Protein AF-0000000066717059 (afdb_homodimer)

pLDDT: mean 90.96, std 8.7, range [52.22, 98.81]

Sequence (1054 aa):
MPPVKAEDLVVHAVKEQFAGLDYCITSPPPWITTVLVGFQHYLVMLGTTVLIATIIVPLMGGGHAEKAIVIQTILFLSGINTLLQVHFGTRLPAVMSGSYTYIYPAVAIILSPRYALLIDPLERFVFTMRSLQGALIIAGVFQAVVGFFGIWRVFIRFLSPLAAVPFVTLTGLGLFFFAFPGVTKCIEVGLPALVLLVIFAEYASHVFAKGSFVFSRCAVLVTVVIIWIYAEILTAAGAYNERGPVTQFSCRADRSGIIQGSPWVRFPYPFQWGYPIFCFQDCFAMLAASFASLIESTGTLIAVSRYSGATFCPPSVFSRGIGWEGISIILDGMCGTLTGTAASVENAGLLAVTRVGSRRVIKISALFMIFFSLFAKFGAVLASIPLPIFAALYCVLFAYSAGAGFSLLQYCNLNSLRTKFILSISLFLGLSIPQYFRVYEMFFGFGPVHTHSVAFNVMVNVIFSSPATVAAILAYLLDCTHLYWEASVKKDRGWFWWEKFKSYKYDGRSEEFYRLPYGLSRYFPSLMPPVKAEDLVVHAVKEQFAGLDYCITSPPPWITTVLVGFQHYLVMLGTTVLIATIIVPLMGGGHAEKAIVIQTILFLSGINTLLQVHFGTRLPAVMSGSYTYIYPAVAIILSPRYALLIDPLERFVFTMRSLQGALIIAGVFQAVVGFFGIWRVFIRFLSPLAAVPFVTLTGLGLFFFAFPGVTKCIEVGLPALVLLVIFAEYASHVFAKGSFVFSRCAVLVTVVIIWIYAEILTAAGAYNERGPVTQFSCRADRSGIIQGSPWVRFPYPFQWGYPIFCFQDCFAMLAASFASLIESTGTLIAVSRYSGATFCPPSVFSRGIGWEGISIILDGMCGTLTGTAASVENAGLLAVTRVGSRRVIKISALFMIFFSLFAKFGAVLASIPLPIFAALYCVLFAYSAGAGFSLLQYCNLNSLRTKFILSISLFLGLSIPQYFRVYEMFFGFGPVHTHSVAFNVMVNVIFSSPATVAAILAYLLDCTHLYWEASVKKDRGWFWWEKFKSYKYDGRSEEFYRLPYGLSRYFPSL

Foldseek 3Di:
DPDDDPVNPDDDDDDQFADLFPAFAARDDPPVLLQQLLQLLLLLLLLVLLVLLVLQQVLQLHDLLVSLLLSLLQLQLQLVLQCCCCFFALVFLFGKGFDPLLSVLLSLQSCDPVLVVDDHSVVSNLQSLLQLLQLLLLLLVVLLCCQVVCVQLVVVLLDFLLLLLQLLLCLLVVCLVLFVVLLVLAVVLLVQLLVQLCCLLPVCCPPVPPPDLCSQAPSLVVSLVVSLVVLAVCLVVCVPVPPDPSSCQQRHLPPVSNLVSWDQFDDQDFQPSHHHDHDPLSNLLVNLSSVLQLLSQLSLSLLSCRLSRHGDAASSSSSRSSSSQSVSSSRCSRRRSSGGMGGDQLSSLSSNSNSHRYNSSSSSSSVVSNVCSGGSNNSSSSSSRRSSSSSSSSVRSSNSSSVSSVSSCSQAAPPDPLSVCLNPVLNPQLNVQLVQQVVVCVVPVAGPDDDPDSSVRSSVSSQSNHSSNSSSVSSSVSLCPPCNVDPCSCRRSNVVVCNQNNQCPSDPVSCVSRPRPPPCCVVVPRD/DPDDDPVNPDDDDDDQFADLFPAFAARDDPPVLLQQLLQLLLLLLLLVLLVLLVLQQVLQLHDLLVSLLLSLLQLQLQLVLQCCCCFFALVFLFGKGFDPLLSVLLSLQSCDPVLVVDDHSLVSNLQSLQQLLQLLLLLLVVLLCCQVVCVQLVVVLLDFLLLLLQLLLCLLVVCLVLFVVLLVLAVVLLVQLLVQLCCLLPVCCPPVPPPDLCSQAPSLVVSLVVSLVVLAVCLVVCVPVPPDPSSCQQRHLPPVSNLVSWDQFDDQDFQPSHHHDHDPLSNLLVNLSSVLQLLSQLSLVLLSCRLSRHGDAASSSSSRSSSSQSVSSSVCSRRRSSGGMGGDQLSSLSSNSNSHRYNSSSSSSSVVSNVCSGRSNSSSSSSSRRSSSSSSSSVRSSNSSSVSSVSSCSQAAPPDPLSVCLNPVLNVQLNVQLVQQVVVCVVPVAGPDDDPDSSVRSSVSSQSNHSSNSSSVSSSVSLCPPVNVDPCSCRRSNVVSCNQNNQCPSDPVSCVSRPRPPPCCVVVPRD

Secondary structure (DSSP, 8-state):
-PPPPGGGSPPPPP-SS----SB-TT-PPPHHHHHHHHHHHHHHHHHHHHHHHHHHHHHTT--HHHHHHHHHHHHHHHHHHHHHHHHTSS-SS--EEE-GGGHHHHHHHHTSHHHHT--SHHHHHHHHHHHHHHHHHHHHHHHHHHHHTTHHHHHHHT--HHHHHHHHHHHHHTTGGGTHHHHGGGHHHHHHHHHHHHIIIIIIIIIITTT-HHHHH-HHHHHHHHHHHHHHHHHHTTTTTTS-HHHHHHH-S--HHHHHHS-SB----TTTT-S----HHHHHHHHHHHHHHHHHHHHHHHHHHHHTTPPPPPHHHHHHHHHHHHHHHHHHHHHT-SS-EEE-HHHHHHHHHHTB--HHHHHHHHHHHHHHHHBHHHHHHHHTS-HHHHHHHHHHHHHHHHHHHHHGGGGS-TT-HHHHHHHHHHHHHHHHHHHHHHHHHHHHSS-S---S-HHHHHHHHHHTT-HHHHHHHHHHHHHHHTTTT-HHHHHHTTHHHHHTTSSTTTSTHHHHHHPPTTTGGGTS---/-PPPPGGGSPPPPP-SS----SB-TT-PPPHHHHHHHHHHHHHHHHHHHHHHHHHHHHHTT--HHHHHHHHHHHHHHHHHHHHHHHHTSS-SS--EEE-GGGHHHHHHHHTSHHHHT--SHHHHHHHHHHHHHHHHHHHHHHHHHHHHTTHHHHHHHT--HHHHHHHHHHHHHTTGGGTHHHHGGGHHHHHHHHHHHHIIIIIIIIIITTT-HHHHH-HHHHHHHHHHHHHHHHHHTTTTTTS-HHHHHHH-S--HHHHHHS-SB----TTTT-S----HHHHHHHHHHHHHHHHHHHHHHHHHHHHTTPPPPPHHHHHHHHHHHHHHHHHHHHHT-SS-EEE-HHHHHHHHHHTB--HHHHHHHHHHHHHHHHBHHHHHHHHTS-HHHHHHHHHHHHHHHHHHHHGGGGGS-TT-HHHHHHHHHHHHHHHHHHHHHHHHHHHHSS-S---S-HHHHHHHHHHTT-HHHHHHHHHHHHHHHTTTT-HHHHHHTTHHHHHTTSSTTT-HHHHHHHPPTTTGGGTS---

InterPro domains:
  IPR006043 Nucleobase cation symporter 2 family [PF00860] (34-438)

Organism: Zea mays (NCBI:txid4577)

Solvent-accessible surface area (backbone atoms only — not comparable to full-atom values): 48637 Å² total; per-residue (Å²): 127,82,78,83,52,76,82,56,64,65,78,68,80,75,66,74,44,46,75,76,48,82,23,34,46,87,38,74,65,59,65,71,56,27,52,54,46,9,47,44,49,36,53,56,52,46,43,55,43,48,49,52,39,65,60,49,33,51,70,35,38,33,54,57,49,55,36,46,50,35,41,28,36,40,33,31,48,21,13,51,37,16,45,47,31,34,57,68,21,43,36,49,60,52,53,30,24,72,38,75,63,34,46,62,47,45,51,56,53,43,66,29,69,88,43,57,68,46,79,53,36,63,58,25,23,40,54,50,44,15,34,44,12,25,9,30,30,53,19,8,49,51,35,22,48,36,10,68,69,42,56,45,20,58,58,47,65,72,57,31,40,50,29,42,24,34,15,19,19,23,43,17,47,55,47,29,76,59,10,47,48,34,12,57,51,23,45,87,53,4,48,55,31,34,55,47,32,49,41,27,48,57,39,29,19,65,62,80,36,56,78,34,61,59,29,35,47,34,22,65,53,52,35,50,53,54,46,48,52,51,33,41,51,41,44,72,70,45,73,47,75,85,50,56,71,67,46,34,67,33,43,37,37,71,51,55,63,45,38,70,52,36,54,64,68,49,79,80,47,71,36,70,71,40,72,59,33,82,46,70,61,50,28,38,26,32,36,26,26,41,53,39,35,53,48,34,23,50,22,31,50,53,26,29,30,41,41,13,43,34,57,73,74,23,22,40,40,52,10,36,26,41,14,44,38,9,52,37,12,28,53,26,15,40,41,44,39,78,38,42,52,27,48,35,41,48,52,34,10,45,18,56,63,39,22,47,15,22,34,61,26,46,50,49,14,20,50,49,26,36,54,38,23,31,31,26,46,62,40,26,56,61,62,23,52,38,60,14,45,44,14,21,51,37,44,52,17,18,12,40,21,15,22,45,14,59,35,39,51,67,49,31,33,62,79,34,68,67,50,29,44,47,45,19,39,15,44,31,49,13,47,13,45,13,49,40,38,49,53,41,23,73,75,68,72,47,53,80,54,77,63,93,47,63,50,57,21,42,25,51,42,44,37,43,42,32,24,20,37,40,5,34,52,45,15,44,52,44,59,67,58,57,64,54,83,44,78,62,42,48,52,36,30,17,34,55,77,49,53,54,32,51,36,42,80,69,34,76,61,46,50,72,60,48,56,46,63,94,64,42,36,78,79,55,64,67,86,127,82,77,83,53,74,83,57,65,66,79,69,80,73,68,74,44,48,76,75,50,81,23,34,46,86,38,73,65,60,66,70,56,29,52,54,43,9,47,42,50,36,52,58,53,46,42,56,43,49,50,52,39,65,61,48,33,53,70,35,38,33,55,56,50,54,35,45,52,34,40,26,34,38,32,31,48,23,12,52,38,15,44,47,32,35,56,66,20,42,35,49,59,52,50,30,26,72,37,75,63,34,48,61,47,44,50,57,53,43,65,29,69,87,42,56,69,46,79,53,36,62,59,24,24,39,54,51,43,16,34,43,11,26,10,30,30,54,18,8,51,53,35,23,48,36,9,66,69,43,55,46,20,57,58,46,65,72,57,30,42,50,29,42,25,33,15,19,19,23,43,17,46,56,46,28,76,58,11,46,48,35,13,58,52,24,45,87,53,4,49,55,31,33,54,47,32,49,41,28,49,56,39,30,19,64,61,80,34,57,78,34,61,58,28,34,47,34,20,65,54,53,35,51,53,55,44,49,52,50,32,43,51,40,45,72,71,46,73,45,72,86,48,57,70,66,45,34,67,32,44,37,37,70,52,56,61,43,37,70,50,34,55,65,66,50,79,80,45,74,38,71,69,42,73,60,33,84,46,70,61,51,27,37,28,32,36,27,26,41,53,39,35,52,48,36,22,50,22,30,49,52,25,29,29,41,40,12,41,32,56,73,76,24,21,40,41,53,9,36,24,41,13,45,40,8,50,36,12,28,52,25,15,41,40,44,38,78,38,42,51,26,48,34,41,47,51,34,9,43,17,55,64,40,24,47,14,23,35,63,26,46,50,49,14,20,50,50,27,37,54,39,24,32,30,26,45,61,40,26,56,62,62,23,51,38,59,12,46,45,15,21,49,38,44,53,18,18,12,39,23,17,20,46,13,58,36,39,53,66,48,31,32,63,76,36,66,66,50,30,44,46,45,19,38,15,43,31,49,12,48,13,43,14,49,38,40,48,53,43,22,73,75,70,73,45,52,81,56,77,65,94,46,62,50,57,24,42,26,52,42,44,35,44,43,33,24,21,39,41,5,33,53,45,14,45,51,46,58,67,58,59,66,55,82,43,77,63,42,48,53,36,30,17,36,56,75,50,53,54,30,52,35,41,78,69,35,74,60,46,51,73,60,50,57,44,61,92,64,44,38,78,80,53,65,67,86

Structure (mmCIF, N/CA/C/O backbone):
data_AF-0000000066717059-model_v1
#
loop_
_entity.id
_entity.type
_entity.pdbx_description
1 polymer 'Leaf permease1'
#
loop_
_atom_site.group_PDB
_atom_site.id
_atom_site.type_symbol
_atom_site.label_atom_id
_atom_site.label_alt_id
_atom_site.label_comp_id
_atom_site.label_asym_id
_atom_site.label_entity_id
_atom_site.label_seq_id
_atom_site.pdbx_PDB_ins_code
_atom_site.Cartn_x
_atom_site.Cartn_y
_atom_site.Cartn_z
_atom_site.occupancy
_atom_site.B_iso_or_equiv
_atom_site.auth_seq_id
_atom_site.auth_comp_id
_atom_site.auth_asym_id
_atom_site.auth_atom_id
_atom_site.pdbx_PDB_model_num
ATOM 1 N N . MET A 1 1 ? -20.969 -24.297 18.281 1 52.22 1 MET A N 1
ATOM 2 C CA . MET A 1 1 ? -21.391 -22.891 18.25 1 52.22 1 MET A CA 1
ATOM 3 C C . MET A 1 1 ? -22.812 -22.781 17.688 1 52.22 1 MET A C 1
ATOM 5 O O . MET A 1 1 ? -23.219 -23.562 16.844 1 52.22 1 MET A O 1
ATOM 9 N N . PRO A 1 2 ? -23.609 -22.141 18.406 1 60.22 2 PRO A N 1
ATOM 10 C CA . PRO A 1 2 ? -24.969 -21.969 17.891 1 60.22 2 PRO A CA 1
ATOM 11 C C . PRO A 1 2 ? -25.016 -21.5 16.453 1 60.22 2 PRO A C 1
ATOM 13 O O . PRO A 1 2 ? -24.078 -20.844 15.992 1 60.22 2 PRO A O 1
ATOM 16 N N . PRO A 1 3 ? -25.891 -22.016 15.656 1 69.75 3 PRO A N 1
ATOM 17 C CA . PRO A 1 3 ? -26.016 -21.578 14.258 1 69.75 3 PRO A CA 1
ATOM 18 C C . PRO A 1 3 ? -26.156 -20.062 14.117 1 69.75 3 PRO A C 1
ATOM 20 O O . PRO A 1 3 ? -26.703 -19.406 15.008 1 69.75 3 PRO A O 1
ATOM 23 N N . VAL A 1 4 ? -25.594 -19.516 13.141 1 77.94 4 VAL A N 1
ATOM 24 C CA . VAL A 1 4 ? -25.641 -18.094 12.852 1 77.94 4 VAL A CA 1
ATOM 25 C C . VAL A 1 4 ? -27.078 -17.672 12.586 1 77.94 4 VAL A C 1
ATOM 27 O O . VAL A 1 4 ? -27.781 -18.297 11.805 1 77.94 4 VAL A O 1
ATOM 30 N N . LYS A 1 5 ? -27.672 -16.734 13.383 1 75.88 5 LYS A N 1
ATOM 31 C CA . LYS A 1 5 ? -29.016 -16.203 13.211 1 75.88 5 LYS A CA 1
ATOM 32 C C . LYS A 1 5 ? -29.062 -15.141 12.109 1 75.88 5 LYS A C 1
ATOM 34 O O . LYS A 1 5 ? -28.078 -14.43 11.898 1 75.88 5 LYS A O 1
ATOM 39 N N . ALA A 1 6 ? -30.109 -15.039 11.305 1 77.31 6 ALA A N 1
ATOM 40 C CA . ALA A 1 6 ? -30.297 -14.062 10.234 1 77.31 6 ALA A CA 1
ATOM 41 C C . ALA A 1 6 ? -30.047 -12.641 10.742 1 77.31 6 ALA A C 1
ATOM 43 O O . ALA A 1 6 ? -29.516 -11.805 10.016 1 77.31 6 ALA A O 1
ATOM 44 N N . GLU A 1 7 ? -30.266 -12.438 11.961 1 77.19 7 GLU A N 1
ATOM 45 C CA . GLU A 1 7 ? -30.125 -11.109 12.555 1 77.19 7 GLU A CA 1
ATOM 46 C C . GLU A 1 7 ? -28.656 -10.75 12.734 1 77.19 7 GLU A C 1
ATOM 48 O O . GLU A 1 7 ? -28.312 -9.57 12.859 1 77.19 7 GLU A O 1
ATOM 53 N N . ASP A 1 8 ? -27.859 -11.797 12.711 1 80.94 8 ASP A N 1
ATOM 54 C CA . ASP A 1 8 ? -26.438 -11.57 12.906 1 80.94 8 ASP A CA 1
ATOM 55 C C . ASP A 1 8 ? -25.766 -11.164 11.594 1 80.94 8 ASP A C 1
ATOM 57 O O . ASP A 1 8 ? -24.656 -10.609 11.602 1 80.94 8 ASP A O 1
ATOM 61 N N . LEU A 1 9 ? -26.422 -11.477 10.5 1 84.38 9 LEU A N 1
ATOM 62 C CA . LEU A 1 9 ? -25.906 -11.125 9.188 1 84.38 9 LEU A CA 1
ATOM 63 C C . LEU A 1 9 ? -26.391 -9.75 8.758 1 84.38 9 LEU A C 1
ATOM 65 O O . LEU A 1 9 ? -27.312 -9.633 7.938 1 84.38 9 LEU A O 1
ATOM 69 N N . VAL A 1 10 ? -25.75 -8.727 9.359 1 78.94 10 VAL A N 1
ATOM 70 C CA . VAL A 1 10 ? -26.234 -7.363 9.156 1 78.94 10 VAL A CA 1
ATOM 71 C C . VAL A 1 10 ? -25.359 -6.656 8.125 1 78.94 10 VAL A C 1
ATOM 73 O O . VAL A 1 10 ? -24.125 -6.793 8.148 1 78.94 10 VAL A O 1
ATOM 76 N N . VAL A 1 11 ? -26.031 -6.043 7.23 1 86.69 11 VAL A N 1
ATOM 77 C CA . VAL A 1 11 ? -25.375 -5.094 6.344 1 86.69 11 VAL A CA 1
ATOM 78 C C . VAL A 1 11 ? -25.203 -3.754 7.059 1 86.69 11 VAL A C 1
ATOM 80 O O . VAL A 1 11 ? -26.188 -3.15 7.492 1 86.69 11 VAL A O 1
ATOM 83 N N . HIS A 1 12 ? -24.016 -3.35 7.211 1 91 12 HIS A N 1
ATOM 84 C CA . HIS A 1 12 ? -23.734 -2.133 7.969 1 91 12 HIS A CA 1
ATOM 85 C C . HIS A 1 12 ? -24.234 -0.897 7.219 1 91 12 HIS A C 1
ATOM 87 O O . HIS A 1 12 ? -24.078 -0.807 6 1 91 12 HIS A O 1
ATOM 93 N N . ALA A 1 13 ? -24.766 0.007 7.961 1 89.12 13 ALA A N 1
ATOM 94 C CA . ALA A 1 13 ? -25.312 1.223 7.379 1 89.12 13 ALA A CA 1
ATOM 95 C C . ALA A 1 13 ? -24.219 2.164 6.906 1 89.12 13 ALA A C 1
ATOM 97 O O . ALA A 1 13 ? -23.141 2.223 7.508 1 89.12 13 ALA A O 1
ATOM 98 N N . VAL A 1 14 ? -24.531 2.842 5.875 1 92.69 14 VAL A N 1
ATOM 99 C CA . VAL A 1 14 ? -23.672 3.9 5.371 1 92.69 14 VAL A CA 1
ATOM 100 C C . VAL A 1 14 ? -23.891 5.176 6.184 1 92.69 14 VAL A C 1
ATOM 102 O O . VAL A 1 14 ? -25.031 5.527 6.504 1 92.69 14 VAL A O 1
ATOM 105 N N . LYS A 1 15 ? -22.844 5.816 6.535 1 92.56 15 LYS A N 1
ATOM 106 C CA . LYS A 1 15 ? -22.938 7.062 7.293 1 92.56 15 LYS A CA 1
ATOM 107 C C . LYS A 1 15 ? -22.25 8.211 6.566 1 92.56 15 LYS A C 1
ATOM 109 O O . LYS A 1 15 ? -21.062 8.109 6.234 1 92.56 15 LYS A O 1
ATOM 114 N N . GLU A 1 16 ? -22.906 9.273 6.457 1 91 16 GLU A N 1
ATOM 115 C CA . GLU A 1 16 ? -22.344 10.461 5.824 1 91 16 GLU A CA 1
ATOM 116 C C . GLU A 1 16 ? -21.359 11.164 6.75 1 91 16 GLU A C 1
ATOM 118 O O . GLU A 1 16 ? -20.328 11.688 6.297 1 91 16 GLU A O 1
ATOM 123 N N . GLN A 1 17 ? -21.734 11.164 8 1 92.44 17 GLN A N 1
ATOM 124 C CA . GLN A 1 17 ? -20.875 11.719 9.039 1 92.44 17 GLN A CA 1
ATOM 125 C C . GLN A 1 17 ? -20.328 10.617 9.953 1 92.44 17 GLN A C 1
ATOM 127 O O . GLN A 1 17 ? -21.047 9.688 10.312 1 92.44 17 GLN A O 1
ATOM 132 N N . PHE A 1 18 ? -19.109 10.773 10.203 1 90.81 18 PHE A N 1
ATOM 133 C CA . PHE A 1 18 ? -18.5 9.812 11.117 1 90.81 18 PHE A CA 1
ATOM 134 C C . PHE A 1 18 ? -18.969 10.055 12.555 1 90.81 18 PHE A C 1
ATOM 136 O O . PHE A 1 18 ? -18.797 11.156 13.078 1 90.81 18 PHE A O 1
ATOM 143 N N . ALA A 1 19 ? -19.453 9.055 13.242 1 84.62 19 ALA A N 1
ATOM 144 C CA . ALA A 1 19 ? -20.078 9.211 14.555 1 84.62 19 ALA A CA 1
ATOM 145 C C . ALA A 1 19 ? -19.141 8.75 15.672 1 84.62 19 ALA A C 1
ATOM 147 O O . ALA A 1 19 ? -19.5 8.781 16.844 1 84.62 19 ALA A O 1
ATOM 148 N N . GLY A 1 20 ? -17.969 8.414 15.445 1 84.81 20 GLY A N 1
ATOM 149 C CA . GLY A 1 20 ? -17.094 7.84 16.453 1 84.81 20 GLY A CA 1
ATOM 150 C C . GLY A 1 20 ? -16.266 8.875 17.188 1 84.81 20 GLY A C 1
ATOM 151 O O . GLY A 1 20 ? -15.289 8.539 17.859 1 84.81 20 GLY A O 1
ATOM 152 N N . LEU A 1 21 ? -16.719 10.195 17.125 1 90.12 21 LEU A N 1
ATOM 153 C CA . LEU A 1 21 ? -15.969 11.281 17.766 1 90.12 21 LEU A CA 1
ATOM 154 C C . LEU A 1 21 ? -16.688 11.773 19.016 1 90.12 21 LEU A C 1
ATOM 156 O O . LEU A 1 21 ? -17.906 11.672 19.125 1 90.12 21 LEU A O 1
ATOM 160 N N . ASP A 1 22 ? -15.914 12.281 19.859 1 90.44 22 ASP A N 1
ATOM 161 C CA . ASP A 1 22 ? -16.469 12.883 21.062 1 90.44 22 ASP A CA 1
ATOM 162 C C . ASP A 1 22 ? -16.828 14.352 20.828 1 90.44 22 ASP A C 1
ATOM 164 O O . ASP A 1 22 ? -17.812 14.852 21.391 1 90.44 22 ASP A O 1
ATOM 168 N N . TYR A 1 23 ? -16.016 15.031 20.016 1 94.12 23 TYR A N 1
ATOM 169 C CA . TYR A 1 23 ? -16.234 16.422 19.641 1 94.12 23 TYR A CA 1
ATOM 170 C C . TYR A 1 23 ? -16.125 16.625 18.141 1 94.12 23 TYR A C 1
ATOM 172 O O . TYR A 1 23 ? -15.07 16.344 17.562 1 94.12 23 TYR A O 1
ATOM 180 N N . CYS A 1 24 ? -17.172 17.156 17.594 1 94.06 24 CYS A N 1
ATOM 181 C CA . CYS A 1 24 ? -17.203 17.375 16.156 1 94.06 24 CYS A CA 1
ATOM 182 C C . CYS A 1 24 ? -16.734 18.781 15.797 1 94.06 24 CYS A C 1
ATOM 184 O O . CYS A 1 24 ? -16.312 19.547 16.672 1 94.06 24 CYS A O 1
ATOM 186 N N . ILE A 1 25 ? -16.797 19.156 14.617 1 94.69 25 ILE A N 1
ATOM 187 C CA . ILE A 1 25 ? -16.172 20.328 14.023 1 94.69 25 ILE A CA 1
ATOM 188 C C . ILE A 1 25 ? -16.641 21.594 14.75 1 94.69 25 ILE A C 1
ATOM 190 O O . ILE A 1 25 ? -15.836 22.5 15.023 1 94.69 25 ILE A O 1
ATOM 194 N N . THR A 1 26 ? -17.859 21.688 15.18 1 92.38 26 THR A N 1
ATOM 195 C CA . THR A 1 26 ? -18.391 22.906 15.789 1 92.38 26 THR A CA 1
ATOM 196 C C . THR A 1 26 ? -18.562 22.734 17.297 1 92.38 26 THR A C 1
ATOM 198 O O . THR A 1 26 ? -19.062 23.625 17.969 1 92.38 26 THR A O 1
ATOM 201 N N . SER A 1 27 ? -18.156 21.609 17.844 1 91.81 27 SER A N 1
ATOM 202 C CA . SER A 1 27 ? -18.297 21.344 19.266 1 91.81 27 SER A CA 1
ATOM 203 C C . SER A 1 27 ? -16.984 21.609 20.016 1 91.81 27 SER A C 1
ATOM 205 O O . SER A 1 27 ? -16.062 20.797 19.969 1 91.81 27 SER A O 1
ATOM 207 N N . PRO A 1 28 ? -16.969 22.672 20.734 1 91.94 28 PRO A N 1
ATOM 208 C CA . PRO A 1 28 ? -15.734 22.969 21.469 1 91.94 28 PRO A CA 1
ATOM 209 C C . PRO A 1 28 ? -15.57 22.125 22.734 1 91.94 28 PRO A C 1
ATOM 211 O O . PRO A 1 28 ? -16.453 22.109 23.578 1 91.94 28 PRO A O 1
ATOM 214 N N . PRO A 1 29 ? -14.469 21.516 22.906 1 95 29 PRO A N 1
ATOM 215 C CA . PRO A 1 29 ? -14.195 20.781 24.156 1 95 29 PRO A CA 1
ATOM 216 C C . PRO A 1 29 ? -13.859 21.719 25.312 1 95 29 PRO A C 1
ATOM 218 O O . PRO A 1 29 ? -13.641 22.922 25.109 1 95 29 PRO A O 1
ATOM 221 N N . PRO A 1 30 ? -13.891 21.109 26.547 1 95.19 30 PRO A N 1
ATOM 222 C CA . PRO A 1 30 ? -13.406 21.922 27.672 1 95.19 30 PRO A CA 1
ATOM 223 C C . PRO A 1 30 ? -11.984 22.438 27.453 1 95.19 30 PRO A C 1
ATOM 225 O O . PRO A 1 30 ? -11.211 21.828 26.703 1 95.19 30 PRO A O 1
ATOM 228 N N . TRP A 1 31 ? -11.695 23.469 28.125 1 96 31 TRP A N 1
ATOM 229 C CA . TRP A 1 31 ? -10.453 24.188 27.875 1 96 31 TRP A CA 1
ATOM 230 C C . TRP A 1 31 ? -9.242 23.312 28.141 1 96 31 TRP A C 1
ATOM 232 O O . TRP A 1 31 ? -8.242 23.359 27.422 1 96 31 TRP A O 1
ATOM 242 N N . ILE A 1 32 ? -9.234 22.516 29.156 1 94.88 32 ILE A N 1
ATOM 243 C CA . ILE A 1 32 ? -8.109 21.656 29.469 1 94.88 32 ILE A CA 1
ATOM 244 C C . ILE A 1 32 ? -7.855 20.703 28.312 1 94.88 32 ILE A C 1
ATOM 246 O O . ILE A 1 32 ? -6.707 20.484 27.906 1 94.88 32 ILE A O 1
ATOM 250 N N . THR A 1 33 ? -8.961 20.141 27.828 1 94.94 33 THR A N 1
ATOM 251 C CA . THR A 1 33 ? -8.859 19.25 26.672 1 94.94 33 THR A CA 1
ATOM 252 C C . THR A 1 33 ? -8.367 20.016 25.438 1 94.94 33 THR A C 1
ATOM 254 O O . THR A 1 33 ? -7.52 19.531 24.703 1 94.94 33 THR A O 1
ATOM 257 N N . THR A 1 34 ? -8.883 21.219 25.25 1 97.12 34 THR A N 1
ATOM 258 C CA . THR A 1 34 ? -8.508 22.047 24.125 1 97.12 34 THR A CA 1
ATOM 259 C C . THR A 1 34 ? -7.012 22.344 24.125 1 97.12 34 THR A C 1
ATOM 261 O O . THR A 1 34 ? -6.344 22.219 23.109 1 97.12 34 THR A O 1
ATOM 264 N N . VAL A 1 35 ? -6.504 22.625 25.25 1 97.19 35 VAL A N 1
ATOM 265 C CA . VAL A 1 35 ? -5.105 23.031 25.375 1 97.19 35 VAL A CA 1
ATOM 266 C C . VAL A 1 35 ? -4.199 21.812 25.203 1 97.19 35 VAL A C 1
ATOM 268 O O . VAL A 1 35 ? -3.213 21.859 24.469 1 97.19 35 VAL A O 1
ATOM 271 N N . LEU A 1 36 ? -4.52 20.719 25.812 1 96.88 36 LEU A N 1
ATOM 272 C CA . LEU A 1 36 ? -3.668 19.547 25.766 1 96.88 36 LEU A CA 1
ATOM 273 C C . LEU A 1 36 ? -3.684 18.906 24.375 1 96.88 36 LEU A C 1
ATOM 275 O O . LEU A 1 36 ? -2.639 18.5 23.859 1 96.88 36 LEU A O 1
ATOM 279 N N . VAL A 1 37 ? -4.863 18.812 23.859 1 97.5 37 VAL A N 1
ATOM 280 C CA . VAL A 1 37 ? -4.969 18.234 22.531 1 97.5 37 VAL A CA 1
ATOM 281 C C . VAL A 1 37 ? -4.352 19.172 21.5 1 97.5 37 VAL A C 1
ATOM 283 O O . VAL A 1 37 ? -3.688 18.734 20.562 1 97.5 37 VAL A O 1
ATOM 286 N N . GLY A 1 38 ? -4.605 20.484 21.672 1 98.12 38 GLY A N 1
ATOM 287 C CA . GLY A 1 38 ? -3.955 21.469 20.812 1 98.12 38 GLY A CA 1
ATOM 288 C C . GLY A 1 38 ? -2.441 21.391 20.844 1 98.12 38 GLY A C 1
ATOM 289 O O . GLY A 1 38 ? -1.78 21.5 19.812 1 98.12 38 GLY A O 1
ATOM 290 N N . PHE A 1 39 ? -1.905 21.156 22.016 1 97.25 39 PHE A N 1
ATOM 291 C CA . PHE A 1 39 ? -0.46 21.031 22.156 1 97.25 39 PHE A CA 1
ATOM 292 C C . PHE A 1 39 ? 0.046 19.781 21.438 1 97.25 39 PHE A C 1
ATOM 294 O O . PHE A 1 39 ? 1.14 19.797 20.875 1 97.25 39 PHE A O 1
ATOM 301 N N . GLN A 1 40 ? -0.682 18.75 21.469 1 97.62 40 GLN A N 1
ATOM 302 C CA . GLN A 1 40 ? -0.3 17.531 20.781 1 97.62 40 GLN A CA 1
ATOM 303 C C . GLN A 1 40 ? -0.224 17.75 19.266 1 97.62 40 GLN A C 1
ATOM 305 O O . GLN A 1 40 ? 0.676 17.234 18.594 1 97.62 40 GLN A O 1
ATOM 310 N N . HIS A 1 41 ? -1.212 18.469 18.75 1 98.44 41 HIS A N 1
ATOM 311 C CA . HIS A 1 41 ? -1.165 18.797 17.328 1 98.44 41 HIS A CA 1
ATOM 312 C C . HIS A 1 41 ? 0.104 19.562 16.984 1 98.44 41 HIS A C 1
ATOM 314 O O . HIS A 1 41 ? 0.732 19.312 15.961 1 98.44 41 HIS A O 1
ATOM 320 N N . TYR A 1 42 ? 0.461 20.484 17.906 1 96.69 42 TYR A N 1
ATOM 321 C CA . TYR A 1 42 ? 1.702 21.219 17.719 1 96.69 42 TYR A CA 1
ATOM 322 C C . TYR A 1 42 ? 2.908 20.297 17.766 1 96.69 42 TYR A C 1
ATOM 324 O O . TYR A 1 42 ? 3.797 20.375 16.922 1 96.69 42 TYR A O 1
ATOM 332 N N . LEU A 1 43 ? 2.938 19.406 18.641 1 95.06 43 LEU A N 1
ATOM 333 C CA . LEU A 1 43 ? 4.062 18.484 18.828 1 95.06 43 LEU A CA 1
ATOM 334 C C . LEU A 1 43 ? 4.254 17.609 17.594 1 95.06 43 LEU A C 1
ATOM 336 O O . LEU A 1 43 ? 5.383 17.391 17.141 1 95.06 43 LEU A O 1
ATOM 340 N N . VAL A 1 44 ? 3.189 17.094 17.109 1 95.31 44 VAL A N 1
ATOM 341 C CA . VAL A 1 44 ? 3.244 16.172 15.992 1 95.31 44 VAL A CA 1
ATOM 342 C C . VAL A 1 44 ? 3.744 16.891 14.742 1 95.31 44 VAL A C 1
ATOM 344 O O . VAL A 1 44 ? 4.59 16.375 14.008 1 95.31 44 VAL A O 1
ATOM 347 N N . MET A 1 45 ? 3.26 18.078 14.523 1 95.25 45 MET A N 1
ATOM 348 C CA . MET A 1 45 ? 3.697 18.844 13.352 1 95.25 45 MET A CA 1
ATOM 349 C C . MET A 1 45 ? 5.141 19.312 13.516 1 95.25 45 MET A C 1
ATOM 351 O O . MET A 1 45 ? 5.859 19.469 12.531 1 95.25 45 MET A O 1
ATOM 355 N N . LEU A 1 46 ? 5.594 19.531 14.734 1 93.19 46 LEU A N 1
ATOM 356 C CA . LEU A 1 46 ? 6.98 19.906 15.008 1 93.19 46 LEU A CA 1
ATOM 357 C C . LEU A 1 46 ? 7.941 18.828 14.508 1 93.19 46 LEU A C 1
ATOM 359 O O . LEU A 1 46 ? 8.992 19.141 13.945 1 93.19 46 LEU A O 1
ATOM 363 N N . GLY A 1 47 ? 7.566 17.594 14.719 1 92.25 47 GLY A N 1
ATOM 364 C CA . GLY A 1 47 ? 8.398 16.5 14.242 1 92.25 47 GLY A CA 1
ATOM 365 C C . GLY A 1 47 ? 8.664 16.578 12.75 1 92.25 47 GLY A C 1
ATOM 366 O O . GLY A 1 47 ? 9.805 16.406 12.312 1 92.25 47 GLY A O 1
ATOM 367 N N . THR A 1 48 ? 7.637 16.766 11.977 1 93.56 48 THR A N 1
ATOM 368 C CA . THR A 1 48 ? 7.777 16.859 10.523 1 93.56 48 THR A CA 1
ATOM 369 C C . THR A 1 48 ? 8.641 18.062 10.141 1 93.56 48 THR A C 1
ATOM 371 O O . THR A 1 48 ? 9.477 17.969 9.242 1 93.56 48 THR A O 1
ATOM 374 N N . THR A 1 49 ? 8.453 19.141 10.812 1 93.69 49 THR A N 1
ATOM 375 C CA . THR A 1 49 ? 9.219 20.359 10.562 1 93.69 49 THR A CA 1
ATOM 376 C C . THR A 1 49 ? 10.711 20.109 10.805 1 93.69 49 THR A C 1
ATOM 378 O O . THR A 1 49 ? 11.547 20.469 9.969 1 93.69 49 THR A O 1
ATOM 381 N N . VAL A 1 50 ? 11.016 19.516 11.883 1 91.12 50 VAL A N 1
ATOM 382 C CA . VAL A 1 50 ? 12.406 19.25 12.234 1 91.12 50 VAL A CA 1
ATOM 383 C C . VAL A 1 50 ? 13.008 18.25 11.258 1 91.12 50 VAL A C 1
ATOM 385 O O . VAL A 1 50 ? 14.156 18.391 10.836 1 91.12 50 VAL A O 1
ATOM 388 N N . LEU A 1 51 ? 12.234 17.281 10.914 1 90.88 51 LEU A N 1
ATOM 389 C CA . LEU A 1 51 ? 12.711 16.266 9.992 1 90.88 51 LEU A CA 1
ATOM 390 C C . LEU A 1 51 ? 13.055 16.859 8.633 1 90.88 51 LEU A C 1
ATOM 392 O O . LEU A 1 51 ? 14.117 16.578 8.07 1 90.88 51 LEU A O 1
ATOM 396 N N . ILE A 1 52 ? 12.227 17.672 8.117 1 93.31 52 ILE A N 1
ATOM 397 C CA . ILE A 1 52 ? 12.438 18.281 6.812 1 93.31 52 ILE A CA 1
ATOM 398 C C . ILE A 1 52 ? 13.68 19.172 6.855 1 93.31 52 ILE A C 1
ATOM 400 O O . ILE A 1 52 ? 14.531 19.094 5.969 1 93.31 52 ILE A O 1
ATOM 404 N N . ALA A 1 53 ? 13.812 19.953 7.891 1 92.31 53 ALA A N 1
ATOM 405 C CA . ALA A 1 53 ? 14.969 20.844 8.023 1 92.31 53 ALA A CA 1
ATOM 406 C C . ALA A 1 53 ? 16.266 20.031 8.164 1 92.31 53 ALA A C 1
ATOM 408 O O . ALA A 1 53 ? 17.297 20.406 7.602 1 92.31 53 ALA A O 1
ATOM 409 N N . THR A 1 54 ? 16.156 18.969 8.859 1 89.44 54 THR A N 1
ATOM 410 C CA . THR A 1 54 ? 17.328 18.141 9.109 1 89.44 54 THR A CA 1
ATOM 411 C C . THR A 1 54 ? 17.781 17.453 7.824 1 89.44 54 THR A C 1
ATOM 413 O O . THR A 1 54 ? 18.984 17.188 7.645 1 89.44 54 THR A O 1
ATOM 416 N N . ILE A 1 55 ? 16.859 17.234 6.957 1 89.62 55 ILE A N 1
ATOM 417 C CA . ILE A 1 55 ? 17.203 16.578 5.699 1 89.62 55 ILE A CA 1
ATOM 418 C C . ILE A 1 55 ? 17.766 17.594 4.711 1 89.62 55 ILE A C 1
ATOM 420 O O . ILE A 1 55 ? 18.797 17.344 4.074 1 89.62 55 ILE A O 1
ATOM 424 N N . ILE A 1 56 ? 17.234 18.766 4.648 1 94.19 56 ILE A N 1
ATOM 425 C CA . ILE A 1 56 ? 17.453 19.656 3.51 1 94.19 56 ILE A CA 1
ATOM 426 C C . ILE A 1 56 ? 18.547 20.656 3.85 1 94.19 56 ILE A C 1
ATOM 428 O O . ILE A 1 56 ? 19.422 20.953 3.021 1 94.19 56 ILE A O 1
ATOM 432 N N . VAL A 1 57 ? 18.594 21.188 5.047 1 94.75 57 VAL A N 1
ATOM 433 C CA . VAL A 1 57 ? 19.453 22.328 5.395 1 94.75 57 VAL A CA 1
ATOM 434 C C . VAL A 1 57 ? 20.922 21.922 5.238 1 94.75 57 VAL A C 1
ATOM 436 O O . VAL A 1 57 ? 21.703 22.656 4.621 1 94.75 57 VAL A O 1
ATOM 439 N N . PRO A 1 58 ? 21.297 20.734 5.746 1 93.25 58 PRO A N 1
ATOM 440 C CA . PRO A 1 58 ? 22.703 20.359 5.555 1 93.25 58 PRO A CA 1
ATOM 441 C C . PRO A 1 58 ? 23.062 20.156 4.086 1 93.25 58 PRO A C 1
ATOM 443 O O . PRO A 1 58 ? 24.203 20.422 3.676 1 93.25 58 PRO A O 1
ATOM 446 N N . LEU A 1 59 ? 22.156 19.688 3.342 1 92.25 59 LEU A N 1
ATOM 447 C CA . LEU A 1 59 ? 22.391 19.484 1.92 1 92.25 59 LEU A CA 1
ATOM 448 C C . LEU A 1 59 ? 22.641 20.797 1.204 1 92.25 59 LEU A C 1
ATOM 450 O O . LEU A 1 59 ? 23.297 20.828 0.16 1 92.25 59 LEU A O 1
ATOM 454 N N . MET A 1 60 ? 22.156 21.875 1.795 1 95.19 60 MET A N 1
ATOM 455 C CA . MET A 1 60 ? 22.328 23.203 1.22 1 95.19 60 MET A CA 1
ATOM 456 C C . MET A 1 60 ? 23.594 23.875 1.76 1 95.19 60 MET A C 1
ATOM 458 O O . MET A 1 60 ? 23.938 24.984 1.327 1 95.19 60 MET A O 1
ATOM 462 N N . GLY A 1 61 ? 24.219 23.234 2.703 1 93.94 61 GLY A N 1
ATOM 463 C CA . GLY A 1 61 ? 25.422 23.797 3.285 1 93.94 61 GLY A CA 1
ATOM 464 C C . GLY A 1 61 ? 25.172 24.484 4.613 1 93.94 61 GLY A C 1
ATOM 465 O O . GLY A 1 61 ? 26.094 25.047 5.211 1 93.94 61 GLY A O 1
ATOM 466 N N . GLY A 1 62 ? 24 24.438 5.062 1 93.75 62 GLY A N 1
ATOM 467 C CA . GLY A 1 62 ? 23.672 25.094 6.312 1 93.75 62 GLY A CA 1
ATOM 468 C C . GLY A 1 62 ? 24.094 24.312 7.539 1 93.75 62 GLY A C 1
ATOM 469 O O . GLY A 1 62 ? 24.062 23.078 7.535 1 93.75 62 GLY A O 1
ATOM 470 N N . GLY A 1 63 ? 24.422 25.047 8.602 1 88.75 63 GLY A N 1
ATOM 471 C CA . GLY A 1 63 ? 24.781 24.453 9.875 1 88.75 63 GLY A CA 1
ATOM 472 C C . GLY A 1 63 ? 23.641 24.438 10.875 1 88.75 63 GLY A C 1
ATOM 473 O O . GLY A 1 63 ? 22.484 24.516 10.5 1 88.75 63 GLY A O 1
ATOM 474 N N . HIS A 1 64 ? 23.984 24.406 12.172 1 84.94 64 HIS A N 1
ATOM 475 C CA . HIS A 1 64 ? 23 24.297 13.25 1 84.94 64 HIS A CA 1
ATOM 476 C C . HIS A 1 64 ? 22.234 25.609 13.422 1 84.94 64 HIS A C 1
ATOM 478 O O . HIS A 1 64 ? 21.047 25.594 13.727 1 84.94 64 HIS A O 1
ATOM 484 N N . ALA A 1 65 ? 22.922 26.609 13.242 1 85.5 65 ALA A N 1
ATOM 485 C CA . ALA A 1 65 ? 22.281 27.922 13.406 1 85.5 65 ALA A CA 1
ATOM 486 C C . ALA A 1 65 ? 21.234 28.156 12.328 1 85.5 65 ALA A C 1
ATOM 488 O O . ALA A 1 65 ? 20.109 28.594 12.625 1 85.5 65 ALA A O 1
ATOM 489 N N . GLU A 1 66 ? 21.609 27.922 11.078 1 89.88 66 GLU A N 1
ATOM 490 C CA . GLU A 1 66 ? 20.672 28.078 9.969 1 89.88 66 GLU A CA 1
ATOM 491 C C . GLU A 1 66 ? 19.484 27.141 10.117 1 89.88 66 GLU A C 1
ATOM 493 O O . GLU A 1 66 ? 18.344 27.516 9.82 1 89.88 66 GLU A O 1
ATOM 498 N N . LYS A 1 67 ? 19.781 25.953 10.547 1 90.38 67 LYS A N 1
ATOM 499 C CA . LYS A 1 67 ? 18.719 24.969 10.75 1 90.38 67 LYS A CA 1
ATOM 500 C C . LYS A 1 67 ? 17.703 25.453 11.781 1 90.38 67 LYS A C 1
ATOM 502 O O . LYS A 1 67 ? 16.5 25.312 11.586 1 90.38 67 LYS A O 1
ATOM 507 N N . ALA A 1 68 ? 18.219 25.953 12.844 1 87.31 68 ALA A N 1
ATOM 508 C CA . ALA A 1 68 ? 17.344 26.469 13.898 1 87.31 68 ALA A CA 1
ATOM 509 C C . ALA A 1 68 ? 16.453 27.594 13.375 1 87.31 68 ALA A C 1
ATOM 511 O O . ALA A 1 68 ? 15.266 27.641 13.688 1 87.31 68 ALA A O 1
ATOM 512 N N . ILE A 1 69 ? 17.016 28.453 12.586 1 90 69 ILE A N 1
ATOM 513 C CA . ILE A 1 69 ? 16.281 29.578 12.047 1 90 69 ILE A CA 1
ATOM 514 C C . ILE A 1 69 ? 15.203 29.078 11.086 1 90 69 ILE A C 1
ATOM 516 O O . ILE A 1 69 ? 14.078 29.594 11.078 1 90 69 ILE A O 1
ATOM 520 N N . VAL A 1 70 ? 15.57 28.141 10.32 1 92.31 70 VAL A N 1
ATOM 521 C CA . VAL A 1 70 ? 14.633 27.594 9.344 1 92.31 70 VAL A CA 1
ATOM 522 C C . VAL A 1 70 ? 13.469 26.922 10.07 1 92.31 70 VAL A C 1
ATOM 524 O O . VAL A 1 70 ? 12.312 27.094 9.688 1 92.31 70 VAL A O 1
ATOM 527 N N . ILE A 1 71 ? 13.742 26.156 11.078 1 91.69 71 ILE A N 1
ATOM 528 C CA . ILE A 1 71 ? 12.711 25.484 11.859 1 91.69 71 ILE A CA 1
ATOM 529 C C . ILE A 1 71 ? 11.758 26.516 12.453 1 91.69 71 ILE A C 1
ATOM 531 O O . ILE A 1 71 ? 10.539 26.359 12.383 1 91.69 71 ILE A O 1
ATOM 535 N N . GLN A 1 72 ? 12.367 27.562 12.969 1 91.75 72 GLN A N 1
ATOM 536 C CA . GLN A 1 72 ? 11.562 28.625 13.547 1 91.75 72 GLN A CA 1
ATOM 537 C C . GLN A 1 72 ? 10.68 29.281 12.484 1 91.75 72 GLN A C 1
ATOM 539 O O . GLN A 1 72 ? 9.516 29.594 12.758 1 91.75 72 GLN A O 1
ATOM 544 N N . THR A 1 73 ? 11.211 29.484 11.375 1 94.62 73 THR A N 1
ATOM 545 C CA . THR A 1 73 ? 10.477 30.125 10.289 1 94.62 73 THR A CA 1
ATOM 546 C C . THR A 1 73 ? 9.32 29.25 9.828 1 94.62 73 THR A C 1
ATOM 548 O O . THR A 1 73 ? 8.211 29.734 9.609 1 94.62 73 THR A O 1
ATOM 551 N N . ILE A 1 74 ? 9.57 27.922 9.672 1 95.62 74 ILE A N 1
ATOM 552 C CA . ILE A 1 74 ? 8.523 27 9.258 1 95.62 74 ILE A CA 1
ATOM 553 C C . ILE A 1 74 ? 7.414 26.969 10.305 1 95.62 74 ILE A C 1
ATOM 555 O O . ILE A 1 74 ? 6.23 27 9.961 1 95.62 74 ILE A O 1
ATOM 559 N N . LEU A 1 75 ? 7.824 26.922 11.547 1 94.5 75 LEU A N 1
ATOM 560 C CA . LEU A 1 75 ? 6.848 26.859 12.633 1 94.5 75 LEU A CA 1
ATOM 561 C C . LEU A 1 75 ? 5.977 28.109 12.641 1 94.5 75 LEU A C 1
ATOM 563 O O . LEU A 1 75 ? 4.754 28.031 12.773 1 94.5 75 LEU A O 1
ATOM 567 N N . PHE A 1 76 ? 6.586 29.219 12.523 1 95.81 76 PHE A N 1
ATOM 568 C CA . PHE A 1 76 ? 5.879 30.5 12.539 1 95.81 76 PHE A CA 1
ATOM 569 C C . PHE A 1 76 ? 4.848 30.562 11.414 1 95.81 76 PHE A C 1
ATOM 571 O O . PHE A 1 76 ? 3.682 30.875 11.656 1 95.81 76 PHE A O 1
ATOM 578 N N . LEU A 1 77 ? 5.273 30.297 10.289 1 98 77 LEU A N 1
ATOM 579 C CA . LEU A 1 77 ? 4.375 30.375 9.141 1 98 77 LEU A CA 1
ATOM 580 C C . LEU A 1 77 ? 3.332 29.266 9.188 1 98 77 LEU A C 1
ATOM 582 O O . LEU A 1 77 ? 2.205 29.438 8.727 1 98 77 LEU A O 1
ATOM 586 N N . SER A 1 78 ? 3.684 28.047 9.68 1 98 78 SER A N 1
ATOM 587 C CA . SER A 1 78 ? 2.68 27 9.852 1 98 78 SER A CA 1
ATOM 588 C C . SER A 1 78 ? 1.529 27.484 10.727 1 98 78 SER A C 1
ATOM 590 O O . SER A 1 78 ? 0.367 27.156 10.469 1 98 78 SER A O 1
ATOM 592 N N . GLY A 1 79 ? 1.885 28.172 11.805 1 98.25 79 GLY A N 1
ATOM 593 C CA . GLY A 1 79 ? 0.849 28.75 12.656 1 98.25 79 GLY A CA 1
ATOM 594 C C . GLY A 1 79 ? -0.051 29.719 11.922 1 98.25 79 GLY A C 1
ATOM 595 O O . GLY A 1 79 ? -1.277 29.609 11.984 1 98.25 79 GLY A O 1
ATOM 596 N N . ILE A 1 80 ? 0.527 30.609 11.203 1 98.44 80 ILE A N 1
ATOM 597 C CA . ILE A 1 80 ? -0.219 31.625 10.461 1 98.44 80 ILE A CA 1
ATOM 598 C C . ILE A 1 80 ? -1.073 30.953 9.391 1 98.44 80 ILE A C 1
ATOM 600 O O . ILE A 1 80 ? -2.262 31.25 9.258 1 98.44 80 ILE A O 1
ATOM 604 N N . ASN A 1 81 ? -0.449 30.125 8.672 1 98.69 81 ASN A N 1
ATOM 605 C CA . ASN A 1 81 ? -1.131 29.453 7.574 1 98.69 81 ASN A CA 1
ATOM 606 C C . ASN A 1 81 ? -2.281 28.594 8.07 1 98.69 81 ASN A C 1
ATOM 608 O O . ASN A 1 81 ? -3.303 28.453 7.395 1 98.69 81 ASN A O 1
ATOM 612 N N . THR A 1 82 ? -2.074 27.891 9.203 1 98.81 82 THR A N 1
ATOM 613 C CA . THR A 1 82 ? -3.15 27.109 9.797 1 98.81 82 THR A CA 1
ATOM 614 C C . THR A 1 82 ? -4.332 28 10.164 1 98.81 82 THR A C 1
ATOM 616 O O . THR A 1 82 ? -5.484 27.656 9.883 1 98.81 82 THR A O 1
ATOM 619 N N . LEU A 1 83 ? -4.055 29.156 10.734 1 98.56 83 LEU A N 1
ATOM 620 C CA . LEU A 1 83 ? -5.117 30.094 11.094 1 98.56 83 LEU A CA 1
ATOM 621 C C . LEU A 1 83 ? -5.852 30.578 9.844 1 98.56 83 LEU A C 1
ATOM 623 O O . LEU A 1 83 ? -7.082 30.672 9.844 1 98.56 83 LEU A O 1
ATOM 627 N N . LEU A 1 84 ? -5.121 30.891 8.82 1 98.06 84 LEU A N 1
ATOM 628 C CA . LEU A 1 84 ? -5.734 31.359 7.578 1 98.06 84 LEU A CA 1
ATOM 629 C C . LEU A 1 84 ? -6.629 30.266 6.98 1 98.06 84 LEU A C 1
ATOM 631 O O . LEU A 1 84 ? -7.738 30.562 6.527 1 98.06 84 LEU A O 1
ATOM 635 N N . GLN A 1 85 ? -6.172 29.047 7.004 1 98.06 85 GLN A N 1
ATOM 636 C CA . GLN A 1 85 ? -6.93 27.938 6.43 1 98.06 85 GLN A CA 1
ATOM 637 C C . GLN A 1 85 ? -8.195 27.656 7.234 1 98.06 85 GLN A C 1
ATOM 639 O O . GLN A 1 85 ? -9.266 27.438 6.66 1 98.06 85 GLN A O 1
ATOM 644 N N . VAL A 1 86 ? -8.086 27.656 8.562 1 97.38 86 VAL A N 1
ATOM 645 C CA . VAL A 1 86 ? -9.203 27.312 9.438 1 97.38 86 VAL A CA 1
ATOM 646 C C . VAL A 1 86 ? -10.211 28.453 9.445 1 97.38 86 VAL A C 1
ATOM 648 O O . VAL A 1 86 ? -11.422 28.219 9.555 1 97.38 86 VAL A O 1
ATOM 651 N N . HIS A 1 87 ? -9.734 29.656 9.258 1 95.31 87 HIS A N 1
ATOM 652 C CA . HIS A 1 87 ? -10.625 30.812 9.359 1 95.31 87 HIS A CA 1
ATOM 653 C C . HIS A 1 87 ? -11.219 31.172 8 1 95.31 87 HIS A C 1
ATOM 655 O O . HIS A 1 87 ? -12.398 31.516 7.906 1 95.31 87 HIS A O 1
ATOM 661 N N . PHE A 1 88 ? -10.414 31.078 6.926 1 95.31 88 PHE A N 1
ATOM 662 C CA . PHE A 1 88 ? -10.867 31.625 5.648 1 95.31 88 PHE A CA 1
ATOM 663 C C . PHE A 1 88 ? -10.875 30.531 4.582 1 95.31 88 PHE A C 1
ATOM 665 O O . PHE A 1 88 ? -11.523 30.672 3.545 1 95.31 88 PHE A O 1
ATOM 672 N N . GLY A 1 89 ? -10.109 29.562 4.77 1 96.31 89 GLY A N 1
ATOM 673 C CA . GLY A 1 89 ? -9.992 28.516 3.758 1 96.31 89 GLY A CA 1
ATOM 674 C C . GLY A 1 89 ? -11.164 27.547 3.75 1 96.31 89 GLY A C 1
ATOM 675 O O . GLY A 1 89 ? -12.305 27.953 3.508 1 96.31 89 GLY A O 1
ATOM 676 N N . THR A 1 90 ? -10.883 26.312 4.129 1 96 90 THR A N 1
ATOM 677 C CA . THR A 1 90 ? -11.938 25.312 4.125 1 96 90 THR A CA 1
ATOM 678 C C . THR A 1 90 ? -12.758 25.391 5.41 1 96 90 THR A C 1
ATOM 680 O O . THR A 1 90 ? -13.859 24.828 5.484 1 96 90 THR A O 1
ATOM 683 N N . ARG A 1 91 ? -12.227 25.969 6.488 1 96.5 91 ARG A N 1
ATOM 684 C CA . ARG A 1 91 ? -12.844 26.047 7.809 1 96.5 91 ARG A CA 1
ATOM 685 C C . ARG A 1 91 ? -12.828 24.703 8.5 1 96.5 91 ARG A C 1
ATOM 687 O O . ARG A 1 91 ? -13.484 24.516 9.523 1 96.5 91 ARG A O 1
ATOM 694 N N . LEU A 1 92 ? -12.156 23.719 7.898 1 97.81 92 LEU A N 1
ATOM 695 C CA . LEU A 1 92 ? -11.938 22.422 8.531 1 97.81 92 LEU A CA 1
ATOM 696 C C . LEU A 1 92 ? -10.828 22.5 9.578 1 97.81 92 LEU A C 1
ATOM 698 O O . LEU A 1 92 ? -9.969 23.391 9.5 1 97.81 92 LEU A O 1
ATOM 702 N N . PRO A 1 93 ? -10.891 21.688 10.586 1 98.12 93 PRO A N 1
ATOM 703 C CA . PRO A 1 93 ? -9.805 21.672 11.57 1 98.12 93 PRO A CA 1
ATOM 704 C C . PRO A 1 93 ? -8.547 20.984 11.039 1 98.12 93 PRO A C 1
ATOM 706 O O . PRO A 1 93 ? -8.156 19.922 11.539 1 98.12 93 PRO A O 1
ATOM 709 N N . ALA A 1 94 ? -7.922 21.594 10.102 1 98.44 94 ALA A N 1
ATOM 710 C CA . ALA A 1 94 ? -6.719 21.078 9.461 1 98.44 94 ALA A CA 1
ATOM 711 C C . ALA A 1 94 ? -5.496 21.906 9.812 1 98.44 94 ALA A C 1
ATOM 713 O O . ALA A 1 94 ? -5.555 23.141 9.797 1 98.44 94 ALA A O 1
ATOM 714 N N . VAL A 1 95 ? -4.469 21.25 10.211 1 98.75 95 VAL A N 1
ATOM 715 C CA . VAL A 1 95 ? -3.18 21.906 10.43 1 98.75 95 VAL A CA 1
ATOM 716 C C . VAL A 1 95 ? -2.43 22.016 9.102 1 98.75 95 VAL A C 1
ATOM 718 O O . VAL A 1 95 ? -2.414 21.078 8.305 1 98.75 95 VAL A O 1
ATOM 721 N N . MET A 1 96 ? -1.917 23.172 8.82 1 98.5 96 MET A N 1
ATOM 722 C CA . MET A 1 96 ? -1.103 23.422 7.633 1 98.5 96 MET A CA 1
ATOM 723 C C . MET A 1 96 ? 0.377 23.5 7.992 1 98.5 96 MET A C 1
ATOM 725 O O . MET A 1 96 ? 0.767 24.266 8.875 1 98.5 96 MET A O 1
ATOM 729 N N . SER A 1 97 ? 1.164 22.703 7.391 1 96.44 97 SER A N 1
ATOM 730 C CA . SER A 1 97 ? 2.584 22.672 7.73 1 96.44 97 SER A CA 1
ATOM 731 C C . SER A 1 97 ? 3.428 22.266 6.527 1 96.44 97 SER A C 1
ATOM 733 O O . SER A 1 97 ? 2.9 22.062 5.43 1 96.44 97 SER A O 1
ATOM 735 N N . GLY A 1 98 ? 4.727 22.312 6.734 1 95.56 98 GLY A N 1
ATOM 736 C CA . GLY A 1 98 ? 5.609 21.844 5.676 1 95.56 98 GLY A CA 1
ATOM 737 C C . GLY A 1 98 ? 5.289 20.438 5.203 1 95.56 98 GLY A C 1
ATOM 738 O O . GLY A 1 98 ? 4.82 19.609 5.98 1 95.56 98 GLY A O 1
ATOM 739 N N . SER A 1 99 ? 5.559 20.219 3.887 1 93.75 99 SER A N 1
ATOM 740 C CA . SER A 1 99 ? 5.145 18.953 3.277 1 93.75 99 SER A CA 1
ATOM 741 C C . SER A 1 99 ? 6.344 18.172 2.756 1 93.75 99 SER A C 1
ATOM 743 O O . SER A 1 99 ? 7.289 18.766 2.219 1 93.75 99 SER A O 1
ATOM 745 N N . TYR A 1 100 ? 6.238 16.875 2.855 1 88.88 100 TYR A N 1
ATOM 746 C CA . TYR A 1 100 ? 7.254 15.977 2.326 1 88.88 100 TYR A CA 1
ATOM 747 C C . TYR A 1 100 ? 7.293 16.031 0.804 1 88.88 100 TYR A C 1
ATOM 749 O O . TYR A 1 100 ? 8.305 15.688 0.19 1 88.88 100 TYR A O 1
ATOM 757 N N . THR A 1 101 ? 6.262 16.438 0.242 1 89.94 101 THR A N 1
ATOM 758 C CA . THR A 1 101 ? 6.137 16.469 -1.211 1 89.94 101 THR A CA 1
ATOM 759 C C . THR A 1 101 ? 7.18 17.406 -1.824 1 89.94 101 THR A C 1
ATOM 761 O O . THR A 1 101 ? 7.551 17.25 -2.99 1 89.94 101 THR A O 1
ATOM 764 N N . TYR A 1 102 ? 7.711 18.297 -1.077 1 94.19 102 TYR A N 1
ATOM 765 C CA . TYR A 1 102 ? 8.641 19.297 -1.603 1 94.19 102 TYR A CA 1
ATOM 766 C C . TYR A 1 102 ? 10.086 18.859 -1.396 1 94.19 102 TYR A C 1
ATOM 768 O O . TYR A 1 102 ? 11.016 19.516 -1.859 1 94.19 102 TYR A O 1
ATOM 776 N N . ILE A 1 103 ? 10.273 17.75 -0.737 1 89.38 103 ILE A N 1
ATOM 777 C CA . ILE A 1 103 ? 11.625 17.328 -0.407 1 89.38 103 ILE A CA 1
ATOM 778 C C . ILE A 1 103 ? 12.367 16.922 -1.681 1 89.38 103 ILE A C 1
ATOM 780 O O . ILE A 1 103 ? 13.469 17.406 -1.952 1 89.38 103 ILE A O 1
ATOM 784 N N . TYR A 1 104 ? 11.703 16.109 -2.453 1 83.56 104 TYR A N 1
ATOM 785 C CA . TYR A 1 104 ? 12.375 15.562 -3.625 1 83.56 104 TYR A CA 1
ATOM 786 C C . TYR A 1 104 ? 12.727 16.656 -4.617 1 83.56 104 TYR A C 1
ATOM 788 O O . TYR A 1 104 ? 13.875 16.766 -5.062 1 83.56 104 TYR A O 1
ATOM 796 N N . PRO A 1 105 ? 11.828 17.5 -4.965 1 87.75 105 PRO A N 1
ATOM 797 C CA . PRO A 1 105 ? 12.195 18.594 -5.871 1 87.75 105 PRO A CA 1
ATOM 798 C C . PRO A 1 105 ? 13.234 19.531 -5.277 1 87.75 105 PRO A C 1
ATOM 800 O O . PRO A 1 105 ? 14.094 20.062 -6 1 87.75 105 PRO A O 1
ATOM 803 N N . ALA A 1 106 ? 13.203 19.781 -4 1 91.19 106 ALA A N 1
ATOM 804 C CA . ALA A 1 106 ? 14.195 20.625 -3.348 1 91.19 106 ALA A CA 1
ATOM 805 C C . ALA A 1 106 ? 15.586 20 -3.441 1 91.19 106 ALA A C 1
ATOM 807 O O . ALA A 1 106 ? 16.562 20.688 -3.748 1 91.19 106 ALA A O 1
ATOM 808 N N . VAL A 1 107 ? 15.648 18.766 -3.191 1 87.31 107 VAL A N 1
ATOM 809 C CA . VAL A 1 107 ? 16.922 18.062 -3.252 1 87.31 107 VAL A CA 1
ATOM 810 C C . VAL A 1 107 ? 17.469 18.094 -4.68 1 87.31 107 VAL A C 1
ATOM 812 O O . VAL A 1 107 ? 18.672 18.281 -4.887 1 87.31 107 VAL A O 1
ATOM 815 N N . ALA A 1 108 ? 16.578 17.891 -5.609 1 81.88 108 ALA A N 1
ATOM 816 C CA . ALA A 1 108 ? 17 17.953 -7.012 1 81.88 108 ALA A CA 1
ATOM 817 C C . ALA A 1 108 ? 17.594 19.312 -7.355 1 81.88 108 ALA A C 1
ATOM 819 O O . ALA A 1 108 ? 18.562 19.391 -8.109 1 81.88 108 ALA A O 1
ATOM 820 N N . ILE A 1 109 ? 17.062 20.375 -6.824 1 87.5 109 ILE A N 1
ATOM 821 C CA . ILE A 1 109 ? 17.562 21.719 -7.062 1 87.5 109 ILE A CA 1
ATOM 822 C C . ILE A 1 109 ? 18.906 21.922 -6.359 1 87.5 109 ILE A C 1
ATOM 824 O O . ILE A 1 109 ? 19.859 22.422 -6.957 1 87.5 109 ILE A O 1
ATOM 828 N N . ILE A 1 110 ? 18.969 21.5 -5.152 1 90.25 110 ILE A N 1
ATOM 829 C CA . ILE A 1 110 ? 20.141 21.672 -4.312 1 90.25 110 ILE A CA 1
ATOM 830 C C . ILE A 1 110 ? 21.344 20.984 -4.949 1 90.25 110 ILE A C 1
ATOM 832 O O . ILE A 1 110 ? 22.453 21.516 -4.938 1 90.25 110 ILE A O 1
ATOM 836 N N . LEU A 1 111 ? 21.109 19.844 -5.543 1 84.5 111 LEU A N 1
ATOM 837 C CA . LEU A 1 111 ? 22.203 19.031 -6.066 1 84.5 111 LEU A CA 1
ATOM 838 C C . LEU A 1 111 ? 22.531 19.422 -7.504 1 84.5 111 LEU A C 1
ATOM 840 O O . LEU A 1 111 ? 23.469 18.891 -8.102 1 84.5 111 LEU A O 1
ATOM 844 N N . SER A 1 112 ? 21.844 20.359 -8.008 1 83.44 112 SER A N 1
ATOM 845 C CA . SER A 1 112 ? 22.172 20.828 -9.344 1 83.44 112 SER A CA 1
ATOM 846 C C . SER A 1 112 ? 23.531 21.516 -9.375 1 83.44 112 SER A C 1
ATOM 848 O O . SER A 1 112 ? 23.953 22.125 -8.383 1 83.44 112 SER A O 1
ATOM 850 N N . PRO A 1 113 ? 24.25 21.406 -10.508 1 82.62 113 PRO A N 1
ATOM 851 C CA . PRO A 1 113 ? 25.609 21.984 -10.609 1 82.62 113 PRO A CA 1
ATOM 852 C C . PRO A 1 113 ? 25.641 23.469 -10.281 1 82.62 113 PRO A C 1
ATOM 854 O O . PRO A 1 113 ? 26.656 23.969 -9.789 1 82.62 113 PRO A O 1
ATOM 857 N N . ARG A 1 114 ? 24.641 24.188 -10.523 1 85.31 114 ARG A N 1
ATOM 858 C CA . ARG A 1 114 ? 24.562 25.625 -10.273 1 85.31 114 ARG A CA 1
ATOM 859 C C . ARG A 1 114 ? 24.812 25.938 -8.797 1 85.31 114 ARG A C 1
ATOM 861 O O . ARG A 1 114 ? 25.422 26.953 -8.477 1 85.31 114 ARG A O 1
ATOM 868 N N . TYR A 1 115 ? 24.422 25.062 -7.965 1 87.56 115 TYR A N 1
ATOM 869 C CA . TYR A 1 115 ? 24.5 25.328 -6.535 1 87.56 115 TYR A CA 1
ATOM 870 C C . TYR A 1 115 ? 25.547 24.438 -5.875 1 87.56 115 TYR A C 1
ATOM 872 O O . TYR A 1 115 ? 26.266 24.875 -4.973 1 87.56 115 TYR A O 1
ATOM 880 N N . ALA A 1 116 ? 25.688 23.281 -6.395 1 81.06 116 ALA A N 1
ATOM 881 C CA . ALA A 1 116 ? 26.578 22.297 -5.789 1 81.06 116 ALA A CA 1
ATOM 882 C C . ALA A 1 116 ? 28.047 22.703 -5.934 1 81.06 116 ALA A C 1
ATOM 884 O O . ALA A 1 116 ? 28.891 22.312 -5.129 1 81.06 116 ALA A O 1
ATOM 885 N N . LEU A 1 117 ? 28.328 23.625 -6.844 1 83.06 117 LEU A N 1
ATOM 886 C CA . LEU A 1 117 ? 29.719 23.969 -7.141 1 83.06 117 LEU A CA 1
ATOM 887 C C . LEU A 1 117 ? 30.188 25.156 -6.297 1 83.06 117 LEU A C 1
ATOM 889 O O . LEU A 1 117 ? 31.375 25.469 -6.27 1 83.06 117 LEU A O 1
ATOM 893 N N . LEU A 1 118 ? 29.266 25.703 -5.562 1 87.06 118 LEU A N 1
ATOM 894 C CA . LEU A 1 118 ? 29.688 26.781 -4.668 1 87.06 118 LEU A CA 1
ATOM 895 C C . LEU A 1 118 ? 30.453 26.234 -3.477 1 87.06 118 LEU A C 1
ATOM 897 O O . LEU A 1 118 ? 29.984 25.344 -2.777 1 87.06 118 LEU A O 1
ATOM 901 N N . ILE A 1 119 ? 31.562 26.766 -3.172 1 87.19 119 ILE A N 1
ATOM 902 C CA . ILE A 1 119 ? 32.531 26.203 -2.25 1 87.19 119 ILE A CA 1
ATOM 903 C C . ILE A 1 119 ? 32.219 26.609 -0.82 1 87.19 119 ILE A C 1
ATOM 905 O O . ILE A 1 119 ? 32.219 25.797 0.097 1 87.19 119 ILE A O 1
ATOM 909 N N . ASP A 1 120 ? 31.859 27.875 -0.654 1 93.38 120 ASP A N 1
ATOM 910 C CA . ASP A 1 120 ? 31.547 28.359 0.687 1 93.38 120 ASP A CA 1
ATOM 911 C C . ASP A 1 120 ? 30.172 27.859 1.14 1 93.38 120 ASP A C 1
ATOM 913 O O . ASP A 1 120 ? 29.156 28.188 0.523 1 93.38 120 ASP A O 1
ATOM 917 N N . PRO A 1 121 ? 30.109 27.188 2.221 1 93.62 121 PRO A N 1
ATOM 918 C CA . PRO A 1 121 ? 28.859 26.562 2.65 1 93.62 121 PRO A CA 1
ATOM 919 C C . PRO A 1 121 ? 27.766 27.594 2.969 1 93.62 121 PRO A C 1
ATOM 921 O O . PRO A 1 121 ? 26.594 27.375 2.623 1 93.62 121 PRO A O 1
ATOM 924 N N . LEU A 1 122 ? 28.125 28.625 3.598 1 93.75 122 LEU A N 1
ATOM 925 C CA . LEU A 1 122 ? 27.125 29.625 3.959 1 93.75 122 LEU A CA 1
ATOM 926 C C . LEU A 1 122 ? 26.594 30.328 2.715 1 93.75 122 LEU A C 1
ATOM 928 O O . LEU A 1 122 ? 25.391 30.609 2.625 1 93.75 122 LEU A O 1
ATOM 932 N N . GLU A 1 123 ? 27.484 30.625 1.835 1 94.5 123 GLU A N 1
ATOM 933 C CA . GLU A 1 123 ? 27.047 31.234 0.58 1 94.5 123 GLU A CA 1
ATOM 934 C C . GLU A 1 123 ? 26.156 30.281 -0.213 1 94.5 123 GLU A C 1
ATOM 936 O O . GLU A 1 123 ? 25.172 30.719 -0.827 1 94.5 123 GLU A O 1
ATOM 941 N N . ARG A 1 124 ? 26.547 29.094 -0.209 1 95.81 124 ARG A N 1
ATOM 942 C CA . ARG A 1 124 ? 25.734 28.078 -0.883 1 95.81 124 ARG A CA 1
ATOM 943 C C . ARG A 1 124 ? 24.344 28 -0.275 1 95.81 124 ARG A C 1
ATOM 945 O O . ARG A 1 124 ? 23.344 27.922 -0.999 1 95.81 124 ARG A O 1
ATOM 952 N N . PHE A 1 125 ? 24.297 28.047 1.005 1 96.75 125 PHE A N 1
ATOM 953 C CA . PHE A 1 125 ? 23.031 27.969 1.713 1 96.75 125 PHE A CA 1
ATOM 954 C C . PHE A 1 125 ? 22.141 29.141 1.338 1 96.75 125 PHE A C 1
ATOM 956 O O . PHE A 1 125 ? 20.984 28.953 0.951 1 96.75 125 PHE A O 1
ATOM 963 N N . VAL A 1 126 ? 22.688 30.281 1.392 1 96.69 126 VAL A N 1
ATOM 964 C CA . VAL A 1 126 ? 21.906 31.484 1.178 1 96.69 126 VAL A CA 1
ATOM 965 C C . VAL A 1 126 ? 21.453 31.562 -0.28 1 96.69 126 VAL A C 1
ATOM 967 O O . VAL A 1 126 ? 20.297 31.875 -0.563 1 96.69 126 VAL A O 1
ATOM 970 N N . PHE A 1 127 ? 22.344 31.266 -1.13 1 96.25 127 PHE A N 1
ATOM 971 C CA . PHE A 1 127 ? 22.031 31.328 -2.555 1 96.25 127 PHE A CA 1
ATOM 972 C C . PHE A 1 127 ? 20.969 30.312 -2.922 1 96.25 127 PHE A C 1
ATOM 974 O O . PHE A 1 127 ? 20.031 30.625 -3.664 1 96.25 127 PHE A O 1
ATOM 981 N N . THR A 1 128 ? 21.094 29.156 -2.426 1 96.31 128 THR A N 1
ATOM 982 C CA . THR A 1 128 ? 20.109 28.109 -2.68 1 96.31 128 THR A CA 1
ATOM 983 C C . THR A 1 128 ? 18.766 28.469 -2.068 1 96.31 128 THR A C 1
ATOM 985 O O . THR A 1 128 ? 17.719 28.25 -2.678 1 96.31 128 THR A O 1
ATOM 988 N N . MET A 1 129 ? 18.797 29.016 -0.879 1 97.25 129 MET A N 1
ATOM 989 C CA . MET A 1 129 ? 17.562 29.422 -0.205 1 97.25 129 MET A CA 1
ATOM 990 C C . MET A 1 129 ? 16.828 30.484 -1.017 1 97.25 129 MET A C 1
ATOM 992 O O . MET A 1 129 ? 15.602 30.438 -1.143 1 97.25 129 MET A O 1
ATOM 996 N N . ARG A 1 130 ? 17.578 31.359 -1.562 1 97.25 130 ARG A N 1
ATOM 997 C CA . ARG A 1 130 ? 16.984 32.438 -2.357 1 97.25 130 ARG A CA 1
ATOM 998 C C . ARG A 1 130 ? 16.328 31.875 -3.619 1 97.25 130 ARG A C 1
ATOM 1000 O O . ARG A 1 130 ? 15.297 32.375 -4.062 1 97.25 130 ARG A O 1
ATOM 1007 N N . SER A 1 131 ? 16.953 30.922 -4.172 1 96.69 131 SER A N 1
ATOM 1008 C CA . SER A 1 131 ? 16.359 30.266 -5.34 1 96.69 131 SER A CA 1
ATOM 1009 C C . SER A 1 131 ? 15.086 29.516 -4.977 1 96.69 131 SER A C 1
ATOM 1011 O O . SER A 1 131 ? 14.102 29.578 -5.715 1 96.69 131 SER A O 1
ATOM 1013 N N . LEU A 1 132 ? 15.125 28.797 -3.85 1 97 132 LEU A N 1
ATOM 1014 C CA . LEU A 1 132 ? 13.938 28.094 -3.379 1 97 132 LEU A CA 1
ATOM 1015 C C . LEU A 1 132 ? 12.805 29.062 -3.072 1 97 132 LEU A C 1
ATOM 1017 O O . LEU A 1 132 ? 11.641 28.766 -3.332 1 97 132 LEU A O 1
ATOM 1021 N N . GLN A 1 133 ? 13.18 30.188 -2.549 1 97.69 133 GLN A N 1
ATOM 1022 C CA . GLN A 1 133 ? 12.203 31.234 -2.268 1 97.69 133 GLN A CA 1
ATOM 1023 C C . GLN A 1 133 ? 11.469 31.641 -3.535 1 97.69 133 GLN A C 1
ATOM 1025 O O . GLN A 1 133 ? 10.234 31.703 -3.553 1 97.69 133 GLN A O 1
ATOM 1030 N N . GLY A 1 134 ? 12.219 31.953 -4.535 1 97.75 134 GLY A N 1
ATOM 1031 C CA . GLY A 1 134 ? 11.609 32.344 -5.797 1 97.75 134 GLY A CA 1
ATOM 1032 C C . GLY A 1 134 ? 10.734 31.266 -6.402 1 97.75 134 GLY A C 1
ATOM 1033 O O . GLY A 1 134 ? 9.641 31.547 -6.891 1 97.75 134 GLY A O 1
ATOM 1034 N N . ALA A 1 135 ? 11.219 30.062 -6.359 1 97.31 135 ALA A N 1
ATOM 1035 C CA . ALA A 1 135 ? 10.484 28.938 -6.922 1 97.31 135 ALA A CA 1
ATOM 1036 C C . ALA A 1 135 ? 9.188 28.703 -6.168 1 97.31 135 ALA A C 1
ATOM 1038 O O . ALA A 1 135 ? 8.156 28.391 -6.773 1 97.31 135 ALA A O 1
ATOM 1039 N N . LEU A 1 136 ? 9.195 28.844 -4.871 1 98 136 LEU A N 1
ATOM 1040 C CA . LEU A 1 136 ? 8.008 28.625 -4.055 1 98 136 LEU A CA 1
ATOM 1041 C C . LEU A 1 136 ? 6.973 29.719 -4.309 1 98 136 LEU A C 1
ATOM 1043 O O . LEU A 1 136 ? 5.77 29.453 -4.312 1 98 136 LEU A O 1
ATOM 1047 N N . ILE A 1 137 ? 7.422 30.922 -4.496 1 98.5 137 ILE A N 1
ATOM 1048 C CA . ILE A 1 137 ? 6.504 32.031 -4.762 1 98.5 137 ILE A CA 1
ATOM 1049 C C . ILE A 1 137 ? 5.73 31.75 -6.051 1 98.5 137 ILE A C 1
ATOM 1051 O O . ILE A 1 137 ? 4.504 31.891 -6.082 1 98.5 137 ILE A O 1
ATOM 1055 N N . ILE A 1 138 ? 6.434 31.344 -7.043 1 98 138 ILE A N 1
ATOM 1056 C CA . ILE A 1 138 ? 5.789 31.047 -8.32 1 98 138 ILE A CA 1
ATOM 1057 C C . ILE A 1 138 ? 4.832 29.859 -8.148 1 98 138 ILE A C 1
ATOM 1059 O O . ILE A 1 138 ? 3.719 29.875 -8.688 1 98 138 ILE A O 1
ATOM 1063 N N . ALA A 1 139 ? 5.273 28.859 -7.461 1 97.81 139 ALA A N 1
ATOM 1064 C CA . ALA A 1 139 ? 4.426 27.703 -7.195 1 97.81 139 ALA A CA 1
ATOM 1065 C C . ALA A 1 139 ? 3.164 28.109 -6.438 1 97.81 139 ALA A C 1
ATOM 1067 O O . ALA A 1 139 ? 2.074 27.609 -6.715 1 97.81 139 ALA A O 1
ATOM 1068 N N . GLY A 1 140 ? 3.328 28.984 -5.453 1 98.5 140 GLY A N 1
ATOM 1069 C CA . GLY A 1 140 ? 2.193 29.484 -4.691 1 98.5 140 GLY A CA 1
ATOM 1070 C C . GLY A 1 140 ? 1.203 30.266 -5.531 1 98.5 140 GLY A C 1
ATOM 1071 O O . GLY A 1 140 ? -0.01 30.141 -5.352 1 98.5 140 GLY A O 1
ATOM 1072 N N . VAL A 1 141 ? 1.693 31.047 -6.41 1 98.5 141 VAL A N 1
ATOM 1073 C CA . VAL A 1 141 ? 0.832 31.812 -7.305 1 98.5 141 VAL A CA 1
ATOM 1074 C C . VAL A 1 141 ? 0.013 30.859 -8.172 1 98.5 141 VAL A C 1
ATOM 1076 O O . VAL A 1 141 ? -1.19 31.062 -8.359 1 98.5 141 VAL A O 1
ATOM 1079 N N . PHE A 1 142 ? 0.676 29.906 -8.648 1 97.56 142 PHE A N 1
ATOM 1080 C CA . PHE A 1 142 ? -0.011 28.891 -9.445 1 97.56 142 PHE A CA 1
ATOM 1081 C C . PHE A 1 142 ? -1.164 28.281 -8.664 1 97.56 142 PHE A C 1
ATOM 1083 O O . PHE A 1 142 ? -2.289 28.203 -9.164 1 97.56 142 PHE A O 1
ATOM 1090 N N . GLN A 1 143 ? -0.916 27.875 -7.496 1 97.75 143 GLN A N 1
ATOM 1091 C CA . GLN A 1 143 ? -1.935 27.219 -6.688 1 97.75 143 GLN A CA 1
ATOM 1092 C C . GLN A 1 143 ? -3.049 28.188 -6.309 1 97.75 143 GLN A C 1
ATOM 1094 O O . GLN A 1 143 ? -4.219 27.797 -6.242 1 97.75 143 GLN A O 1
ATOM 1099 N N . ALA A 1 144 ? -2.666 29.406 -6 1 98.25 144 ALA A N 1
ATOM 1100 C CA . ALA A 1 144 ? -3.668 30.422 -5.688 1 98.25 144 ALA A CA 1
ATOM 1101 C C . ALA A 1 144 ? -4.617 30.641 -6.863 1 98.25 144 ALA A C 1
ATOM 1103 O O . ALA A 1 144 ? -5.828 30.75 -6.68 1 98.25 144 ALA A O 1
ATOM 1104 N N . VAL A 1 145 ? -4.078 30.641 -8 1 97.94 145 VAL A N 1
ATOM 1105 C CA . VAL A 1 145 ? -4.875 30.844 -9.211 1 97.94 145 VAL A CA 1
ATOM 1106 C C . VAL A 1 145 ? -5.797 29.641 -9.43 1 97.94 145 VAL A C 1
ATOM 1108 O O . VAL A 1 145 ? -6.992 29.812 -9.68 1 97.94 145 VAL A O 1
ATOM 1111 N N . VAL A 1 146 ? -5.27 28.484 -9.273 1 97.31 146 VAL A N 1
ATOM 1112 C CA . VAL A 1 146 ? -6.047 27.266 -9.461 1 97.31 146 VAL A CA 1
ATOM 1113 C C . VAL A 1 146 ? -7.195 27.219 -8.461 1 97.31 146 VAL A C 1
ATOM 1115 O O . VAL A 1 146 ? -8.312 26.812 -8.797 1 97.31 146 VAL A O 1
ATOM 1118 N N . GLY A 1 147 ? -6.926 27.641 -7.262 1 96.75 147 GLY A N 1
ATOM 1119 C CA . GLY A 1 147 ? -7.926 27.609 -6.207 1 96.75 147 GLY A CA 1
ATOM 1120 C C . GLY A 1 147 ? -8.961 28.719 -6.332 1 96.75 147 GLY A C 1
ATOM 1121 O O . GLY A 1 147 ? -10.156 28.453 -6.434 1 96.75 147 GLY A O 1
ATOM 1122 N N . PHE A 1 148 ? -8.539 29.969 -6.434 1 95.94 148 PHE A N 1
ATOM 1123 C CA . PHE A 1 148 ? -9.438 31.125 -6.336 1 95.94 148 PHE A CA 1
ATOM 1124 C C . PHE A 1 148 ? -10.195 31.328 -7.641 1 95.94 148 PHE A C 1
ATOM 1126 O O . PHE A 1 148 ? -11.297 31.891 -7.641 1 95.94 148 PHE A O 1
ATOM 1133 N N . PHE A 1 149 ? -9.68 30.797 -8.734 1 95.56 149 PHE A N 1
ATOM 1134 C CA . PHE A 1 149 ? -10.398 30.938 -10 1 95.56 149 PHE A CA 1
ATOM 1135 C C . PHE A 1 149 ? -11.344 29.766 -10.219 1 95.56 149 PHE A C 1
ATOM 1137 O O . PHE A 1 149 ? -12 29.672 -11.258 1 95.56 149 PHE A O 1
ATOM 1144 N N . GLY A 1 150 ? -11.391 28.859 -9.398 1 93.75 150 GLY A N 1
ATOM 1145 C CA . GLY A 1 150 ? -12.375 27.781 -9.422 1 93.75 150 GLY A CA 1
ATOM 1146 C C . GLY A 1 150 ? -11.992 26.641 -10.344 1 93.75 150 GLY A C 1
ATOM 1147 O O . GLY A 1 150 ? -12.828 25.797 -10.68 1 93.75 150 GLY A O 1
ATOM 1148 N N . ILE A 1 151 ? -10.797 26.562 -10.727 1 95.25 151 ILE A N 1
ATOM 1149 C CA . ILE A 1 151 ? -10.359 25.484 -11.609 1 95.25 151 ILE A CA 1
ATOM 1150 C C . ILE A 1 151 ? -10.414 24.156 -10.852 1 95.25 151 ILE A C 1
ATOM 1152 O O . ILE A 1 151 ? -10.836 23.141 -11.398 1 95.25 151 ILE A O 1
ATOM 1156 N N . TRP A 1 152 ? -9.969 24.188 -9.602 1 95.94 152 TRP A N 1
ATOM 1157 C CA . TRP A 1 152 ? -9.953 22.969 -8.805 1 95.94 152 TRP A CA 1
ATOM 1158 C C . TRP A 1 152 ? -11.375 22.531 -8.453 1 95.94 152 TRP A C 1
ATOM 1160 O O . TRP A 1 152 ? -11.617 21.359 -8.18 1 95.94 152 TRP A O 1
ATOM 1170 N N . ARG A 1 153 ? -12.297 23.469 -8.484 1 94.69 153 ARG A N 1
ATOM 1171 C CA . ARG A 1 153 ? -13.703 23.172 -8.273 1 94.69 153 ARG A CA 1
ATOM 1172 C C . ARG A 1 153 ? -14.211 22.172 -9.312 1 94.69 153 ARG A C 1
ATOM 1174 O O . ARG A 1 153 ? -14.992 21.266 -8.992 1 94.69 153 ARG A O 1
ATOM 1181 N N . VAL A 1 154 ? -13.773 22.328 -10.484 1 93.06 154 VAL A N 1
ATOM 1182 C CA . VAL A 1 154 ? -14.203 21.484 -11.586 1 93.06 154 VAL A CA 1
ATOM 1183 C C . VAL A 1 154 ? -13.719 20.047 -11.352 1 93.06 154 VAL A C 1
ATOM 1185 O O . VAL A 1 154 ? -14.469 19.094 -11.562 1 93.06 154 VAL A O 1
ATOM 1188 N N . PHE A 1 155 ? -12.523 19.922 -10.891 1 91.81 155 PHE A N 1
ATOM 1189 C CA . PHE A 1 155 ? -11.969 18.609 -10.594 1 91.81 155 PHE A CA 1
ATOM 1190 C C . PHE A 1 155 ? -12.773 17.922 -9.5 1 91.81 155 PHE A C 1
ATOM 1192 O O . PHE A 1 155 ? -13.125 16.734 -9.641 1 91.81 155 PHE A O 1
ATOM 1199 N N . ILE A 1 156 ? -13.055 18.609 -8.469 1 93.75 156 ILE A N 1
ATOM 1200 C CA . ILE A 1 156 ? -13.734 18.031 -7.32 1 93.75 156 ILE A CA 1
ATOM 1201 C C . ILE A 1 156 ? -15.188 17.703 -7.688 1 93.75 156 ILE A C 1
ATOM 1203 O O . ILE A 1 156 ? -15.773 16.766 -7.164 1 93.75 156 ILE A O 1
ATOM 1207 N N . ARG A 1 157 ? -15.758 18.453 -8.578 1 91.69 157 ARG A N 1
ATOM 1208 C CA . ARG A 1 157 ? -17.156 18.266 -8.961 1 91.69 157 ARG A CA 1
ATOM 1209 C C . ARG A 1 157 ? -17.375 16.875 -9.555 1 91.69 157 ARG A C 1
ATOM 1211 O O . ARG A 1 157 ? -18.438 16.281 -9.344 1 91.69 157 ARG A O 1
ATOM 1218 N N . PHE A 1 158 ? -16.359 16.328 -10.18 1 91.88 158 PHE A N 1
ATOM 1219 C CA . PHE A 1 158 ? -16.547 15.039 -10.852 1 91.88 158 PHE A CA 1
ATOM 1220 C C . PHE A 1 158 ? -15.891 13.922 -10.047 1 91.88 158 PHE A C 1
ATOM 1222 O O . PHE A 1 158 ? -15.859 12.773 -10.484 1 91.88 158 PHE A O 1
ATOM 1229 N N . LEU A 1 159 ? -15.453 14.281 -8.945 1 94.5 159 LEU A N 1
ATOM 1230 C CA . LEU A 1 159 ? -14.828 13.281 -8.078 1 94.5 159 LEU A CA 1
ATOM 1231 C C . LEU A 1 159 ? -15.883 12.414 -7.406 1 94.5 159 LEU A C 1
ATOM 1233 O O . LEU A 1 159 ? -16.812 12.93 -6.785 1 94.5 159 LEU A O 1
ATOM 1237 N N . SER A 1 160 ? -15.82 11.102 -7.543 1 95.75 160 SER A N 1
ATOM 1238 C CA . SER A 1 160 ? -16.703 10.148 -6.871 1 95.75 160 SER A CA 1
ATOM 1239 C C . SER A 1 160 ? -16 9.508 -5.672 1 95.75 160 SER A C 1
ATOM 1241 O O . SER A 1 160 ? -14.781 9.586 -5.547 1 95.75 160 SER A O 1
ATOM 1243 N N . PRO A 1 161 ? -16.781 8.969 -4.789 1 96.38 161 PRO A N 1
ATOM 1244 C CA . PRO A 1 161 ? -16.141 8.242 -3.684 1 96.38 161 PRO A CA 1
ATOM 1245 C C . PRO A 1 161 ? -15.18 7.164 -4.16 1 96.38 161 PRO A C 1
ATOM 1247 O O . PRO A 1 161 ? -14.094 7.004 -3.586 1 96.38 161 PRO A O 1
ATOM 1250 N N . LEU A 1 162 ? -15.5 6.457 -5.223 1 97.62 162 LEU A N 1
ATOM 1251 C CA . LEU A 1 162 ? -14.641 5.398 -5.738 1 97.62 162 LEU A CA 1
ATOM 1252 C C . LEU A 1 162 ? -13.289 5.965 -6.172 1 97.62 162 LEU A C 1
ATOM 1254 O O . LEU A 1 162 ? -12.242 5.406 -5.844 1 97.62 162 LEU A O 1
ATOM 1258 N N . ALA A 1 163 ? -13.32 7.047 -6.887 1 97.44 163 ALA A N 1
ATOM 1259 C CA . ALA A 1 163 ? -12.086 7.664 -7.371 1 97.44 163 ALA A CA 1
ATOM 1260 C C . ALA A 1 163 ? -11.297 8.281 -6.219 1 97.44 163 ALA A C 1
ATOM 1262 O O . ALA A 1 163 ? -10.07 8.414 -6.301 1 97.44 163 ALA A O 1
ATOM 1263 N N . ALA A 1 164 ? -11.945 8.672 -5.137 1 97.88 164 ALA A N 1
ATOM 1264 C CA . ALA A 1 164 ? -11.305 9.336 -4.008 1 97.88 164 ALA A CA 1
ATOM 1265 C C . ALA A 1 164 ? -10.547 8.336 -3.139 1 97.88 164 ALA A C 1
ATOM 1267 O O . ALA A 1 164 ? -9.531 8.68 -2.535 1 97.88 164 ALA A O 1
ATOM 1268 N N . VAL A 1 165 ? -10.992 7.125 -3.1 1 98.38 165 VAL A N 1
ATOM 1269 C CA . VAL A 1 165 ? -10.453 6.141 -2.166 1 98.38 165 VAL A CA 1
ATOM 1270 C C . VAL A 1 165 ? -8.945 5.984 -2.391 1 98.38 165 VAL A C 1
ATOM 1272 O O . VAL A 1 165 ? -8.156 6.145 -1.46 1 98.38 165 VAL A O 1
ATOM 1275 N N . PRO A 1 166 ? -8.484 5.758 -3.643 1 97.81 166 PRO A N 1
ATOM 1276 C CA . PRO A 1 166 ? -7.059 5.484 -3.816 1 97.81 166 PRO A CA 1
ATOM 1277 C C . PRO A 1 166 ? -6.18 6.676 -3.441 1 97.81 166 PRO A C 1
ATOM 1279 O O . PRO A 1 166 ? -5.16 6.504 -2.768 1 97.81 166 PRO A O 1
ATOM 1282 N N . PHE A 1 167 ? -6.438 7.848 -3.842 1 94.19 167 PHE A N 1
ATOM 1283 C CA . PHE A 1 167 ? -5.492 8.922 -3.578 1 94.19 167 PHE A CA 1
ATOM 1284 C C . PHE A 1 167 ? -5.605 9.406 -2.135 1 94.19 167 PHE A C 1
ATOM 1286 O O . PHE A 1 167 ? -4.609 9.781 -1.52 1 94.19 167 PHE A O 1
ATOM 1293 N N . VAL A 1 168 ? -6.895 9.398 -1.496 1 97.69 168 VAL A N 1
ATOM 1294 C CA . VAL A 1 168 ? -6.992 9.742 -0.083 1 97.69 168 VAL A CA 1
ATOM 1295 C C . VAL A 1 168 ? -6.203 8.742 0.754 1 97.69 168 VAL A C 1
ATOM 1297 O O . VAL A 1 168 ? -5.469 9.133 1.667 1 97.69 168 VAL A O 1
ATOM 1300 N N . THR A 1 169 ? -6.328 7.512 0.418 1 98.44 169 THR A N 1
ATOM 1301 C CA . THR A 1 169 ? -5.629 6.449 1.132 1 98.44 169 THR A CA 1
ATOM 1302 C C . THR A 1 169 ? -4.117 6.594 0.97 1 98.44 169 THR A C 1
ATOM 1304 O O . THR A 1 169 ? -3.371 6.48 1.944 1 98.44 169 THR A O 1
ATOM 1307 N N . LEU A 1 170 ? -3.67 6.914 -0.203 1 98.12 170 LEU A N 1
ATOM 1308 C CA . LEU A 1 170 ? -2.236 6.953 -0.477 1 98.12 170 LEU A CA 1
ATOM 1309 C C . LEU A 1 170 ? -1.623 8.258 0.023 1 98.12 170 LEU A C 1
ATOM 1311 O O . LEU A 1 170 ? -0.399 8.391 0.082 1 98.12 170 LEU A O 1
ATOM 1315 N N . THR A 1 171 ? -2.424 9.219 0.413 1 96.88 171 THR A N 1
ATOM 1316 C CA . THR A 1 171 ? -1.872 10.383 1.096 1 96.88 171 THR A CA 1
ATOM 1317 C C . THR A 1 171 ? -1.229 9.977 2.42 1 96.88 171 THR A C 1
ATOM 1319 O O . THR A 1 171 ? -0.22 10.555 2.826 1 96.88 171 THR A O 1
ATOM 1322 N N . GLY A 1 172 ? -1.845 9.031 3.074 1 96.75 172 GLY A N 1
ATOM 1323 C CA . GLY A 1 172 ? -1.274 8.5 4.301 1 96.75 172 GLY A CA 1
ATOM 1324 C C . GLY A 1 172 ? -0.387 7.289 4.07 1 96.75 172 GLY A C 1
ATOM 1325 O O . GLY A 1 172 ? 0.8 7.312 4.398 1 96.75 172 GLY A O 1
ATOM 1326 N N . LEU A 1 173 ? -0.91 6.34 3.322 1 97.06 173 LEU A N 1
ATOM 1327 C CA . LEU A 1 173 ? -0.229 5.074 3.082 1 97.06 173 LEU A CA 1
ATOM 1328 C C . LEU A 1 173 ? 1.047 5.285 2.273 1 97.06 173 LEU A C 1
ATOM 1330 O O . LEU A 1 173 ? 2.031 4.566 2.457 1 97.06 173 LEU A O 1
ATOM 1334 N N . GLY A 1 174 ? 1.055 6.234 1.445 1 95.44 174 GLY A N 1
ATOM 1335 C CA . GLY A 1 174 ? 2.195 6.5 0.581 1 95.44 174 GLY A CA 1
ATOM 1336 C C . GLY A 1 174 ? 3.391 7.059 1.325 1 95.44 174 GLY A C 1
ATOM 1337 O O . GLY A 1 174 ? 4.5 7.109 0.785 1 95.44 174 GLY A O 1
ATOM 1338 N N . LEU A 1 175 ? 3.225 7.418 2.576 1 94.06 175 LEU A N 1
ATOM 1339 C CA . LEU A 1 175 ? 4.301 7.992 3.375 1 94.06 175 LEU A CA 1
ATOM 1340 C C . LEU A 1 175 ? 5.004 6.918 4.195 1 94.06 175 LEU A C 1
ATOM 1342 O O . LEU A 1 175 ? 5.785 7.23 5.098 1 94.06 175 LEU A O 1
ATOM 1346 N N . PHE A 1 176 ? 4.723 5.633 3.84 1 94.62 176 PHE A N 1
ATOM 1347 C CA . PHE A 1 176 ? 5.246 4.52 4.625 1 94.62 176 PHE A CA 1
ATOM 1348 C C . PHE A 1 176 ? 6.77 4.504 4.59 1 94.62 176 PHE A C 1
ATOM 1350 O O . PHE A 1 176 ? 7.41 3.934 5.477 1 94.62 176 PHE A O 1
ATOM 1357 N N . PHE A 1 177 ? 7.438 5.281 3.719 1 88.88 177 PHE A N 1
ATOM 1358 C CA . PHE A 1 177 ? 8.891 5.332 3.602 1 88.88 177 PHE A CA 1
ATOM 1359 C C . PHE A 1 177 ? 9.5 6.145 4.738 1 88.88 177 PHE A C 1
ATOM 1361 O O . PHE A 1 177 ? 10.688 6 5.047 1 88.88 177 PHE A O 1
ATOM 1368 N N . PHE A 1 178 ? 8.688 6.973 5.344 1 87.88 178 PHE A N 1
ATOM 1369 C CA . PHE A 1 178 ? 9.195 7.879 6.367 1 87.88 178 PHE A CA 1
ATOM 1370 C C . PHE A 1 178 ? 8.859 7.363 7.762 1 87.88 178 PHE A C 1
ATOM 1372 O O . PHE A 1 178 ? 9.305 7.934 8.758 1 87.88 178 PHE A O 1
ATOM 1379 N N . ALA A 1 179 ? 8.195 6.262 7.82 1 95.06 179 ALA A N 1
ATOM 1380 C CA . ALA A 1 179 ? 7.652 5.867 9.117 1 95.06 179 ALA A CA 1
ATOM 1381 C C . ALA A 1 179 ? 8.57 4.859 9.812 1 95.06 179 ALA A C 1
ATOM 1383 O O . ALA A 1 179 ? 9.445 5.238 10.586 1 95.06 179 ALA A O 1
ATOM 1384 N N . PHE A 1 180 ? 8.516 3.613 9.406 1 97.19 180 PHE A N 1
ATOM 1385 C CA . PHE A 1 180 ? 9.25 2.59 10.133 1 97.19 180 PHE A CA 1
ATOM 1386 C C . PHE A 1 180 ? 10.75 2.736 9.898 1 97.19 180 PHE A C 1
ATOM 1388 O O . PHE A 1 180 ? 11.555 2.514 10.805 1 97.19 180 PHE A O 1
ATOM 1395 N N . PRO A 1 181 ? 11.195 3.043 8.688 1 94.31 181 PRO A N 1
ATOM 1396 C CA . PRO A 1 181 ? 12.633 3.285 8.516 1 94.31 181 PRO A CA 1
ATOM 1397 C C . PRO A 1 181 ? 13.164 4.355 9.469 1 94.31 181 PRO A C 1
ATOM 1399 O O . PRO A 1 181 ? 14.305 4.262 9.93 1 94.31 181 PRO A O 1
ATOM 1402 N N . GLY A 1 182 ? 12.383 5.363 9.797 1 94 182 GLY A N 1
ATOM 1403 C CA . GLY A 1 182 ? 12.766 6.355 10.789 1 94 182 GLY A CA 1
ATOM 1404 C C . GLY A 1 182 ? 12.867 5.789 12.195 1 94 182 GLY A C 1
ATOM 1405 O O . GLY A 1 182 ? 13.734 6.188 12.969 1 94 182 GLY A O 1
ATOM 1406 N N . VAL A 1 183 ? 11.977 4.867 12.508 1 96.38 183 VAL A N 1
ATOM 1407 C CA . VAL A 1 183 ? 11.969 4.191 13.805 1 96.38 183 VAL A CA 1
ATOM 1408 C C . VAL A 1 183 ? 13.289 3.445 14 1 96.38 183 VAL A C 1
ATOM 1410 O O . VAL A 1 183 ? 13.828 3.418 15.109 1 96.38 183 VAL A O 1
ATOM 1413 N N . THR A 1 184 ? 13.812 2.914 12.945 1 94.69 184 THR A N 1
ATOM 1414 C CA . THR A 1 184 ? 14.953 2.008 13.031 1 94.69 184 THR A CA 1
ATOM 1415 C C . THR A 1 184 ? 16.266 2.791 13.117 1 94.69 184 THR A C 1
ATOM 1417 O O . THR A 1 184 ? 17.312 2.213 13.367 1 94.69 184 THR A O 1
ATOM 1420 N N . LYS A 1 185 ? 16.234 4.133 12.859 1 91.94 185 LYS A N 1
ATOM 1421 C CA . LYS A 1 185 ? 17.438 4.93 13.023 1 91.94 185 LYS A CA 1
ATOM 1422 C C . LYS A 1 185 ? 17.969 4.844 14.453 1 91.94 185 LYS A C 1
ATOM 1424 O O . LYS A 1 185 ? 19.172 4.984 14.688 1 91.94 185 LYS A O 1
ATOM 1429 N N . CYS A 1 186 ? 17.125 4.652 15.383 1 93.81 186 CYS A N 1
ATOM 1430 C CA . CYS A 1 186 ? 17.406 4.285 16.766 1 93.81 186 CYS A CA 1
ATOM 1431 C C . CYS A 1 186 ? 16.344 3.324 17.297 1 93.81 186 CYS A C 1
ATOM 1433 O O . CYS A 1 186 ? 15.414 3.738 17.984 1 93.81 186 CYS A O 1
ATOM 1435 N N . ILE A 1 187 ? 16.531 2.105 17.078 1 92.44 187 ILE A N 1
ATOM 1436 C CA . ILE A 1 187 ? 15.516 1.078 17.297 1 92.44 187 ILE A CA 1
ATOM 1437 C C . ILE A 1 187 ? 15.211 0.976 18.797 1 92.44 187 ILE A C 1
ATOM 1439 O O . ILE A 1 187 ? 14.078 0.686 19.172 1 92.44 187 ILE A O 1
ATOM 1443 N N . GLU A 1 188 ? 16.172 1.207 19.672 1 92.56 188 GLU A N 1
ATOM 1444 C CA . GLU A 1 188 ? 16 1.087 21.109 1 92.56 188 GLU A CA 1
ATOM 1445 C C . GLU A 1 188 ? 15.039 2.141 21.641 1 92.56 188 GLU A C 1
ATOM 1447 O O . GLU A 1 188 ? 14.438 1.96 22.703 1 92.56 188 GLU A O 1
ATOM 1452 N N . VAL A 1 189 ? 14.914 3.209 20.922 1 95.06 189 VAL A N 1
ATOM 1453 C CA . VAL A 1 189 ? 14.016 4.281 21.344 1 95.06 189 VAL A CA 1
ATOM 1454 C C . VAL A 1 189 ? 12.742 4.246 20.5 1 95.06 189 VAL A C 1
ATOM 1456 O O . VAL A 1 189 ? 11.633 4.363 21.031 1 95.06 189 VAL A O 1
ATOM 1459 N N . GLY A 1 190 ? 12.922 4.066 19.219 1 96.69 190 GLY A N 1
ATOM 1460 C CA . GLY A 1 190 ? 11.805 4.113 18.281 1 96.69 190 GLY A CA 1
ATOM 1461 C C . GLY A 1 190 ? 10.805 2.994 18.5 1 96.69 190 GLY A C 1
ATOM 1462 O O . GLY A 1 190 ? 9.594 3.225 18.469 1 96.69 190 GLY A O 1
ATOM 1463 N N . LEU A 1 191 ? 11.266 1.79 18.672 1 97.06 191 LEU A N 1
ATOM 1464 C CA . LEU A 1 191 ? 10.367 0.644 18.781 1 97.06 191 LEU A CA 1
ATOM 1465 C C . LEU A 1 191 ? 9.547 0.718 20.062 1 97.06 191 LEU A C 1
ATOM 1467 O O . LEU A 1 191 ? 8.336 0.505 20.047 1 97.06 191 LEU A O 1
ATOM 1471 N N . PRO A 1 192 ? 10.195 0.987 21.172 1 97.44 192 PRO A N 1
ATOM 1472 C CA . PRO A 1 192 ? 9.391 1.174 22.391 1 97.44 192 PRO A CA 1
ATOM 1473 C C . PRO A 1 192 ? 8.359 2.291 22.234 1 97.44 192 PRO A C 1
ATOM 1475 O O . PRO A 1 192 ? 7.254 2.193 22.781 1 97.44 192 PRO A O 1
ATOM 1478 N N . ALA A 1 193 ? 8.758 3.361 21.562 1 98 193 ALA A N 1
ATOM 1479 C CA . ALA A 1 193 ? 7.809 4.449 21.328 1 98 193 ALA A CA 1
ATOM 1480 C C . ALA A 1 193 ? 6.59 3.961 20.562 1 98 193 ALA A C 1
ATOM 1482 O O . ALA A 1 193 ? 5.453 4.289 20.906 1 98 193 ALA A O 1
ATOM 1483 N N . LEU A 1 194 ? 6.77 3.199 19.547 1 98.19 194 LEU A N 1
ATOM 1484 C CA . LEU A 1 194 ? 5.691 2.666 18.719 1 98.19 194 LEU A CA 1
ATOM 1485 C C . LEU A 1 194 ? 4.797 1.733 19.531 1 98.19 194 LEU A C 1
ATOM 1487 O O . LEU A 1 194 ? 3.57 1.855 19.484 1 98.19 194 LEU A O 1
ATOM 1491 N N . VAL A 1 195 ? 5.375 0.813 20.266 1 97.5 195 VAL A N 1
ATOM 1492 C CA . VAL A 1 195 ? 4.637 -0.168 21.047 1 97.5 195 VAL A CA 1
ATOM 1493 C C . VAL A 1 195 ? 3.832 0.541 22.141 1 97.5 195 VAL A C 1
ATOM 1495 O O . VAL A 1 195 ? 2.652 0.245 22.344 1 97.5 195 VAL A O 1
ATOM 1498 N N . LEU A 1 196 ? 4.434 1.49 22.797 1 96.88 196 LEU A N 1
ATOM 1499 C CA . LEU A 1 196 ? 3.768 2.209 23.875 1 96.88 196 LEU A CA 1
ATOM 1500 C C . LEU A 1 196 ? 2.607 3.041 23.328 1 96.88 196 LEU A C 1
ATOM 1502 O O . LEU A 1 196 ? 1.563 3.148 23.984 1 96.88 196 LEU A O 1
ATOM 1506 N N . LEU A 1 197 ? 2.828 3.67 22.219 1 96.94 197 LEU A N 1
ATOM 1507 C CA . LEU A 1 197 ? 1.747 4.457 21.641 1 96.94 197 LEU A CA 1
ATOM 1508 C C . LEU A 1 197 ? 0.541 3.578 21.328 1 96.94 197 LEU A C 1
ATOM 1510 O O . LEU A 1 197 ? -0.599 3.959 21.609 1 96.94 197 LEU A O 1
ATOM 1514 N N . VAL A 1 198 ? 0.796 2.438 20.734 1 95.56 198 VAL A N 1
ATOM 1515 C CA . VAL A 1 198 ? -0.289 1.522 20.391 1 95.56 198 VAL A CA 1
ATOM 1516 C C . VAL A 1 198 ? -0.986 1.058 21.672 1 95.56 198 VAL A C 1
ATOM 1518 O O . VAL A 1 198 ? -2.217 1.013 21.734 1 95.56 198 VAL A O 1
ATOM 1521 N N . ILE A 1 199 ? -0.243 0.76 22.672 1 94.31 199 ILE A N 1
ATOM 1522 C CA . ILE A 1 199 ? -0.81 0.299 23.938 1 94.31 199 ILE A CA 1
ATOM 1523 C C . ILE A 1 199 ? -1.644 1.413 24.562 1 94.31 199 ILE A C 1
ATOM 1525 O O . ILE A 1 199 ? -2.785 1.187 24.969 1 94.31 199 ILE A O 1
ATOM 1529 N N . PHE A 1 200 ? -1.132 2.619 24.578 1 93.06 200 PHE A N 1
ATOM 1530 C CA . PHE A 1 200 ? -1.812 3.727 25.234 1 93.06 200 PHE A CA 1
ATOM 1531 C C . PHE A 1 200 ? -3.02 4.184 24.422 1 93.06 200 PHE A C 1
ATOM 1533 O O . PHE A 1 200 ? -4.094 4.414 24.984 1 93.06 200 PHE A O 1
ATOM 1540 N N . ALA A 1 201 ? -2.848 4.27 23.156 1 90.69 201 ALA A N 1
ATOM 1541 C CA . ALA A 1 201 ? -3.891 4.84 22.312 1 90.69 201 ALA A CA 1
ATOM 1542 C C . ALA A 1 201 ? -5.004 3.826 22.062 1 90.69 201 ALA A C 1
ATOM 1544 O O . ALA A 1 201 ? -6.168 4.199 21.906 1 90.69 201 ALA A O 1
ATOM 1545 N N . GLU A 1 202 ? -4.656 2.518 22.062 1 89.88 202 GLU A N 1
ATOM 1546 C CA . GLU A 1 202 ? -5.66 1.562 21.594 1 89.88 202 GLU A CA 1
ATOM 1547 C C . GLU A 1 202 ? -6.059 0.601 22.719 1 89.88 202 GLU A C 1
ATOM 1549 O O . GLU A 1 202 ? -7.211 0.162 22.781 1 89.88 202 GLU A O 1
ATOM 1554 N N . TYR A 1 203 ? -5.207 0.253 23.547 1 89.06 203 TYR A N 1
ATOM 1555 C CA . TYR A 1 203 ? -5.531 -0.714 24.594 1 89.06 203 TYR A CA 1
ATOM 1556 C C . TYR A 1 203 ? -5.91 -0.011 25.891 1 89.06 203 TYR A C 1
ATOM 1558 O O . TYR A 1 203 ? -6.969 -0.277 26.469 1 89.06 203 TYR A O 1
ATOM 1566 N N . ALA A 1 204 ? -5.129 0.886 26.281 1 85.5 204 ALA A N 1
ATOM 1567 C CA . ALA A 1 204 ? -5.414 1.579 27.547 1 85.5 204 ALA A CA 1
ATOM 1568 C C . ALA A 1 204 ? -6.664 2.441 27.422 1 85.5 204 ALA A C 1
ATOM 1570 O O . ALA A 1 204 ? -7.516 2.441 28.312 1 85.5 204 ALA A O 1
ATOM 1571 N N . SER A 1 205 ? -6.793 3.061 26.344 1 76.62 205 SER A N 1
ATOM 1572 C CA . SER A 1 205 ? -7.902 3.984 26.141 1 76.62 205 SER A CA 1
ATOM 1573 C C . SER A 1 205 ? -9.227 3.24 26.031 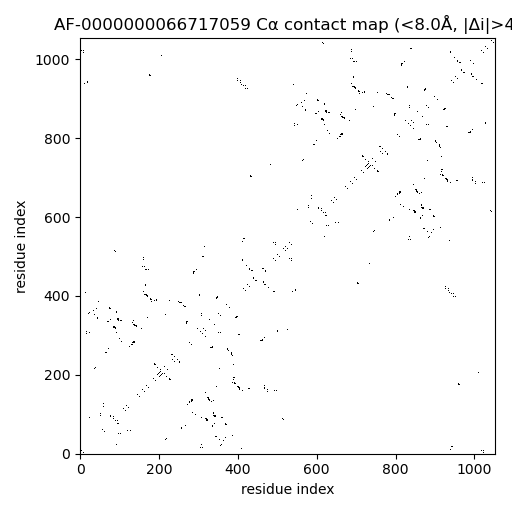1 76.62 205 SER A C 1
ATOM 1575 O O . SER A 1 205 ? -10.281 3.783 26.375 1 76.62 205 SER A O 1
ATOM 1577 N N . HIS A 1 206 ? -9.125 1.949 25.625 1 76.12 206 HIS A N 1
ATOM 1578 C CA . HIS A 1 206 ? -10.383 1.282 25.312 1 76.12 206 HIS A CA 1
ATOM 1579 C C . HIS A 1 206 ? -10.609 0.075 26.219 1 76.12 206 HIS A C 1
ATOM 1581 O O . HIS A 1 206 ? -11.734 -0.424 26.328 1 76.12 206 HIS A O 1
ATOM 1587 N N . VAL A 1 207 ? -9.469 -0.343 26.844 1 73.38 207 VAL A N 1
ATOM 1588 C CA . VAL A 1 207 ? -9.609 -1.592 27.578 1 73.38 207 VAL A CA 1
ATOM 1589 C C . VAL A 1 207 ? -9.32 -1.351 29.062 1 73.38 207 VAL A C 1
ATOM 1591 O O . VAL A 1 207 ? -10.227 -1.37 29.891 1 73.38 207 VAL A O 1
ATOM 1594 N N . PHE A 1 208 ? -8.078 -0.902 29.391 1 70.62 208 PHE A N 1
ATOM 1595 C CA . PHE A 1 208 ? -7.582 -0.914 30.766 1 70.62 208 PHE A CA 1
ATOM 1596 C C . PHE A 1 208 ? -8.055 0.321 31.531 1 70.62 208 PHE A C 1
ATOM 1598 O O . PHE A 1 208 ? -8.281 0.265 32.75 1 70.62 208 PHE A O 1
ATOM 1605 N N . ALA A 1 209 ? -8.172 1.401 30.828 1 68.81 209 ALA A N 1
ATOM 1606 C CA . ALA A 1 209 ? -8.555 2.666 31.453 1 68.81 209 ALA A CA 1
ATOM 1607 C C . ALA A 1 209 ? -9.594 3.398 30.609 1 68.81 209 ALA A C 1
ATOM 1609 O O . ALA A 1 209 ? -9.453 4.594 30.328 1 68.81 209 ALA A O 1
ATOM 1610 N N . LYS A 1 210 ? -10.602 2.572 30.406 1 70.31 210 LYS A N 1
ATOM 1611 C CA . LYS A 1 210 ? -11.664 3.133 29.578 1 70.31 210 LYS A CA 1
ATOM 1612 C C . LYS A 1 210 ? -12.258 4.387 30.203 1 70.31 210 LYS A C 1
ATOM 1614 O O . LYS A 1 210 ? -12.562 4.398 31.406 1 70.31 210 LYS A O 1
ATOM 1619 N N . GLY A 1 211 ? -12.18 5.379 29.391 1 71.31 211 GLY A N 1
ATOM 1620 C CA . GLY A 1 211 ? -12.742 6.617 29.891 1 71.31 211 GLY A CA 1
ATOM 1621 C C . GLY A 1 211 ? -11.703 7.547 30.484 1 71.31 211 GLY A C 1
ATOM 1622 O O . GLY A 1 211 ? -12.016 8.695 30.828 1 71.31 211 GLY A O 1
ATOM 1623 N N . SER A 1 212 ? -10.586 6.973 30.625 1 81.44 212 SER A N 1
ATOM 1624 C CA . SER A 1 212 ? -9.523 7.832 31.141 1 81.44 212 SER A CA 1
ATOM 1625 C C . SER A 1 212 ? -9.211 8.961 30.172 1 81.44 212 SER A C 1
ATOM 1627 O O . SER A 1 212 ? -9.062 8.734 28.969 1 81.44 212 SER A O 1
ATOM 1629 N N . PHE A 1 213 ? -9.164 10.086 30.734 1 81.56 213 PHE A N 1
ATOM 1630 C CA . PHE A 1 213 ? -8.859 11.281 29.953 1 81.56 213 PHE A CA 1
ATOM 1631 C C . PHE A 1 213 ? -7.453 11.203 29.375 1 81.56 213 PHE A C 1
ATOM 1633 O O . PHE A 1 213 ? -7.234 11.539 28.203 1 81.56 213 PHE A O 1
ATOM 1640 N N . VAL A 1 214 ? -6.555 10.719 30.156 1 80.56 214 VAL A N 1
ATOM 1641 C CA . VAL A 1 214 ? -5.141 10.719 29.797 1 80.56 214 VAL A CA 1
ATOM 1642 C C . VAL A 1 214 ? -4.906 9.805 28.594 1 80.56 214 VAL A C 1
ATOM 1644 O O . VAL A 1 214 ? -4.254 10.203 27.625 1 80.56 214 VAL A O 1
ATOM 1647 N N . PHE A 1 215 ? -5.461 8.68 28.594 1 83.12 215 PHE A N 1
ATOM 1648 C CA . PHE A 1 215 ? -5.148 7.707 27.547 1 83.12 215 PHE A CA 1
ATOM 1649 C C . PHE A 1 215 ? -6.094 7.863 26.359 1 83.12 215 PHE A C 1
ATOM 1651 O O . PHE A 1 215 ? -5.746 7.512 25.234 1 83.12 215 PHE A O 1
ATOM 1658 N N . SER A 1 216 ? -7.152 8.469 26.625 1 81.75 216 SER A N 1
ATOM 1659 C CA . SER A 1 216 ? -8.117 8.633 25.531 1 81.75 216 SER A CA 1
ATOM 1660 C C . SER A 1 216 ? -7.809 9.875 24.703 1 81.75 216 SER A C 1
ATOM 1662 O O . SER A 1 216 ? -8.094 9.922 23.516 1 81.75 216 SER A O 1
ATOM 1664 N N . ARG A 1 217 ? -7.191 10.852 25.422 1 90.06 217 ARG A N 1
ATOM 1665 C CA . ARG A 1 217 ? -7.035 12.133 24.734 1 90.06 217 ARG A CA 1
ATOM 1666 C C . ARG A 1 217 ? -5.566 12.523 24.641 1 90.06 217 ARG A C 1
ATOM 1668 O O . ARG A 1 217 ? -5.188 13.32 23.781 1 90.06 217 ARG A O 1
ATOM 1675 N N . CYS A 1 218 ? -4.754 11.898 25.406 1 94 218 CYS A N 1
ATOM 1676 C CA . CYS A 1 218 ? -3.381 12.383 25.484 1 94 218 CYS A CA 1
ATOM 1677 C C . CYS A 1 218 ? -2.385 11.25 25.297 1 94 218 CYS A C 1
ATOM 1679 O O . CYS A 1 218 ? -1.284 11.281 25.859 1 94 218 CYS A O 1
ATOM 1681 N N . ALA A 1 219 ? -2.754 10.258 24.609 1 94.19 219 ALA A N 1
ATOM 1682 C CA . ALA A 1 219 ? -1.889 9.102 24.406 1 94.19 219 ALA A CA 1
ATOM 1683 C C . ALA A 1 219 ? -0.573 9.5 23.75 1 94.19 219 ALA A C 1
ATOM 1685 O O . ALA A 1 219 ? 0.493 9.008 24.125 1 94.19 219 ALA A O 1
ATOM 1686 N N . VAL A 1 220 ? -0.63 10.352 22.797 1 96.06 220 VAL A N 1
ATOM 1687 C CA . VAL A 1 220 ? 0.555 10.789 22.062 1 96.06 220 VAL A CA 1
ATOM 1688 C C . VAL A 1 220 ? 1.483 11.562 23 1 96.06 220 VAL A C 1
ATOM 1690 O O . VAL A 1 220 ? 2.688 11.297 23.047 1 96.06 220 VAL A O 1
ATOM 1693 N N . LEU A 1 221 ? 0.918 12.43 23.734 1 95.75 221 LEU A N 1
ATOM 1694 C CA . LEU A 1 221 ? 1.698 13.258 24.641 1 95.75 221 LEU A CA 1
ATOM 1695 C C . LEU A 1 221 ? 2.387 12.406 25.703 1 95.75 221 LEU A C 1
ATOM 1697 O O . LEU A 1 221 ? 3.58 12.57 25.969 1 95.75 221 LEU A O 1
ATOM 1701 N N . VAL A 1 222 ? 1.681 11.5 26.281 1 95.19 222 VAL A N 1
ATOM 1702 C CA . VAL A 1 222 ? 2.213 10.641 27.344 1 95.19 222 VAL A CA 1
ATOM 1703 C C . VAL A 1 222 ? 3.32 9.758 26.781 1 95.19 222 VAL A C 1
ATOM 1705 O O . VAL A 1 222 ? 4.355 9.562 27.422 1 95.19 222 VAL A O 1
ATOM 1708 N N . THR A 1 223 ? 3.09 9.25 25.594 1 96.69 223 THR A N 1
ATOM 1709 C CA . THR A 1 223 ? 4.102 8.414 24.953 1 96.69 223 THR A CA 1
ATOM 1710 C C . THR A 1 223 ? 5.391 9.195 24.734 1 96.69 223 THR A C 1
ATOM 1712 O O . THR A 1 223 ? 6.48 8.711 25.047 1 96.69 223 THR A O 1
ATOM 1715 N N . VAL A 1 224 ? 5.277 10.391 24.219 1 96.5 224 VAL A N 1
ATOM 1716 C CA . VAL A 1 224 ? 6.445 11.211 23.906 1 96.5 224 VAL A CA 1
ATOM 1717 C C . VAL A 1 224 ? 7.207 11.531 25.188 1 96.5 224 VAL A C 1
ATOM 1719 O O . VAL A 1 224 ? 8.43 11.391 25.25 1 96.5 224 VAL A O 1
ATOM 1722 N N . VAL A 1 225 ? 6.5 11.891 26.203 1 95.38 225 VAL A N 1
ATOM 1723 C CA . VAL A 1 225 ? 7.129 12.281 27.469 1 95.38 225 VAL A CA 1
ATOM 1724 C C . VAL A 1 225 ? 7.863 11.086 28.078 1 95.38 225 VAL A C 1
ATOM 1726 O O . VAL A 1 225 ? 9.031 11.195 28.453 1 95.38 225 VAL A O 1
ATOM 1729 N N . ILE A 1 226 ? 7.227 9.953 28.156 1 96.56 226 ILE A N 1
ATOM 1730 C CA . ILE A 1 226 ? 7.801 8.758 28.766 1 96.56 226 ILE A CA 1
ATOM 1731 C C . ILE A 1 226 ? 9.031 8.312 27.984 1 96.56 226 ILE A C 1
ATOM 1733 O O . ILE A 1 226 ? 10.078 8.023 28.578 1 96.56 226 ILE A O 1
ATOM 1737 N N . ILE A 1 227 ? 8.945 8.289 26.719 1 96.81 227 ILE A N 1
ATOM 1738 C CA . ILE A 1 227 ? 10.047 7.773 25.906 1 96.81 227 ILE A CA 1
ATOM 1739 C C . ILE A 1 227 ? 11.172 8.805 25.844 1 96.81 227 ILE A C 1
ATOM 1741 O O . ILE A 1 227 ? 12.344 8.445 25.781 1 96.81 227 ILE A O 1
ATOM 1745 N N . TRP A 1 228 ? 10.789 10.086 25.844 1 94.06 228 TRP A N 1
ATOM 1746 C CA . TRP A 1 228 ? 11.812 11.117 25.891 1 94.06 228 TRP A CA 1
ATOM 1747 C C . TRP A 1 228 ? 12.648 11.016 27.156 1 94.06 228 TRP A C 1
ATOM 1749 O O . TRP A 1 228 ? 13.875 11.117 27.125 1 94.06 228 TRP A O 1
ATOM 1759 N N . ILE A 1 229 ? 11.984 10.797 28.25 1 94.56 229 ILE A N 1
ATOM 1760 C CA . ILE A 1 229 ? 12.672 10.594 29.516 1 94.56 229 ILE A CA 1
ATOM 1761 C C . ILE A 1 229 ? 13.547 9.344 29.438 1 94.56 229 ILE A C 1
ATOM 1763 O O . ILE A 1 229 ? 14.703 9.359 29.859 1 94.56 229 ILE A O 1
ATOM 1767 N N . TYR A 1 230 ? 12.984 8.336 28.922 1 95.31 230 TYR A N 1
ATOM 1768 C CA . TYR A 1 230 ? 13.719 7.09 28.719 1 95.31 230 TYR A CA 1
ATOM 1769 C C . TYR A 1 230 ? 14.969 7.324 27.875 1 95.31 230 TYR A C 1
ATOM 1771 O O . TYR A 1 230 ? 16.047 6.844 28.203 1 95.31 230 TYR A O 1
ATOM 1779 N N . ALA A 1 231 ? 14.859 8.062 26.781 1 93.19 231 ALA A N 1
ATOM 1780 C CA . ALA A 1 231 ? 15.977 8.367 25.891 1 93.19 231 ALA A CA 1
ATOM 1781 C C . ALA A 1 231 ? 17.031 9.195 26.609 1 93.19 231 ALA A C 1
ATOM 1783 O O . ALA A 1 231 ? 18.234 9.008 26.391 1 93.19 231 ALA A O 1
ATOM 1784 N N . GLU A 1 232 ? 16.625 10.102 27.469 1 90.56 232 GLU A N 1
ATOM 1785 C CA . GLU A 1 232 ? 17.547 10.922 28.234 1 90.56 232 GLU A CA 1
ATOM 1786 C C . GLU A 1 232 ? 18.344 10.07 29.234 1 90.56 232 GLU A C 1
ATOM 1788 O O . GLU A 1 232 ? 19.531 10.297 29.453 1 90.56 232 GLU A O 1
ATOM 1793 N N . ILE A 1 233 ? 17.672 9.133 29.828 1 92.69 233 ILE A N 1
ATOM 1794 C CA . ILE A 1 233 ? 18.312 8.242 30.781 1 92.69 233 ILE A CA 1
ATOM 1795 C C . ILE A 1 233 ? 19.344 7.379 30.062 1 92.69 233 ILE A C 1
ATOM 1797 O O . ILE A 1 233 ? 20.469 7.188 30.547 1 92.69 233 ILE A O 1
ATOM 1801 N N . LEU A 1 234 ? 18.984 6.914 28.891 1 90.88 234 LEU A N 1
ATOM 1802 C CA . LEU A 1 234 ? 19.922 6.117 28.109 1 90.88 234 LEU A CA 1
ATOM 1803 C C . LEU A 1 234 ? 21.141 6.945 27.688 1 90.88 234 LEU A C 1
ATOM 1805 O O . LEU A 1 234 ? 22.266 6.449 27.703 1 90.88 234 LEU A O 1
ATOM 1809 N N . THR A 1 235 ? 20.891 8.133 27.266 1 86.94 235 THR A N 1
ATOM 1810 C CA . THR A 1 235 ? 21.969 9.031 26.859 1 86.94 235 THR A CA 1
ATOM 1811 C C . THR A 1 235 ? 22.891 9.344 28.031 1 86.94 235 THR A C 1
ATOM 1813 O O . THR A 1 235 ? 24.109 9.312 27.891 1 86.94 235 THR A O 1
ATOM 1816 N N . ALA A 1 236 ? 22.344 9.562 29.172 1 87 236 ALA A N 1
ATOM 1817 C CA . ALA A 1 236 ? 23.109 9.891 30.375 1 87 236 ALA A CA 1
ATOM 1818 C C . ALA A 1 236 ? 23.906 8.68 30.859 1 87 236 ALA A C 1
ATOM 1820 O O . ALA A 1 236 ? 25 8.828 31.406 1 87 236 ALA A O 1
ATOM 1821 N N . ALA A 1 237 ? 23.344 7.547 30.641 1 90.06 237 ALA A N 1
ATOM 1822 C CA . ALA A 1 237 ? 24 6.312 31.078 1 90.06 237 ALA A CA 1
ATOM 1823 C C . ALA A 1 237 ? 25.125 5.918 30.125 1 90.06 237 ALA A C 1
ATOM 1825 O O . ALA A 1 237 ? 25.859 4.973 30.391 1 90.06 237 ALA A O 1
ATOM 1826 N N . GLY A 1 238 ? 25.266 6.582 29.031 1 81.88 238 GLY A N 1
ATOM 1827 C CA . GLY A 1 238 ? 26.359 6.352 28.109 1 81.88 238 GLY A CA 1
ATOM 1828 C C . GLY A 1 238 ? 26.062 5.254 27.109 1 81.88 238 GLY A C 1
ATOM 1829 O O . GLY A 1 238 ? 26.984 4.652 26.547 1 81.88 238 GLY A O 1
ATOM 1830 N N . ALA A 1 239 ? 24.906 5.035 26.938 1 81.69 239 ALA A N 1
ATOM 1831 C CA . ALA A 1 239 ? 24.516 3.932 26.062 1 81.69 239 ALA A CA 1
ATOM 1832 C C . ALA A 1 239 ? 25.031 4.145 24.656 1 81.69 239 ALA A C 1
ATOM 1834 O O . ALA A 1 239 ? 25.281 3.18 23.922 1 81.69 239 ALA A O 1
ATOM 1835 N N . TYR A 1 240 ? 25.328 5.43 24.281 1 80.81 240 TYR A N 1
ATOM 1836 C CA . TYR A 1 240 ? 25.641 5.711 22.875 1 80.81 240 TYR A CA 1
ATOM 1837 C C . TYR A 1 240 ? 27.062 6.273 22.75 1 80.81 240 TYR A C 1
ATOM 1839 O O . TYR A 1 240 ? 27.484 6.656 21.656 1 80.81 240 TYR A O 1
ATOM 1847 N N . ASN A 1 241 ? 27.781 6.293 23.766 1 75.81 241 ASN A N 1
ATOM 1848 C CA . ASN A 1 241 ? 29.125 6.871 23.766 1 75.81 241 ASN A CA 1
ATOM 1849 C C . ASN A 1 241 ? 30.062 6.102 22.844 1 75.81 241 ASN A C 1
ATOM 1851 O O . ASN A 1 241 ? 30.906 6.699 22.156 1 75.81 241 ASN A O 1
ATOM 1855 N N . GLU A 1 242 ? 29.812 4.805 22.719 1 75.25 242 GLU A N 1
ATOM 1856 C CA . GLU A 1 242 ? 30.734 3.996 21.922 1 75.25 242 GLU A CA 1
ATOM 1857 C C . GLU A 1 242 ? 30.094 3.58 20.609 1 75.25 242 GLU A C 1
ATOM 1859 O O . GLU A 1 242 ? 30.625 2.717 19.906 1 75.25 242 GLU A O 1
ATOM 1864 N N . ARG A 1 243 ? 29.094 4.258 20.312 1 78.31 243 ARG A N 1
ATOM 1865 C CA . ARG A 1 243 ? 28.453 3.871 19.062 1 78.31 243 ARG A CA 1
ATOM 1866 C C . ARG A 1 243 ? 28.844 4.812 17.922 1 78.31 243 ARG A C 1
ATOM 1868 O O . ARG A 1 243 ? 29.484 5.84 18.156 1 78.31 243 ARG A O 1
ATOM 1875 N N . GLY A 1 244 ? 28.531 4.449 16.656 1 73.31 244 GLY A N 1
ATOM 1876 C CA . GLY A 1 244 ? 28.875 5.242 15.484 1 73.31 244 GLY A CA 1
ATOM 1877 C C . GLY A 1 244 ? 28.172 6.59 15.453 1 73.31 244 GLY A C 1
ATOM 1878 O O . GLY A 1 244 ? 27.188 6.805 16.156 1 73.31 244 GLY A O 1
ATOM 1879 N N . PRO A 1 245 ? 28.734 7.516 14.758 1 70 245 PRO A N 1
ATOM 1880 C CA . PRO A 1 245 ? 28.219 8.883 14.711 1 70 245 PRO A CA 1
ATOM 1881 C C . PRO A 1 245 ? 26.766 8.953 14.258 1 70 245 PRO A C 1
ATOM 1883 O O . PRO A 1 245 ? 26 9.766 14.773 1 70 245 PRO A O 1
ATOM 1886 N N . VAL A 1 246 ? 26.344 8.102 13.453 1 70.56 246 VAL A N 1
ATOM 1887 C CA . VAL A 1 246 ? 24.984 8.102 12.93 1 70.56 246 VAL A CA 1
ATOM 1888 C C . VAL A 1 246 ? 24 7.699 14.031 1 70.56 246 VAL A C 1
ATOM 1890 O O . VAL A 1 246 ? 22.938 8.305 14.18 1 70.56 246 VAL A O 1
ATOM 1893 N N . THR A 1 247 ? 24.438 6.754 14.758 1 75.5 247 THR A N 1
ATOM 1894 C CA . THR A 1 247 ? 23.609 6.293 15.859 1 75.5 247 THR A CA 1
ATOM 1895 C C . THR A 1 247 ? 23.516 7.359 16.953 1 75.5 247 THR A C 1
ATOM 1897 O O . THR A 1 247 ? 22.469 7.555 17.562 1 75.5 247 THR A O 1
ATOM 1900 N N . GLN A 1 248 ? 24.641 8.016 17.141 1 73.62 248 GLN A N 1
ATOM 1901 C CA . GLN A 1 248 ? 24.641 9.07 18.141 1 73.62 248 GLN A CA 1
ATOM 1902 C C . GLN A 1 248 ? 23.719 10.211 17.75 1 73.62 248 GLN A C 1
ATOM 1904 O O . GLN A 1 248 ? 22.969 10.719 18.594 1 73.62 248 GLN A O 1
ATOM 1909 N N . PHE A 1 249 ? 23.703 10.477 16.547 1 71 249 PHE A N 1
ATOM 1910 C CA . PHE A 1 249 ? 22.859 11.562 16.047 1 71 249 PHE A CA 1
ATOM 1911 C C . PHE A 1 249 ? 21.391 11.188 16.141 1 71 249 PHE A C 1
ATOM 1913 O O . PHE A 1 249 ? 20.547 12.031 16.484 1 71 249 PHE A O 1
ATOM 1920 N N . SER A 1 250 ? 21.156 9.992 15.984 1 75.5 250 SER A N 1
ATOM 1921 C CA . SER A 1 250 ? 19.766 9.555 15.891 1 75.5 250 SER A CA 1
ATOM 1922 C C . SER A 1 250 ? 19.188 9.219 17.266 1 75.5 250 SER A C 1
ATOM 1924 O O . SER A 1 250 ? 17.984 9.289 17.469 1 75.5 250 SER A O 1
ATOM 1926 N N . CYS A 1 251 ? 20.062 9 18.203 1 80.06 251 CYS A N 1
ATOM 1927 C CA . CYS A 1 251 ? 19.547 8.406 19.438 1 80.06 251 CYS A CA 1
ATOM 1928 C C . CYS A 1 251 ? 19.781 9.336 20.625 1 80.06 251 CYS A C 1
ATOM 1930 O O . CYS A 1 251 ? 19.078 9.242 21.641 1 80.06 251 CYS A O 1
ATOM 1932 N N . ARG A 1 252 ? 20.766 10.156 20.469 1 76.19 252 ARG A N 1
ATOM 1933 C CA . ARG A 1 252 ? 21.094 11 21.609 1 76.19 252 ARG A CA 1
ATOM 1934 C C . ARG A 1 252 ? 20.047 12.094 21.812 1 76.19 252 ARG A C 1
ATOM 1936 O O . ARG A 1 252 ? 19.547 12.672 20.828 1 76.19 252 ARG A O 1
ATOM 1943 N N . ALA A 1 253 ? 19.719 12.312 23.016 1 75.62 253 ALA A N 1
ATOM 1944 C CA . ALA A 1 253 ? 18.688 13.289 23.344 1 75.62 253 ALA A CA 1
ATOM 1945 C C . ALA A 1 253 ? 19.312 14.602 23.828 1 75.62 253 ALA A C 1
ATOM 1947 O O . ALA A 1 253 ? 18.594 15.578 24.062 1 75.62 253 ALA A O 1
ATOM 1948 N N . ASP A 1 254 ? 20.562 14.617 23.906 1 65.12 254 ASP A N 1
ATOM 1949 C CA . ASP A 1 254 ? 21.219 15.836 24.391 1 65.12 254 ASP A CA 1
ATOM 1950 C C . ASP A 1 254 ? 21.609 16.734 23.219 1 65.12 254 ASP A C 1
ATOM 1952 O O . ASP A 1 254 ? 22.484 17.594 23.375 1 65.12 254 ASP A O 1
ATOM 1956 N N . ARG A 1 255 ? 20.75 17 22.281 1 62.03 255 ARG A N 1
ATOM 1957 C CA . ARG A 1 255 ? 21.094 17.781 21.109 1 62.03 255 ARG A CA 1
ATOM 1958 C C . ARG A 1 255 ? 21.406 19.219 21.469 1 62.03 255 ARG A C 1
ATOM 1960 O O . ARG A 1 255 ? 20.734 20.141 21.016 1 62.03 255 ARG A O 1
ATOM 1967 N N . SER A 1 256 ? 22.312 19.469 22.359 1 56.94 256 SER A N 1
ATOM 1968 C CA . SER A 1 256 ? 22.797 20.719 22.938 1 56.94 256 SER A CA 1
ATOM 1969 C C . SER A 1 256 ? 23.203 21.719 21.859 1 56.94 256 SER A C 1
ATOM 1971 O O . SER A 1 256 ? 23.031 22.922 22.031 1 56.94 256 SER A O 1
ATOM 1973 N N . GLY A 1 257 ? 23.453 21.25 20.703 1 59.81 257 GLY A N 1
ATOM 1974 C CA . GLY A 1 257 ? 23.922 22.188 19.703 1 59.81 257 GLY A CA 1
ATOM 1975 C C . GLY A 1 257 ? 22.812 23.062 19.156 1 59.81 257 GLY A C 1
ATOM 1976 O O . GLY A 1 257 ? 23.016 24.266 18.953 1 59.81 257 GLY A O 1
ATOM 1977 N N . ILE A 1 258 ? 21.688 22.578 19.047 1 60.47 258 ILE A N 1
ATOM 1978 C CA . ILE A 1 258 ? 20.578 23.359 18.516 1 60.47 258 ILE A CA 1
ATOM 1979 C C . ILE A 1 258 ? 20.109 24.375 19.562 1 60.47 258 ILE A C 1
ATOM 1981 O O . ILE A 1 258 ? 19.781 25.516 19.234 1 60.47 258 ILE A O 1
ATOM 1985 N N . ILE A 1 259 ? 20.203 24 20.781 1 66.12 259 ILE A N 1
ATOM 1986 C CA . ILE A 1 259 ? 19.719 24.859 21.859 1 66.12 259 ILE A CA 1
ATOM 1987 C C . ILE A 1 259 ? 20.688 26.031 22.047 1 66.12 259 ILE A C 1
ATOM 1989 O O . ILE A 1 259 ? 20.25 27.172 22.203 1 66.12 259 ILE A O 1
ATOM 1993 N N . GLN A 1 260 ? 21.906 25.688 21.984 1 62.94 260 GLN A N 1
ATOM 1994 C CA . GLN A 1 260 ? 22.891 26.734 22.203 1 62.94 260 GLN A CA 1
ATOM 1995 C C . GLN A 1 260 ? 22.938 27.719 21.047 1 62.94 260 GLN A C 1
ATOM 1997 O O . GLN A 1 260 ? 23.156 28.906 21.234 1 62.94 260 GLN A O 1
ATOM 2002 N N . GLY A 1 261 ? 22.625 27.297 19.969 1 61.28 261 GLY A N 1
ATOM 2003 C CA . GLY A 1 261 ? 22.703 28.141 18.797 1 61.28 261 GLY A CA 1
ATOM 2004 C C . GLY A 1 261 ? 21.469 28.984 18.578 1 61.28 261 GLY A C 1
ATOM 2005 O O . GLY A 1 261 ? 21.469 29.922 17.781 1 61.28 261 GLY A O 1
ATOM 2006 N N . SER A 1 262 ? 20.547 28.781 19.375 1 64.38 262 SER A N 1
ATOM 2007 C CA . SER A 1 262 ? 19.266 29.438 19.109 1 64.38 262 SER A CA 1
ATOM 2008 C C . SER A 1 262 ? 19.141 30.734 19.891 1 64.38 262 SER A C 1
ATOM 2010 O O . SER A 1 262 ? 19.453 30.781 21.078 1 64.38 262 SER A O 1
ATOM 2012 N N . PRO A 1 263 ? 18.844 31.844 19.156 1 70.06 263 PRO A N 1
ATOM 2013 C CA . PRO A 1 263 ? 18.562 33.062 19.891 1 70.06 263 PRO A CA 1
ATOM 2014 C C . PRO A 1 263 ? 17.344 32.938 20.797 1 70.06 263 PRO A C 1
ATOM 2016 O O . PRO A 1 263 ? 16.516 32.062 20.609 1 70.06 263 PRO A O 1
ATOM 2019 N N . TRP A 1 264 ? 17.266 33.844 21.812 1 76.69 264 TRP A N 1
ATOM 2020 C CA . TRP A 1 264 ? 16.141 33.812 22.734 1 76.69 264 TRP A CA 1
ATOM 2021 C C . TRP A 1 264 ? 14.844 34.219 22.031 1 76.69 264 TRP A C 1
ATOM 2023 O O . TRP A 1 264 ? 13.82 33.531 22.188 1 76.69 264 TRP A O 1
ATOM 2033 N N . VAL A 1 265 ? 14.812 35.25 21.25 1 83.88 265 VAL A N 1
ATOM 2034 C CA . VAL A 1 265 ? 13.625 35.719 20.531 1 83.88 265 VAL A CA 1
ATOM 2035 C C . VAL A 1 265 ? 13.992 36.094 19.094 1 83.88 265 VAL A C 1
ATOM 2037 O O . VAL A 1 265 ? 15 36.781 18.875 1 83.88 265 VAL A O 1
ATOM 2040 N N . ARG A 1 266 ? 13.352 35.531 18.234 1 84.62 266 ARG A N 1
ATOM 2041 C CA . ARG A 1 266 ? 13.531 35.875 16.828 1 84.62 266 ARG A CA 1
ATOM 2042 C C . ARG A 1 266 ? 12.203 35.906 16.094 1 84.62 266 ARG A C 1
ATOM 2044 O O . ARG A 1 266 ? 11.344 35.062 16.312 1 84.62 266 ARG A O 1
ATOM 2051 N N . PHE A 1 267 ? 12.07 36.938 15.297 1 90.56 267 PHE A N 1
ATOM 2052 C CA . PHE A 1 267 ? 10.859 37.062 14.492 1 90.56 267 PHE A CA 1
ATOM 2053 C C . PHE A 1 267 ? 11.164 36.844 13.016 1 90.56 267 PHE A C 1
ATOM 2055 O O . PHE A 1 267 ? 11.898 37.625 12.406 1 90.56 267 PHE A O 1
ATOM 2062 N N . PRO A 1 268 ? 10.609 35.75 12.516 1 93.19 268 PRO A N 1
ATOM 2063 C CA . PRO A 1 268 ? 10.797 35.594 11.078 1 93.19 268 PRO A CA 1
ATOM 2064 C C . PRO A 1 268 ? 10.148 36.688 10.25 1 93.19 268 PRO A C 1
ATOM 2066 O O . PRO A 1 268 ? 9.047 37.156 10.578 1 93.19 268 PRO A O 1
ATOM 2069 N N . TYR A 1 269 ? 10.836 37.156 9.219 1 94.44 269 TYR A N 1
ATOM 2070 C CA . TYR A 1 269 ? 10.32 38.25 8.391 1 94.44 269 TYR A CA 1
ATOM 2071 C C . TYR A 1 269 ? 10.562 37.969 6.914 1 94.44 269 TYR A C 1
ATOM 2073 O O . TYR A 1 269 ? 11.414 37.156 6.562 1 94.44 269 TYR A O 1
ATOM 2081 N N . PRO A 1 270 ? 9.812 38.594 6.066 1 96.88 270 PRO A N 1
ATOM 2082 C CA . PRO A 1 270 ? 9.938 38.344 4.629 1 96.88 270 PRO A CA 1
ATOM 2083 C C . PRO A 1 270 ? 11.32 38.688 4.09 1 96.88 270 PRO A C 1
ATOM 2085 O O . PRO A 1 270 ? 11.898 39.719 4.453 1 96.88 270 PRO A O 1
ATOM 2088 N N . PHE A 1 271 ? 11.891 37.844 3.344 1 97.19 271 PHE A N 1
ATOM 2089 C CA . PHE A 1 271 ? 13.141 38 2.615 1 97.19 271 PHE A CA 1
ATOM 2090 C C . PHE A 1 271 ? 14.32 38.094 3.576 1 97.19 271 PHE A C 1
ATOM 2092 O O . PHE A 1 271 ? 15.297 38.781 3.312 1 97.19 271 PHE A O 1
ATOM 2099 N N . GLN A 1 272 ? 14.188 37.406 4.633 1 95.56 272 GLN A N 1
ATOM 2100 C CA . GLN A 1 272 ? 15.234 37.406 5.648 1 95.56 272 GLN A CA 1
ATOM 2101 C C . GLN A 1 272 ? 16.531 36.781 5.102 1 95.56 272 GLN A C 1
ATOM 2103 O O . GLN A 1 272 ? 17.609 37.094 5.605 1 95.56 272 GLN A O 1
ATOM 2108 N N . TRP A 1 273 ? 16.469 36.031 4.043 1 96.62 273 TRP A N 1
ATOM 2109 C CA . TRP A 1 273 ? 17.656 35.406 3.459 1 96.62 273 TRP A CA 1
ATOM 2110 C C . TRP A 1 273 ? 18.125 36.188 2.238 1 96.62 273 TRP A C 1
ATOM 2112 O O . TRP A 1 273 ? 19.125 35.844 1.618 1 96.62 273 TRP A O 1
ATOM 2122 N N . GLY A 1 274 ? 17.391 37.25 1.9 1 96.31 274 GLY A N 1
ATOM 2123 C CA . GLY A 1 274 ? 17.641 38 0.686 1 96.31 274 GLY A CA 1
ATOM 2124 C C . GLY A 1 274 ? 16.484 37.938 -0.296 1 96.31 274 GLY A C 1
ATOM 2125 O O . GLY A 1 274 ? 15.547 37.156 -0.118 1 96.31 274 GLY A O 1
ATOM 2126 N N . TYR A 1 275 ? 16.625 38.656 -1.325 1 96.94 275 TYR A N 1
ATOM 2127 C CA . TYR A 1 275 ? 15.578 38.688 -2.34 1 96.94 275 TYR A CA 1
ATOM 2128 C C . TYR A 1 275 ? 15.539 37.406 -3.131 1 96.94 275 TYR A C 1
ATOM 2130 O O . TYR A 1 275 ? 16.594 36.812 -3.426 1 96.94 275 TYR A O 1
ATOM 2138 N N . PRO A 1 276 ? 14.383 36.969 -3.426 1 97.44 276 PRO A N 1
ATOM 2139 C CA . PRO A 1 276 ? 14.234 35.688 -4.152 1 97.44 276 PRO A CA 1
ATOM 2140 C C . PRO A 1 276 ? 14.906 35.719 -5.523 1 97.44 276 PRO A C 1
ATOM 2142 O O . PRO A 1 276 ? 14.938 36.781 -6.18 1 97.44 276 PRO A O 1
ATOM 2145 N N . ILE A 1 277 ? 15.422 34.625 -5.91 1 96.62 277 ILE A N 1
ATOM 2146 C CA . ILE A 1 277 ? 15.961 34.406 -7.25 1 96.62 277 ILE A CA 1
ATOM 2147 C C . ILE A 1 277 ? 15.008 33.531 -8.062 1 96.62 277 ILE A C 1
ATOM 2149 O O . ILE A 1 277 ? 14.578 32.469 -7.594 1 96.62 277 ILE A O 1
ATOM 2153 N N . PHE A 1 278 ? 14.68 34.031 -9.258 1 96.5 278 PHE A N 1
ATOM 2154 C CA . PHE A 1 278 ? 13.75 33.312 -10.109 1 96.5 278 PHE A CA 1
ATOM 2155 C C . PHE A 1 278 ? 14.492 32.594 -11.219 1 96.5 278 PHE A C 1
ATOM 2157 O O . PHE A 1 278 ? 14.836 33.188 -12.242 1 96.5 278 PHE A O 1
ATOM 2164 N N . CYS A 1 279 ? 14.758 31.359 -10.953 1 92.62 279 CYS A N 1
ATOM 2165 C CA . CYS A 1 279 ? 15.359 30.484 -11.953 1 92.62 279 CYS A CA 1
ATOM 2166 C C . CYS A 1 279 ? 14.305 29.609 -12.625 1 92.62 279 CYS A C 1
ATOM 2168 O O . CYS A 1 279 ? 13.555 28.891 -11.961 1 92.62 279 CYS A O 1
ATOM 2170 N N . PHE A 1 280 ? 14.32 29.578 -13.867 1 90.56 280 PHE A N 1
ATOM 2171 C CA . PHE A 1 280 ? 13.289 28.922 -14.664 1 90.56 280 PHE A CA 1
ATOM 2172 C C . PHE A 1 280 ? 13.195 27.453 -14.305 1 90.56 280 PHE A C 1
ATOM 2174 O O . PHE A 1 280 ? 12.102 26.938 -14.047 1 90.56 280 PHE A O 1
ATOM 2181 N N . GLN A 1 281 ? 14.305 26.797 -14.258 1 87.81 281 GLN A N 1
ATOM 2182 C CA . GLN A 1 281 ? 14.32 25.359 -14 1 87.81 281 GLN A CA 1
ATOM 2183 C C . GLN A 1 281 ? 13.805 25.047 -12.594 1 87.81 281 GLN A C 1
ATOM 2185 O O . GLN A 1 281 ? 13.047 24.109 -12.398 1 87.81 281 GLN A O 1
ATOM 2190 N N . ASP A 1 282 ? 14.164 25.859 -11.633 1 92.44 282 ASP A N 1
ATOM 2191 C CA . ASP A 1 282 ? 13.75 25.656 -10.25 1 92.44 282 ASP A CA 1
ATOM 2192 C C . ASP A 1 282 ? 12.258 25.938 -10.07 1 92.44 282 ASP A C 1
ATOM 2194 O O . ASP A 1 282 ? 11.578 25.25 -9.312 1 92.44 282 ASP A O 1
ATOM 2198 N N . CYS A 1 283 ? 11.773 26.891 -10.828 1 94.81 283 CYS A N 1
ATOM 2199 C CA . CYS A 1 283 ? 10.367 27.25 -10.75 1 94.81 283 CYS A CA 1
ATOM 2200 C C . CYS A 1 283 ? 9.484 26.125 -11.273 1 94.81 283 CYS A C 1
ATOM 2202 O O . CYS A 1 283 ? 8.445 25.828 -10.695 1 94.81 283 CYS A O 1
ATOM 2204 N N . PHE A 1 284 ? 9.922 25.438 -12.281 1 92.44 284 PHE A N 1
ATOM 2205 C CA . PHE A 1 284 ? 9.125 24.359 -12.844 1 92.44 284 PHE A CA 1
ATOM 2206 C C . PHE A 1 284 ? 9.117 23.156 -11.914 1 92.44 284 PHE A C 1
ATOM 2208 O O . PHE A 1 284 ? 8.125 22.422 -11.828 1 92.44 284 PHE A O 1
ATOM 2215 N N . ALA A 1 285 ? 10.281 22.969 -11.258 1 91.06 285 ALA A N 1
ATOM 2216 C CA . ALA A 1 285 ? 10.344 21.875 -10.281 1 91.06 285 ALA A CA 1
ATOM 2217 C C . ALA A 1 285 ? 9.336 22.094 -9.156 1 91.06 285 ALA A C 1
ATOM 2219 O O . ALA A 1 285 ? 8.609 21.172 -8.773 1 91.06 285 ALA A O 1
ATOM 2220 N N . MET A 1 286 ? 9.227 23.312 -8.703 1 95.44 286 MET A N 1
ATOM 2221 C CA . MET A 1 286 ? 8.359 23.594 -7.562 1 95.44 286 MET A CA 1
ATOM 2222 C C . MET A 1 286 ? 6.902 23.719 -8.008 1 95.44 286 MET A C 1
ATOM 2224 O O . MET A 1 286 ? 5.984 23.453 -7.227 1 95.44 286 MET A O 1
ATOM 2228 N N . LEU A 1 287 ? 6.75 24.047 -9.273 1 96 287 LEU A N 1
ATOM 2229 C CA . LEU A 1 287 ? 5.398 24.016 -9.82 1 96 287 LEU A CA 1
ATOM 2230 C C . LEU A 1 287 ? 4.836 22.594 -9.797 1 96 287 LEU A C 1
ATOM 2232 O O . LEU A 1 287 ? 3.68 22.391 -9.414 1 96 287 LEU A O 1
ATOM 2236 N N . ALA A 1 288 ? 5.629 21.656 -10.227 1 95.12 288 ALA A N 1
ATOM 2237 C CA . ALA A 1 288 ? 5.219 20.266 -10.195 1 95.12 288 ALA A CA 1
ATOM 2238 C C . ALA A 1 288 ? 4.961 19.797 -8.766 1 95.12 288 ALA A C 1
ATOM 2240 O O . ALA A 1 288 ? 4.004 19.062 -8.5 1 95.12 288 ALA A O 1
ATOM 2241 N N . ALA A 1 289 ? 5.809 20.25 -7.898 1 95.5 289 ALA A N 1
ATOM 2242 C CA . ALA A 1 289 ? 5.645 19.906 -6.488 1 95.5 289 ALA A CA 1
ATOM 2243 C C . ALA A 1 289 ? 4.352 20.484 -5.926 1 95.5 289 ALA A C 1
ATOM 2245 O O . ALA A 1 289 ? 3.682 19.859 -5.109 1 95.5 289 ALA A O 1
ATOM 2246 N N . SER A 1 290 ? 4.086 21.688 -6.305 1 96.81 290 SER A N 1
ATOM 2247 C CA . SER A 1 290 ? 2.867 22.344 -5.84 1 96.81 290 SER A CA 1
ATOM 2248 C C . SER A 1 290 ? 1.625 21.609 -6.336 1 96.81 290 SER A C 1
ATOM 2250 O O . SER A 1 290 ? 0.613 21.547 -5.637 1 96.81 290 SER A O 1
ATOM 2252 N N . PHE A 1 291 ? 1.665 21.047 -7.473 1 96.38 291 PHE A N 1
ATOM 2253 C CA . PHE A 1 291 ? 0.562 20.25 -8 1 96.38 291 PHE A CA 1
ATOM 2254 C C . PHE A 1 291 ? 0.372 18.984 -7.195 1 96.38 291 PHE A C 1
ATOM 2256 O O . PHE A 1 291 ? -0.752 18.625 -6.824 1 96.38 291 PHE A O 1
ATOM 2263 N N . ALA A 1 292 ? 1.449 18.359 -6.98 1 95.38 292 ALA A N 1
ATOM 2264 C CA . ALA A 1 292 ? 1.388 17.156 -6.145 1 95.38 292 ALA A CA 1
ATOM 2265 C C . ALA A 1 292 ? 0.874 17.484 -4.746 1 95.38 292 ALA A C 1
ATOM 2267 O O . ALA A 1 292 ? 0.111 16.719 -4.16 1 95.38 292 ALA A O 1
ATOM 2268 N N . SER A 1 293 ? 1.304 18.625 -4.262 1 96.5 293 SER A N 1
ATOM 2269 C CA . SER A 1 293 ? 0.915 19.047 -2.922 1 96.5 293 SER A CA 1
ATOM 2270 C C . SER A 1 293 ? -0.575 19.359 -2.854 1 96.5 293 SER A C 1
ATOM 2272 O O . SER A 1 293 ? -1.227 19.094 -1.844 1 96.5 293 SER A O 1
ATOM 2274 N N . LEU A 1 294 ? -1.087 20 -3.883 1 97.19 294 LEU A N 1
ATOM 2275 C CA . LEU A 1 294 ? -2.51 20.328 -3.9 1 97.19 294 LEU A CA 1
ATOM 2276 C C . LEU A 1 294 ? -3.352 19.047 -3.881 1 97.19 294 LEU A C 1
ATOM 2278 O O . LEU A 1 294 ? -4.391 19 -3.215 1 97.19 294 LEU A O 1
ATOM 2282 N N . ILE A 1 295 ? -2.912 18.016 -4.527 1 96.44 295 ILE A N 1
ATOM 2283 C CA . ILE A 1 295 ? -3.609 16.734 -4.535 1 96.44 295 ILE A CA 1
ATOM 2284 C C . ILE A 1 295 ? -3.521 16.078 -3.156 1 96.44 295 ILE A C 1
ATOM 2286 O O . ILE A 1 295 ? -4.527 15.609 -2.621 1 96.44 295 ILE A O 1
ATOM 2290 N N . GLU A 1 296 ? -2.391 16.078 -2.629 1 95.62 296 GLU A N 1
ATOM 2291 C CA . GLU A 1 296 ? -2.178 15.516 -1.297 1 95.62 296 GLU A CA 1
ATOM 2292 C C . GLU A 1 296 ? -3.02 16.25 -0.252 1 95.62 296 GLU A C 1
ATOM 2294 O O . GLU A 1 296 ? -3.635 15.617 0.608 1 95.62 296 GLU A O 1
ATOM 2299 N N . SER A 1 297 ? -3.008 17.562 -0.358 1 98 297 SER A N 1
ATOM 2300 C CA . SER A 1 297 ? -3.803 18.359 0.576 1 98 297 SER A CA 1
ATOM 2301 C C . SER A 1 297 ? -5.289 18.047 0.434 1 98 297 SER A C 1
ATOM 2303 O O . SER A 1 297 ? -6.012 17.969 1.431 1 98 297 SER A O 1
ATOM 2305 N N . THR A 1 298 ? -5.715 17.906 -0.751 1 97.94 298 THR A N 1
ATOM 2306 C CA . THR A 1 298 ? -7.117 17.562 -0.972 1 97.94 298 THR A CA 1
ATOM 2307 C C . THR A 1 298 ? -7.469 16.234 -0.294 1 97.94 298 THR A C 1
ATOM 2309 O O . THR A 1 298 ? -8.5 16.141 0.374 1 97.94 298 THR A O 1
ATOM 2312 N N . GLY A 1 299 ? -6.633 15.258 -0.505 1 97.69 299 GLY A N 1
ATOM 2313 C CA . GLY A 1 299 ? -6.852 13.984 0.17 1 97.69 299 GLY A CA 1
ATOM 2314 C C . GLY A 1 299 ? -6.848 14.109 1.682 1 97.69 299 GLY A C 1
ATOM 2315 O O . GLY A 1 299 ? -7.684 13.5 2.359 1 97.69 299 GLY A O 1
ATOM 2316 N N . THR A 1 300 ? -5.934 14.859 2.191 1 98.25 300 THR A N 1
ATOM 2317 C CA . THR A 1 300 ? -5.828 15.062 3.631 1 98.25 300 THR A CA 1
ATOM 2318 C C . THR A 1 300 ? -7.055 15.797 4.168 1 98.25 300 THR A C 1
ATOM 2320 O O . THR A 1 300 ? -7.562 15.469 5.242 1 98.25 300 THR A O 1
ATOM 2323 N N . LEU A 1 301 ? -7.543 16.797 3.416 1 98.44 301 LEU A N 1
ATOM 2324 C CA . LEU A 1 301 ? -8.711 17.562 3.842 1 98.44 301 LEU A CA 1
ATOM 2325 C C . LEU A 1 301 ? -9.961 16.688 3.844 1 98.44 301 LEU A C 1
ATOM 2327 O O . LEU A 1 301 ? -10.844 16.875 4.684 1 98.44 301 LEU A O 1
ATOM 2331 N N . ILE A 1 302 ? -10.016 15.742 2.914 1 97.94 302 ILE A N 1
ATOM 2332 C CA . ILE A 1 302 ? -11.125 14.789 2.924 1 97.94 302 ILE A CA 1
ATOM 2333 C C . ILE A 1 302 ? -11.047 13.922 4.176 1 97.94 302 ILE A C 1
ATOM 2335 O O . ILE A 1 302 ? -12.062 13.664 4.824 1 97.94 302 ILE A O 1
ATOM 2339 N N . ALA A 1 303 ? -9.875 13.523 4.523 1 98.06 303 ALA A N 1
ATOM 2340 C CA . ALA A 1 303 ? -9.688 12.758 5.746 1 98.06 303 ALA A CA 1
ATOM 2341 C C . ALA A 1 303 ? -10.078 13.57 6.977 1 98.06 303 ALA A C 1
ATOM 2343 O O . ALA A 1 303 ? -10.727 13.055 7.891 1 98.06 303 ALA A O 1
ATOM 2344 N N . VAL A 1 304 ? -9.68 14.836 6.98 1 98.31 304 VAL A N 1
ATOM 2345 C CA . VAL A 1 304 ? -9.992 15.734 8.094 1 98.31 304 VAL A CA 1
ATOM 2346 C C . VAL A 1 304 ? -11.508 15.914 8.195 1 98.31 304 VAL A C 1
ATOM 2348 O O . VAL A 1 304 ? -12.062 15.914 9.297 1 98.31 304 VAL A O 1
ATOM 2351 N N . SER A 1 305 ? -12.148 16.078 7.055 1 96.94 305 SER A N 1
ATOM 2352 C CA . SER A 1 305 ? -13.602 16.203 7.062 1 96.94 305 SER A CA 1
ATOM 2353 C C . SER A 1 305 ? -14.273 14.992 7.691 1 96.94 305 SER A C 1
ATOM 2355 O O . SER A 1 305 ? -15.195 15.125 8.492 1 96.94 305 SER A O 1
ATOM 2357 N N . ARG A 1 306 ? -13.742 13.844 7.367 1 96 306 ARG A N 1
ATOM 2358 C CA . ARG A 1 306 ? -14.281 12.602 7.922 1 96 306 ARG A CA 1
ATOM 2359 C C . ARG A 1 306 ? -14.039 12.523 9.422 1 96 306 ARG A C 1
ATOM 2361 O O . ARG A 1 306 ? -14.953 12.234 10.195 1 96 306 ARG A O 1
ATOM 2368 N N . TYR A 1 307 ? -12.883 12.859 9.898 1 97.25 307 TYR A N 1
ATOM 2369 C CA . TYR A 1 307 ? -12.492 12.688 11.297 1 97.25 307 TYR A CA 1
ATOM 2370 C C . TYR A 1 307 ? -12.914 13.891 12.125 1 97.25 307 TYR A C 1
ATOM 2372 O O . TYR A 1 307 ? -12.562 13.992 13.305 1 97.25 307 TYR A O 1
ATOM 2380 N N . SER A 1 308 ? -13.562 14.828 11.539 1 96.81 308 SER A N 1
ATOM 2381 C CA . SER A 1 308 ? -14.133 15.93 12.305 1 96.81 308 SER A CA 1
ATOM 2382 C C . SER A 1 308 ? -15.648 15.82 12.383 1 96.81 308 SER A C 1
ATOM 2384 O O . SER A 1 308 ? -16.312 16.719 12.898 1 96.81 308 SER A O 1
ATOM 2386 N N . GLY A 1 309 ? -16.156 14.742 11.773 1 95.19 309 GLY A N 1
ATOM 2387 C CA . GLY A 1 309 ? -17.594 14.508 11.805 1 95.19 309 GLY A CA 1
ATOM 2388 C C . GLY A 1 309 ? -18.359 15.43 10.883 1 95.19 309 GLY A C 1
ATOM 2389 O O . GLY A 1 309 ? -19.531 15.727 11.125 1 95.19 309 GLY A O 1
ATOM 2390 N N . ALA A 1 310 ? -17.719 15.898 9.898 1 94.25 310 ALA A N 1
ATOM 2391 C CA . ALA A 1 310 ? -18.391 16.75 8.914 1 94.25 310 ALA A CA 1
ATOM 2392 C C . ALA A 1 310 ? -18.844 15.945 7.707 1 94.25 310 ALA A C 1
ATOM 2394 O O . ALA A 1 310 ? -18.484 14.781 7.555 1 94.25 310 ALA A O 1
ATOM 2395 N N . THR A 1 311 ? -19.734 16.531 6.926 1 92 311 THR A N 1
ATOM 2396 C CA . THR A 1 311 ? -20.125 15.953 5.648 1 92 311 THR A CA 1
ATOM 2397 C C . THR A 1 311 ? -19.078 16.219 4.582 1 92 311 THR A C 1
ATOM 2399 O O . THR A 1 311 ? -18.125 16.969 4.809 1 92 311 THR A O 1
ATOM 2402 N N . PHE A 1 312 ? -19.203 15.578 3.479 1 91.81 312 PHE A N 1
ATOM 2403 C CA . PHE A 1 312 ? -18.297 15.867 2.371 1 91.81 312 PHE A CA 1
ATOM 2404 C C . PHE A 1 312 ? -18.328 17.359 2.016 1 91.81 312 PHE A C 1
ATOM 2406 O O . PHE A 1 312 ? -19.406 17.938 1.893 1 91.81 312 PHE A O 1
ATOM 2413 N N . CYS A 1 313 ? -17.172 17.859 1.889 1 92.62 313 CYS A N 1
ATOM 2414 C CA . CYS A 1 313 ? -17 19.281 1.622 1 92.62 313 CYS A CA 1
ATOM 2415 C C . CYS A 1 313 ? -17.422 19.625 0.195 1 92.62 313 CYS A C 1
ATOM 2417 O O . CYS A 1 313 ? -17.031 18.938 -0.749 1 92.62 313 CYS A O 1
ATOM 2419 N N . PRO A 1 314 ? -18.188 20.703 0.066 1 92.88 314 PRO A N 1
ATOM 2420 C CA . PRO A 1 314 ? -18.531 21.141 -1.292 1 92.88 314 PRO A CA 1
ATOM 2421 C C . PRO A 1 314 ? -17.297 21.516 -2.119 1 92.88 314 PRO A C 1
ATOM 2423 O O . PRO A 1 314 ? -16.328 22.047 -1.58 1 92.88 314 PRO A O 1
ATOM 2426 N N . PRO A 1 315 ? -17.375 21.359 -3.445 1 94.19 315 PRO A N 1
ATOM 2427 C CA . PRO A 1 315 ? -16.25 21.641 -4.324 1 94.19 315 PRO A CA 1
ATOM 2428 C C . PRO A 1 315 ? -15.75 23.078 -4.207 1 94.19 315 PRO A C 1
ATOM 2430 O O . PRO A 1 315 ? -14.547 23.328 -4.277 1 94.19 315 PRO A O 1
ATOM 2433 N N . SER A 1 316 ? -16.641 24.031 -4.004 1 92.94 316 SER A N 1
ATOM 2434 C CA . SER A 1 316 ? -16.25 25.438 -3.885 1 92.94 316 SER A CA 1
ATOM 2435 C C . SER A 1 316 ? -15.391 25.672 -2.643 1 92.94 316 SER A C 1
ATOM 2437 O O . SER A 1 316 ? -14.469 26.484 -2.662 1 92.94 316 SER A O 1
ATOM 2439 N N . VAL A 1 317 ? -15.727 24.969 -1.607 1 94.31 317 VAL A N 1
ATOM 2440 C CA . VAL A 1 317 ? -14.984 25.109 -0.357 1 94.31 317 VAL A CA 1
ATOM 2441 C C . VAL A 1 317 ? -13.594 24.5 -0.517 1 94.31 317 VAL A C 1
ATOM 2443 O O . VAL A 1 317 ? -12.609 25.062 -0.029 1 94.31 317 VAL A O 1
ATOM 2446 N N . PHE A 1 318 ? -13.5 23.375 -1.212 1 95.56 318 PHE A N 1
ATOM 2447 C CA . PHE A 1 318 ? -12.195 22.797 -1.498 1 95.56 318 PHE A CA 1
ATOM 2448 C C . PHE A 1 318 ? -11.336 23.75 -2.316 1 95.56 318 PHE A C 1
ATOM 2450 O O . PHE A 1 318 ? -10.156 23.938 -2.033 1 95.56 318 PHE A O 1
ATOM 2457 N N . SER A 1 319 ? -11.93 24.297 -3.299 1 95.62 319 SER A N 1
ATOM 2458 C CA . SER A 1 319 ? -11.203 25.219 -4.172 1 95.62 319 SER A CA 1
ATOM 2459 C C . SER A 1 319 ? -10.711 26.438 -3.4 1 95.62 319 SER A C 1
ATOM 2461 O O . SER A 1 319 ? -9.594 26.906 -3.619 1 95.62 319 SER A O 1
ATOM 2463 N N . ARG A 1 320 ? -11.57 27 -2.545 1 95.31 320 ARG A N 1
ATOM 2464 C CA . ARG A 1 320 ? -11.172 28.109 -1.679 1 95.31 320 ARG A CA 1
ATOM 2465 C C . ARG A 1 320 ? -10.008 27.719 -0.785 1 95.31 320 ARG A C 1
ATOM 2467 O O . ARG A 1 320 ? -9.07 28.5 -0.596 1 95.31 320 ARG A O 1
ATOM 2474 N N . GLY A 1 321 ? -10.078 26.516 -0.207 1 97 321 GLY A N 1
ATOM 2475 C CA . GLY A 1 321 ? -8.984 26.016 0.616 1 97 321 GLY A CA 1
ATOM 2476 C C . GLY A 1 321 ? -7.672 25.938 -0.132 1 97 321 GLY A C 1
ATOM 2477 O O . GLY A 1 321 ? -6.621 26.297 0.4 1 97 321 GLY A O 1
ATOM 2478 N N . ILE A 1 322 ? -7.723 25.453 -1.346 1 97.94 322 ILE A N 1
ATOM 2479 C CA . ILE A 1 322 ? -6.531 25.328 -2.174 1 97.94 322 ILE A CA 1
ATOM 2480 C C . ILE A 1 322 ? -5.992 26.719 -2.514 1 97.94 322 ILE A C 1
ATOM 2482 O O . ILE A 1 322 ? -4.777 26.922 -2.586 1 97.94 322 ILE A O 1
ATOM 2486 N N . GLY A 1 323 ? -6.871 27.641 -2.766 1 97.94 323 GLY A N 1
ATOM 2487 C CA . GLY A 1 323 ? -6.441 29.016 -2.971 1 97.94 323 GLY A CA 1
ATOM 2488 C C . GLY A 1 323 ? -5.652 29.562 -1.801 1 97.94 323 GLY A C 1
ATOM 2489 O O . GLY A 1 323 ? -4.578 30.141 -1.988 1 97.94 323 GLY A O 1
ATOM 2490 N N . TRP A 1 324 ? -6.168 29.359 -0.647 1 98 324 TRP A N 1
ATOM 2491 C CA . TRP A 1 324 ? -5.496 29.859 0.547 1 98 324 TRP A CA 1
ATOM 2492 C C . TRP A 1 324 ? -4.199 29.094 0.798 1 98 324 TRP A C 1
ATOM 2494 O O . TRP A 1 324 ? -3.24 29.656 1.343 1 98 324 TRP A O 1
ATOM 2504 N N . GLU A 1 325 ? -4.172 27.812 0.445 1 98.56 325 GLU A N 1
ATOM 2505 C CA . GLU A 1 325 ? -2.902 27.109 0.489 1 98.56 325 GLU A CA 1
ATOM 2506 C C . GLU A 1 325 ? -1.878 27.734 -0.448 1 98.56 325 GLU A C 1
ATOM 2508 O O . GLU A 1 325 ? -0.689 27.797 -0.127 1 98.56 325 GLU A O 1
ATOM 2513 N N . GLY A 1 326 ? -2.365 28.156 -1.597 1 98.62 326 GLY A N 1
ATOM 2514 C CA . GLY A 1 326 ? -1.484 28.906 -2.488 1 98.62 326 GLY A CA 1
ATOM 2515 C C . GLY A 1 326 ? -0.911 30.156 -1.855 1 98.62 326 GLY A C 1
ATOM 2516 O O . GLY A 1 326 ? 0.287 30.422 -1.969 1 98.62 326 GLY A O 1
ATOM 2517 N N . ILE A 1 327 ? -1.727 30.906 -1.174 1 98.62 327 ILE A N 1
ATOM 2518 C CA . ILE A 1 327 ? -1.278 32.094 -0.459 1 98.62 327 ILE A CA 1
ATOM 2519 C C . ILE A 1 327 ? -0.246 31.719 0.596 1 98.62 327 ILE A C 1
ATOM 2521 O O . ILE A 1 327 ? 0.756 32.406 0.78 1 98.62 327 ILE A O 1
ATOM 2525 N N . SER A 1 328 ? -0.544 30.641 1.276 1 98.69 328 SER A N 1
ATOM 2526 C CA . SER A 1 328 ? 0.386 30.141 2.287 1 98.69 328 SER A CA 1
ATOM 2527 C C . SER A 1 328 ? 1.754 29.844 1.681 1 98.69 328 SER A C 1
ATOM 2529 O O . SER A 1 328 ? 2.785 30.156 2.283 1 98.69 328 SER A O 1
ATOM 2531 N N . ILE A 1 329 ? 1.781 29.234 0.509 1 98.62 329 ILE A N 1
ATOM 2532 C CA . ILE A 1 329 ? 3.035 28.875 -0.146 1 98.62 329 ILE A CA 1
ATOM 2533 C C . ILE A 1 329 ? 3.77 30.141 -0.579 1 98.62 329 ILE A C 1
ATOM 2535 O O . ILE A 1 329 ? 5 30.203 -0.521 1 98.62 329 ILE A O 1
ATOM 2539 N N . ILE A 1 330 ? 3.037 31.156 -1.005 1 98.56 330 ILE A N 1
ATOM 2540 C CA . ILE A 1 330 ? 3.645 32.438 -1.334 1 98.56 330 ILE A CA 1
ATOM 2541 C C . ILE A 1 330 ? 4.332 33.031 -0.098 1 98.56 330 ILE A C 1
ATOM 2543 O O . ILE A 1 330 ? 5.477 33.469 -0.171 1 98.56 330 ILE A O 1
ATOM 2547 N N . LEU A 1 331 ? 3.641 32.969 1.028 1 98.62 331 LEU A N 1
ATOM 2548 C CA . LEU A 1 331 ? 4.215 33.469 2.275 1 98.62 331 LEU A CA 1
ATOM 2549 C C . LEU A 1 331 ? 5.453 32.656 2.66 1 98.62 331 LEU A C 1
ATOM 2551 O O . LEU A 1 331 ? 6.434 33.219 3.15 1 98.62 331 LEU A O 1
ATOM 2555 N N . ASP A 1 332 ? 5.391 31.328 2.457 1 98.38 332 ASP A N 1
ATOM 2556 C CA . ASP A 1 332 ? 6.543 30.469 2.707 1 98.38 332 ASP A CA 1
ATOM 2557 C C . ASP A 1 332 ? 7.746 30.906 1.877 1 98.38 332 ASP A C 1
ATOM 2559 O O . ASP A 1 332 ? 8.867 30.953 2.381 1 98.38 332 ASP A O 1
ATOM 2563 N N . GLY A 1 333 ? 7.465 31.125 0.589 1 98.12 333 GLY A N 1
ATOM 2564 C CA . GLY A 1 333 ? 8.531 31.594 -0.288 1 98.12 333 GLY A CA 1
ATOM 2565 C C . GLY A 1 333 ? 9.086 32.938 0.111 1 98.12 333 GLY A C 1
ATOM 2566 O O . GLY A 1 333 ? 10.297 33.156 0.038 1 98.12 333 GLY A O 1
ATOM 2567 N N . MET A 1 334 ? 8.305 33.812 0.531 1 98.31 334 MET A N 1
ATOM 2568 C CA . MET A 1 334 ? 8.742 35.156 0.915 1 98.31 334 MET A CA 1
ATOM 2569 C C . MET A 1 334 ? 9.641 35.125 2.145 1 98.31 334 MET A C 1
ATOM 2571 O O . MET A 1 334 ? 10.641 35.844 2.219 1 98.31 334 MET A O 1
ATOM 2575 N N . CYS A 1 335 ? 9.297 34.25 3.09 1 97.81 335 CYS A N 1
ATOM 2576 C CA . CYS A 1 335 ? 10.039 34.219 4.344 1 97.81 335 CYS A CA 1
ATOM 2577 C C . CYS A 1 335 ? 11.172 33.219 4.285 1 97.81 335 CYS A C 1
ATOM 2579 O O . CYS A 1 335 ? 12.094 33.25 5.105 1 97.81 335 CYS A O 1
ATOM 2581 N N . GLY A 1 336 ? 11.148 32.281 3.355 1 97.06 336 GLY A N 1
ATOM 2582 C CA . GLY A 1 336 ? 12.219 31.328 3.193 1 97.06 336 GLY A CA 1
ATOM 2583 C C . GLY A 1 336 ? 12.094 30.125 4.113 1 97.06 336 GLY A C 1
ATOM 2584 O O . GLY A 1 336 ? 12.961 29.891 4.953 1 97.06 336 GLY A O 1
ATOM 2585 N N . THR A 1 337 ? 11.109 29.266 3.939 1 95.88 337 THR A N 1
ATOM 2586 C CA . THR A 1 337 ? 10.883 28.062 4.738 1 95.88 337 THR A CA 1
ATOM 2587 C C . THR A 1 337 ? 11.508 26.844 4.066 1 95.88 337 THR A C 1
ATOM 2589 O O . THR A 1 337 ? 11.539 25.75 4.648 1 95.88 337 THR A O 1
ATOM 2592 N N . LEU A 1 338 ? 12.062 26.969 2.865 1 93.5 338 LEU A N 1
ATOM 2593 C CA . LEU A 1 338 ? 12.68 25.906 2.064 1 93.5 338 LEU A CA 1
ATOM 2594 C C . LEU A 1 338 ? 11.633 24.938 1.542 1 93.5 338 LEU A C 1
ATOM 2596 O O . LEU A 1 338 ? 11.875 24.219 0.565 1 93.5 338 LEU A O 1
ATOM 2600 N N . THR A 1 339 ? 10.469 24.828 2.197 1 95.25 339 THR A N 1
ATOM 2601 C CA . THR A 1 339 ? 9.398 23.922 1.806 1 95.25 339 THR A CA 1
ATOM 2602 C C . THR A 1 339 ? 8.07 24.656 1.712 1 95.25 339 THR A C 1
ATOM 2604 O O . THR A 1 339 ? 7.906 25.734 2.299 1 95.25 339 THR A O 1
ATOM 2607 N N . GLY A 1 340 ? 7.223 24.094 0.902 1 96.88 340 GLY A N 1
ATOM 2608 C CA . GLY A 1 340 ? 5.875 24.641 0.836 1 96.88 340 GLY A CA 1
ATOM 2609 C C . GLY A 1 340 ? 4.941 24.047 1.873 1 96.88 340 GLY A C 1
ATOM 2610 O O . GLY A 1 340 ? 5.246 23.016 2.48 1 96.88 340 GLY A O 1
ATOM 2611 N N . THR A 1 341 ? 3.844 24.734 2.041 1 97.31 341 THR A N 1
ATOM 2612 C CA . THR A 1 341 ? 2.838 24.344 3.027 1 97.31 341 THR A CA 1
ATOM 2613 C C . THR A 1 341 ? 1.786 23.438 2.402 1 97.31 341 THR A C 1
ATOM 2615 O O . THR A 1 341 ? 1.37 23.656 1.262 1 97.31 341 THR A O 1
ATOM 2618 N N . ALA A 1 342 ? 1.378 22.422 3.105 1 97.56 342 ALA A N 1
ATOM 2619 C CA . ALA A 1 342 ? 0.273 21.531 2.764 1 97.56 342 ALA A CA 1
ATOM 2620 C C . ALA A 1 342 ? -0.476 21.094 4.016 1 97.56 342 ALA A C 1
ATOM 2622 O O . ALA A 1 342 ? -0.03 21.344 5.137 1 97.56 342 ALA A O 1
ATOM 2623 N N . ALA A 1 343 ? -1.675 20.547 3.779 1 98.25 343 ALA A N 1
ATOM 2624 C CA . ALA A 1 343 ? -2.402 19.969 4.902 1 98.25 343 ALA A CA 1
ATOM 2625 C C . ALA A 1 343 ? -1.619 18.812 5.523 1 98.25 343 ALA A C 1
ATOM 2627 O O . ALA A 1 343 ? -1.089 17.969 4.809 1 98.25 343 ALA A O 1
ATOM 2628 N N . SER A 1 344 ? -1.496 18.828 6.832 1 98.12 344 SER A N 1
ATOM 2629 C CA . SER A 1 344 ? -0.672 17.859 7.547 1 98.12 344 SER A CA 1
ATOM 2630 C C . SER A 1 344 ? -1.393 16.516 7.691 1 98.12 344 SER A C 1
ATOM 2632 O O . SER A 1 344 ? -2.406 16.422 8.383 1 98.12 344 SER A O 1
ATOM 2634 N N . VAL A 1 345 ? -0.788 15.492 7.172 1 97.94 345 VAL A N 1
ATOM 2635 C CA . VAL A 1 345 ? -1.39 14.164 7.148 1 97.94 345 VAL A CA 1
ATOM 2636 C C . VAL A 1 345 ? -1.385 13.57 8.555 1 97.94 345 VAL A C 1
ATOM 2638 O O . VAL A 1 345 ? -2.354 12.93 8.969 1 97.94 345 VAL A O 1
ATOM 2641 N N . GLU A 1 346 ? -0.299 13.742 9.305 1 97.62 346 GLU A N 1
ATOM 2642 C CA . GLU A 1 346 ? -0.189 13.203 10.656 1 97.62 346 GLU A CA 1
ATOM 2643 C C . GLU A 1 346 ? -1.223 13.828 11.586 1 97.62 346 GLU A C 1
ATOM 2645 O O . GLU A 1 346 ? -1.783 13.148 12.445 1 97.62 346 GLU A O 1
ATOM 2650 N N . ASN A 1 347 ? -1.481 15.117 11.398 1 98.56 347 ASN A N 1
ATOM 2651 C CA . ASN A 1 347 ? -2.467 15.781 12.242 1 98.56 347 ASN A CA 1
ATOM 2652 C C . ASN A 1 347 ? -3.885 15.312 11.922 1 98.56 347 ASN A C 1
ATOM 2654 O O . ASN A 1 347 ? -4.754 15.312 12.797 1 98.56 347 ASN A O 1
ATOM 2658 N N . ALA A 1 348 ? -4.117 14.984 10.656 1 98.31 348 ALA A N 1
ATOM 2659 C CA . ALA A 1 348 ? -5.41 14.383 10.32 1 98.31 348 ALA A CA 1
ATOM 2660 C C . ALA A 1 348 ? -5.621 13.078 11.086 1 98.31 348 ALA A C 1
ATOM 2662 O O . ALA A 1 348 ? -6.719 12.82 11.578 1 98.31 348 ALA A O 1
ATOM 2663 N N . GLY A 1 349 ? -4.613 12.289 11.172 1 97.62 349 GLY A N 1
ATOM 2664 C CA . GLY A 1 349 ? -4.695 11.055 11.938 1 97.62 349 GLY A CA 1
ATOM 2665 C C . GLY A 1 349 ? -4.883 11.281 13.422 1 97.62 349 GLY A C 1
ATOM 2666 O O . GLY A 1 349 ? -5.535 10.492 14.102 1 97.62 349 GLY A O 1
ATOM 2667 N N . LEU A 1 350 ? -4.316 12.352 13.898 1 97.81 350 LEU A N 1
ATOM 2668 C CA . LEU A 1 350 ? -4.41 12.656 15.328 1 97.81 350 LEU A CA 1
ATOM 2669 C C . LEU A 1 350 ? -5.848 12.977 15.719 1 97.81 350 LEU A C 1
ATOM 2671 O O . LEU A 1 350 ? -6.262 12.711 16.844 1 97.81 350 LEU A O 1
ATOM 2675 N N . LEU A 1 351 ? -6.648 13.539 14.805 1 97.62 351 LEU A N 1
ATOM 2676 C CA . LEU A 1 351 ? -8.062 13.758 15.078 1 97.62 351 LEU A CA 1
ATOM 2677 C C . LEU A 1 351 ? -8.758 12.453 15.445 1 97.62 351 LEU A C 1
ATOM 2679 O O . LEU A 1 351 ? -9.562 12.414 16.391 1 97.62 351 LEU A O 1
ATOM 2683 N N . ALA A 1 352 ? -8.367 11.422 14.742 1 95.31 352 ALA A N 1
ATOM 2684 C CA . ALA A 1 352 ? -8.984 10.117 14.977 1 95.31 352 ALA A CA 1
ATOM 2685 C C . ALA A 1 352 ? -8.516 9.516 16.297 1 95.31 352 ALA A C 1
ATOM 2687 O O . ALA A 1 352 ? -9.32 8.984 17.062 1 95.31 352 ALA A O 1
ATOM 2688 N N . VAL A 1 353 ? -7.262 9.672 16.578 1 94.25 353 VAL A N 1
ATOM 2689 C CA . VAL A 1 353 ? -6.672 9.062 17.766 1 94.25 353 VAL A CA 1
ATOM 2690 C C . VAL A 1 353 ? -7.242 9.719 19.031 1 94.25 353 VAL A C 1
ATOM 2692 O O . VAL A 1 353 ? -7.523 9.047 20.016 1 94.25 353 VAL A O 1
ATOM 2695 N N . THR A 1 354 ? -7.449 10.977 18.969 1 94.56 354 THR A N 1
ATOM 2696 C CA . THR A 1 354 ? -7.91 11.719 20.141 1 94.56 354 THR A CA 1
ATOM 2697 C C . THR A 1 354 ? -9.438 11.773 20.188 1 94.56 354 THR A C 1
ATOM 2699 O O . THR A 1 354 ? -10.023 12.141 21.203 1 94.56 354 THR A O 1
ATOM 2702 N N . ARG A 1 355 ? -10.086 11.555 19 1 94.25 355 ARG A N 1
ATOM 2703 C CA . ARG A 1 355 ? -11.531 11.641 18.828 1 94.25 355 ARG A CA 1
ATOM 2704 C C . ARG A 1 355 ? -12.023 13.07 19.031 1 94.25 355 ARG A C 1
ATOM 2706 O O . ARG A 1 355 ? -13.133 13.289 19.531 1 94.25 355 ARG A O 1
ATOM 2713 N N . VAL A 1 356 ? -11.156 14.008 18.75 1 96.44 356 VAL A N 1
ATOM 2714 C CA . VAL A 1 356 ? -11.5 15.422 18.859 1 96.44 356 VAL A CA 1
ATOM 2715 C C . VAL A 1 356 ? -11.297 16.109 17.516 1 96.44 356 VAL A C 1
ATOM 2717 O O . VAL A 1 356 ? -10.156 16.344 17.094 1 96.44 356 VAL A O 1
ATOM 2720 N N . GLY A 1 357 ? -12.391 16.469 16.875 1 97 357 GLY A N 1
ATOM 2721 C CA . GLY A 1 357 ? -12.344 17.141 15.578 1 97 357 GLY A CA 1
ATOM 2722 C C . GLY A 1 357 ? -12.812 18.578 15.633 1 97 357 GLY A C 1
ATOM 2723 O O . GLY A 1 357 ? -13.484 19.047 14.711 1 97 357 GLY A O 1
ATOM 2724 N N . SER A 1 358 ? -12.438 19.266 16.656 1 97.25 358 SER A N 1
ATOM 2725 C CA . SER A 1 358 ? -12.922 20.625 16.906 1 97.25 358 SER A CA 1
ATOM 2726 C C . SER A 1 358 ? -12.016 21.672 16.266 1 97.25 358 SER A C 1
ATOM 2728 O O . SER A 1 358 ? -10.789 21.578 16.375 1 97.25 358 SER A O 1
ATOM 2730 N N . ARG A 1 359 ? -12.609 22.688 15.727 1 96.69 359 ARG A N 1
ATOM 2731 C CA . ARG A 1 359 ? -11.883 23.797 15.117 1 96.69 359 ARG A CA 1
ATOM 2732 C C . ARG A 1 359 ? -11.125 24.594 16.156 1 96.69 359 ARG A C 1
ATOM 2734 O O . ARG A 1 359 ? -10.016 25.078 15.898 1 96.69 359 ARG A O 1
ATOM 2741 N N . ARG A 1 360 ? -11.664 24.734 17.281 1 97.25 360 ARG A N 1
ATOM 2742 C CA . ARG A 1 360 ? -11.047 25.516 18.359 1 97.25 360 ARG A CA 1
ATOM 2743 C C . ARG A 1 360 ? -9.703 24.922 18.75 1 97.25 360 ARG A C 1
ATOM 2745 O O . ARG A 1 360 ? -8.75 25.641 19.031 1 97.25 360 ARG A O 1
ATOM 2752 N N . VAL A 1 361 ? -9.656 23.656 18.797 1 98.12 361 VAL A N 1
ATOM 2753 C CA . VAL A 1 361 ? -8.445 22.953 19.203 1 98.12 361 VAL A CA 1
ATOM 2754 C C . VAL A 1 361 ? -7.316 23.266 18.219 1 98.12 361 VAL A C 1
ATOM 2756 O O . VAL A 1 361 ? -6.176 23.516 18.641 1 98.12 361 VAL A O 1
ATOM 2759 N N . ILE A 1 362 ? -7.594 23.297 16.938 1 98.56 362 ILE A N 1
ATOM 2760 C CA . ILE A 1 362 ? -6.586 23.562 15.906 1 98.56 362 ILE A CA 1
ATOM 2761 C C . ILE A 1 362 ? -6.148 25.016 15.961 1 98.56 362 ILE A C 1
ATOM 2763 O O . ILE A 1 362 ? -4.977 25.328 15.734 1 98.56 362 ILE A O 1
ATOM 2767 N N . LYS A 1 363 ? -7.059 25.938 16.281 1 98 363 LYS A N 1
ATOM 2768 C CA . LYS A 1 363 ? -6.695 27.344 16.438 1 98 363 LYS A CA 1
ATOM 2769 C C . LYS A 1 363 ? -5.711 27.516 17.594 1 98 363 LYS A C 1
ATOM 2771 O O . LYS A 1 363 ? -4.746 28.281 17.484 1 98 363 LYS A O 1
ATOM 2776 N N . ILE A 1 364 ? -5.977 26.828 18.609 1 98.31 364 ILE A N 1
ATOM 2777 C CA . ILE A 1 364 ? -5.078 26.891 19.766 1 98.31 364 ILE A CA 1
ATOM 2778 C C . ILE A 1 364 ? -3.725 26.297 19.391 1 98.31 364 ILE A C 1
ATOM 2780 O O . ILE A 1 364 ? -2.678 26.797 19.797 1 98.31 364 ILE A O 1
ATOM 2784 N N . SER A 1 365 ? -3.76 25.203 18.672 1 98.5 365 SER A N 1
ATOM 2785 C CA . SER A 1 365 ? -2.512 24.609 18.203 1 98.5 365 SER A CA 1
ATOM 2786 C C . SER A 1 365 ? -1.703 25.609 17.375 1 98.5 365 SER A C 1
ATOM 2788 O O . SER A 1 365 ? -0.482 25.688 17.531 1 98.5 365 SER A O 1
ATOM 2790 N N . ALA A 1 366 ? -2.357 26.328 16.5 1 98.56 366 ALA A N 1
ATOM 2791 C CA . ALA A 1 366 ? -1.703 27.344 15.68 1 98.56 366 ALA A CA 1
ATOM 2792 C C . ALA A 1 366 ? -1.065 28.422 16.547 1 98.56 366 ALA A C 1
ATOM 2794 O O . ALA A 1 366 ? 0.032 28.906 16.25 1 98.56 366 ALA A O 1
ATOM 2795 N N . LEU A 1 367 ? -1.721 28.797 17.562 1 98.06 367 LEU A N 1
ATOM 2796 C CA . LEU A 1 367 ? -1.181 29.797 18.484 1 98.06 367 LEU A CA 1
ATOM 2797 C C . LEU A 1 367 ? 0.064 29.266 19.188 1 98.06 367 LEU A C 1
ATOM 2799 O O . LEU A 1 367 ? 1.008 30.031 19.438 1 98.06 367 LEU A O 1
ATOM 2803 N N . PHE A 1 368 ? 0.028 28 19.531 1 96.38 368 PHE A N 1
ATOM 2804 C CA . PHE A 1 368 ? 1.223 27.391 20.094 1 96.38 368 PHE A CA 1
ATOM 2805 C C . PHE A 1 368 ? 2.379 27.438 19.109 1 96.38 368 PHE A C 1
ATOM 2807 O O . PHE A 1 368 ? 3.516 27.734 19.484 1 96.38 368 PHE A O 1
ATOM 2814 N N . MET A 1 369 ? 2.107 27.172 17.859 1 95.75 369 MET A N 1
ATOM 2815 C CA . MET A 1 369 ? 3.139 27.219 16.812 1 95.75 369 MET A CA 1
ATOM 2816 C C . MET A 1 369 ? 3.773 28.594 16.734 1 95.75 369 MET A C 1
ATOM 2818 O O . MET A 1 369 ? 5 28.719 16.719 1 95.75 369 MET A O 1
ATOM 2822 N N . ILE A 1 370 ? 2.961 29.594 16.719 1 95.88 370 ILE A N 1
ATOM 2823 C CA . ILE A 1 370 ? 3.441 30.969 16.625 1 95.88 370 ILE A CA 1
ATOM 2824 C C . ILE A 1 370 ? 4.227 31.328 17.891 1 95.88 370 ILE A C 1
ATOM 2826 O O . ILE A 1 370 ? 5.336 31.859 17.812 1 95.88 370 ILE A O 1
ATOM 2830 N N . PHE A 1 371 ? 3.727 30.969 19 1 93.88 371 PHE A N 1
ATOM 2831 C CA . PHE A 1 371 ? 4.34 31.312 20.266 1 93.88 371 PHE A CA 1
ATOM 2832 C C . PHE A 1 371 ? 5.719 30.672 20.406 1 93.88 371 PHE A C 1
ATOM 2834 O O . PHE A 1 371 ? 6.699 31.344 20.703 1 93.88 371 PHE A O 1
ATOM 2841 N N . PHE A 1 372 ? 5.816 29.438 20.141 1 91.31 372 PHE A N 1
ATOM 2842 C CA . PHE A 1 372 ? 7.059 28.703 20.359 1 91.31 372 PHE A CA 1
ATOM 2843 C C . PHE A 1 372 ? 8.062 28.984 19.25 1 91.31 372 PHE A C 1
ATOM 2845 O O . PHE A 1 372 ? 9.258 28.734 19.406 1 91.31 372 PHE A O 1
ATOM 2852 N N . SER A 1 373 ? 7.574 29.406 18.094 1 91.81 373 SER A N 1
ATOM 2853 C CA . SER A 1 373 ? 8.492 29.797 17.031 1 91.81 373 SER A CA 1
ATOM 2854 C C . SER A 1 373 ? 9.242 31.078 17.391 1 91.81 373 SER A C 1
ATOM 2856 O O . SER A 1 373 ? 10.375 31.281 16.953 1 91.81 373 SER A O 1
ATOM 2858 N N . LEU A 1 374 ? 8.688 31.938 18.141 1 91.56 374 LEU A N 1
ATOM 2859 C CA . LEU A 1 374 ? 9.273 33.219 18.5 1 91.56 374 LEU A CA 1
ATOM 2860 C C . LEU A 1 374 ? 10.242 33.062 19.656 1 91.56 374 LEU A C 1
ATOM 2862 O O . LEU A 1 374 ? 11.188 33.844 19.797 1 91.56 374 LEU A O 1
ATOM 2866 N N . PHE A 1 375 ? 10.016 32.062 20.484 1 85 375 PHE A N 1
ATOM 2867 C CA . PHE A 1 375 ? 10.891 31.828 21.625 1 85 375 PHE A CA 1
ATOM 2868 C C . PHE A 1 375 ? 11.789 30.625 21.375 1 85 375 PHE A C 1
ATOM 2870 O O . PHE A 1 375 ? 11.445 29.5 21.75 1 85 375 PHE A O 1
ATOM 2877 N N . ALA A 1 376 ? 12.875 30.891 20.891 1 70.44 376 ALA A N 1
ATOM 2878 C CA . ALA A 1 376 ? 13.766 29.922 20.234 1 70.44 376 ALA A CA 1
ATOM 2879 C C . ALA A 1 376 ? 14.227 28.859 21.234 1 70.44 376 ALA A C 1
ATOM 2881 O O . ALA A 1 376 ? 14.398 27.688 20.859 1 70.44 376 ALA A O 1
ATOM 2882 N N . LYS A 1 377 ? 14.445 29.188 22.375 1 75.12 377 LYS A N 1
ATOM 2883 C CA . LYS A 1 377 ? 14.984 28.234 23.344 1 75.12 377 LYS A CA 1
ATOM 2884 C C . LYS A 1 377 ? 13.977 27.125 23.672 1 75.12 377 LYS A C 1
ATOM 2886 O O . LYS A 1 377 ? 14.344 25.969 23.797 1 75.12 377 LYS A O 1
ATOM 2891 N N . PHE A 1 378 ? 12.742 27.5 23.703 1 74.25 378 PHE A N 1
ATOM 2892 C CA . PHE A 1 378 ? 11.711 26.5 23.984 1 74.25 378 PHE A CA 1
ATOM 2893 C C . PHE A 1 378 ? 11.531 25.562 22.797 1 74.25 378 PHE A C 1
ATOM 2895 O O . PHE A 1 378 ? 11.383 24.344 22.984 1 74.25 378 PHE A O 1
ATOM 2902 N N . GLY A 1 379 ? 11.633 26.172 21.734 1 68.69 379 GLY A N 1
ATOM 2903 C CA . GLY A 1 379 ? 11.539 25.375 20.516 1 68.69 379 GLY A CA 1
ATOM 2904 C C . GLY A 1 379 ? 12.695 24.406 20.359 1 68.69 379 GLY A C 1
ATOM 2905 O O . GLY A 1 379 ? 12.508 23.281 19.891 1 68.69 379 GLY A O 1
ATOM 2906 N N . ALA A 1 380 ? 13.734 24.859 20.906 1 73.5 380 ALA A N 1
ATOM 2907 C CA . ALA A 1 380 ? 14.938 24.031 20.797 1 73.5 380 ALA A CA 1
ATOM 2908 C C . ALA A 1 380 ? 14.852 22.812 21.719 1 73.5 380 ALA A C 1
ATOM 2910 O O . ALA A 1 380 ? 15.336 21.734 21.375 1 73.5 380 ALA A O 1
ATOM 2911 N N . VAL A 1 381 ? 14.227 23 22.828 1 76.75 381 VAL A N 1
ATOM 2912 C CA . VAL A 1 381 ? 14.062 21.891 23.75 1 76.75 381 VAL A CA 1
ATOM 2913 C C . VAL A 1 381 ? 13.188 20.812 23.109 1 76.75 381 VAL A C 1
ATOM 2915 O O . VAL A 1 381 ? 13.508 19.625 23.172 1 76.75 381 VAL A O 1
ATOM 2918 N N . LEU A 1 382 ? 12.203 21.25 22.5 1 79.19 382 LEU A N 1
ATOM 2919 C CA . LEU A 1 382 ? 11.281 20.297 21.891 1 79.19 382 LEU A CA 1
ATOM 2920 C C . LEU A 1 382 ? 11.898 19.688 20.625 1 79.19 382 LEU A C 1
ATOM 2922 O O . LEU A 1 382 ? 11.609 18.531 20.297 1 79.19 382 LEU A O 1
ATOM 2926 N N . ALA A 1 383 ? 12.742 20.453 20.125 1 74.69 383 ALA A N 1
ATOM 2927 C CA . ALA A 1 383 ? 13.422 19.953 18.922 1 74.69 383 ALA A CA 1
ATOM 2928 C C . ALA A 1 383 ? 14.492 18.922 19.281 1 74.69 383 ALA A C 1
ATOM 2930 O O . ALA A 1 383 ? 14.961 18.188 18.406 1 74.69 383 ALA A O 1
ATOM 2931 N N . SER A 1 384 ? 14.789 18.844 20.562 1 80.06 384 SER A N 1
ATOM 2932 C CA . SER A 1 384 ? 15.781 17.875 21.016 1 80.06 384 SER A CA 1
ATOM 2933 C C . SER A 1 384 ? 15.164 16.484 21.156 1 80.06 384 SER A C 1
ATOM 2935 O O . SER A 1 384 ? 15.883 15.508 21.375 1 80.06 384 SER A O 1
ATOM 2937 N N . ILE A 1 385 ? 13.875 16.422 21 1 88.56 385 ILE A N 1
ATOM 2938 C CA . ILE A 1 385 ? 13.227 15.109 21.016 1 88.56 385 ILE A CA 1
ATOM 2939 C C . ILE A 1 385 ? 13.773 14.242 19.875 1 88.56 385 ILE A C 1
ATOM 2941 O O . ILE A 1 385 ? 13.797 14.672 18.719 1 88.56 385 ILE A O 1
ATOM 2945 N N . PRO A 1 386 ? 14.258 13.078 20.234 1 90.81 386 PRO A N 1
ATOM 2946 C CA . PRO A 1 386 ? 14.812 12.219 19.188 1 90.81 386 PRO A CA 1
ATOM 2947 C C . PRO A 1 386 ? 13.82 11.961 18.062 1 90.81 386 PRO A C 1
ATOM 2949 O O . PRO A 1 386 ? 12.641 11.703 18.312 1 90.81 386 PRO A O 1
ATOM 2952 N N . LEU A 1 387 ? 14.297 12.016 16.875 1 92.38 387 LEU A N 1
ATOM 2953 C CA . LEU A 1 387 ? 13.469 11.938 15.68 1 92.38 387 LEU A CA 1
ATOM 2954 C C . LEU A 1 387 ? 12.781 10.57 15.586 1 92.38 387 LEU A C 1
ATOM 2956 O O . LEU A 1 387 ? 11.656 10.477 15.094 1 92.38 387 LEU A O 1
ATOM 2960 N N . PRO A 1 388 ? 13.406 9.469 16.078 1 95.12 388 PRO A N 1
ATOM 2961 C CA . PRO A 1 388 ? 12.75 8.164 15.992 1 95.12 388 PRO A CA 1
ATOM 2962 C C . PRO A 1 388 ? 11.438 8.117 16.766 1 95.12 388 PRO A C 1
ATOM 2964 O O . PRO A 1 388 ? 10.555 7.316 16.453 1 95.12 388 PRO A O 1
ATOM 2967 N N . ILE A 1 389 ? 11.312 8.93 17.781 1 96 389 ILE A N 1
ATOM 2968 C CA . ILE A 1 389 ? 10.055 9.008 18.516 1 96 389 ILE A CA 1
ATOM 2969 C C . ILE A 1 389 ? 8.945 9.516 17.609 1 96 389 ILE A C 1
ATOM 2971 O O . ILE A 1 389 ? 7.852 8.945 17.578 1 96 389 ILE A O 1
ATOM 2975 N N . PHE A 1 390 ? 9.258 10.539 16.844 1 95.56 390 PHE A N 1
ATOM 2976 C CA . PHE A 1 390 ? 8.273 11.078 15.906 1 95.56 390 PHE A CA 1
ATOM 2977 C C . PHE A 1 390 ? 7.953 10.078 14.812 1 95.56 390 PHE A C 1
ATOM 2979 O O . PHE A 1 390 ? 6.801 9.953 14.391 1 95.56 390 PHE A O 1
ATOM 2986 N N . ALA A 1 391 ? 8.961 9.398 14.359 1 96.56 391 ALA A N 1
ATOM 2987 C CA . ALA A 1 391 ? 8.734 8.375 13.344 1 96.56 391 ALA A CA 1
ATOM 2988 C C . ALA A 1 391 ? 7.75 7.316 13.844 1 96.56 391 ALA A C 1
ATOM 2990 O O . ALA A 1 391 ? 6.918 6.824 13.086 1 96.56 391 ALA A O 1
ATOM 2991 N N . ALA A 1 392 ? 7.879 6.953 15.078 1 97.69 392 ALA A N 1
ATOM 2992 C CA . ALA A 1 392 ? 6.953 6 15.688 1 97.69 392 ALA A CA 1
ATOM 2993 C C . ALA A 1 392 ? 5.527 6.539 15.68 1 97.69 392 ALA A C 1
ATOM 2995 O O . ALA A 1 392 ? 4.582 5.801 15.391 1 97.69 392 ALA A O 1
ATOM 2996 N N . LEU A 1 393 ? 5.387 7.82 16.016 1 97.62 393 LEU A N 1
ATOM 2997 C CA . LEU A 1 393 ? 4.07 8.445 15.977 1 97.62 393 LEU A CA 1
ATOM 2998 C C . LEU A 1 393 ? 3.486 8.398 14.57 1 97.62 393 LEU A C 1
ATOM 3000 O O . LEU A 1 393 ? 2.299 8.117 14.391 1 97.62 393 LEU A O 1
ATOM 3004 N N . TYR A 1 394 ? 4.316 8.609 13.578 1 97.44 394 TYR A N 1
ATOM 3005 C CA . TYR A 1 394 ? 3.873 8.695 12.195 1 97.44 394 TYR A CA 1
ATOM 3006 C C . TYR A 1 394 ? 3.393 7.34 11.688 1 97.44 394 TYR A C 1
ATOM 3008 O O . TYR A 1 394 ? 2.488 7.266 10.859 1 97.44 394 TYR A O 1
ATOM 3016 N N . CYS A 1 395 ? 3.926 6.242 12.211 1 97.94 395 CYS A N 1
ATOM 3017 C CA . CYS A 1 395 ? 3.432 4.918 11.859 1 97.94 395 CYS A CA 1
ATOM 3018 C C . CYS A 1 395 ? 1.941 4.793 12.156 1 97.94 395 CYS A C 1
ATOM 3020 O O . CYS A 1 395 ? 1.188 4.254 11.344 1 97.94 395 CYS A O 1
ATOM 3022 N N . VAL A 1 396 ? 1.548 5.367 13.25 1 97.62 396 VAL A N 1
ATOM 3023 C CA . VAL A 1 396 ? 0.16 5.23 13.672 1 97.62 396 VAL A CA 1
ATOM 3024 C C . VAL A 1 396 ? -0.691 6.324 13.031 1 97.62 396 VAL A C 1
ATOM 3026 O O . VAL A 1 396 ? -1.778 6.051 12.516 1 97.62 396 VAL A O 1
ATOM 3029 N N . LEU A 1 397 ? -0.19 7.504 12.977 1 98 397 LEU A N 1
ATOM 3030 C CA . LEU A 1 397 ? -0.984 8.641 12.539 1 98 397 LEU A CA 1
ATOM 3031 C C . LEU A 1 397 ? -1.194 8.609 11.031 1 98 397 LEU A C 1
ATOM 3033 O O . LEU A 1 397 ? -2.291 8.898 10.547 1 98 397 LEU A O 1
ATOM 3037 N N . PHE A 1 398 ? -0.149 8.273 10.258 1 98 398 PHE A N 1
ATOM 3038 C CA . PHE A 1 398 ? -0.32 8.117 8.812 1 98 398 PHE A CA 1
ATOM 3039 C C . PHE A 1 398 ? -1.285 6.98 8.508 1 98 398 PHE A C 1
ATOM 3041 O O . PHE A 1 398 ? -2.072 7.066 7.559 1 98 398 PHE A O 1
ATOM 3048 N N . ALA A 1 399 ? -1.211 5.93 9.289 1 98.19 399 ALA A N 1
ATOM 3049 C CA . ALA A 1 399 ? -2.125 4.805 9.109 1 98.19 399 ALA A CA 1
ATOM 3050 C C . ALA A 1 399 ? -3.574 5.238 9.312 1 98.19 399 ALA A C 1
ATOM 3052 O O . ALA A 1 399 ? -4.445 4.898 8.508 1 98.19 399 ALA A O 1
ATOM 3053 N N . TYR A 1 400 ? -3.826 6.012 10.352 1 97.5 400 TYR A N 1
ATOM 3054 C CA . TYR A 1 400 ? -5.184 6.488 10.594 1 97.5 400 TYR A CA 1
ATOM 3055 C C . TYR A 1 400 ? -5.668 7.367 9.453 1 97.5 400 TYR A C 1
ATOM 3057 O O . TYR A 1 400 ? -6.84 7.305 9.07 1 97.5 400 TYR A O 1
ATOM 3065 N N . SER A 1 401 ? -4.781 8.188 8.992 1 97.81 401 SER A N 1
ATOM 3066 C CA . SER A 1 401 ? -5.164 9.023 7.855 1 97.81 401 SER A CA 1
ATOM 3067 C C . SER A 1 401 ? -5.562 8.172 6.652 1 97.81 401 SER A C 1
ATOM 3069 O O . SER A 1 401 ? -6.535 8.484 5.965 1 97.81 401 SER A O 1
ATOM 3071 N N . ALA A 1 402 ? -4.828 7.117 6.395 1 98.12 402 ALA A N 1
ATOM 3072 C CA . ALA A 1 402 ? -5.172 6.191 5.316 1 98.12 402 ALA A CA 1
ATOM 3073 C C . ALA A 1 402 ? -6.523 5.527 5.57 1 98.12 402 ALA A C 1
ATOM 3075 O O . ALA A 1 402 ? -7.27 5.246 4.629 1 98.12 402 ALA A O 1
ATOM 3076 N N . GLY A 1 403 ? -6.82 5.277 6.812 1 97.69 403 GLY A N 1
ATOM 3077 C CA . GLY A 1 403 ? -8.086 4.664 7.195 1 97.69 403 GLY A CA 1
ATOM 3078 C C . GLY A 1 403 ? -9.289 5.48 6.777 1 97.69 403 GLY A C 1
ATOM 3079 O O . GLY A 1 403 ? -10.344 4.922 6.461 1 97.69 403 GLY A O 1
ATOM 3080 N N . ALA A 1 404 ? -9.109 6.793 6.77 1 97.69 404 ALA A N 1
ATOM 3081 C CA . ALA A 1 404 ? -10.195 7.652 6.301 1 97.69 404 ALA A CA 1
ATOM 3082 C C . ALA A 1 404 ? -10.508 7.383 4.832 1 97.69 404 ALA A C 1
ATOM 3084 O O . ALA A 1 404 ? -11.672 7.414 4.426 1 97.69 404 ALA A O 1
ATOM 3085 N N . GLY A 1 405 ? -9.484 7.137 4.066 1 97.75 405 GLY A N 1
ATOM 3086 C CA . GLY A 1 405 ? -9.695 6.793 2.666 1 97.75 405 GLY A CA 1
ATOM 3087 C C . GLY A 1 405 ? -10.43 5.48 2.475 1 97.75 405 GLY A C 1
ATOM 3088 O O . GLY A 1 405 ? -11.391 5.406 1.706 1 97.75 405 GLY A O 1
ATOM 3089 N N . PHE A 1 406 ? -10.055 4.465 3.205 1 97.62 406 PHE A N 1
ATOM 3090 C CA . PHE A 1 406 ? -10.68 3.152 3.092 1 97.62 406 PHE A CA 1
ATOM 3091 C C . PHE A 1 406 ? -12.141 3.211 3.512 1 97.62 406 PHE A C 1
ATOM 3093 O O . PHE A 1 406 ? -12.977 2.477 2.979 1 97.62 406 PHE A O 1
ATOM 3100 N N . SER A 1 407 ? -12.422 4.086 4.395 1 96.56 407 SER A N 1
ATOM 3101 C CA . SER A 1 407 ? -13.789 4.164 4.902 1 96.56 407 SER A CA 1
ATOM 3102 C C . SER A 1 407 ? -14.75 4.648 3.828 1 96.56 407 SER A C 1
ATOM 3104 O O . SER A 1 407 ? -15.961 4.434 3.928 1 96.56 407 SER A O 1
ATOM 3106 N N . LEU A 1 408 ? -14.25 5.277 2.814 1 97.25 408 LEU A N 1
ATOM 3107 C CA . LEU A 1 408 ? -15.102 5.758 1.729 1 97.25 408 LEU A CA 1
ATOM 3108 C C . LEU A 1 408 ? -15.633 4.594 0.898 1 97.25 408 LEU A C 1
ATOM 3110 O O . LEU A 1 408 ? -16.578 4.762 0.12 1 97.25 408 LEU A O 1
ATOM 3114 N N . LEU A 1 409 ? -15.109 3.416 1.079 1 97.38 409 LEU A N 1
ATOM 3115 C CA . LEU A 1 409 ? -15.57 2.242 0.342 1 97.38 409 LEU A CA 1
ATOM 3116 C C . LEU A 1 409 ? -16.969 1.839 0.776 1 97.38 409 LEU A C 1
ATOM 3118 O O . LEU A 1 409 ? -17.641 1.056 0.094 1 97.38 409 LEU A O 1
ATOM 3122 N N . GLN A 1 410 ? -17.406 2.375 1.914 1 95.94 410 GLN A N 1
ATOM 3123 C CA . GLN A 1 410 ? -18.766 2.09 2.381 1 95.94 410 GLN A CA 1
ATOM 3124 C C . GLN A 1 410 ? -19.797 2.547 1.362 1 95.94 410 GLN A C 1
ATOM 3126 O O . GLN A 1 410 ? -20.922 2.023 1.332 1 95.94 410 GLN A O 1
ATOM 3131 N N . TYR A 1 411 ? -19.406 3.5 0.474 1 96 411 TYR A N 1
ATOM 3132 C CA . TYR A 1 411 ? -20.344 4.07 -0.498 1 96 411 TYR A CA 1
ATOM 3133 C C . TYR A 1 411 ? -20.328 3.273 -1.798 1 96 411 TYR A C 1
ATOM 3135 O O . TYR A 1 411 ? -21.172 3.477 -2.668 1 96 411 TYR A O 1
ATOM 3143 N N . CYS A 1 412 ? -19.422 2.361 -1.991 1 96.38 412 CYS A N 1
ATOM 3144 C CA . CYS A 1 412 ? -19.172 1.732 -3.283 1 96.38 412 CYS A CA 1
ATOM 3145 C C . CYS A 1 412 ? -19.625 0.279 -3.279 1 96.38 412 CYS A C 1
ATOM 3147 O O . CYS A 1 412 ? -19.75 -0.336 -2.219 1 96.38 412 CYS A O 1
ATOM 3149 N N . ASN A 1 413 ? -19.969 -0.238 -4.465 1 96.06 413 ASN A N 1
ATOM 3150 C CA . ASN A 1 413 ? -20.281 -1.651 -4.637 1 96.06 413 ASN A CA 1
ATOM 3151 C C . ASN A 1 413 ? -19.016 -2.494 -4.801 1 96.06 413 ASN A C 1
ATOM 3153 O O . ASN A 1 413 ? -18.438 -2.529 -5.879 1 96.06 413 ASN A O 1
ATOM 3157 N N . LEU A 1 414 ? -18.672 -3.229 -3.852 1 95.69 414 LEU A N 1
ATOM 3158 C CA . LEU A 1 414 ? -17.438 -3.988 -3.855 1 95.69 414 LEU A CA 1
ATOM 3159 C C . LEU A 1 414 ? -17.609 -5.328 -4.559 1 95.69 414 LEU A C 1
ATOM 3161 O O . LEU A 1 414 ? -16.672 -6.129 -4.629 1 95.69 414 LEU A O 1
ATOM 3165 N N . ASN A 1 415 ? -18.797 -5.602 -5.09 1 94.81 415 ASN A N 1
ATOM 3166 C CA . ASN A 1 415 ? -19.062 -6.812 -5.859 1 94.81 415 ASN A CA 1
ATOM 3167 C C . ASN A 1 415 ? -19.125 -6.52 -7.355 1 94.81 415 ASN A C 1
ATOM 3169 O O . ASN A 1 415 ? -19.672 -7.316 -8.125 1 94.81 415 ASN A O 1
ATOM 3173 N N . SER A 1 416 ? -18.672 -5.348 -7.754 1 93.44 416 SER A N 1
ATOM 3174 C CA . SER A 1 416 ? -18.516 -4.957 -9.148 1 93.44 416 SER A CA 1
ATOM 3175 C C . SER A 1 416 ? -17.078 -5.094 -9.617 1 93.44 416 SER A C 1
ATOM 3177 O O . SER A 1 416 ? -16.156 -4.598 -8.961 1 93.44 416 SER A O 1
ATOM 3179 N N . LEU A 1 417 ? -16.875 -5.797 -10.734 1 91.75 417 LEU A N 1
ATOM 3180 C CA . LEU A 1 417 ? -15.539 -5.988 -11.281 1 91.75 417 LEU A CA 1
ATOM 3181 C C . LEU A 1 417 ? -14.914 -4.648 -11.68 1 91.75 417 LEU A C 1
ATOM 3183 O O . LEU A 1 417 ? -13.703 -4.469 -11.57 1 91.75 417 LEU A O 1
ATOM 3187 N N . ARG A 1 418 ? -15.734 -3.754 -12.156 1 93.19 418 ARG A N 1
ATOM 3188 C CA . ARG A 1 418 ? -15.25 -2.422 -12.508 1 93.19 418 ARG A CA 1
ATOM 3189 C C . ARG A 1 418 ? -14.672 -1.716 -11.281 1 93.19 418 ARG A C 1
ATOM 3191 O O . ARG A 1 418 ? -13.586 -1.128 -11.359 1 93.19 418 ARG A O 1
ATOM 3198 N N . THR A 1 419 ? -15.492 -1.753 -10.164 1 95.62 419 THR A N 1
ATOM 3199 C CA . THR A 1 419 ? -15.062 -1.123 -8.922 1 95.62 419 THR A CA 1
ATOM 3200 C C . THR A 1 419 ? -13.758 -1.742 -8.43 1 95.62 419 THR A C 1
ATOM 3202 O O . THR A 1 419 ? -12.836 -1.025 -8.031 1 95.62 419 THR A O 1
ATOM 3205 N N . LYS A 1 420 ? -13.688 -3.043 -8.547 1 95.69 420 LYS A N 1
ATOM 3206 C CA . LYS A 1 420 ? -12.484 -3.746 -8.102 1 95.69 420 LYS A CA 1
ATOM 3207 C C . LYS A 1 420 ? -11.281 -3.361 -8.953 1 95.69 420 LYS A C 1
ATOM 3209 O O . LYS A 1 420 ? -10.18 -3.166 -8.422 1 95.69 420 LYS A O 1
ATOM 3214 N N . PHE A 1 421 ? -11.516 -3.271 -10.242 1 95.69 421 PHE A N 1
ATOM 3215 C CA . PHE A 1 421 ? -10.43 -2.939 -11.156 1 95.69 421 PHE A CA 1
ATOM 3216 C C . PHE A 1 421 ? -9.906 -1.535 -10.875 1 95.69 421 PHE A C 1
ATOM 3218 O O . PHE A 1 421 ? -8.703 -1.351 -10.656 1 95.69 421 PHE A O 1
ATOM 3225 N N . ILE A 1 422 ? -10.766 -0.52 -10.82 1 97.38 422 ILE A N 1
ATOM 3226 C CA . ILE A 1 422 ? -10.359 0.873 -10.664 1 97.38 422 ILE A CA 1
ATOM 3227 C C . ILE A 1 422 ? -9.672 1.062 -9.32 1 97.38 422 ILE A C 1
ATOM 3229 O O . ILE A 1 422 ? -8.617 1.696 -9.234 1 97.38 422 ILE A O 1
ATOM 3233 N N . LEU A 1 423 ? -10.273 0.478 -8.273 1 97.94 423 LEU A N 1
ATOM 3234 C CA . LEU A 1 423 ? -9.734 0.577 -6.926 1 97.94 423 LEU A CA 1
ATOM 3235 C C . LEU A 1 423 ? -8.344 -0.036 -6.852 1 97.94 423 LEU A C 1
ATOM 3237 O O . LEU A 1 423 ? -7.391 0.62 -6.414 1 97.94 423 LEU A O 1
ATOM 3241 N N . SER A 1 424 ? -8.195 -1.198 -7.34 1 97.62 424 SER A N 1
ATOM 3242 C CA . SER A 1 424 ? -6.977 -1.966 -7.113 1 97.62 424 SER A CA 1
ATOM 3243 C C . SER A 1 424 ? -5.852 -1.502 -8.039 1 97.62 424 SER A C 1
ATOM 3245 O O . SER A 1 424 ? -4.695 -1.408 -7.617 1 97.62 424 SER A O 1
ATOM 3247 N N . ILE A 1 425 ? -6.129 -1.198 -9.305 1 97.94 425 ILE A N 1
ATOM 3248 C CA . ILE A 1 425 ? -5.078 -0.795 -10.234 1 97.94 425 ILE A CA 1
ATOM 3249 C C . ILE A 1 425 ? -4.527 0.572 -9.828 1 97.94 425 ILE A C 1
ATOM 3251 O O . ILE A 1 425 ? -3.332 0.833 -9.969 1 97.94 425 ILE A O 1
ATOM 3255 N N . SER A 1 426 ? -5.422 1.463 -9.352 1 98.44 426 SER A N 1
ATOM 3256 C CA . SER A 1 426 ? -4.992 2.793 -8.938 1 98.44 426 SER A CA 1
ATOM 3257 C C . SER A 1 426 ? -4.113 2.725 -7.688 1 98.44 426 SER A C 1
ATOM 3259 O O . SER A 1 426 ? -3.102 3.422 -7.598 1 98.44 426 SER A O 1
ATOM 3261 N N . LEU A 1 427 ? -4.508 1.883 -6.734 1 98.31 427 LEU A N 1
ATOM 3262 C CA . LEU A 1 427 ? -3.688 1.709 -5.539 1 98.31 427 LEU A CA 1
ATOM 3263 C C . LEU A 1 427 ? -2.363 1.036 -5.883 1 98.31 427 LEU A C 1
ATOM 3265 O O . LEU A 1 427 ? -1.308 1.452 -5.398 1 98.31 427 LEU A O 1
ATOM 3269 N N . PHE A 1 428 ? -2.441 0.038 -6.738 1 98.38 428 PHE A N 1
ATOM 3270 C CA . PHE A 1 428 ? -1.263 -0.751 -7.074 1 98.38 428 PHE A CA 1
ATOM 3271 C C . PHE A 1 428 ? -0.243 0.094 -7.828 1 98.38 428 PHE A C 1
ATOM 3273 O O . PHE A 1 428 ? 0.924 0.165 -7.438 1 98.38 428 PHE A O 1
ATOM 3280 N N . LEU A 1 429 ? -0.639 0.729 -8.906 1 98.38 429 LEU A N 1
ATOM 3281 C CA . LEU A 1 429 ? 0.275 1.546 -9.703 1 98.38 429 LEU A CA 1
ATOM 3282 C C . LEU A 1 429 ? 0.653 2.82 -8.953 1 98.38 429 LEU A C 1
ATOM 3284 O O . LEU A 1 429 ? 1.725 3.385 -9.188 1 98.38 429 LEU A O 1
ATOM 3288 N N . GLY A 1 430 ? -0.274 3.301 -8.055 1 98.06 430 GLY A N 1
ATOM 3289 C CA . GLY A 1 430 ? 0.051 4.422 -7.184 1 98.06 430 GLY A CA 1
ATOM 3290 C C . GLY A 1 430 ? 1.222 4.141 -6.262 1 98.06 430 GLY A C 1
ATOM 3291 O O . GLY A 1 430 ? 1.847 5.066 -5.742 1 98.06 430 GLY A O 1
ATOM 3292 N N . LEU A 1 431 ? 1.487 2.916 -6.02 1 97.31 431 LEU A N 1
ATOM 3293 C CA . LEU A 1 431 ? 2.635 2.527 -5.207 1 97.31 431 LEU A CA 1
ATOM 3294 C C . LEU A 1 431 ? 3.82 2.146 -6.086 1 97.31 431 LEU A C 1
ATOM 3296 O O . LEU A 1 431 ? 4.953 2.555 -5.82 1 97.31 431 LEU A O 1
ATOM 3300 N N . SER A 1 432 ? 3.607 1.447 -7.152 1 97.62 432 SER A N 1
ATOM 3301 C CA . SER A 1 432 ? 4.668 0.839 -7.949 1 97.62 432 SER A CA 1
ATOM 3302 C C . SER A 1 432 ? 5.43 1.89 -8.75 1 97.62 432 SER A C 1
ATOM 3304 O O . SER A 1 432 ? 6.656 1.85 -8.828 1 97.62 432 SER A O 1
ATOM 3306 N N . ILE A 1 433 ? 4.664 2.814 -9.352 1 97.38 433 ILE A N 1
ATOM 3307 C CA . ILE A 1 433 ? 5.293 3.816 -10.211 1 97.38 433 ILE A CA 1
ATOM 3308 C C . ILE A 1 433 ? 6.164 4.742 -9.367 1 97.38 433 ILE A C 1
ATOM 3310 O O . ILE A 1 433 ? 7.355 4.902 -9.641 1 97.38 433 ILE A O 1
ATOM 3314 N N . PRO A 1 434 ? 5.641 5.309 -8.297 1 94.62 434 PRO A N 1
ATOM 3315 C CA . PRO A 1 434 ? 6.492 6.184 -7.488 1 94.62 434 PRO A CA 1
ATOM 3316 C C . PRO A 1 434 ? 7.684 5.445 -6.879 1 94.62 434 PRO A C 1
ATOM 3318 O O . PRO A 1 434 ? 8.758 6.031 -6.719 1 94.62 434 PRO A O 1
ATOM 3321 N N . GLN A 1 435 ? 7.473 4.227 -6.504 1 91.38 435 GLN A N 1
ATOM 3322 C CA . GLN A 1 435 ? 8.586 3.443 -5.973 1 91.38 435 GLN A CA 1
ATOM 3323 C C . GLN A 1 435 ? 9.734 3.377 -6.969 1 91.38 435 GLN A C 1
ATOM 3325 O O . GLN A 1 435 ? 10.906 3.498 -6.59 1 91.38 435 GLN A O 1
ATOM 3330 N N . TYR A 1 436 ? 9.445 3.17 -8.219 1 93.5 436 TYR A N 1
ATOM 3331 C CA . TYR A 1 436 ? 10.469 3.131 -9.266 1 93.5 436 TYR A CA 1
ATOM 3332 C C . TYR A 1 436 ? 11.195 4.465 -9.359 1 93.5 436 TYR A C 1
ATOM 3334 O O . TYR A 1 436 ? 12.43 4.508 -9.391 1 93.5 436 TYR A O 1
ATOM 3342 N N . PHE A 1 437 ? 10.484 5.543 -9.398 1 91.62 437 PHE A N 1
ATOM 3343 C CA . PHE A 1 437 ? 11.062 6.871 -9.562 1 91.62 437 PHE A CA 1
ATOM 3344 C C . PHE A 1 437 ? 11.93 7.238 -8.367 1 91.62 437 PHE A C 1
ATOM 3346 O O . PHE A 1 437 ? 13.031 7.773 -8.531 1 91.62 437 PHE A O 1
ATOM 3353 N N . ARG A 1 438 ? 11.492 6.91 -7.188 1 86.19 438 ARG A N 1
ATOM 3354 C CA . ARG A 1 438 ? 12.227 7.254 -5.973 1 86.19 438 ARG A CA 1
ATOM 3355 C C . ARG A 1 438 ? 13.492 6.418 -5.844 1 86.19 438 ARG A C 1
ATOM 3357 O O . ARG A 1 438 ? 14.562 6.945 -5.527 1 86.19 438 ARG A O 1
ATOM 3364 N N . VAL A 1 439 ? 13.352 5.145 -6.105 1 84.81 439 VAL A N 1
ATOM 3365 C CA . VAL A 1 439 ? 14.5 4.258 -5.984 1 84.81 439 VAL A CA 1
ATOM 3366 C C . VAL A 1 439 ? 15.531 4.594 -7.059 1 84.81 439 VAL A C 1
ATOM 3368 O O . VAL A 1 439 ? 16.734 4.582 -6.801 1 84.81 439 VAL A O 1
ATOM 3371 N N . TYR A 1 440 ? 15.047 4.883 -8.234 1 87.31 440 TYR A N 1
ATOM 3372 C CA . TYR A 1 440 ? 15.945 5.273 -9.32 1 87.31 440 TYR A CA 1
ATOM 3373 C C . TYR A 1 440 ? 16.75 6.508 -8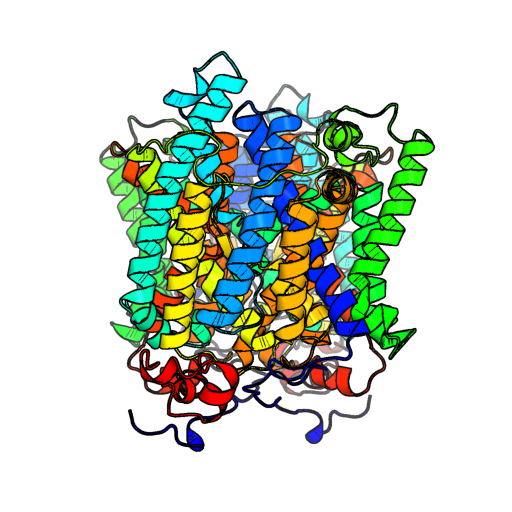.938 1 87.31 440 TYR A C 1
ATOM 3375 O O . TYR A 1 440 ? 17.969 6.547 -9.141 1 87.31 440 TYR A O 1
ATOM 3383 N N . GLU A 1 441 ? 16.141 7.449 -8.414 1 81.56 441 GLU A N 1
ATOM 3384 C CA . GLU A 1 441 ? 16.812 8.688 -8.023 1 81.56 441 GLU A CA 1
ATOM 3385 C C . GLU A 1 441 ? 17.797 8.445 -6.883 1 81.56 441 GLU A C 1
ATOM 3387 O O . GLU A 1 441 ? 18.859 9.07 -6.836 1 81.56 441 GLU A O 1
ATOM 3392 N N . MET A 1 442 ? 17.453 7.641 -5.98 1 75.19 442 MET A N 1
ATOM 3393 C CA . MET A 1 442 ? 18.328 7.316 -4.855 1 75.19 442 MET A CA 1
ATOM 3394 C C . MET A 1 442 ? 19.625 6.676 -5.336 1 75.19 442 MET A C 1
ATOM 3396 O O . MET A 1 442 ? 20.688 6.945 -4.785 1 75.19 442 MET A O 1
ATOM 3400 N N . PHE A 1 443 ? 19.531 5.895 -6.371 1 77.12 443 PHE A N 1
ATOM 3401 C CA . PHE A 1 443 ? 20.688 5.137 -6.832 1 77.12 443 PHE A CA 1
ATOM 3402 C C . PHE A 1 443 ? 21.531 5.965 -7.789 1 77.12 443 PHE A C 1
ATOM 3404 O O . PHE A 1 443 ? 22.766 5.887 -7.766 1 77.12 443 PHE A O 1
ATOM 3411 N N . PHE A 1 444 ? 20.828 6.828 -8.648 1 79.5 444 PHE A N 1
ATOM 3412 C CA . PHE A 1 444 ? 21.578 7.453 -9.734 1 79.5 444 PHE A CA 1
ATOM 3413 C C . PHE A 1 444 ? 21.734 8.953 -9.484 1 79.5 444 PHE A C 1
ATOM 3415 O O . PHE A 1 444 ? 22.531 9.609 -10.156 1 79.5 444 PHE A O 1
ATOM 3422 N N . GLY A 1 445 ? 20.938 9.477 -8.555 1 73.56 445 GLY A N 1
ATOM 3423 C CA . GLY A 1 445 ? 21.047 10.891 -8.219 1 73.56 445 GLY A CA 1
ATOM 3424 C C . GLY A 1 445 ? 20.188 11.773 -9.109 1 73.56 445 GLY A C 1
ATOM 3425 O O . GLY A 1 445 ? 20.156 12.992 -8.922 1 73.56 445 GLY A O 1
ATOM 3426 N N . PHE A 1 446 ? 19.625 11.18 -10.188 1 79.5 446 PHE A N 1
ATOM 3427 C CA . PHE A 1 446 ? 18.703 11.891 -11.055 1 79.5 446 PHE A CA 1
ATOM 3428 C C . PHE A 1 446 ? 17.516 11.008 -11.422 1 79.5 446 PHE A C 1
ATOM 3430 O O . PHE A 1 446 ? 17.578 9.781 -11.25 1 79.5 446 PHE A O 1
ATOM 3437 N N . GLY A 1 447 ? 16.516 11.602 -11.859 1 85 447 GLY A N 1
ATOM 3438 C CA . GLY A 1 447 ? 15.305 10.852 -12.172 1 85 447 GLY A CA 1
ATOM 3439 C C . GLY A 1 447 ? 15.422 10.055 -13.461 1 85 447 GLY A C 1
ATOM 3440 O O . GLY A 1 447 ? 16.359 10.242 -14.234 1 85 447 GLY A O 1
ATOM 3441 N N . PRO A 1 448 ? 14.539 9.156 -13.648 1 89.25 448 PRO A N 1
ATOM 3442 C CA . PRO A 1 448 ? 14.594 8.273 -14.812 1 89.25 448 PRO A CA 1
ATOM 3443 C C . PRO A 1 448 ? 14.234 8.992 -16.109 1 89.25 448 PRO A C 1
ATOM 3445 O O . PRO A 1 448 ? 14.641 8.555 -17.188 1 89.25 448 PRO A O 1
ATOM 3448 N N . VAL A 1 449 ? 13.43 10.016 -16.062 1 89.94 449 VAL A N 1
ATOM 3449 C CA . VAL A 1 449 ? 13.109 10.789 -17.266 1 89.94 449 VAL A CA 1
ATOM 3450 C C . VAL A 1 449 ? 14.211 11.805 -17.531 1 89.94 449 VAL A C 1
ATOM 3452 O O . VAL A 1 449 ? 14.422 12.734 -16.734 1 89.94 449 VAL A O 1
ATOM 3455 N N . HIS A 1 450 ? 14.938 11.617 -18.609 1 86.31 450 HIS A N 1
ATOM 3456 C CA . HIS A 1 450 ? 16.094 12.43 -18.938 1 86.31 450 HIS A CA 1
ATOM 3457 C C . HIS A 1 450 ? 16.109 12.805 -20.422 1 86.31 450 HIS A C 1
ATOM 3459 O O . HIS A 1 450 ? 17 12.383 -21.172 1 86.31 450 HIS A O 1
ATOM 3465 N N . THR A 1 451 ? 15.188 13.641 -20.766 1 87.06 451 THR A N 1
ATOM 3466 C CA . THR A 1 451 ? 15.117 14.156 -22.141 1 87.06 451 THR A CA 1
ATOM 3467 C C . THR A 1 451 ? 15.914 15.445 -22.266 1 87.06 451 THR A C 1
ATOM 3469 O O . THR A 1 451 ? 16.656 15.82 -21.344 1 87.06 451 THR A O 1
ATOM 3472 N N . HIS A 1 452 ? 15.773 16.094 -23.469 1 87 452 HIS A N 1
ATOM 3473 C CA . HIS A 1 452 ? 16.516 17.312 -23.734 1 87 452 HIS A CA 1
ATOM 3474 C C . HIS A 1 452 ? 15.914 18.5 -22.984 1 87 452 HIS A C 1
ATOM 3476 O O . HIS A 1 452 ? 16.578 19.5 -22.766 1 87 452 HIS A O 1
ATOM 3482 N N . SER A 1 453 ? 14.711 18.359 -22.625 1 86.88 453 SER A N 1
ATOM 3483 C CA . SER A 1 453 ? 14.031 19.438 -21.906 1 86.88 453 SER A CA 1
ATOM 3484 C C . SER A 1 453 ? 14.133 19.25 -20.391 1 86.88 453 SER A C 1
ATOM 3486 O O . SER A 1 453 ? 13.438 18.422 -19.812 1 86.88 453 SER A O 1
ATOM 3488 N N . VAL A 1 454 ? 14.867 20.047 -19.766 1 81.06 454 VAL A N 1
ATOM 3489 C CA . VAL A 1 454 ? 15.125 19.953 -18.328 1 81.06 454 VAL A CA 1
ATOM 3490 C C . VAL A 1 454 ? 13.828 20.188 -17.547 1 81.06 454 VAL A C 1
ATOM 3492 O O . VAL A 1 454 ? 13.547 19.484 -16.578 1 81.06 454 VAL A O 1
ATOM 3495 N N . ALA A 1 455 ? 13.094 21.125 -17.984 1 82.25 455 ALA A N 1
ATOM 3496 C CA . ALA A 1 455 ? 11.828 21.453 -17.328 1 82.25 455 ALA A CA 1
ATOM 3497 C C . ALA A 1 455 ? 10.867 20.266 -17.375 1 82.25 455 ALA A C 1
ATOM 3499 O O . ALA A 1 455 ? 10.219 19.938 -16.375 1 82.25 455 ALA A O 1
ATOM 3500 N N . PHE A 1 456 ? 10.836 19.656 -18.422 1 87.62 456 PHE A N 1
ATOM 3501 C CA . PHE A 1 456 ? 9.961 18.484 -18.609 1 87.62 456 PHE A CA 1
ATOM 3502 C C . PHE A 1 456 ? 10.414 17.344 -17.719 1 87.62 456 PHE A C 1
ATOM 3504 O O . PHE A 1 456 ? 9.594 16.688 -17.062 1 87.62 456 PHE A O 1
ATOM 3511 N N . ASN A 1 457 ? 11.695 17.156 -17.703 1 87.88 457 ASN A N 1
ATOM 3512 C CA . ASN A 1 457 ? 12.25 16.078 -16.906 1 87.88 457 ASN A CA 1
ATOM 3513 C C . ASN A 1 457 ? 11.906 16.234 -15.422 1 87.88 457 ASN A C 1
ATOM 3515 O O . ASN A 1 457 ? 11.445 15.289 -14.781 1 87.88 457 ASN A O 1
ATOM 3519 N N . VAL A 1 458 ? 12.062 17.406 -15 1 83.38 458 VAL A N 1
ATOM 3520 C CA . VAL A 1 458 ? 11.867 17.656 -13.578 1 83.38 458 VAL A CA 1
ATOM 3521 C C . VAL A 1 458 ? 10.383 17.531 -13.227 1 83.38 458 VAL A C 1
ATOM 3523 O O . VAL A 1 458 ? 10.031 16.953 -12.203 1 83.38 458 VAL A O 1
ATOM 3526 N N . MET A 1 459 ? 9.539 18.031 -14.039 1 89.44 459 MET A N 1
ATOM 3527 C CA . MET A 1 459 ? 8.102 18 -13.781 1 89.44 459 MET A CA 1
ATOM 3528 C C . MET A 1 459 ? 7.582 16.578 -13.734 1 89.44 459 MET A C 1
ATOM 3530 O O . MET A 1 459 ? 6.859 16.203 -12.805 1 89.44 459 MET A O 1
ATOM 3534 N N . VAL A 1 460 ? 8.008 15.789 -14.641 1 92.19 460 VAL A N 1
ATOM 3535 C CA . VAL A 1 460 ? 7.535 14.414 -14.734 1 92.19 460 VAL A CA 1
ATOM 3536 C C . VAL A 1 460 ? 8.094 13.594 -13.578 1 92.19 460 VAL A C 1
ATOM 3538 O O . VAL A 1 460 ? 7.367 12.805 -12.961 1 92.19 460 VAL A O 1
ATOM 3541 N N . ASN A 1 461 ? 9.32 13.828 -13.273 1 90.88 461 ASN A N 1
ATOM 3542 C CA . ASN A 1 461 ? 9.953 13.086 -12.188 1 90.88 461 ASN A CA 1
ATOM 3543 C C . ASN A 1 461 ? 9.297 13.398 -10.844 1 90.88 461 ASN A C 1
ATOM 3545 O O . ASN A 1 461 ? 9.117 12.508 -10.016 1 90.88 461 ASN A O 1
ATOM 3549 N N . VAL A 1 462 ? 8.891 14.609 -10.719 1 88.88 462 VAL A N 1
ATOM 3550 C CA . VAL A 1 462 ? 8.297 15.016 -9.445 1 88.88 462 VAL A CA 1
ATOM 3551 C C . VAL A 1 462 ? 6.871 14.477 -9.352 1 88.88 462 VAL A C 1
ATOM 3553 O O . VAL A 1 462 ? 6.484 13.906 -8.328 1 88.88 462 VAL A O 1
ATOM 3556 N N . ILE A 1 463 ? 6.117 14.547 -10.352 1 93.19 463 ILE A N 1
ATOM 3557 C CA . ILE A 1 463 ? 4.715 14.156 -10.359 1 93.19 463 ILE A CA 1
ATOM 3558 C C . ILE A 1 463 ? 4.598 12.648 -10.141 1 93.19 463 ILE A C 1
ATOM 3560 O O . ILE A 1 463 ? 3.814 12.195 -9.305 1 93.19 463 ILE A O 1
ATOM 3564 N N . PHE A 1 464 ? 5.457 11.859 -10.766 1 94.81 464 PHE A N 1
ATOM 3565 C CA . PHE A 1 464 ? 5.328 10.414 -10.727 1 94.81 464 PHE A CA 1
ATOM 3566 C C . PHE A 1 464 ? 6.07 9.828 -9.531 1 94.81 464 PHE A C 1
ATOM 3568 O O . PHE A 1 464 ? 6.031 8.617 -9.297 1 94.81 464 PHE A O 1
ATOM 3575 N N . SER A 1 465 ? 6.691 10.711 -8.742 1 92.88 465 SER A N 1
ATOM 3576 C CA . SER A 1 465 ? 7.305 10.266 -7.496 1 92.88 465 SER A CA 1
ATOM 3577 C C . SER A 1 465 ? 6.324 10.367 -6.332 1 92.88 465 SER A C 1
ATOM 3579 O O . SER A 1 465 ? 6.625 9.922 -5.219 1 92.88 465 SER A O 1
ATOM 3581 N N . SER A 1 466 ? 5.148 10.914 -6.578 1 94.5 466 SER A N 1
ATOM 3582 C CA . SER A 1 466 ? 4.137 11.094 -5.543 1 94.5 466 SER A CA 1
ATOM 3583 C C . SER A 1 466 ? 3.062 10.016 -5.629 1 94.5 466 SER A C 1
ATOM 3585 O O . SER A 1 466 ? 2.264 10 -6.566 1 94.5 466 SER A O 1
ATOM 3587 N N . PRO A 1 467 ? 2.949 9.133 -4.668 1 96.38 467 PRO A N 1
ATOM 3588 C CA . PRO A 1 467 ? 1.947 8.062 -4.695 1 96.38 467 PRO A CA 1
ATOM 3589 C C . PRO A 1 467 ? 0.52 8.594 -4.801 1 96.38 467 PRO A C 1
ATOM 3591 O O . PRO A 1 467 ? -0.267 8.109 -5.617 1 96.38 467 PRO A O 1
ATOM 3594 N N . ALA A 1 468 ? 0.225 9.625 -4.023 1 96.81 468 ALA A N 1
ATOM 3595 C CA . ALA A 1 468 ? -1.126 10.18 -4.02 1 96.81 468 ALA A CA 1
ATOM 3596 C C . ALA A 1 468 ? -1.479 10.773 -5.383 1 96.81 468 ALA A C 1
ATOM 3598 O O . ALA A 1 468 ? -2.607 10.617 -5.859 1 96.81 468 ALA A O 1
ATOM 3599 N N . THR A 1 469 ? -0.514 11.391 -6.016 1 97.06 469 THR A N 1
ATOM 3600 C CA . THR A 1 469 ? -0.758 12.047 -7.297 1 97.06 469 THR A CA 1
ATOM 3601 C C . THR A 1 469 ? -0.999 11.016 -8.391 1 97.06 469 THR A C 1
ATOM 3603 O O . THR A 1 469 ? -1.938 11.141 -9.18 1 97.06 469 THR A O 1
ATOM 3606 N N . VAL A 1 470 ? -0.183 9.977 -8.43 1 97.75 470 VAL A N 1
ATOM 3607 C CA . VAL A 1 470 ? -0.341 8.93 -9.43 1 97.75 470 VAL A CA 1
ATOM 3608 C C . VAL A 1 470 ? -1.69 8.242 -9.242 1 97.75 470 VAL A C 1
ATOM 3610 O O . VAL A 1 470 ? -2.41 8 -10.219 1 97.75 470 VAL A O 1
ATOM 3613 N N . ALA A 1 471 ? -2.027 7.953 -8.062 1 98.19 471 ALA A N 1
ATOM 3614 C CA . ALA A 1 471 ? -3.299 7.297 -7.773 1 98.19 471 ALA A CA 1
ATOM 3615 C C . ALA A 1 471 ? -4.477 8.18 -8.18 1 98.19 471 ALA A C 1
ATOM 3617 O O . ALA A 1 471 ? -5.473 7.684 -8.719 1 98.19 471 ALA A O 1
ATOM 3618 N N . ALA A 1 472 ? -4.348 9.469 -7.871 1 97.69 472 ALA A N 1
AT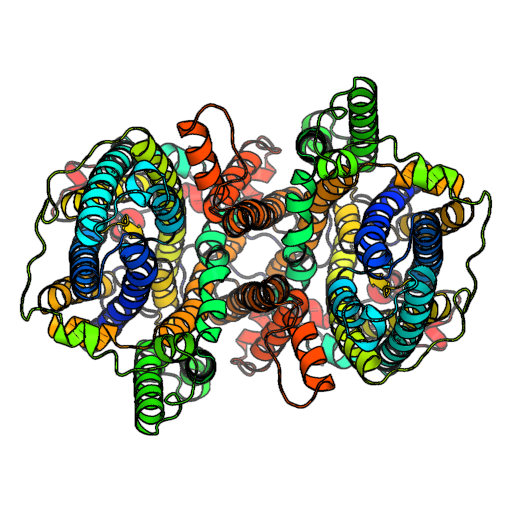OM 3619 C CA . ALA A 1 472 ? -5.426 10.398 -8.203 1 97.69 472 ALA A CA 1
ATOM 3620 C C . ALA A 1 472 ? -5.648 10.461 -9.711 1 97.69 472 ALA A C 1
ATOM 3622 O O . ALA A 1 472 ? -6.785 10.391 -10.18 1 97.69 472 ALA A O 1
ATOM 3623 N N . ILE A 1 473 ? -4.598 10.562 -10.422 1 97.25 473 ILE A N 1
ATOM 3624 C CA . ILE A 1 473 ? -4.688 10.672 -11.875 1 97.25 473 ILE A CA 1
ATOM 3625 C C . ILE A 1 473 ? -5.32 9.406 -12.445 1 97.25 473 ILE A C 1
ATOM 3627 O O . ILE A 1 473 ? -6.258 9.484 -13.242 1 97.25 473 ILE A O 1
ATOM 3631 N N . LEU A 1 474 ? -4.883 8.266 -11.992 1 97.75 474 LEU A N 1
ATOM 3632 C CA . LEU A 1 474 ? -5.359 7 -12.531 1 97.75 474 LEU A CA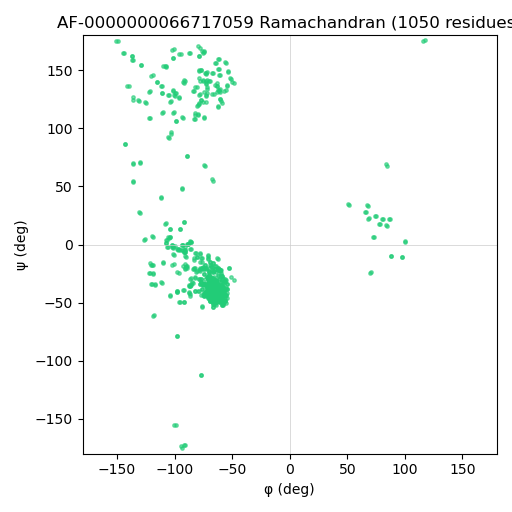 1
ATOM 3633 C C . LEU A 1 474 ? -6.812 6.754 -12.141 1 97.75 474 LEU A C 1
ATOM 3635 O O . LEU A 1 474 ? -7.637 6.402 -12.984 1 97.75 474 LEU A O 1
ATOM 3639 N N . ALA A 1 475 ? -7.098 6.93 -10.883 1 97.75 475 ALA A N 1
ATOM 3640 C CA . ALA A 1 475 ? -8.445 6.672 -10.391 1 97.75 475 ALA A CA 1
ATOM 3641 C C . ALA A 1 475 ? -9.453 7.605 -11.055 1 97.75 475 ALA A C 1
ATOM 3643 O O . ALA A 1 475 ? -10.539 7.176 -11.453 1 97.75 475 ALA A O 1
ATOM 3644 N N . TYR A 1 476 ? -9.07 8.859 -11.133 1 96.5 476 TYR A N 1
ATOM 3645 C CA . TYR A 1 476 ? -9.953 9.852 -11.734 1 96.5 476 TYR A CA 1
ATOM 3646 C C . TYR A 1 476 ? -10.18 9.562 -13.211 1 96.5 476 TYR A C 1
ATOM 3648 O O . TYR A 1 476 ? -11.32 9.562 -13.688 1 96.5 476 TYR A O 1
ATOM 3656 N N . LEU A 1 477 ? -9.125 9.289 -13.906 1 95.88 477 LEU A N 1
ATOM 3657 C CA . LEU A 1 477 ? -9.219 9.023 -15.336 1 95.88 477 LEU A CA 1
ATOM 3658 C C . LEU A 1 477 ? -10.039 7.77 -15.602 1 95.88 477 LEU A C 1
ATOM 3660 O O . LEU A 1 477 ? -10.93 7.777 -16.469 1 95.88 477 LEU A O 1
ATOM 3664 N N . LEU A 1 478 ? -9.789 6.723 -14.93 1 96.06 478 LEU A N 1
ATOM 3665 C CA . LEU A 1 478 ? -10.492 5.461 -15.148 1 96.06 478 LEU A CA 1
ATOM 3666 C C . LEU A 1 478 ? -11.953 5.57 -14.734 1 96.06 478 LEU A C 1
ATOM 3668 O O . LEU A 1 478 ? -12.836 5.055 -15.422 1 96.06 478 LEU A O 1
ATOM 3672 N N . ASP A 1 479 ? -12.172 6.215 -13.602 1 95.75 479 ASP A N 1
ATOM 3673 C CA . ASP A 1 479 ? -13.539 6.344 -13.109 1 95.75 479 ASP A CA 1
ATOM 3674 C C . ASP A 1 479 ? -14.398 7.156 -14.078 1 95.75 479 ASP A C 1
ATOM 3676 O O . ASP A 1 479 ? -15.594 6.887 -14.227 1 95.75 479 ASP A O 1
ATOM 3680 N N . CYS A 1 480 ? -13.805 8.133 -14.742 1 93.38 480 CYS A N 1
ATOM 3681 C CA . CYS A 1 480 ? -14.562 9.031 -15.609 1 93.38 480 CYS A CA 1
ATOM 3682 C C . CYS A 1 480 ? -14.602 8.492 -17.047 1 93.38 480 CYS A C 1
ATOM 3684 O O . CYS A 1 480 ? -15.344 9.016 -17.875 1 93.38 480 CYS A O 1
ATOM 3686 N N . THR A 1 481 ? -13.891 7.434 -17.344 1 90.69 481 THR A N 1
ATOM 3687 C CA . THR A 1 481 ? -13.859 6.973 -18.734 1 90.69 481 THR A CA 1
ATOM 3688 C C . THR A 1 481 ? -14.398 5.547 -18.844 1 90.69 481 THR A C 1
ATOM 3690 O O . THR A 1 481 ? -15.039 5.191 -19.828 1 90.69 481 THR A O 1
ATOM 3693 N N . HIS A 1 482 ? -14.18 4.762 -17.891 1 88.31 482 HIS A N 1
ATOM 3694 C CA . HIS A 1 482 ? -14.523 3.346 -17.953 1 88.31 482 HIS A CA 1
ATOM 3695 C C . HIS A 1 482 ? -16.016 3.131 -17.688 1 88.31 482 HIS A C 1
ATOM 3697 O O . HIS A 1 482 ? -16.469 3.289 -16.547 1 88.31 482 HIS A O 1
ATOM 3703 N N . LEU A 1 483 ? -16.766 2.715 -18.688 1 81.19 483 LEU A N 1
ATOM 3704 C CA . LEU A 1 483 ? -18.188 2.393 -18.641 1 81.19 483 LEU A CA 1
ATOM 3705 C C . LEU A 1 483 ? -18.984 3.529 -18 1 81.19 483 LEU A C 1
ATOM 3707 O O . LEU A 1 483 ? -19.969 3.289 -17.297 1 81.19 483 LEU A O 1
ATOM 3711 N N . TYR A 1 484 ? -18.594 4.711 -18.219 1 76.81 484 TYR A N 1
ATOM 3712 C CA . TYR A 1 484 ? -19.109 5.902 -17.547 1 76.81 484 TYR A CA 1
ATOM 3713 C C . TYR A 1 484 ? -20.594 6.102 -17.844 1 76.81 484 TYR A C 1
ATOM 3715 O O . TYR A 1 484 ? -21.344 6.555 -16.969 1 76.81 484 TYR A O 1
ATOM 3723 N N . TRP A 1 485 ? -21.047 5.547 -18.891 1 78.56 485 TRP A N 1
ATOM 3724 C CA . TRP A 1 485 ? -22.391 5.871 -19.328 1 78.56 485 TRP A CA 1
ATOM 3725 C C . TRP A 1 485 ? -23.375 4.793 -18.906 1 78.56 485 TRP A C 1
ATOM 3727 O O . TRP A 1 485 ? -24.594 4.961 -19.047 1 78.56 485 TRP A O 1
ATOM 3737 N N . GLU A 1 486 ? -22.844 3.766 -18.266 1 84.19 486 GLU A N 1
ATOM 3738 C CA . GLU A 1 486 ? -23.734 2.715 -17.797 1 84.19 486 GLU A CA 1
ATOM 3739 C C . GLU A 1 486 ? -24.516 3.17 -16.547 1 84.19 486 GLU A C 1
ATOM 3741 O O . GLU A 1 486 ? -23.953 3.84 -15.68 1 84.19 486 GLU A O 1
ATOM 3746 N N . ALA A 1 487 ? -25.656 2.857 -16.453 1 80.5 487 ALA A N 1
ATOM 3747 C CA . ALA A 1 487 ? -26.578 3.342 -15.422 1 80.5 487 ALA A CA 1
ATOM 3748 C C . ALA A 1 487 ? -26.156 2.869 -14.031 1 80.5 487 ALA A C 1
ATOM 3750 O O . ALA A 1 487 ? -26.312 3.596 -13.047 1 80.5 487 ALA A O 1
ATOM 3751 N N . SER A 1 488 ? -25.609 1.715 -13.992 1 87.06 488 SER A N 1
ATOM 3752 C CA . SER A 1 488 ? -25.297 1.148 -12.688 1 87.06 488 SER A CA 1
ATOM 3753 C C . SER A 1 488 ? -24.031 1.783 -12.102 1 87.06 488 SER A C 1
ATOM 3755 O O . SER A 1 488 ? -23.781 1.692 -10.898 1 87.06 488 SER A O 1
ATOM 3757 N N . VAL A 1 489 ? -23.328 2.447 -12.953 1 89.62 489 VAL A N 1
ATOM 3758 C CA . VAL A 1 489 ? -22 2.936 -12.57 1 89.62 489 VAL A CA 1
ATOM 3759 C C . VAL A 1 489 ? -22.141 4.043 -11.531 1 89.62 489 VAL A C 1
ATOM 3761 O O . VAL A 1 489 ? -21.391 4.09 -10.555 1 89.62 489 VAL A O 1
ATOM 3764 N N . LYS A 1 490 ? -23.094 4.953 -11.664 1 90.62 490 LYS A N 1
ATOM 3765 C CA . LYS A 1 490 ? -23.266 6.047 -10.711 1 90.62 490 LYS A CA 1
ATOM 3766 C C . LYS A 1 490 ? -23.547 5.516 -9.305 1 90.62 490 LYS A C 1
ATOM 3768 O O . LYS A 1 490 ? -23.016 6.023 -8.328 1 90.62 490 LYS A O 1
ATOM 3773 N N . LYS A 1 491 ? -24.328 4.512 -9.281 1 91.5 491 LYS A N 1
ATOM 3774 C CA . LYS A 1 491 ? -24.656 3.9 -7.996 1 91.5 491 LYS A CA 1
ATOM 3775 C C . LYS A 1 491 ? -23.469 3.133 -7.43 1 91.5 491 LYS A C 1
ATOM 3777 O O . LYS A 1 491 ? -23.172 3.236 -6.238 1 91.5 491 LYS A O 1
ATOM 3782 N N . ASP A 1 492 ? -22.797 2.395 -8.266 1 93.44 492 ASP A N 1
ATOM 3783 C CA . ASP A 1 492 ? -21.719 1.511 -7.836 1 93.44 492 ASP A CA 1
ATOM 3784 C C . ASP A 1 492 ? -20.531 2.312 -7.316 1 93.44 492 ASP A C 1
ATOM 3786 O O . ASP A 1 492 ? -19.797 1.854 -6.43 1 93.44 492 ASP A O 1
ATOM 3790 N N . ARG A 1 493 ? -20.391 3.514 -7.891 1 94.56 493 ARG A N 1
ATOM 3791 C CA . ARG A 1 493 ? -19.219 4.305 -7.508 1 94.56 493 ARG A CA 1
ATOM 3792 C C . ARG A 1 493 ? -19.562 5.258 -6.363 1 94.56 493 ARG A C 1
ATOM 3794 O O . ARG A 1 493 ? -18.703 6.027 -5.922 1 94.56 493 ARG A O 1
ATOM 3801 N N . GLY A 1 494 ? -20.781 5.273 -5.879 1 93.25 494 GLY A N 1
ATOM 3802 C CA . GLY A 1 494 ? -21.203 6.055 -4.723 1 93.25 494 GLY A CA 1
ATOM 3803 C C . GLY A 1 494 ? -21.469 7.508 -5.055 1 93.25 494 GLY A C 1
ATOM 3804 O O . GLY A 1 494 ? -21.438 8.367 -4.172 1 93.25 494 GLY A O 1
ATOM 3805 N N . TRP A 1 495 ? -21.719 7.766 -6.258 1 90.62 495 TRP A N 1
ATOM 3806 C CA . TRP A 1 495 ? -21.875 9.133 -6.734 1 90.62 495 TRP A CA 1
ATOM 3807 C C . TRP A 1 495 ? -23.031 9.836 -6.035 1 90.62 495 TRP A C 1
ATOM 3809 O O . TRP A 1 495 ? -22.938 11.008 -5.668 1 90.62 495 TRP A O 1
ATOM 3819 N N . PHE A 1 496 ? -24.094 9.203 -5.75 1 91.25 496 PHE A N 1
ATOM 3820 C CA . PHE A 1 496 ? -25.312 9.797 -5.207 1 91.25 496 PHE A CA 1
ATOM 3821 C C . PHE A 1 496 ? -25.109 10.227 -3.76 1 91.25 496 PHE A C 1
ATOM 3823 O O . PHE A 1 496 ? -25.719 11.195 -3.299 1 91.25 496 PHE A O 1
ATOM 3830 N N . TRP A 1 497 ? -24.234 9.531 -3.125 1 92.06 497 TRP A N 1
ATOM 3831 C CA . TRP A 1 497 ? -23.984 9.852 -1.725 1 92.06 497 TRP A CA 1
ATOM 3832 C C . TRP A 1 497 ? -23.312 11.219 -1.592 1 92.06 497 TRP A C 1
ATOM 3834 O O . TRP A 1 497 ? -23.5 11.914 -0.59 1 92.06 497 TRP A O 1
ATOM 3844 N N . TRP A 1 498 ? -22.547 11.641 -2.568 1 91.62 498 TRP A N 1
ATOM 3845 C CA . TRP A 1 498 ? -21.812 12.906 -2.492 1 91.62 498 TRP A CA 1
ATOM 3846 C C . TRP A 1 498 ? -22.531 14 -3.277 1 91.62 498 TRP A C 1
ATOM 3848 O O . TRP A 1 498 ? -22.25 15.188 -3.094 1 91.62 498 TRP A O 1
ATOM 3858 N N . GLU A 1 499 ? -23.422 13.656 -4.133 1 89 499 GLU A N 1
ATOM 3859 C CA . GLU A 1 499 ? -24.094 14.609 -5.008 1 89 499 GLU A CA 1
ATOM 3860 C C . GLU A 1 499 ? -24.812 15.688 -4.203 1 89 499 GLU A C 1
ATOM 3862 O O . GLU A 1 499 ? -24.828 16.859 -4.594 1 89 499 GLU A O 1
ATOM 3867 N N . LYS A 1 500 ? -25.375 15.336 -3.143 1 85 500 LYS A N 1
ATOM 3868 C CA . LYS A 1 500 ? -26.141 16.281 -2.334 1 85 500 LYS A CA 1
ATOM 3869 C C . LYS A 1 500 ? -25.219 17.344 -1.725 1 85 500 LYS A C 1
ATOM 3871 O O . LYS A 1 500 ? -25.703 18.406 -1.29 1 85 500 LYS A O 1
ATOM 3876 N N . PHE A 1 501 ? -23.953 17.078 -1.733 1 87.81 501 PHE A N 1
ATOM 3877 C CA . PHE A 1 501 ? -23.031 18.016 -1.098 1 87.81 501 PHE A CA 1
ATOM 3878 C C . PHE A 1 501 ? -22.266 18.812 -2.145 1 87.81 501 PHE A C 1
ATOM 3880 O O . PHE A 1 501 ? -21.484 19.719 -1.803 1 87.81 501 PHE A O 1
ATOM 3887 N N . LYS A 1 502 ? -22.484 18.531 -3.354 1 85.38 502 LYS A N 1
ATOM 3888 C CA . LYS A 1 502 ? -21.703 19.172 -4.41 1 85.38 502 LYS A CA 1
ATOM 3889 C C . LYS A 1 502 ? -22.125 20.625 -4.605 1 85.38 502 LYS A C 1
ATOM 3891 O O . LYS A 1 502 ? -21.375 21.422 -5.172 1 85.38 502 LYS A O 1
ATOM 3896 N N . SER A 1 503 ? -23.297 20.906 -4.086 1 82.69 503 SER A N 1
ATOM 3897 C CA . SER A 1 503 ? -23.688 22.312 -4.027 1 82.69 503 SER A CA 1
ATOM 3898 C C . SER A 1 503 ? -23.828 22.781 -2.584 1 82.69 503 SER A C 1
ATOM 3900 O O . SER A 1 503 ? -24.391 22.078 -1.741 1 82.69 503 SER A O 1
ATOM 3902 N N . TYR A 1 504 ? -23.391 23.922 -2.398 1 80.75 504 TYR A N 1
ATOM 3903 C CA . TYR A 1 504 ? -23.344 24.484 -1.054 1 80.75 504 TYR A CA 1
ATOM 3904 C C . TYR A 1 504 ? -24.75 24.656 -0.489 1 80.75 504 TYR A C 1
ATOM 3906 O O . TYR A 1 504 ? -24.953 24.531 0.721 1 80.75 504 TYR A O 1
ATOM 3914 N N . LYS A 1 505 ? -25.719 24.703 -1.299 1 79.12 505 LYS A N 1
ATOM 3915 C CA . LYS A 1 505 ? -27.062 25.078 -0.845 1 79.12 505 LYS A CA 1
ATOM 3916 C C . LYS A 1 505 ? -27.938 23.828 -0.668 1 79.12 505 LYS A C 1
ATOM 3918 O O . LYS A 1 505 ? -29 23.906 -0.056 1 79.12 505 LYS A O 1
ATOM 3923 N N . TYR A 1 506 ? -27.469 22.719 -1.075 1 80.19 506 TYR A N 1
ATOM 3924 C CA . TYR A 1 506 ? -28.344 21.531 -1.108 1 80.19 506 TYR A CA 1
ATOM 3925 C C . TYR A 1 506 ? -28.531 20.953 0.289 1 80.19 506 TYR A C 1
ATOM 3927 O O . TYR A 1 506 ? -29.562 20.344 0.583 1 80.19 506 TYR A O 1
ATOM 3935 N N . ASP A 1 507 ? -27.5 21.094 1.104 1 83.5 507 ASP A N 1
ATOM 3936 C CA . ASP A 1 507 ? -27.547 20.547 2.459 1 83.5 507 ASP A CA 1
ATOM 3937 C C . ASP A 1 507 ? -27.266 21.641 3.492 1 83.5 507 ASP A C 1
ATOM 3939 O O . ASP A 1 507 ? -26.188 22.25 3.484 1 83.5 507 ASP A O 1
ATOM 3943 N N . GLY A 1 508 ? -28.203 21.859 4.418 1 82.31 508 GLY A N 1
ATOM 3944 C CA . GLY A 1 508 ? -28.078 22.906 5.418 1 82.31 508 GLY A CA 1
ATOM 3945 C C . GLY A 1 508 ? -26.859 22.766 6.305 1 82.31 508 GLY A C 1
ATOM 3946 O O . GLY A 1 508 ? -26.375 23.734 6.871 1 82.31 508 GLY A O 1
ATOM 3947 N N . ARG A 1 509 ? -26.422 21.766 6.434 1 89 509 ARG A N 1
ATOM 3948 C CA . ARG A 1 509 ? -25.25 21.531 7.273 1 89 509 ARG A CA 1
ATOM 3949 C C . ARG A 1 509 ? -24.016 22.188 6.688 1 89 509 ARG A C 1
ATOM 3951 O O . ARG A 1 509 ? -23.062 22.484 7.406 1 89 509 ARG A O 1
ATOM 3958 N N . SER A 1 510 ? -23.938 22.297 5.352 1 87.06 510 SER A N 1
ATOM 3959 C CA . SER A 1 510 ? -22.812 22.953 4.695 1 87.06 510 SER A CA 1
ATOM 3960 C C . SER A 1 510 ? -22.625 24.375 5.215 1 87.06 510 SER A C 1
ATOM 3962 O O . SER A 1 510 ? -21.484 24.828 5.363 1 87.06 510 SER A O 1
ATOM 3964 N N . GLU A 1 511 ? -23.688 25.031 5.465 1 86.88 511 GLU A N 1
ATOM 3965 C CA . GLU A 1 511 ? -23.594 26.391 6.008 1 86.88 511 GLU A CA 1
ATOM 3966 C C . GLU A 1 511 ? -23.047 26.375 7.434 1 86.88 511 GLU A C 1
ATOM 3968 O O . GLU A 1 511 ? -22.281 27.266 7.82 1 86.88 511 GLU A O 1
ATOM 3973 N N . GLU A 1 512 ? -23.453 25.469 8.094 1 87.69 512 GLU A N 1
ATOM 3974 C CA . GLU A 1 512 ? -23.016 25.359 9.484 1 87.69 512 GLU A CA 1
ATOM 3975 C C . GLU A 1 512 ? -21.516 25.078 9.562 1 87.69 512 GLU A C 1
ATOM 3977 O O . GLU A 1 512 ? -20.812 25.656 10.383 1 87.69 512 GLU A O 1
ATOM 3982 N N . PHE A 1 513 ? -21.062 24.234 8.695 1 91.44 513 PHE A N 1
ATOM 3983 C CA . PHE A 1 513 ? -19.688 23.75 8.789 1 91.44 513 PHE A CA 1
ATOM 3984 C C . PHE A 1 513 ? -18.734 24.719 8.094 1 91.44 513 PHE A C 1
ATOM 3986 O O . PHE A 1 513 ? -17.609 24.906 8.555 1 91.44 513 PHE A O 1
ATOM 3993 N N . TYR A 1 514 ? -19.156 25.359 6.984 1 90.38 514 TYR A N 1
ATOM 3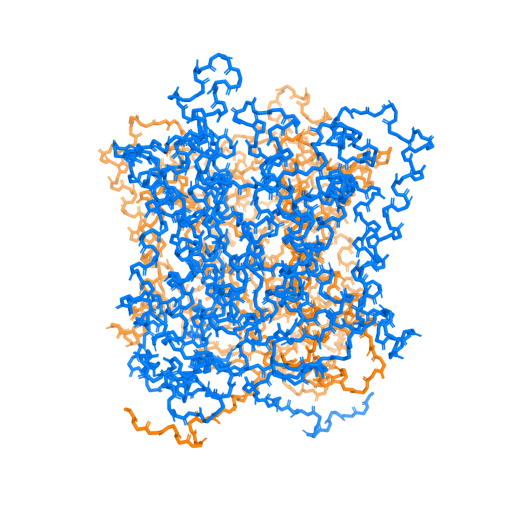994 C CA . TYR A 1 514 ? -18.141 25.938 6.094 1 90.38 514 TYR A CA 1
ATOM 3995 C C . TYR A 1 514 ? -18.422 27.422 5.84 1 90.38 514 TYR A C 1
ATOM 3997 O O . TYR A 1 514 ? -17.703 28.062 5.07 1 90.38 514 TYR A O 1
ATOM 4005 N N . ARG A 1 515 ? -19.406 27.953 6.488 1 87.81 515 ARG A N 1
ATOM 4006 C CA . ARG A 1 515 ? -19.703 29.359 6.301 1 87.81 515 ARG A CA 1
ATOM 4007 C C . ARG A 1 515 ? -18.547 30.234 6.773 1 87.81 515 ARG A C 1
ATOM 4009 O O . ARG A 1 515 ? -17.938 29.969 7.809 1 87.81 515 ARG A O 1
ATOM 4016 N N . LEU A 1 516 ? -18.25 31.25 5.934 1 90.06 516 LEU A N 1
ATOM 4017 C CA . LEU A 1 516 ? -17.188 32.156 6.305 1 90.06 516 LEU A CA 1
ATOM 4018 C C . LEU A 1 516 ? -17.609 33.062 7.457 1 90.06 516 LEU A C 1
ATOM 4020 O O . LEU A 1 516 ? -18.766 33.469 7.539 1 90.06 516 LEU A O 1
ATOM 4024 N N . PRO A 1 517 ? -16.688 33.406 8.234 1 85.69 517 PRO A N 1
ATOM 4025 C CA . PRO A 1 517 ? -17.031 34.25 9.383 1 85.69 517 PRO A CA 1
ATOM 4026 C C . PRO A 1 517 ? -17.203 35.719 9 1 85.69 517 PRO A C 1
ATOM 4028 O O . PRO A 1 517 ? -16.891 36.125 7.871 1 85.69 517 PRO A O 1
ATOM 4031 N N . TYR A 1 518 ? -17.844 36.438 9.875 1 84.06 518 TYR A N 1
ATOM 4032 C CA . TYR A 1 518 ? -17.953 37.906 9.812 1 84.06 518 TYR A CA 1
ATOM 4033 C C . TYR A 1 518 ? -18.812 38.344 8.625 1 84.06 518 TYR A C 1
ATOM 4035 O O . TYR A 1 518 ? -18.562 39.375 8.023 1 84.06 518 TYR A O 1
ATOM 4043 N N . GLY A 1 519 ? -19.594 37.5 8.172 1 76.19 519 GLY A N 1
ATOM 4044 C CA . GLY A 1 519 ? -20.516 37.844 7.109 1 76.19 519 GLY A CA 1
ATOM 4045 C C . GLY A 1 519 ? -19.875 37.875 5.734 1 76.19 519 GLY A C 1
ATOM 4046 O O . GLY A 1 519 ? -20.438 38.375 4.781 1 76.19 519 GLY A O 1
ATOM 4047 N N . LEU A 1 520 ? -18.75 37.281 5.602 1 80.25 520 LEU A N 1
ATOM 4048 C CA . LEU A 1 520 ? -17.984 37.312 4.352 1 80.25 520 LEU A CA 1
ATOM 4049 C C . LEU A 1 520 ? -18.656 36.438 3.299 1 80.25 520 LEU A C 1
ATOM 4051 O O . LEU A 1 520 ? -18.375 36.562 2.105 1 80.25 520 LEU A O 1
ATOM 4055 N N . SER A 1 521 ? -19.406 35.594 3.658 1 75 521 SER A N 1
ATOM 4056 C CA . SER A 1 521 ? -20.109 34.719 2.727 1 75 521 SER A CA 1
ATOM 4057 C C . SER A 1 521 ? -20.969 35.5 1.751 1 75 521 SER A C 1
ATOM 4059 O O . SER A 1 521 ? -21.281 35.031 0.658 1 75 521 SER A O 1
ATOM 4061 N N . ARG A 1 522 ? -21.328 36.594 2.234 1 66.44 522 ARG A N 1
ATOM 4062 C CA . ARG A 1 522 ? -22.156 37.438 1.396 1 66.44 522 ARG A CA 1
ATOM 4063 C C . ARG A 1 522 ? -21.375 37.969 0.202 1 66.44 522 ARG A C 1
ATOM 4065 O O . ARG A 1 522 ? -21.922 38.125 -0.889 1 66.44 522 ARG A O 1
ATOM 4072 N N . TYR A 1 523 ? -20.141 38.125 0.422 1 63.72 523 TYR A N 1
ATOM 4073 C CA . TYR A 1 523 ? -19.297 38.719 -0.612 1 63.72 523 TYR A CA 1
ATOM 4074 C C . TYR A 1 523 ? -18.578 37.625 -1.41 1 63.72 523 TYR A C 1
ATOM 4076 O O . TYR A 1 523 ? -18.25 37.844 -2.578 1 63.72 523 TYR A O 1
ATOM 4084 N N . PHE A 1 524 ? -18.438 36.5 -0.779 1 69.19 524 PHE A N 1
ATOM 4085 C CA . PHE A 1 524 ? -17.766 35.406 -1.428 1 69.19 524 PHE A CA 1
ATOM 4086 C C . PHE A 1 524 ? -18.594 34.125 -1.341 1 69.19 524 PHE A C 1
ATOM 4088 O O . PHE A 1 524 ? -18.266 33.188 -0.602 1 69.19 524 PHE A O 1
ATOM 4095 N N . PRO A 1 525 ? -19.625 34.219 -2.109 1 60.47 525 PRO A N 1
ATOM 4096 C CA . PRO A 1 525 ? -20.531 33.094 -2.006 1 60.47 525 PRO A CA 1
ATOM 4097 C C . PRO A 1 525 ? -19.922 31.797 -2.547 1 60.47 525 PRO A C 1
ATOM 4099 O O . PRO A 1 525 ? -19.172 31.828 -3.518 1 60.47 525 PRO A O 1
ATOM 4102 N N . SER A 1 526 ? -20.062 30.766 -1.626 1 64.19 526 SER A N 1
ATOM 4103 C CA . SER A 1 526 ? -19.719 29.438 -2.102 1 64.19 526 SER A CA 1
ATOM 4104 C C . SER A 1 526 ? -20.781 28.875 -3.025 1 64.19 526 SER A C 1
ATOM 4106 O O . SER A 1 526 ? -21.969 28.906 -2.697 1 64.19 526 SER A O 1
ATOM 4108 N N . LEU A 1 527 ? -20.516 28.766 -4.312 1 62.41 527 LEU A N 1
ATOM 4109 C CA . LEU A 1 527 ? -21.5 28.266 -5.277 1 62.41 527 LEU A CA 1
ATOM 4110 C C . LEU A 1 527 ? -21.5 26.75 -5.316 1 62.41 527 LEU A C 1
ATOM 4112 O O . LEU A 1 527 ? -20.469 26.109 -5.078 1 62.41 527 LEU A O 1
ATOM 4116 N N . MET B 1 1 ? -29.188 19.625 -11.531 1 52.47 1 MET B N 1
ATOM 4117 C CA . MET B 1 1 ? -29.375 18.172 -11.43 1 52.47 1 MET B CA 1
ATOM 4118 C C . MET B 1 1 ? -30.531 17.828 -10.5 1 52.47 1 MET B C 1
ATOM 4120 O O . MET B 1 1 ? -30.797 18.562 -9.539 1 52.47 1 MET B O 1
ATOM 4124 N N . PRO B 1 2 ? -31.375 17.031 -10.961 1 60.28 2 PRO B N 1
ATOM 4125 C CA . PRO B 1 2 ? -32.5 16.656 -10.078 1 60.28 2 PRO B CA 1
ATOM 4126 C C . PRO B 1 2 ? -32.031 16.203 -8.695 1 60.28 2 PRO B C 1
ATOM 4128 O O . PRO B 1 2 ? -30.891 15.727 -8.547 1 60.28 2 PRO B O 1
ATOM 4131 N N . PRO B 1 3 ? -32.719 16.594 -7.688 1 70.31 3 PRO B N 1
ATOM 4132 C CA . PRO B 1 3 ? -32.375 16.188 -6.324 1 70.31 3 PRO B CA 1
ATOM 4133 C C . PRO B 1 3 ? -32.188 14.672 -6.184 1 70.31 3 PRO B C 1
ATOM 4135 O O . PRO B 1 3 ? -32.844 13.906 -6.902 1 70.31 3 PRO B O 1
ATOM 4138 N N . VAL B 1 4 ? -31.297 14.242 -5.426 1 78.06 4 VAL B N 1
ATOM 4139 C CA . VAL B 1 4 ? -31.016 12.836 -5.16 1 78.06 4 VAL B CA 1
ATOM 4140 C C . VAL B 1 4 ? -32.219 12.18 -4.5 1 78.06 4 VAL B C 1
ATOM 4142 O O . VAL B 1 4 ? -32.75 12.695 -3.518 1 78.06 4 VAL B O 1
ATOM 4145 N N . LYS B 1 5 ? -32.875 11.125 -5.121 1 77 5 LYS B N 1
ATOM 4146 C CA . LYS B 1 5 ? -34 10.367 -4.59 1 77 5 LYS B CA 1
ATOM 4147 C C . LYS B 1 5 ? -33.531 9.352 -3.549 1 77 5 LYS B C 1
ATOM 4149 O O . LYS B 1 5 ? -32.406 8.852 -3.617 1 77 5 LYS B O 1
ATOM 4154 N N . ALA B 1 6 ? -34.219 9.141 -2.504 1 77.88 6 ALA B N 1
ATOM 4155 C CA . ALA B 1 6 ? -33.906 8.172 -1.45 1 77.88 6 ALA B CA 1
ATOM 4156 C C . ALA B 1 6 ? -33.562 6.809 -2.039 1 77.88 6 ALA B C 1
ATOM 4158 O O . ALA B 1 6 ? -32.719 6.098 -1.521 1 77.88 6 ALA B O 1
ATOM 4159 N N . GLU B 1 7 ? -34.125 6.492 -3.141 1 77.75 7 GLU B N 1
ATOM 4160 C CA . GLU B 1 7 ? -33.938 5.203 -3.791 1 77.75 7 GLU B CA 1
ATOM 4161 C C . GLU B 1 7 ? -32.531 5.094 -4.387 1 77.75 7 GLU B C 1
ATOM 4163 O O . GLU B 1 7 ? -32.062 3.99 -4.641 1 77.75 7 GLU B O 1
ATOM 4168 N N . ASP B 1 8 ? -31.984 6.266 -4.559 1 81.19 8 ASP B N 1
ATOM 4169 C CA . ASP B 1 8 ? -30.641 6.281 -5.152 1 81.19 8 ASP B CA 1
ATOM 4170 C C . ASP B 1 8 ? -29.578 6.027 -4.098 1 81.19 8 ASP B C 1
ATOM 4172 O O . ASP B 1 8 ? -28.438 5.672 -4.43 1 81.19 8 ASP B O 1
ATOM 4176 N N . LEU B 1 9 ? -29.953 6.254 -2.848 1 84.62 9 LEU B N 1
ATOM 4177 C CA . LEU B 1 9 ? -29.031 6.027 -1.745 1 84.62 9 LEU B CA 1
ATOM 4178 C C . LEU B 1 9 ? -29.125 4.594 -1.232 1 84.62 9 LEU B C 1
ATOM 4180 O O . LEU B 1 9 ? -29.75 4.344 -0.192 1 84.62 9 LEU B O 1
ATOM 4184 N N . VAL B 1 10 ? -28.516 3.691 -2.027 1 78.69 10 VAL B N 1
ATOM 4185 C CA . VAL B 1 10 ? -28.688 2.271 -1.732 1 78.69 10 VAL B CA 1
ATOM 4186 C C . VAL B 1 10 ? -27.438 1.752 -1.013 1 78.69 10 VAL B C 1
ATOM 4188 O O . VAL B 1 10 ? -26.312 2.09 -1.383 1 78.69 10 VAL B O 1
ATOM 4191 N N . VAL B 1 11 ? -27.719 1.062 0.026 1 86.56 11 VAL B N 1
ATOM 4192 C CA . VAL B 1 11 ? -26.688 0.264 0.663 1 86.56 11 VAL B CA 1
ATOM 4193 C C . VAL B 1 11 ? -26.5 -1.044 -0.102 1 86.56 11 VAL B C 1
ATOM 4195 O O . VAL B 1 11 ? -27.438 -1.817 -0.265 1 86.56 11 VAL B O 1
ATOM 4198 N N . HIS B 1 12 ? -25.328 -1.236 -0.583 1 90.88 12 HIS B N 1
ATOM 4199 C CA . HIS B 1 12 ? -25.062 -2.406 -1.416 1 90.88 12 HIS B CA 1
ATOM 4200 C C . HIS B 1 12 ? -25.094 -3.688 -0.59 1 90.88 12 HIS B C 1
ATOM 4202 O O . HIS B 1 12 ? -24.594 -3.719 0.536 1 90.88 12 HIS B O 1
ATOM 4208 N N . ALA B 1 13 ? -25.641 -4.691 -1.174 1 89.06 13 ALA B N 1
ATOM 4209 C CA . ALA B 1 13 ? -25.797 -5.973 -0.485 1 89.06 13 ALA B CA 1
ATOM 4210 C C . ALA B 1 13 ? -24.453 -6.691 -0.363 1 89.06 13 ALA B C 1
ATOM 4212 O O . ALA B 1 13 ? -23.594 -6.574 -1.243 1 89.06 13 ALA B O 1
ATOM 4213 N N . VAL B 1 14 ? -24.359 -7.387 0.705 1 92.56 14 VAL B N 1
ATOM 4214 C CA . VAL B 1 14 ? -23.203 -8.266 0.919 1 92.56 14 VAL B CA 1
ATOM 4215 C C . VAL B 1 14 ? -23.422 -9.586 0.181 1 92.56 14 VAL B C 1
ATOM 4217 O O . VAL B 1 14 ? -24.531 -10.133 0.188 1 92.56 14 VAL B O 1
ATOM 4220 N N . LYS B 1 15 ? -22.422 -10.039 -0.481 1 92.44 15 LYS B N 1
ATOM 4221 C CA . LYS B 1 15 ? -22.516 -11.305 -1.205 1 92.44 15 LYS B CA 1
ATOM 4222 C C . LYS B 1 15 ? -21.469 -12.297 -0.73 1 92.44 15 LYS B C 1
ATOM 4224 O O . LYS B 1 15 ? -20.266 -11.992 -0.736 1 92.44 15 LYS B O 1
ATOM 4229 N N . GLU B 1 16 ? -21.891 -13.469 -0.468 1 90.94 16 GLU B N 1
ATOM 4230 C CA . GLU B 1 16 ? -20.969 -14.531 -0.047 1 90.94 16 GLU B CA 1
ATOM 4231 C C . GLU B 1 16 ? -20.172 -15.078 -1.229 1 90.94 16 GLU B C 1
ATOM 4233 O O . GLU B 1 16 ? -19 -15.398 -1.093 1 90.94 16 GLU B O 1
ATOM 4238 N N . GLN B 1 17 ? -20.875 -15.164 -2.326 1 92.56 17 GLN B N 1
ATOM 4239 C CA . GLN B 1 17 ? -20.25 -15.586 -3.578 1 92.56 17 GLN B CA 1
ATOM 4240 C C . GLN B 1 17 ? -20.188 -14.438 -4.578 1 92.56 17 GLN B C 1
ATOM 4242 O O . GLN B 1 17 ? -21.125 -13.656 -4.699 1 92.56 17 GLN B O 1
ATOM 4247 N N . PHE B 1 18 ? -19.078 -14.383 -5.164 1 91.19 18 PHE B N 1
ATOM 4248 C CA . PHE B 1 18 ? -18.922 -13.352 -6.184 1 91.19 18 PHE B CA 1
ATOM 4249 C C . PHE B 1 18 ? -19.719 -13.711 -7.434 1 91.19 18 PHE B C 1
ATOM 4251 O O . PHE B 1 18 ? -19.531 -14.781 -8.016 1 91.19 18 PHE B O 1
ATOM 4258 N N . ALA B 1 19 ? -20.562 -12.82 -7.934 1 85 19 ALA B N 1
ATOM 4259 C CA . ALA B 1 19 ? -21.484 -13.117 -9.023 1 85 19 ALA B CA 1
ATOM 4260 C C . ALA B 1 19 ? -21 -12.523 -10.336 1 85 19 ALA B C 1
ATOM 4262 O O . ALA B 1 19 ? -21.656 -12.641 -11.375 1 85 19 ALA B O 1
ATOM 4263 N N . GLY B 1 20 ? -19.891 -11.977 -10.438 1 85.06 20 GLY B N 1
ATOM 4264 C CA . GLY B 1 20 ? -19.453 -11.281 -11.641 1 85.06 20 GLY B CA 1
ATOM 4265 C C . GLY B 1 20 ? -18.688 -12.18 -12.602 1 85.06 20 GLY B C 1
ATOM 4266 O O . GLY B 1 20 ? -18.016 -11.688 -13.516 1 85.06 20 GLY B O 1
ATOM 4267 N N . LEU B 1 21 ? -18.859 -13.555 -12.461 1 90.19 21 LEU B N 1
ATOM 4268 C CA . LEU B 1 21 ? -18.141 -14.508 -13.297 1 90.19 21 LEU B CA 1
ATOM 4269 C C . LEU B 1 21 ? -19.078 -15.148 -14.312 1 90.19 21 LEU B C 1
ATOM 4271 O O . LEU B 1 21 ? -20.281 -15.266 -14.07 1 90.19 21 LEU B O 1
ATOM 4275 N N . ASP B 1 22 ? -18.516 -15.539 -15.367 1 90.5 22 ASP B N 1
ATOM 4276 C CA . ASP B 1 22 ? -19.281 -16.266 -16.375 1 90.5 22 ASP B CA 1
ATOM 4277 C C . ASP B 1 22 ? -19.297 -17.766 -16.094 1 90.5 22 ASP B C 1
ATOM 4279 O O . ASP B 1 22 ? -20.281 -18.438 -16.359 1 90.5 22 ASP B O 1
ATOM 4283 N N . TYR B 1 23 ? -18.172 -18.266 -15.562 1 94.19 23 TYR B N 1
ATOM 4284 C CA . TYR B 1 23 ? -18.031 -19.672 -15.188 1 94.19 23 TYR B CA 1
ATOM 4285 C C . TYR B 1 23 ? -17.453 -19.797 -13.781 1 94.19 23 TYR B C 1
ATOM 4287 O O . TYR B 1 23 ? -16.344 -19.328 -13.516 1 94.19 23 TYR B O 1
ATOM 4295 N N . CYS B 1 24 ? -18.203 -20.5 -12.969 1 94.06 24 CYS B N 1
ATOM 4296 C CA . CYS B 1 24 ? -17.781 -20.672 -11.586 1 94.06 24 CYS B CA 1
ATOM 4297 C C . CYS B 1 24 ? -17 -21.969 -11.406 1 94.06 24 CYS B C 1
ATOM 4299 O O . CYS B 1 24 ? -16.703 -22.656 -12.383 1 94.06 24 CYS B O 1
ATOM 4301 N N . ILE B 1 25 ? -16.672 -22.328 -10.273 1 94.75 25 ILE B N 1
ATOM 4302 C CA . ILE B 1 25 ? -15.695 -23.359 -9.906 1 94.75 25 ILE B CA 1
ATOM 4303 C C . ILE B 1 25 ? -16.125 -24.703 -10.508 1 94.75 25 ILE B C 1
ATOM 4305 O O . ILE B 1 25 ? -15.281 -25.453 -11.023 1 94.75 25 ILE B O 1
ATOM 4309 N N . THR B 1 26 ? -17.375 -25.016 -10.578 1 92.31 26 THR B N 1
ATOM 4310 C CA . THR B 1 26 ? -17.828 -26.328 -11.047 1 92.31 26 THR B CA 1
ATOM 4311 C C . THR B 1 26 ? -18.438 -26.219 -12.438 1 92.31 26 THR B C 1
ATOM 4313 O O . THR B 1 26 ? -18.938 -27.219 -12.984 1 92.31 26 THR B O 1
ATOM 4316 N N . SER B 1 27 ? -18.422 -25.062 -13.055 1 91.81 27 SER B N 1
ATOM 4317 C CA . SER B 1 27 ? -19 -24.859 -14.375 1 91.81 27 SER B CA 1
ATOM 4318 C C . SER B 1 27 ? -17.938 -24.906 -15.469 1 91.81 27 SER B C 1
ATOM 4320 O O . SER B 1 27 ? -17.203 -23.938 -15.664 1 91.81 27 SER B O 1
ATOM 4322 N N . PRO B 1 28 ? -17.938 -25.969 -16.188 1 91.75 28 PRO B N 1
ATOM 4323 C CA . PRO B 1 28 ? -16.922 -26.062 -17.234 1 91.75 28 PRO B CA 1
ATOM 4324 C C . PRO B 1 28 ? -17.266 -25.25 -18.469 1 91.75 28 PRO B C 1
ATOM 4326 O O . PRO B 1 28 ? -18.344 -25.406 -19.047 1 91.75 28 PRO B O 1
ATOM 4329 N N . PRO B 1 29 ? -16.391 -24.438 -18.938 1 95.06 29 PRO B N 1
ATOM 4330 C CA . PRO B 1 29 ? -16.609 -23.719 -20.188 1 95.06 29 PRO B CA 1
ATOM 4331 C C . PRO B 1 29 ? -16.453 -24.609 -21.422 1 95.06 29 PRO B C 1
ATOM 4333 O O . PRO B 1 29 ? -15.984 -25.734 -21.312 1 95.06 29 PRO B O 1
ATOM 4336 N N . PRO B 1 30 ? -16.938 -24.031 -22.594 1 95.19 30 PRO B N 1
ATOM 4337 C CA . PRO B 1 30 ? -16.641 -24.766 -23.828 1 95.19 30 PRO B CA 1
ATOM 4338 C C . PRO B 1 30 ? -15.156 -25.031 -24.031 1 95.19 30 PRO B C 1
ATOM 4340 O O . PRO B 1 30 ? -14.32 -24.281 -23.516 1 95.19 30 PRO B O 1
ATOM 4343 N N . TRP B 1 31 ? -14.891 -26.016 -24.781 1 96 31 TRP B N 1
ATOM 4344 C CA . TRP B 1 31 ? -13.523 -26.5 -24.891 1 96 31 TRP B CA 1
ATOM 4345 C C . TRP B 1 31 ? -12.609 -25.438 -25.469 1 96 31 TRP B C 1
ATOM 4347 O O . TRP B 1 31 ? -11.453 -25.297 -25.047 1 96 31 TRP B O 1
ATOM 4357 N N . ILE B 1 32 ? -13.023 -24.672 -26.422 1 94.88 32 ILE B N 1
ATOM 4358 C CA . ILE B 1 32 ? -12.195 -23.641 -27.016 1 94.88 32 ILE B CA 1
ATOM 4359 C C . ILE B 1 32 ? -11.797 -22.625 -25.953 1 94.88 32 ILE B C 1
ATOM 4361 O O . ILE B 1 32 ? -10.641 -22.203 -25.891 1 94.88 32 ILE B O 1
ATOM 4365 N N . THR B 1 33 ? -12.805 -22.25 -25.156 1 95 33 THR B N 1
ATOM 4366 C CA . THR B 1 33 ? -12.539 -21.344 -24.062 1 95 33 THR B CA 1
ATOM 4367 C C . THR B 1 33 ? -11.594 -21.984 -23.047 1 95 33 THR B C 1
ATOM 4369 O O . THR B 1 33 ? -10.664 -21.344 -22.562 1 95 33 THR B O 1
ATOM 4372 N N . THR B 1 34 ? -11.812 -23.234 -22.75 1 97.19 34 THR B N 1
ATOM 4373 C CA . THR B 1 34 ? -11 -23.969 -21.781 1 97.19 34 THR B CA 1
ATOM 4374 C C . THR B 1 34 ? -9.539 -24 -22.219 1 97.19 34 THR B C 1
ATOM 4376 O O . THR B 1 34 ? -8.641 -23.734 -21.422 1 97.19 34 THR B O 1
ATOM 4379 N N . VAL B 1 35 ? -9.328 -24.219 -23.438 1 97.19 35 VAL B N 1
ATOM 4380 C CA . VAL B 1 35 ? -7.977 -24.375 -23.969 1 97.19 35 VAL B CA 1
ATOM 4381 C C . VAL B 1 35 ? -7.285 -23.016 -24.031 1 97.19 35 VAL B C 1
ATOM 4383 O O . VAL B 1 35 ? -6.137 -22.875 -23.594 1 97.19 35 VAL B O 1
ATOM 4386 N N . LEU B 1 36 ? -7.945 -22.016 -24.484 1 96.88 36 LEU B N 1
ATOM 4387 C CA . LEU B 1 36 ? -7.332 -20.703 -24.656 1 96.88 36 LEU B CA 1
ATOM 4388 C C . LEU B 1 36 ? -7.074 -20.031 -23.312 1 96.88 36 LEU B C 1
ATOM 4390 O O . LEU B 1 36 ? -6.016 -19.438 -23.094 1 96.88 36 LEU B O 1
ATOM 4394 N N . VAL B 1 37 ? -8.062 -20.141 -22.484 1 97.5 37 VAL B N 1
ATOM 4395 C CA . VAL B 1 37 ? -7.887 -19.547 -21.156 1 97.5 37 VAL B CA 1
ATOM 4396 C C . VAL B 1 37 ? -6.855 -20.344 -20.359 1 97.5 37 VAL B C 1
ATOM 4398 O O . VAL B 1 37 ? -6.039 -19.781 -19.641 1 97.5 37 VAL B O 1
ATOM 4401 N N . GLY B 1 38 ? -6.91 -21.688 -20.484 1 98.12 38 GLY B N 1
ATOM 4402 C CA . GLY B 1 38 ? -5.887 -22.516 -19.875 1 98.12 38 GLY B CA 1
ATOM 4403 C C . GLY B 1 38 ? -4.484 -22.172 -20.328 1 98.12 38 GLY B C 1
ATOM 4404 O O . GLY B 1 38 ? -3.551 -22.141 -19.531 1 98.12 38 GLY B O 1
ATOM 4405 N N . PHE B 1 39 ? -4.344 -21.891 -21.594 1 97.25 39 PHE B N 1
ATOM 4406 C CA . PHE B 1 39 ? -3.045 -21.516 -22.141 1 97.25 39 PHE B CA 1
ATOM 4407 C C . PHE B 1 39 ? -2.582 -20.172 -21.562 1 97.25 39 PHE B C 1
ATOM 4409 O O . PHE B 1 39 ? -1.39 -19.984 -21.312 1 97.25 39 PHE B O 1
ATOM 4416 N N . GLN B 1 40 ? -3.459 -19.281 -21.359 1 97.69 40 GLN B N 1
ATOM 4417 C CA . GLN B 1 40 ? -3.117 -17.984 -20.766 1 97.69 40 GLN B CA 1
ATOM 4418 C C . GLN B 1 40 ? -2.584 -18.156 -19.344 1 97.69 40 GLN B C 1
ATOM 4420 O O . GLN B 1 40 ? -1.638 -17.484 -18.938 1 97.69 40 GLN B O 1
ATOM 4425 N N . HIS B 1 41 ? -3.248 -19.031 -18.594 1 98.44 41 HIS B N 1
ATOM 4426 C CA . HIS B 1 41 ? -2.75 -19.312 -17.25 1 98.44 41 HIS B CA 1
ATOM 4427 C C . HIS B 1 41 ? -1.318 -19.844 -17.297 1 98.44 41 HIS B C 1
ATOM 4429 O O . HIS B 1 41 ? -0.482 -19.453 -16.484 1 98.44 41 HIS B O 1
ATOM 4435 N N . TYR B 1 42 ? -1.073 -20.703 -18.297 1 96.69 42 TYR B N 1
ATOM 4436 C CA . TYR B 1 42 ? 0.277 -21.219 -18.484 1 96.69 42 TYR B CA 1
ATOM 4437 C C . TYR B 1 42 ? 1.242 -20.094 -18.844 1 96.69 42 TYR B C 1
ATOM 4439 O O . TYR B 1 42 ? 2.332 -20 -18.281 1 96.69 42 TYR B O 1
ATOM 4447 N N . LEU B 1 43 ? 0.866 -19.219 -19.672 1 95.06 43 LEU B N 1
ATOM 4448 C CA . LEU B 1 43 ? 1.718 -18.125 -20.141 1 95.06 43 LEU B CA 1
ATOM 4449 C C . LEU B 1 43 ? 2.088 -17.203 -19 1 95.06 43 LEU B C 1
ATOM 4451 O O . LEU B 1 43 ? 3.242 -16.781 -18.875 1 95.06 43 LEU B O 1
ATOM 4455 N N . VAL B 1 44 ? 1.13 -16.859 -18.219 1 95.25 44 VAL B N 1
ATOM 4456 C CA . VAL B 1 44 ? 1.337 -15.914 -17.125 1 95.25 44 VAL B CA 1
ATOM 4457 C C . VAL B 1 44 ? 2.287 -16.5 -16.094 1 95.25 44 VAL B C 1
ATOM 4459 O O . VAL B 1 44 ? 3.199 -15.828 -15.617 1 95.25 44 VAL B O 1
ATOM 4462 N N . MET B 1 45 ? 2.102 -17.766 -15.781 1 95.12 45 MET B N 1
ATOM 4463 C CA . MET B 1 45 ? 2.977 -18.406 -14.797 1 95.12 45 MET B CA 1
ATOM 4464 C C . MET B 1 45 ? 4.371 -18.609 -15.375 1 95.12 45 MET B C 1
ATOM 4466 O O . MET B 1 45 ? 5.359 -18.609 -14.633 1 95.12 45 MET B O 1
ATOM 4470 N N . LEU B 1 46 ? 4.496 -18.781 -16.688 1 93.19 46 LEU B N 1
ATOM 4471 C CA . LEU B 1 46 ? 5.789 -18.906 -17.344 1 93.19 46 LEU B CA 1
ATOM 4472 C C . LEU B 1 46 ? 6.648 -17.672 -17.109 1 93.19 46 LEU B C 1
ATOM 4474 O O . LEU B 1 46 ? 7.855 -17.781 -16.875 1 93.19 46 LEU B O 1
ATOM 4478 N N . GLY B 1 47 ? 6.016 -16.531 -17.172 1 92.19 47 GLY B N 1
ATOM 4479 C CA . GLY B 1 47 ? 6.738 -15.305 -16.922 1 92.19 47 GLY B CA 1
ATOM 4480 C C . GLY B 1 47 ? 7.422 -15.281 -15.562 1 92.19 47 GLY B C 1
ATOM 4481 O O . GLY B 1 47 ? 8.594 -14.906 -15.461 1 92.19 47 GLY B O 1
ATOM 4482 N N . THR B 1 48 ? 6.707 -15.625 -14.539 1 93.5 48 THR B N 1
ATOM 4483 C CA . THR B 1 48 ? 7.262 -15.656 -13.195 1 93.5 48 THR B CA 1
ATOM 4484 C C . THR B 1 48 ? 8.398 -16.672 -13.094 1 93.5 48 THR B C 1
ATOM 4486 O O . THR B 1 48 ? 9.422 -16.422 -12.469 1 93.5 48 THR B O 1
ATOM 4489 N N . THR B 1 49 ? 8.227 -17.781 -13.719 1 93.62 49 THR B N 1
ATOM 4490 C CA . THR B 1 49 ? 9.234 -18.844 -13.727 1 93.62 49 THR B CA 1
ATOM 4491 C C . THR B 1 49 ? 10.523 -18.344 -14.367 1 93.62 49 THR B C 1
ATOM 4493 O O . THR B 1 49 ? 11.609 -18.531 -13.812 1 93.62 49 THR B O 1
ATOM 4496 N N . VAL B 1 50 ? 10.398 -17.734 -15.469 1 91.12 50 VAL B N 1
ATOM 4497 C CA . VAL B 1 50 ? 11.57 -17.234 -16.188 1 91.12 50 VAL B CA 1
ATOM 4498 C C . VAL B 1 50 ? 12.234 -16.109 -15.398 1 91.12 50 VAL B C 1
ATOM 4500 O O . VAL B 1 50 ? 13.461 -16.047 -15.328 1 91.12 50 VAL B O 1
ATOM 4503 N N . LEU B 1 51 ? 11.43 -15.305 -14.828 1 91 51 LEU B N 1
ATOM 4504 C CA . LEU B 1 51 ? 11.961 -14.188 -14.055 1 91 51 LEU B CA 1
ATOM 4505 C C . LEU B 1 51 ? 12.773 -14.688 -12.867 1 91 51 LEU B C 1
ATOM 4507 O O . LEU B 1 51 ? 13.883 -14.203 -12.625 1 91 51 LEU B O 1
ATOM 4511 N N . ILE B 1 52 ? 12.289 -15.609 -12.164 1 93.31 52 ILE B N 1
ATOM 4512 C CA . ILE B 1 52 ? 12.961 -16.141 -10.984 1 93.31 52 ILE B CA 1
ATOM 4513 C C . ILE B 1 52 ? 14.273 -16.812 -11.398 1 93.31 52 ILE B C 1
ATOM 4515 O O . ILE B 1 52 ? 15.32 -16.562 -10.789 1 93.31 52 ILE B O 1
ATOM 4519 N N . ALA B 1 53 ? 14.25 -17.578 -12.445 1 92.38 53 ALA B N 1
ATOM 4520 C CA . ALA B 1 53 ? 15.461 -18.25 -12.922 1 92.38 53 ALA B CA 1
ATOM 4521 C C . ALA B 1 53 ? 16.5 -17.234 -13.398 1 92.38 53 ALA B C 1
ATOM 4523 O O . ALA B 1 53 ? 17.703 -17.406 -13.156 1 92.38 53 ALA B O 1
ATOM 4524 N N . THR B 1 54 ? 16.016 -16.219 -14.023 1 89.44 54 THR B N 1
ATOM 4525 C CA . THR B 1 54 ? 16.906 -15.203 -14.57 1 89.44 54 THR B CA 1
ATOM 4526 C C . THR B 1 54 ? 17.578 -14.414 -13.445 1 89.44 54 THR B C 1
ATOM 4528 O O . THR B 1 54 ? 18.703 -13.938 -13.602 1 89.44 54 THR B O 1
ATOM 4531 N N . ILE B 1 55 ? 16.906 -14.336 -12.344 1 89.69 55 ILE B N 1
ATOM 4532 C CA . ILE B 1 55 ? 17.469 -13.594 -11.219 1 89.69 55 ILE B CA 1
ATOM 4533 C C . ILE B 1 55 ? 18.453 -14.477 -10.461 1 89.69 55 ILE B C 1
ATOM 4535 O O . ILE B 1 55 ? 19.562 -14.031 -10.125 1 89.69 55 ILE B O 1
ATOM 4539 N N . ILE B 1 56 ? 18.172 -15.727 -10.281 1 94.19 56 ILE B N 1
ATOM 4540 C CA . ILE B 1 56 ? 18.859 -16.531 -9.273 1 94.19 56 ILE B CA 1
ATOM 4541 C C . ILE B 1 56 ? 19.984 -17.344 -9.93 1 94.19 56 ILE B C 1
ATOM 4543 O O . ILE B 1 56 ? 21.078 -17.438 -9.391 1 94.19 56 ILE B O 1
ATOM 4547 N N . VAL B 1 57 ? 19.766 -17.875 -11.102 1 94.81 57 VAL B N 1
ATOM 4548 C CA . VAL B 1 57 ? 20.688 -18.859 -11.703 1 94.81 57 VAL B CA 1
ATOM 4549 C C . VAL B 1 57 ? 22.031 -18.203 -11.961 1 94.81 57 VAL B C 1
ATOM 4551 O O . VAL B 1 57 ? 23.078 -18.75 -11.602 1 94.81 57 VAL B O 1
ATOM 4554 N N . PRO B 1 58 ? 22.047 -16.984 -12.531 1 93.25 58 PRO B N 1
ATOM 4555 C CA . PRO B 1 58 ? 23.359 -16.359 -12.734 1 93.25 58 PRO B CA 1
ATOM 4556 C C . PRO B 1 58 ? 24.078 -16.047 -11.422 1 93.25 58 PRO B C 1
ATOM 4558 O O . PRO B 1 58 ? 25.312 -16.109 -11.352 1 93.25 58 PRO B O 1
ATOM 4561 N N . LEU B 1 59 ? 23.344 -15.742 -10.438 1 92.38 59 LEU B N 1
ATOM 4562 C CA . LEU B 1 59 ? 23.938 -15.445 -9.133 1 92.38 59 LEU B CA 1
ATOM 4563 C C . LEU B 1 59 ? 24.609 -16.688 -8.555 1 92.38 59 LEU B C 1
ATOM 4565 O O . LEU B 1 59 ? 25.531 -16.578 -7.742 1 92.38 59 LEU B O 1
ATOM 4569 N N . MET B 1 60 ? 24.172 -17.844 -9.008 1 95.31 60 MET B N 1
ATOM 4570 C CA . MET B 1 60 ? 24.719 -19.109 -8.539 1 95.31 60 MET B CA 1
ATOM 4571 C C . MET B 1 60 ? 25.875 -19.562 -9.422 1 95.31 60 MET B C 1
ATOM 4573 O O . MET B 1 60 ? 26.531 -20.562 -9.133 1 95.31 60 MET B O 1
ATOM 4577 N N . GLY B 1 61 ? 26.094 -18.844 -10.492 1 94.06 61 GLY B N 1
ATOM 4578 C CA . GLY B 1 61 ? 27.156 -19.203 -11.406 1 94.06 61 GLY B CA 1
ATOM 4579 C C . GLY B 1 61 ? 26.672 -19.953 -12.625 1 94.06 61 GLY B C 1
ATOM 4580 O O . GLY B 1 61 ? 27.484 -20.359 -13.477 1 94.06 61 GLY B O 1
ATOM 4581 N N . GLY B 1 62 ? 25.438 -20.141 -12.727 1 93.75 62 GLY B N 1
ATOM 4582 C CA . GLY B 1 62 ? 24.891 -20.891 -13.844 1 93.75 62 GLY B CA 1
ATOM 4583 C C . GLY B 1 62 ? 24.812 -20.062 -15.125 1 93.75 62 GLY B C 1
ATOM 4584 O O . GLY B 1 62 ? 24.562 -18.859 -15.078 1 93.75 62 GLY B O 1
ATOM 4585 N N . GLY B 1 63 ? 24.938 -20.75 -16.25 1 88.88 63 GLY B N 1
ATOM 4586 C CA . GLY B 1 63 ? 24.828 -20.125 -17.562 1 88.88 63 GLY B CA 1
ATOM 4587 C C . GLY B 1 63 ? 23.469 -20.344 -18.203 1 88.88 63 GLY B C 1
ATOM 4588 O O . GLY B 1 63 ? 22.484 -20.609 -17.5 1 88.88 63 GLY B O 1
ATOM 4589 N N . HIS B 1 64 ? 23.406 -20.281 -19.547 1 84.94 64 HIS B N 1
ATOM 4590 C CA . HIS B 1 64 ? 22.156 -20.391 -20.297 1 84.94 64 HIS B CA 1
ATOM 4591 C C . HIS B 1 64 ? 21.625 -21.812 -20.281 1 84.94 64 HIS B C 1
ATOM 4593 O O . HIS B 1 64 ? 20.406 -22.016 -20.234 1 84.94 64 HIS B O 1
ATOM 4599 N N . ALA B 1 65 ? 22.5 -22.672 -20.328 1 85.5 65 ALA B N 1
ATOM 4600 C CA . ALA B 1 65 ? 22.078 -24.078 -20.344 1 85.5 65 ALA B CA 1
ATOM 4601 C C . ALA B 1 65 ? 21.422 -24.469 -19.016 1 85.5 65 ALA B C 1
ATOM 4603 O O . ALA B 1 65 ? 20.375 -25.094 -19 1 85.5 65 ALA B O 1
ATOM 4604 N N . GLU B 1 66 ? 22.109 -24.141 -17.906 1 89.94 66 GLU B N 1
ATOM 4605 C CA . GLU B 1 66 ? 21.562 -24.422 -16.594 1 89.94 66 GLU B CA 1
ATOM 4606 C C . GLU B 1 66 ? 20.234 -23.719 -16.375 1 89.94 66 GLU B C 1
ATOM 4608 O O . GLU B 1 66 ? 19.312 -24.281 -15.773 1 89.94 66 GLU B O 1
ATOM 4613 N N . LYS B 1 67 ? 20.188 -22.5 -16.828 1 90.38 67 LYS B N 1
ATOM 4614 C CA . LYS B 1 67 ? 18.953 -21.719 -16.703 1 90.38 67 LYS B CA 1
ATOM 4615 C C . LYS B 1 67 ? 17.797 -22.406 -17.406 1 90.38 67 LYS B C 1
ATOM 4617 O O . LYS B 1 67 ? 16.688 -22.469 -16.875 1 90.38 67 LYS B O 1
ATOM 4622 N N . ALA B 1 68 ? 18.062 -22.844 -18.594 1 87.31 68 ALA B N 1
ATOM 4623 C CA . ALA B 1 68 ? 17.016 -23.531 -19.359 1 87.31 68 ALA B CA 1
ATOM 4624 C C . ALA B 1 68 ? 16.531 -24.766 -18.641 1 87.31 68 ALA B C 1
ATOM 4626 O O . ALA B 1 68 ? 15.328 -25.047 -18.609 1 87.31 68 ALA B O 1
ATOM 4627 N N . ILE B 1 69 ? 17.438 -25.5 -18.078 1 90.12 69 ILE B N 1
ATOM 4628 C CA . ILE B 1 69 ? 17.094 -26.734 -17.375 1 90.12 69 ILE B CA 1
ATOM 4629 C C . ILE B 1 69 ? 16.266 -26.406 -16.125 1 90.12 69 ILE B C 1
ATOM 4631 O O . ILE B 1 69 ? 15.297 -27.094 -15.82 1 90.12 69 ILE B O 1
ATOM 4635 N N . VAL B 1 70 ? 16.672 -25.391 -15.484 1 92.38 70 VAL B N 1
ATOM 4636 C CA . VAL B 1 70 ? 15.961 -25 -14.266 1 92.38 70 VAL B CA 1
ATOM 4637 C C . VAL B 1 70 ? 14.539 -24.562 -14.617 1 92.38 70 VAL B C 1
ATOM 4639 O O . VAL B 1 70 ? 13.586 -24.922 -13.93 1 92.38 70 VAL B O 1
ATOM 4642 N N . ILE B 1 71 ? 14.375 -23.781 -15.641 1 91.75 71 ILE B N 1
ATOM 4643 C CA . ILE B 1 71 ? 13.055 -23.312 -16.078 1 91.75 71 ILE B CA 1
ATOM 4644 C C . ILE B 1 71 ? 12.172 -24.516 -16.406 1 91.75 71 ILE B C 1
ATOM 4646 O O . ILE B 1 71 ? 11.016 -24.578 -15.992 1 91.75 71 ILE B O 1
ATOM 4650 N N . GLN B 1 72 ? 12.789 -25.453 -17.094 1 91.81 72 GLN B N 1
ATOM 4651 C CA . GLN B 1 72 ? 12.062 -26.656 -17.438 1 91.81 72 GLN B CA 1
ATOM 4652 C C . GLN B 1 72 ? 11.633 -27.422 -16.203 1 91.81 72 GLN B C 1
ATOM 4654 O O . GLN B 1 72 ? 10.516 -27.953 -16.141 1 91.81 72 GLN B O 1
ATOM 4659 N N . THR B 1 73 ? 12.492 -27.516 -15.289 1 94.69 73 THR B N 1
ATOM 4660 C CA . THR B 1 73 ? 12.211 -28.25 -14.055 1 94.69 73 THR B CA 1
ATOM 4661 C C . THR B 1 73 ? 11.094 -27.562 -13.273 1 94.69 73 THR B C 1
ATOM 4663 O O . THR B 1 73 ? 10.195 -28.234 -12.758 1 94.69 73 THR B O 1
ATOM 4666 N N . ILE B 1 74 ? 11.148 -26.219 -13.164 1 95.69 74 ILE B N 1
ATOM 4667 C CA . ILE B 1 74 ? 10.117 -25.469 -12.445 1 95.69 74 ILE B CA 1
ATOM 4668 C C . ILE B 1 74 ? 8.766 -25.672 -13.141 1 95.69 74 ILE B C 1
ATOM 4670 O O 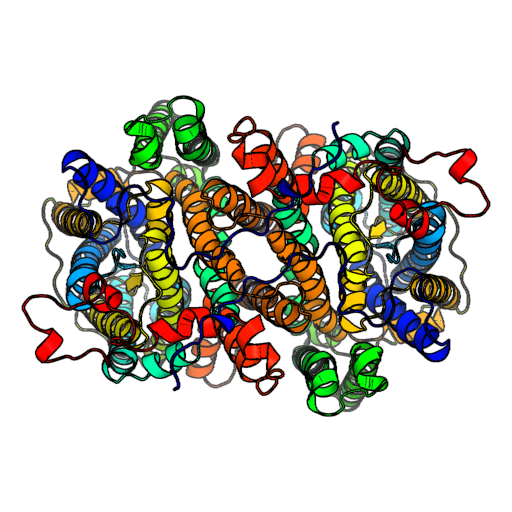. ILE B 1 74 ? 7.75 -25.906 -12.477 1 95.69 74 ILE B O 1
ATOM 4674 N N . LEU B 1 75 ? 8.789 -25.594 -14.445 1 94.56 75 LEU B N 1
ATOM 4675 C CA . LEU B 1 75 ? 7.555 -25.734 -15.203 1 94.56 75 LEU B CA 1
ATOM 4676 C C . LEU B 1 75 ? 6.949 -27.109 -15 1 94.56 75 LEU B C 1
ATOM 4678 O O . LEU B 1 75 ? 5.742 -27.25 -14.781 1 94.56 7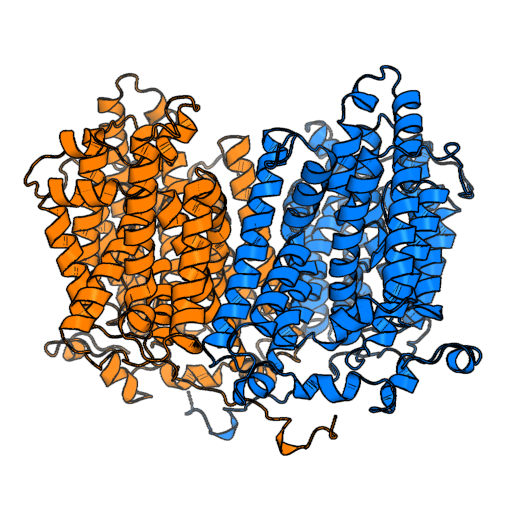5 LEU B O 1
ATOM 4682 N N . PHE B 1 76 ? 7.758 -28.094 -15.094 1 95.88 76 PHE B N 1
ATOM 4683 C CA . PHE B 1 76 ? 7.309 -29.469 -14.938 1 95.88 76 PHE B CA 1
ATOM 4684 C C . PHE B 1 76 ? 6.664 -29.688 -13.578 1 95.88 76 PHE B C 1
ATOM 4686 O O . PHE B 1 76 ? 5.555 -30.203 -13.484 1 95.88 76 PHE B O 1
ATOM 4693 N N . LEU B 1 77 ? 7.328 -29.312 -12.602 1 98.06 77 LEU B N 1
ATOM 4694 C CA . LEU B 1 77 ? 6.816 -29.516 -11.25 1 98.06 77 LEU B CA 1
ATOM 4695 C C . LEU B 1 77 ? 5.625 -28.609 -10.977 1 98.06 77 LEU B C 1
ATOM 4697 O O . LEU B 1 77 ? 4.723 -28.969 -10.219 1 98.06 77 LEU B O 1
ATOM 4701 N N . SER B 1 78 ? 5.602 -27.359 -11.508 1 98.06 78 SER B N 1
ATOM 4702 C CA . SER B 1 78 ? 4.422 -26.516 -11.375 1 98.06 78 SER B CA 1
ATOM 4703 C C . SER B 1 78 ? 3.174 -27.203 -11.898 1 98.06 78 SER B C 1
ATOM 4705 O O . SER B 1 78 ? 2.096 -27.094 -11.312 1 98.06 78 SER B O 1
ATOM 4707 N N . GLY B 1 79 ? 3.334 -27.875 -13.047 1 98.31 79 GLY B N 1
ATOM 4708 C CA . GLY B 1 79 ? 2.217 -28.625 -13.586 1 98.31 79 GLY B CA 1
ATOM 4709 C C . GLY B 1 79 ? 1.747 -29.734 -12.656 1 98.31 79 GLY B C 1
ATOM 4710 O O . GLY B 1 79 ? 0.553 -29.844 -12.359 1 98.31 79 GLY B O 1
ATOM 4711 N N . ILE B 1 80 ? 2.646 -30.484 -12.156 1 98.5 80 ILE B N 1
ATOM 4712 C CA . ILE B 1 80 ? 2.33 -31.594 -11.258 1 98.5 80 ILE B CA 1
ATOM 4713 C C . ILE B 1 80 ? 1.707 -31.062 -9.969 1 98.5 80 ILE B C 1
ATOM 4715 O O . ILE B 1 80 ? 0.672 -31.562 -9.523 1 98.5 80 ILE B O 1
ATOM 4719 N N . ASN B 1 81 ? 2.354 -30.125 -9.445 1 98.69 81 ASN B N 1
ATOM 4720 C CA . ASN B 1 81 ? 1.904 -29.562 -8.18 1 98.69 81 ASN B CA 1
ATOM 4721 C C . ASN B 1 81 ? 0.526 -28.922 -8.312 1 98.69 81 ASN B C 1
ATOM 4723 O O . ASN B 1 81 ? -0.271 -28.953 -7.371 1 98.69 81 ASN B O 1
ATOM 4727 N N . THR B 1 82 ? 0.278 -28.219 -9.43 1 98.81 82 THR B N 1
ATOM 4728 C CA . THR B 1 82 ? -1.043 -27.641 -9.672 1 98.81 82 THR B CA 1
ATOM 4729 C C . THR B 1 82 ? -2.105 -28.734 -9.711 1 98.81 82 THR B C 1
ATOM 4731 O O . THR B 1 82 ? -3.174 -28.594 -9.117 1 98.81 82 THR B O 1
ATOM 4734 N N . LEU B 1 83 ? -1.799 -29.844 -10.375 1 98.56 83 LEU B N 1
ATOM 4735 C CA . LEU B 1 83 ? -2.738 -30.953 -10.438 1 98.56 83 LEU B CA 1
ATOM 4736 C C . LEU B 1 83 ? -2.996 -31.531 -9.055 1 98.56 83 LEU B C 1
ATOM 4738 O O . LEU B 1 83 ? -4.141 -31.844 -8.703 1 98.56 83 LEU B O 1
ATOM 4742 N N . LEU B 1 84 ? -1.962 -31.688 -8.281 1 98 84 LEU B N 1
ATOM 4743 C CA . LEU B 1 84 ? -2.111 -32.219 -6.926 1 98 84 LEU B CA 1
ATOM 4744 C C . LEU B 1 84 ? -2.977 -31.297 -6.074 1 98 84 LEU B C 1
ATOM 4746 O O . LEU B 1 84 ? -3.844 -31.766 -5.332 1 98 84 LEU B O 1
ATOM 4750 N N . GLN B 1 85 ? -2.766 -30.016 -6.199 1 98.06 85 GLN B N 1
ATOM 4751 C CA . GLN B 1 85 ? -3.51 -29.031 -5.406 1 98.06 85 GLN B CA 1
ATOM 4752 C C . GLN B 1 85 ? -4.98 -29.016 -5.812 1 98.06 85 GLN B C 1
ATOM 4754 O O . GLN B 1 85 ? -5.867 -28.969 -4.957 1 98.06 85 GLN B O 1
ATOM 4759 N N . VAL B 1 86 ? -5.25 -29 -7.117 1 97.44 86 VAL B N 1
ATOM 4760 C CA . VAL B 1 86 ? -6.605 -28.891 -7.637 1 97.44 86 VAL B CA 1
ATOM 4761 C C . VAL B 1 86 ? -7.367 -30.188 -7.391 1 97.44 86 VAL B C 1
ATOM 4763 O O . VAL B 1 86 ? -8.578 -30.172 -7.148 1 97.44 86 VAL B O 1
ATOM 4766 N N . HIS B 1 87 ? -6.66 -31.281 -7.367 1 95.31 87 HIS B N 1
ATOM 4767 C CA . HIS B 1 87 ? -7.324 -32.562 -7.25 1 95.31 87 HIS B CA 1
ATOM 4768 C C . HIS B 1 87 ? -7.438 -33 -5.789 1 95.31 87 HIS B C 1
ATOM 4770 O O . HIS B 1 87 ? -8.469 -33.531 -5.375 1 95.31 87 HIS B O 1
ATOM 4776 N N . PHE B 1 88 ? -6.391 -32.75 -4.98 1 95.31 88 PHE B N 1
ATOM 4777 C CA . PHE B 1 88 ? -6.363 -33.312 -3.639 1 95.31 88 PHE B CA 1
ATOM 4778 C C . PHE B 1 88 ? -6.262 -32.219 -2.586 1 95.31 88 PHE B C 1
ATOM 4780 O O . PHE B 1 88 ? -6.559 -32.469 -1.412 1 95.31 88 PHE B O 1
ATOM 4787 N N . GLY B 1 89 ? -5.762 -31.141 -2.959 1 96.31 89 GLY B N 1
ATOM 4788 C CA . GLY B 1 89 ? -5.543 -30.078 -1.999 1 96.31 89 GLY B CA 1
ATOM 4789 C C . GLY B 1 89 ? -6.812 -29.328 -1.638 1 96.31 89 GLY B C 1
ATOM 4790 O O . GLY B 1 89 ? -7.75 -29.922 -1.09 1 96.31 89 GLY B O 1
ATOM 4791 N N . THR B 1 90 ? -6.879 -28.078 -2.051 1 96 90 THR B N 1
ATOM 4792 C CA . THR B 1 90 ? -8.047 -27.266 -1.725 1 96 90 THR B CA 1
ATOM 4793 C C . THR B 1 90 ? -9.172 -27.516 -2.725 1 96 90 THR B C 1
ATOM 4795 O O . THR B 1 90 ? -10.328 -27.156 -2.473 1 96 90 THR B O 1
ATOM 4798 N N . ARG B 1 91 ? -8.875 -28.031 -3.924 1 96.5 91 ARG B N 1
ATOM 4799 C CA . ARG B 1 91 ? -9.812 -28.25 -5.02 1 96.5 91 ARG B CA 1
ATOM 4800 C C . ARG B 1 91 ? -10.234 -26.938 -5.652 1 96.5 91 ARG B C 1
ATOM 4802 O O . ARG B 1 91 ? -11.18 -26.891 -6.438 1 96.5 91 ARG B O 1
ATOM 4809 N N . LEU B 1 92 ? -9.609 -25.828 -5.23 1 97.81 92 LEU B N 1
ATOM 4810 C CA . LEU B 1 92 ? -9.805 -24.531 -5.871 1 97.81 92 LEU B CA 1
ATOM 4811 C C . LEU B 1 92 ? -9.031 -24.453 -7.184 1 97.81 92 LEU B C 1
ATOM 4813 O O . LEU B 1 92 ? -8.047 -25.172 -7.375 1 97.81 92 LEU B O 1
ATOM 4817 N N . PRO B 1 93 ? -9.523 -23.688 -8.117 1 98.12 93 PRO B N 1
ATOM 4818 C CA . PRO B 1 93 ? -8.781 -23.5 -9.367 1 98.12 93 PRO B CA 1
ATOM 4819 C C . PRO B 1 93 ? -7.559 -22.594 -9.195 1 98.12 93 PRO B C 1
ATOM 4821 O O . PRO B 1 93 ? -7.512 -21.484 -9.75 1 98.12 93 PRO B O 1
ATOM 4824 N N . ALA B 1 94 ? -6.598 -23.062 -8.484 1 98.44 94 ALA B N 1
ATOM 4825 C CA . ALA B 1 94 ? -5.375 -22.328 -8.188 1 98.44 94 ALA B CA 1
ATOM 4826 C C . ALA B 1 94 ? -4.176 -22.953 -8.898 1 98.44 94 ALA B C 1
ATOM 4828 O O . ALA B 1 94 ? -4.008 -24.172 -8.891 1 98.44 94 ALA B O 1
ATOM 4829 N N . VAL B 1 95 ? -3.434 -22.125 -9.555 1 98.75 95 VAL B N 1
ATOM 4830 C CA . VAL B 1 95 ? -2.166 -22.547 -10.141 1 98.75 95 VAL B CA 1
ATOM 4831 C C . VAL B 1 95 ? -1.063 -22.5 -9.086 1 98.75 95 VAL B C 1
ATOM 4833 O O . VAL B 1 95 ? -0.985 -21.547 -8.305 1 98.75 95 VAL B O 1
ATOM 4836 N N . MET B 1 96 ? -0.291 -23.531 -8.984 1 98.5 96 MET B N 1
ATOM 4837 C CA . MET B 1 96 ? 0.855 -23.609 -8.078 1 98.5 96 MET B CA 1
ATOM 4838 C C . MET B 1 96 ? 2.162 -23.438 -8.844 1 98.5 96 MET B C 1
ATOM 4840 O O . MET B 1 96 ? 2.418 -24.141 -9.812 1 98.5 96 MET B O 1
ATOM 4844 N N . SER B 1 97 ? 2.928 -22.484 -8.484 1 96.5 97 SER B N 1
ATOM 4845 C CA . SER B 1 97 ? 4.164 -22.219 -9.203 1 96.5 97 SER B CA 1
ATOM 4846 C C . SER B 1 97 ? 5.23 -21.641 -8.281 1 96.5 97 SER B C 1
ATOM 4848 O O . SER B 1 97 ? 5.008 -21.5 -7.074 1 96.5 97 SER B O 1
ATOM 4850 N N . GLY B 1 98 ? 6.402 -21.469 -8.844 1 95.56 98 GLY B N 1
ATOM 4851 C CA . GLY B 1 98 ? 7.453 -20.828 -8.062 1 95.56 98 GLY B CA 1
ATOM 4852 C C . GLY B 1 98 ? 7.035 -19.484 -7.48 1 95.56 98 GLY B C 1
ATOM 4853 O O . GLY B 1 98 ? 6.215 -18.781 -8.062 1 95.56 98 GLY B O 1
ATOM 4854 N N . SER B 1 99 ? 7.641 -19.172 -6.293 1 93.75 99 SER B N 1
ATOM 4855 C CA . SER B 1 99 ? 7.195 -18 -5.555 1 93.75 99 SER B CA 1
ATOM 4856 C C . SER B 1 99 ? 8.336 -17 -5.371 1 93.75 99 SER B C 1
ATOM 4858 O O . SER B 1 99 ? 9.484 -17.391 -5.141 1 93.75 99 SER B O 1
ATOM 4860 N N . TYR B 1 100 ? 7.973 -15.75 -5.41 1 89 100 TYR B N 1
ATOM 4861 C CA . TYR B 1 100 ? 8.922 -14.664 -5.164 1 89 100 TYR B CA 1
ATOM 4862 C C . TYR B 1 100 ? 9.398 -14.68 -3.717 1 89 100 TYR B C 1
ATOM 4864 O O . TYR B 1 100 ? 10.469 -14.148 -3.404 1 89 100 TYR B O 1
ATOM 4872 N N . THR B 1 101 ? 8.656 -15.25 -2.896 1 90.12 101 THR B N 1
ATOM 4873 C CA . THR B 1 101 ? 8.953 -15.266 -1.468 1 90.12 101 THR B CA 1
ATOM 4874 C C . THR B 1 101 ? 10.273 -15.984 -1.197 1 90.12 101 THR B C 1
ATOM 4876 O O . THR B 1 101 ? 10.93 -15.734 -0.179 1 90.12 101 THR B O 1
ATOM 4879 N N . TYR B 1 102 ? 10.734 -16.781 -2.092 1 94.25 102 TYR B N 1
ATOM 4880 C CA . TYR B 1 102 ? 11.93 -17.578 -1.873 1 94.25 102 TYR B CA 1
ATOM 4881 C C . TYR B 1 102 ? 13.164 -16.906 -2.469 1 94.25 102 TYR B C 1
ATOM 4883 O O . TYR B 1 102 ? 14.281 -17.391 -2.307 1 94.25 102 TYR B O 1
ATOM 4891 N N . ILE B 1 103 ? 12.945 -15.812 -3.129 1 89.5 103 ILE B N 1
ATOM 4892 C CA . ILE B 1 103 ? 14.062 -15.164 -3.818 1 89.5 103 ILE B CA 1
ATOM 4893 C C . ILE B 1 103 ? 15.039 -14.602 -2.793 1 89.5 103 ILE B C 1
ATOM 4895 O O . ILE B 1 103 ? 16.25 -14.867 -2.857 1 89.5 103 ILE B O 1
ATOM 4899 N N . TYR B 1 104 ? 14.492 -13.906 -1.835 1 83.75 104 TYR B N 1
ATOM 4900 C CA . TYR B 1 104 ? 15.359 -13.211 -0.889 1 83.75 104 TYR B CA 1
ATOM 4901 C C . TYR B 1 104 ? 16.172 -14.211 -0.066 1 83.75 104 TYR B C 1
ATOM 4903 O O . TYR B 1 104 ? 17.391 -14.094 0.037 1 83.75 104 TYR B O 1
ATOM 4911 N N . PRO B 1 105 ? 15.555 -15.188 0.5 1 87.94 105 PRO B N 1
ATOM 4912 C CA . PRO B 1 105 ? 16.359 -16.172 1.241 1 87.94 105 PRO B CA 1
ATOM 4913 C C . PRO B 1 105 ? 17.328 -16.938 0.349 1 87.94 105 PRO B C 1
ATOM 4915 O O . PRO B 1 105 ? 18.438 -17.266 0.788 1 87.94 105 PRO B O 1
ATOM 4918 N N . ALA B 1 106 ? 16.984 -17.203 -0.874 1 91.44 106 ALA B N 1
ATOM 4919 C CA . ALA B 1 106 ? 17.891 -17.875 -1.803 1 91.44 106 ALA B CA 1
ATOM 4920 C C . ALA B 1 106 ? 19.125 -17.016 -2.09 1 91.44 106 ALA B C 1
ATOM 4922 O O . ALA B 1 106 ? 20.25 -17.516 -2.088 1 91.44 106 ALA B O 1
ATOM 4923 N N . VAL B 1 107 ? 18.891 -15.797 -2.318 1 87.5 107 VAL B N 1
ATOM 4924 C CA . VAL B 1 107 ? 19.984 -14.883 -2.602 1 87.5 107 VAL B CA 1
ATOM 4925 C C . VAL B 1 107 ? 20.906 -14.789 -1.387 1 87.5 107 VAL B C 1
ATOM 4927 O O . VAL B 1 107 ? 22.125 -14.758 -1.53 1 87.5 107 VAL B O 1
ATOM 4930 N N . ALA B 1 108 ? 20.297 -14.727 -0.237 1 82.19 108 ALA B N 1
ATOM 4931 C CA . ALA B 1 108 ? 21.094 -14.664 0.988 1 82.19 108 ALA B CA 1
ATOM 4932 C C . ALA B 1 108 ? 22 -15.891 1.114 1 82.19 108 ALA B C 1
ATOM 4934 O O . ALA B 1 108 ? 23.141 -15.781 1.558 1 82.19 108 ALA B O 1
ATOM 4935 N N . ILE B 1 109 ? 21.531 -17.047 0.728 1 87.75 109 ILE B N 1
ATOM 4936 C CA . ILE B 1 109 ? 22.312 -18.281 0.782 1 87.75 109 ILE B CA 1
ATOM 4937 C C . ILE B 1 109 ? 23.406 -18.25 -0.277 1 87.75 109 ILE B C 1
ATOM 4939 O O . ILE B 1 109 ? 24.562 -18.562 0.015 1 87.75 109 ILE B O 1
ATOM 4943 N N . ILE B 1 110 ? 23.047 -17.859 -1.443 1 90.44 110 ILE B N 1
ATOM 4944 C CA . ILE B 1 110 ? 23.953 -17.844 -2.588 1 90.44 110 ILE B CA 1
ATOM 4945 C C . ILE B 1 110 ? 25.141 -16.938 -2.299 1 90.44 110 ILE B C 1
ATOM 4947 O O . ILE B 1 110 ? 26.281 -17.281 -2.635 1 90.44 110 ILE B O 1
ATOM 4951 N N . LEU B 1 111 ? 24.891 -15.836 -1.635 1 84.62 111 LEU B N 1
ATOM 4952 C CA . LEU B 1 111 ? 25.922 -14.836 -1.421 1 84.62 111 LEU B CA 1
ATOM 4953 C C . LEU B 1 111 ? 26.703 -15.125 -0.145 1 84.62 111 LEU B C 1
ATOM 4955 O O . LEU B 1 111 ? 27.656 -14.414 0.174 1 84.62 111 LEU B O 1
ATOM 4959 N N . SER B 1 112 ? 26.375 -16.156 0.515 1 83.56 112 SER B N 1
ATOM 4960 C CA . SER B 1 112 ? 27.141 -16.531 1.696 1 83.56 112 SER B CA 1
ATOM 4961 C C . SER B 1 112 ? 28.547 -16.984 1.319 1 83.56 112 SER B C 1
ATOM 4963 O O . SER B 1 112 ? 28.766 -17.516 0.236 1 83.56 112 SER B O 1
ATOM 4965 N N . PRO B 1 113 ? 29.531 -16.719 2.213 1 82.88 113 PRO B N 1
ATOM 4966 C CA . PRO B 1 113 ? 30.938 -17.031 1.914 1 82.88 113 PRO B CA 1
ATOM 4967 C C . PRO B 1 113 ? 31.141 -18.5 1.553 1 82.88 113 PRO B C 1
ATOM 4969 O O . PRO B 1 113 ? 32.031 -18.828 0.78 1 82.88 113 PRO B O 1
ATOM 4972 N N . ARG B 1 114 ? 30.391 -19.375 2.043 1 85.69 114 ARG B N 1
ATOM 4973 C CA . ARG B 1 114 ? 30.5 -20.812 1.787 1 85.69 114 ARG B CA 1
ATOM 4974 C C . ARG B 1 114 ? 30.375 -21.109 0.296 1 85.69 114 ARG B C 1
ATOM 4976 O O . ARG B 1 114 ? 31.031 -22.016 -0.213 1 85.69 114 ARG B O 1
ATOM 4983 N N . TYR B 1 115 ? 29.609 -20.344 -0.369 1 87.88 115 TYR B N 1
ATOM 4984 C CA . TYR B 1 115 ? 29.328 -20.625 -1.772 1 87.88 115 TYR B CA 1
ATOM 4985 C C . TYR B 1 115 ? 29.969 -19.578 -2.678 1 87.88 115 TYR B C 1
ATOM 4987 O O . TYR B 1 115 ? 30.469 -19.906 -3.752 1 87.88 115 TYR B O 1
ATOM 4995 N N . ALA B 1 116 ? 30.031 -18.406 -2.186 1 81.75 116 ALA B N 1
ATOM 4996 C CA . ALA B 1 116 ? 30.516 -17.281 -2.994 1 81.75 116 ALA B CA 1
ATOM 4997 C C . ALA B 1 116 ? 32 -17.422 -3.277 1 81.75 116 ALA B C 1
ATOM 4999 O O . ALA B 1 116 ? 32.5 -16.906 -4.281 1 81.75 116 ALA B O 1
ATOM 5000 N N . LEU B 1 117 ? 32.719 -18.25 -2.508 1 83.81 117 LEU B N 1
ATOM 5001 C CA . LEU B 1 117 ? 34.156 -18.312 -2.621 1 83.81 117 LEU B CA 1
ATOM 5002 C C . LEU B 1 117 ? 34.594 -19.422 -3.59 1 83.81 117 LEU B C 1
ATOM 5004 O O . LEU B 1 117 ? 35.75 -19.531 -3.953 1 83.81 117 LEU B O 1
ATOM 5008 N N . LEU B 1 118 ? 33.625 -20.172 -4.055 1 87.38 118 LEU B N 1
ATOM 5009 C CA . LEU B 1 118 ? 33.938 -21.172 -5.055 1 87.38 118 LEU B CA 1
ATOM 5010 C C . LEU B 1 118 ? 34.25 -20.531 -6.402 1 87.38 118 LEU B C 1
ATOM 5012 O O . LEU B 1 118 ? 33.438 -19.75 -6.918 1 87.38 118 LEU B O 1
ATOM 5016 N N . ILE B 1 119 ? 35.281 -20.859 -7.012 1 87.81 119 ILE B N 1
ATOM 5017 C CA . ILE B 1 119 ? 35.844 -20.141 -8.156 1 87.81 119 ILE B CA 1
ATOM 5018 C C . ILE B 1 119 ? 35.188 -20.656 -9.445 1 87.81 119 ILE B C 1
ATOM 5020 O O . ILE B 1 119 ? 34.812 -19.859 -10.312 1 87.81 119 ILE B O 1
ATOM 5024 N N . ASP B 1 120 ? 35.062 -21.969 -9.539 1 93.56 120 ASP B N 1
ATOM 5025 C CA . ASP B 1 120 ? 34.469 -22.547 -10.75 1 93.56 120 ASP B CA 1
ATOM 5026 C C . ASP B 1 120 ? 32.969 -22.297 -10.789 1 93.56 120 ASP B C 1
ATOM 5028 O O . ASP B 1 120 ? 32.219 -22.781 -9.914 1 93.56 120 ASP B O 1
ATOM 5032 N N . PRO B 1 121 ? 32.469 -21.688 -11.781 1 93.81 121 PRO B N 1
ATOM 5033 C CA . PRO B 1 121 ? 31.062 -21.297 -11.828 1 93.81 121 PRO B CA 1
ATOM 5034 C C . PRO B 1 121 ? 30.125 -22.5 -11.852 1 93.81 121 PRO B C 1
ATOM 5036 O O . PRO B 1 121 ? 29.078 -22.5 -11.188 1 93.81 121 PRO B O 1
ATOM 5039 N N . LEU B 1 122 ? 30.469 -23.484 -12.578 1 93.94 122 LEU B N 1
ATOM 5040 C CA . LEU B 1 122 ? 29.609 -24.656 -12.664 1 93.94 122 LEU B CA 1
ATOM 5041 C C . LEU B 1 122 ? 29.578 -25.406 -11.336 1 93.94 122 LEU B C 1
ATOM 5043 O O . LEU B 1 122 ? 28.531 -25.891 -10.922 1 93.94 122 LEU B O 1
ATOM 5047 N N . GLU B 1 123 ? 30.719 -25.531 -10.758 1 94.62 123 GLU B N 1
ATOM 5048 C CA . GLU B 1 123 ? 30.781 -26.156 -9.445 1 94.62 123 GLU B CA 1
ATOM 5049 C C . GLU B 1 123 ? 29.984 -25.359 -8.414 1 94.62 123 GLU B C 1
ATOM 5051 O O . GLU B 1 123 ? 29.312 -25.938 -7.559 1 94.62 123 GLU B O 1
ATOM 5056 N N . ARG B 1 124 ? 30.125 -24.125 -8.492 1 95.94 124 ARG B N 1
ATOM 5057 C CA . ARG B 1 124 ? 29.375 -23.25 -7.594 1 95.94 124 ARG B CA 1
ATOM 5058 C C . ARG B 1 124 ? 27.875 -23.422 -7.781 1 95.94 124 ARG B C 1
ATOM 5060 O O . ARG B 1 124 ? 27.125 -23.5 -6.805 1 95.94 124 ARG B O 1
ATOM 5067 N N . PHE B 1 125 ? 27.484 -23.516 -9.008 1 96.81 125 PHE B N 1
ATOM 5068 C CA . PHE B 1 125 ? 26.078 -23.688 -9.328 1 96.81 125 PHE B CA 1
ATOM 5069 C C . PHE B 1 125 ? 25.547 -24.984 -8.742 1 96.81 125 PHE B C 1
ATOM 5071 O O . PHE B 1 125 ? 24.531 -25 -8.039 1 96.81 125 PHE B O 1
ATOM 5078 N N . VAL B 1 126 ? 26.25 -26.016 -8.969 1 96.81 126 VAL B N 1
ATOM 5079 C CA . VAL B 1 126 ? 25.797 -27.328 -8.57 1 96.81 126 VAL B CA 1
ATOM 5080 C C . VAL B 1 126 ? 25.797 -27.453 -7.051 1 96.81 126 VAL B C 1
ATOM 5082 O O . VAL B 1 126 ? 24.828 -27.953 -6.457 1 96.81 126 VAL B O 1
ATOM 5085 N N . PHE B 1 127 ? 26.828 -26.969 -6.484 1 96.38 127 PHE B N 1
ATOM 5086 C CA . PHE B 1 127 ? 26.938 -27.047 -5.035 1 96.38 127 PHE B CA 1
ATOM 5087 C C . PHE B 1 127 ? 25.859 -26.234 -4.355 1 96.38 127 PHE B C 1
ATOM 5089 O O . PHE B 1 127 ? 25.234 -26.688 -3.387 1 96.38 127 PHE B O 1
ATOM 5096 N N . THR B 1 128 ? 25.641 -25.078 -4.832 1 96.44 128 THR B N 1
ATOM 5097 C CA . THR B 1 128 ? 24.594 -24.219 -4.285 1 96.44 128 THR B CA 1
ATOM 5098 C C . THR B 1 128 ? 23.219 -24.828 -4.5 1 96.44 128 THR B C 1
ATOM 5100 O O . THR B 1 128 ? 22.359 -24.781 -3.611 1 96.44 128 THR B O 1
ATOM 5103 N N . MET B 1 129 ? 23 -25.391 -5.664 1 97.38 129 MET B N 1
ATOM 5104 C CA . MET B 1 129 ? 21.719 -26.031 -5.977 1 97.38 129 MET B CA 1
ATOM 5105 C C . MET B 1 129 ? 21.453 -27.188 -5.016 1 97.38 129 MET B C 1
ATOM 5107 O O . MET B 1 129 ? 20.328 -27.344 -4.547 1 97.38 129 MET B O 1
ATOM 5111 N N . ARG B 1 130 ? 22.469 -27.906 -4.727 1 97.38 130 ARG B N 1
ATOM 5112 C CA . ARG B 1 130 ? 22.312 -29.031 -3.824 1 97.38 130 ARG B CA 1
ATOM 5113 C C . ARG B 1 130 ? 21.969 -28.578 -2.414 1 97.38 130 ARG B C 1
ATOM 5115 O O . ARG B 1 130 ? 21.203 -29.234 -1.709 1 97.38 130 ARG B O 1
ATOM 5122 N N . SER B 1 131 ? 22.531 -27.5 -2.039 1 96.81 131 SER B N 1
ATOM 5123 C CA . SER B 1 131 ? 22.188 -26.938 -0.734 1 96.81 131 SER B CA 1
ATOM 5124 C C . SER B 1 131 ? 20.75 -26.438 -0.703 1 96.81 131 SER B C 1
ATOM 5126 O O . SER B 1 131 ? 20.031 -26.641 0.281 1 96.81 131 SER B O 1
ATOM 5128 N N . LEU B 1 132 ? 20.328 -25.75 -1.775 1 97.12 132 LEU B N 1
ATOM 5129 C CA . LEU B 1 132 ? 18.953 -25.281 -1.875 1 97.12 132 LEU B CA 1
ATOM 5130 C C . LEU B 1 132 ? 17.984 -26.438 -1.877 1 97.12 132 LEU B C 1
ATOM 5132 O O . LEU B 1 132 ? 16.891 -26.344 -1.291 1 97.12 132 LEU B O 1
ATOM 5136 N N . GLN B 1 133 ? 18.391 -27.484 -2.504 1 97.75 133 GLN B N 1
ATOM 5137 C CA . GLN B 1 133 ? 17.562 -28.703 -2.523 1 97.75 133 GLN B CA 1
ATOM 5138 C C . GLN B 1 133 ? 17.297 -29.203 -1.109 1 97.75 133 GLN B C 1
ATOM 5140 O O . GLN B 1 133 ? 16.156 -29.469 -0.746 1 97.75 133 GLN B O 1
ATOM 5145 N N . GLY B 1 134 ? 18.344 -29.344 -0.383 1 97.81 134 GLY B N 1
ATOM 5146 C CA . GLY B 1 134 ? 18.188 -29.812 0.987 1 97.81 134 GLY B CA 1
ATOM 5147 C C . GLY B 1 134 ? 17.344 -28.891 1.842 1 97.81 134 GLY B C 1
ATOM 5148 O O . GLY B 1 134 ? 16.5 -29.344 2.613 1 97.81 134 GLY B O 1
ATOM 5149 N N . ALA B 1 135 ? 17.578 -27.625 1.694 1 97.38 135 ALA B N 1
ATOM 5150 C CA . ALA B 1 135 ? 16.859 -26.625 2.469 1 97.38 135 ALA B CA 1
ATOM 5151 C C . ALA B 1 135 ? 15.367 -26.641 2.117 1 97.38 135 ALA B C 1
ATOM 5153 O O . ALA B 1 135 ? 14.516 -26.5 2.996 1 97.38 135 ALA B O 1
ATOM 5154 N N . LEU B 1 136 ? 15.039 -26.812 0.874 1 98.06 136 LEU B N 1
ATOM 5155 C CA . LEU B 1 136 ? 13.648 -26.828 0.43 1 98.06 136 LEU B CA 1
ATOM 5156 C C . LEU B 1 136 ? 12.945 -28.078 0.933 1 98.06 136 LEU B C 1
ATOM 5158 O O . LEU B 1 136 ? 11.758 -28.031 1.285 1 98.06 136 LEU B O 1
ATOM 5162 N N . ILE B 1 137 ? 13.633 -29.172 0.956 1 98.5 137 ILE B N 1
ATOM 5163 C CA . ILE B 1 137 ? 13.031 -30.422 1.44 1 98.5 137 ILE B CA 1
ATOM 5164 C C . ILE B 1 137 ? 12.617 -30.25 2.9 1 98.5 137 ILE B C 1
ATOM 5166 O O . ILE B 1 137 ? 11.492 -30.594 3.273 1 98.5 137 ILE B O 1
ATOM 5170 N N . ILE B 1 138 ? 13.492 -29.688 3.668 1 98 138 ILE B N 1
ATOM 5171 C CA . ILE B 1 138 ? 13.188 -29.484 5.078 1 98 138 ILE B CA 1
ATOM 5172 C C . ILE B 1 138 ? 12.031 -28.5 5.215 1 98 138 ILE B C 1
ATOM 5174 O O . ILE B 1 138 ? 11.133 -28.688 6.043 1 98 138 ILE B O 1
ATOM 5178 N N . ALA B 1 139 ? 12.086 -27.453 4.453 1 97.81 139 ALA B N 1
ATOM 5179 C CA . ALA B 1 139 ? 11.008 -26.469 4.465 1 97.81 139 ALA B CA 1
ATOM 5180 C C . ALA B 1 139 ? 9.672 -27.109 4.082 1 97.81 139 ALA B C 1
ATOM 5182 O O . ALA B 1 139 ? 8.633 -26.797 4.668 1 97.81 139 ALA B O 1
ATOM 5183 N N . GLY B 1 140 ? 9.695 -27.969 3.08 1 98.5 140 GLY B N 1
ATOM 5184 C CA . GLY B 1 140 ? 8.5 -28.672 2.654 1 98.5 140 GLY B CA 1
ATOM 5185 C C . GLY B 1 140 ? 7.941 -29.594 3.719 1 98.5 140 GLY B C 1
ATOM 5186 O O . GLY B 1 140 ? 6.723 -29.688 3.893 1 98.5 140 GLY B O 1
ATOM 5187 N N . VAL B 1 141 ? 8.789 -30.266 4.398 1 98.44 141 VAL B N 1
ATOM 5188 C CA . VAL B 1 141 ? 8.367 -31.141 5.48 1 98.44 141 VAL B CA 1
ATOM 5189 C C . VAL B 1 141 ? 7.668 -30.328 6.566 1 98.44 141 VAL B C 1
ATOM 5191 O O . VAL B 1 141 ? 6.621 -30.734 7.082 1 98.44 141 VAL B O 1
ATOM 5194 N N . PHE B 1 142 ? 8.25 -29.25 6.867 1 97.62 142 PHE B N 1
ATOM 5195 C CA . PHE B 1 142 ? 7.652 -28.359 7.852 1 97.62 142 PHE B CA 1
ATOM 5196 C C . PHE B 1 142 ? 6.234 -27.969 7.441 1 97.62 142 PHE B C 1
ATOM 5198 O O . PHE B 1 142 ? 5.301 -28.078 8.242 1 97.62 142 PHE B O 1
ATOM 5205 N N . GLN B 1 143 ? 6.07 -27.578 6.262 1 97.75 143 GLN B N 1
ATOM 5206 C CA . GLN B 1 143 ? 4.766 -27.125 5.789 1 97.75 143 GLN B CA 1
ATOM 5207 C C . GLN B 1 143 ? 3.777 -28.281 5.715 1 97.75 143 GLN B C 1
ATOM 5209 O O . GLN B 1 143 ? 2.588 -28.109 5.992 1 97.75 143 GLN B O 1
ATOM 5214 N N . ALA B 1 144 ? 4.266 -29.422 5.277 1 98.31 144 ALA B N 1
ATOM 5215 C CA . ALA B 1 144 ? 3.41 -30.609 5.234 1 98.31 144 ALA B CA 1
ATOM 5216 C C . ALA B 1 144 ? 2.889 -30.953 6.625 1 98.31 144 ALA B C 1
ATOM 5218 O O . ALA B 1 144 ? 1.709 -31.281 6.785 1 98.31 144 ALA B O 1
ATOM 5219 N N . VAL B 1 145 ? 3.711 -30.828 7.559 1 97.94 145 VAL B N 1
ATOM 5220 C CA . VAL B 1 145 ? 3.338 -31.141 8.938 1 97.94 145 VAL B CA 1
ATOM 5221 C C . VAL B 1 145 ? 2.32 -30.109 9.438 1 97.94 145 VAL B C 1
ATOM 5223 O O . VAL B 1 145 ? 1.291 -30.484 10.008 1 97.94 145 VAL B O 1
ATOM 5226 N N . VAL B 1 146 ? 2.572 -28.875 9.172 1 97.31 146 VAL B N 1
ATOM 5227 C CA . VAL B 1 146 ? 1.678 -27.812 9.602 1 97.31 146 VAL B CA 1
ATOM 5228 C C . VAL B 1 146 ? 0.304 -28 8.969 1 97.31 146 VAL B C 1
ATOM 5230 O O . VAL B 1 146 ? -0.724 -27.781 9.617 1 97.31 146 VAL B O 1
ATOM 5233 N N . GLY B 1 147 ? 0.292 -28.391 7.734 1 96.75 147 GLY B N 1
ATOM 5234 C CA . GLY B 1 147 ? -0.955 -28.562 7.004 1 96.75 147 GLY B CA 1
ATOM 5235 C C . GLY B 1 147 ? -1.699 -29.828 7.387 1 96.75 147 GLY B C 1
ATOM 5236 O O . GLY B 1 147 ? -2.848 -29.781 7.832 1 96.75 147 GLY B O 1
ATOM 5237 N N . PHE B 1 148 ? -1.047 -31 7.332 1 95.94 148 PHE B N 1
ATOM 5238 C CA . PHE B 1 148 ? -1.719 -32.281 7.465 1 95.94 148 PHE B CA 1
ATOM 5239 C C . PHE B 1 148 ? -2.039 -32.594 8.922 1 95.94 148 PHE B C 1
ATOM 5241 O O . PHE B 1 148 ? -2.977 -33.312 9.219 1 95.94 148 PHE B O 1
ATOM 5248 N N . PHE B 1 149 ? -1.339 -31.938 9.844 1 95.5 149 PHE B N 1
ATOM 5249 C CA . PHE B 1 149 ? -1.639 -32.188 11.25 1 95.5 149 PHE B CA 1
ATOM 5250 C C . PHE B 1 149 ? -2.672 -31.172 11.758 1 95.5 149 PHE B C 1
ATOM 5252 O O . PHE B 1 149 ? -3.012 -31.172 12.938 1 95.5 149 PHE B O 1
ATOM 5259 N N . GLY B 1 150 ? -3.109 -30.312 11.008 1 93.75 150 GLY B N 1
ATOM 5260 C CA . GLY B 1 150 ? -4.219 -29.438 11.328 1 93.75 150 GLY B CA 1
ATOM 5261 C C . GLY B 1 150 ? -3.799 -28.219 12.133 1 93.75 150 GLY B C 1
ATOM 5262 O O . GLY B 1 150 ? -4.645 -27.531 12.711 1 93.75 150 GLY B O 1
ATOM 5263 N N . ILE B 1 151 ? -2.566 -27.922 12.172 1 95.31 151 ILE B N 1
ATOM 5264 C CA . ILE B 1 151 ? -2.1 -26.75 12.914 1 95.31 151 ILE B CA 1
ATOM 5265 C C . ILE B 1 151 ? -2.596 -25.484 12.234 1 95.31 151 ILE B C 1
ATOM 5267 O O . ILE B 1 151 ? -3.025 -24.547 12.914 1 95.31 151 ILE B O 1
ATOM 5271 N N . TRP B 1 152 ? -2.52 -25.469 10.914 1 95.94 152 TRP B N 1
ATOM 5272 C CA . TRP B 1 152 ? -2.945 -24.281 10.172 1 95.94 152 TRP B CA 1
ATOM 5273 C C . TRP B 1 152 ? -4.461 -24.109 10.242 1 95.94 152 TRP B C 1
ATOM 5275 O O . TRP B 1 152 ? -4.977 -23 10.07 1 95.94 152 TRP B O 1
ATOM 5285 N N . ARG B 1 153 ? -5.164 -25.203 10.508 1 94.69 153 ARG B N 1
ATOM 5286 C CA . ARG B 1 153 ? -6.609 -25.156 10.703 1 94.69 153 ARG B CA 1
ATOM 5287 C C . ARG B 1 153 ? -6.973 -24.234 11.875 1 94.69 153 ARG B C 1
ATOM 5289 O O . ARG B 1 153 ? -7.953 -23.5 11.805 1 94.69 153 ARG B O 1
ATOM 5296 N N . VAL B 1 154 ? -6.199 -24.281 12.867 1 93 154 VAL B N 1
ATOM 5297 C CA . VAL B 1 154 ? -6.449 -23.5 14.062 1 93 154 VAL B CA 1
ATOM 5298 C C . VAL B 1 154 ? -6.309 -22 13.742 1 93 154 VAL B C 1
ATOM 5300 O O . VAL B 1 154 ? -7.121 -21.188 14.18 1 93 154 VAL B O 1
ATOM 5303 N N . PHE B 1 155 ? -5.328 -21.688 12.977 1 91.69 155 PHE B N 1
ATOM 5304 C CA . PHE B 1 155 ? -5.113 -20.312 12.57 1 91.69 155 PHE B CA 1
ATOM 5305 C C . PHE B 1 155 ? -6.301 -19.797 11.766 1 91.69 155 PHE B C 1
ATOM 5307 O O . PHE B 1 155 ? -6.801 -18.688 12.023 1 91.69 155 PHE B O 1
ATOM 5314 N N . ILE B 1 156 ? -6.742 -20.547 10.836 1 93.75 156 ILE B N 1
ATOM 5315 C CA . ILE B 1 156 ? -7.812 -20.125 9.938 1 93.75 156 ILE B CA 1
ATOM 5316 C C . ILE B 1 156 ? -9.133 -20.062 10.703 1 93.75 156 ILE B C 1
ATOM 5318 O O . ILE B 1 156 ? -10 -19.234 10.391 1 93.75 156 ILE B O 1
ATOM 5322 N N . ARG B 1 157 ? -9.289 -20.875 11.695 1 91.75 157 ARG B N 1
ATOM 5323 C CA . ARG B 1 157 ? -10.523 -20.922 12.461 1 91.75 157 ARG B CA 1
ATOM 5324 C C . ARG B 1 157 ? -10.82 -19.594 13.125 1 91.75 157 ARG B C 1
ATOM 5326 O O . ARG B 1 157 ? -11.977 -19.188 13.234 1 91.75 157 ARG B O 1
ATOM 5333 N N . PHE B 1 158 ? -9.781 -18.844 13.461 1 91.81 158 PHE B N 1
ATOM 5334 C CA . PHE B 1 158 ? -9.984 -17.594 14.18 1 91.81 158 PHE B CA 1
ATOM 5335 C C . PHE B 1 158 ? -9.805 -16.391 13.258 1 91.81 158 PHE B C 1
ATOM 5337 O O . PHE B 1 158 ? -9.852 -15.242 13.695 1 91.81 158 PHE B O 1
ATOM 5344 N N . LEU B 1 159 ? -9.641 -16.688 12.07 1 94.56 159 LEU B N 1
ATOM 5345 C CA . LEU B 1 159 ? -9.469 -15.625 11.086 1 94.56 159 LEU B CA 1
ATOM 5346 C C . LEU B 1 159 ? -10.805 -14.969 10.758 1 94.56 159 LEU B C 1
ATOM 5348 O O . LEU B 1 159 ? -11.773 -15.656 10.414 1 94.56 159 LEU B O 1
ATOM 5352 N N . SER B 1 160 ? -10.93 -13.664 10.914 1 95.81 160 SER B N 1
ATOM 5353 C CA . SER B 1 160 ? -12.109 -12.898 10.531 1 95.81 160 SER B CA 1
ATOM 5354 C C . SER B 1 160 ? -11.898 -12.172 9.203 1 95.81 160 SER B C 1
ATOM 5356 O O . SER B 1 160 ? -10.766 -12.039 8.742 1 95.81 160 SER B O 1
ATOM 5358 N N . PRO B 1 161 ? -12.977 -11.797 8.586 1 96.44 161 PRO B N 1
ATOM 5359 C CA . PRO B 1 161 ? -12.812 -11.008 7.367 1 96.44 161 PRO B CA 1
ATOM 5360 C C . PRO B 1 161 ? -11.953 -9.766 7.578 1 96.44 161 PRO B C 1
ATOM 5362 O O . PRO B 1 161 ? -11.125 -9.43 6.73 1 96.44 161 PRO B O 1
ATOM 5365 N N . LEU B 1 162 ? -12.086 -9.102 8.711 1 97.62 162 LEU B N 1
ATOM 5366 C CA . LEU B 1 162 ? -11.312 -7.895 8.992 1 97.62 162 LEU B CA 1
ATOM 5367 C C . LEU B 1 162 ? -9.812 -8.203 9.016 1 97.62 162 LEU B C 1
ATOM 5369 O O . LEU B 1 162 ? -9.016 -7.48 8.414 1 97.62 162 LEU B O 1
ATOM 5373 N N . ALA B 1 163 ? -9.453 -9.258 9.68 1 97.44 163 ALA B N 1
ATOM 5374 C CA . ALA B 1 163 ? -8.047 -9.633 9.773 1 97.44 163 ALA B CA 1
ATOM 5375 C C . ALA B 1 163 ? -7.516 -10.133 8.438 1 97.44 163 ALA B C 1
ATOM 5377 O O . ALA B 1 163 ? -6.316 -10.039 8.164 1 97.44 163 ALA B O 1
ATOM 5378 N N . ALA B 1 164 ? -8.367 -10.656 7.582 1 97.88 164 ALA B N 1
ATOM 5379 C CA . ALA B 1 164 ? -7.965 -11.227 6.301 1 97.88 164 ALA B CA 1
ATOM 5380 C C . ALA B 1 164 ? -7.668 -10.133 5.277 1 97.88 164 ALA B C 1
ATOM 5382 O O . ALA B 1 164 ? -6.816 -10.312 4.406 1 97.88 164 ALA B O 1
ATOM 5383 N N . VAL B 1 165 ? -8.305 -9.016 5.387 1 98.38 165 VAL B N 1
ATOM 5384 C CA . VAL B 1 165 ? -8.227 -7.977 4.367 1 98.38 165 VAL B CA 1
ATOM 5385 C C . VAL B 1 165 ? -6.777 -7.555 4.168 1 98.38 165 VAL B C 1
ATOM 5387 O O . VAL B 1 165 ? -6.258 -7.598 3.047 1 98.38 165 VAL B O 1
ATOM 5390 N N . PRO B 1 166 ? -6.027 -7.223 5.242 1 97.81 166 PRO B N 1
ATOM 5391 C CA . PRO B 1 166 ? -4.676 -6.699 5.016 1 97.81 166 PRO B CA 1
ATOM 5392 C C . PRO B 1 166 ? -3.744 -7.73 4.379 1 97.81 166 PRO B C 1
ATOM 5394 O O . PRO B 1 166 ? -3 -7.402 3.451 1 97.81 166 PRO B O 1
ATOM 5397 N N . PHE B 1 167 ? -3.676 -8.906 4.816 1 94.25 167 PHE B N 1
ATOM 5398 C CA . PHE B 1 167 ? -2.672 -9.812 4.273 1 94.25 167 PHE B CA 1
ATOM 5399 C C . PHE B 1 167 ? -3.1 -10.344 2.906 1 94.25 167 PHE B C 1
ATOM 5401 O O . PHE B 1 167 ? -2.262 -10.555 2.027 1 94.25 167 PHE B O 1
ATOM 5408 N N . VAL B 1 168 ? -4.496 -10.578 2.654 1 97.69 168 VAL B N 1
ATOM 5409 C CA . VAL B 1 168 ? -4.922 -10.977 1.316 1 97.69 168 VAL B CA 1
ATOM 5410 C C . VAL B 1 168 ? -4.586 -9.875 0.317 1 97.69 168 VAL B C 1
ATOM 5412 O O . VAL B 1 168 ? -4.078 -10.148 -0.773 1 97.69 168 VAL B O 1
ATOM 5415 N N . THR B 1 169 ? -4.832 -8.672 0.703 1 98.44 169 THR B N 1
ATOM 5416 C CA . THR B 1 169 ? -4.555 -7.523 -0.151 1 98.44 169 THR B CA 1
ATOM 5417 C C . THR B 1 169 ? -3.059 -7.398 -0.424 1 98.44 169 THR B C 1
ATOM 5419 O O . THR B 1 169 ? -2.646 -7.184 -1.565 1 98.44 169 THR B O 1
ATOM 5422 N N . LEU B 1 170 ? -2.252 -7.605 0.569 1 98.12 170 LEU B N 1
ATOM 5423 C CA . LEU B 1 170 ? -0.816 -7.387 0.427 1 98.12 170 LEU B CA 1
ATOM 5424 C C . LEU B 1 170 ? -0.15 -8.578 -0.256 1 98.12 170 LEU B C 1
ATOM 5426 O O . LEU B 1 170 ? 1.012 -8.492 -0.662 1 98.12 170 LEU B O 1
ATOM 5430 N N . THR B 1 171 ? -0.848 -9.672 -0.428 1 96.94 171 THR B N 1
ATOM 5431 C CA . THR B 1 171 ? -0.316 -10.742 -1.268 1 96.94 171 THR B CA 1
ATOM 5432 C C . THR B 1 171 ? -0.15 -10.266 -2.707 1 96.94 171 THR B C 1
ATOM 5434 O O . THR B 1 171 ? 0.791 -10.664 -3.396 1 96.94 171 THR B O 1
ATOM 5437 N N . GLY B 1 172 ? -1.086 -9.461 -3.143 1 96.75 172 GLY B N 1
ATOM 5438 C CA . GLY B 1 172 ? -0.988 -8.867 -4.465 1 96.75 172 GLY B CA 1
ATOM 5439 C C . GLY B 1 172 ? -0.296 -7.52 -4.465 1 96.75 172 GLY B C 1
ATOM 5440 O O . GLY B 1 172 ? 0.731 -7.34 -5.121 1 96.75 172 GLY B O 1
ATOM 5441 N N . LEU B 1 173 ? -0.738 -6.656 -3.574 1 97.12 173 LEU B N 1
ATOM 5442 C CA . LEU B 1 173 ? -0.248 -5.285 -3.506 1 97.12 173 LEU B CA 1
ATOM 5443 C C . LEU B 1 173 ? 1.221 -5.25 -3.098 1 97.12 173 LEU B C 1
ATOM 5445 O O . LEU B 1 173 ? 1.974 -4.379 -3.539 1 97.12 173 LEU B O 1
ATOM 5449 N N . GLY B 1 174 ? 1.629 -6.156 -2.324 1 95.44 174 GLY B N 1
ATOM 5450 C CA . GLY B 1 174 ? 2.994 -6.195 -1.823 1 95.44 174 GLY B CA 1
ATOM 5451 C C . GLY B 1 174 ? 4.012 -6.559 -2.889 1 95.44 174 GLY B C 1
ATOM 5452 O O . GLY B 1 174 ? 5.215 -6.398 -2.684 1 95.44 174 GLY B O 1
ATOM 5453 N N . LEU B 1 175 ? 3.562 -6.973 -4.051 1 94.19 175 LEU B N 1
ATOM 5454 C CA . LEU B 1 175 ? 4.453 -7.375 -5.133 1 94.19 175 LEU B CA 1
ATOM 5455 C C . LEU B 1 175 ? 4.695 -6.215 -6.094 1 94.19 175 LEU B C 1
ATOM 5457 O O . LEU B 1 175 ? 5.238 -6.41 -7.188 1 94.19 175 LEU B O 1
ATOM 5461 N N . PHE B 1 176 ? 4.309 -4.988 -5.645 1 94.62 176 PHE B N 1
ATOM 5462 C CA . PHE B 1 176 ? 4.387 -3.82 -6.512 1 94.62 176 PHE B CA 1
ATOM 5463 C C . PHE B 1 176 ? 5.828 -3.539 -6.91 1 94.62 176 PHE B C 1
ATOM 5465 O O . PHE B 1 176 ? 6.086 -2.887 -7.926 1 94.62 176 PHE B O 1
ATOM 5472 N N . PHE B 1 177 ? 6.84 -4.164 -6.285 1 89 177 PHE B N 1
ATOM 5473 C CA . PHE B 1 177 ? 8.25 -3.959 -6.586 1 89 177 PHE B CA 1
ATOM 5474 C C . PHE B 1 177 ? 8.641 -4.68 -7.867 1 89 177 PHE B C 1
ATOM 5476 O O . PHE B 1 177 ? 9.656 -4.344 -8.492 1 89 177 PHE B O 1
ATOM 5483 N N . PHE B 1 178 ? 7.848 -5.652 -8.242 1 88.06 178 PHE B N 1
ATOM 5484 C CA . PHE B 1 178 ? 8.195 -6.48 -9.383 1 88.06 178 PHE B CA 1
ATOM 5485 C C . PHE B 1 178 ? 7.398 -6.066 -10.617 1 88.06 178 PHE B C 1
ATOM 5487 O O . PHE B 1 178 ? 7.629 -6.578 -11.711 1 88.06 178 PHE B O 1
ATOM 5494 N N . ALA B 1 179 ? 6.566 -5.094 -10.461 1 95.19 179 ALA B N 1
ATOM 5495 C CA . ALA B 1 179 ? 5.621 -4.828 -11.547 1 95.19 179 ALA B CA 1
ATOM 5496 C C . ALA B 1 179 ? 6.117 -3.691 -12.438 1 95.19 179 ALA B C 1
ATOM 5498 O O . ALA B 1 179 ? 6.797 -3.928 -13.438 1 95.19 179 ALA B O 1
ATOM 5499 N N . PHE B 1 180 ? 5.957 -2.465 -11.992 1 97.25 180 PHE B N 1
ATOM 5500 C CA . PHE B 1 180 ? 6.27 -1.343 -12.875 1 97.25 180 PHE B CA 1
ATOM 5501 C C . PHE B 1 180 ? 7.777 -1.221 -13.078 1 97.25 180 PHE B C 1
ATOM 5503 O O . PHE B 1 180 ? 8.234 -0.88 -14.164 1 97.25 180 PHE B O 1
ATOM 5510 N N . PRO B 1 181 ? 8.586 -1.418 -12.039 1 94.44 181 PRO B N 1
ATOM 5511 C CA . PRO B 1 181 ? 10.031 -1.399 -12.289 1 94.44 181 PRO B CA 1
ATOM 5512 C C . PRO B 1 181 ? 10.453 -2.381 -13.383 1 94.44 181 PRO B C 1
ATOM 5514 O O . PRO B 1 181 ? 11.383 -2.098 -14.148 1 94.44 181 PRO B O 1
ATOM 5517 N N . GLY B 1 182 ? 9.805 -3.514 -13.508 1 94.06 182 GLY B N 1
ATOM 5518 C CA . GLY B 1 182 ? 10.062 -4.449 -14.594 1 94.06 182 GLY B CA 1
ATOM 5519 C C . GLY B 1 182 ? 9.664 -3.908 -15.953 1 94.06 182 GLY B C 1
ATOM 5520 O O . GLY B 1 182 ? 10.336 -4.16 -16.953 1 94.06 182 GLY B O 1
ATOM 5521 N N . VAL B 1 183 ? 8.562 -3.166 -15.984 1 96.44 183 VAL B N 1
ATOM 5522 C CA . VAL B 1 183 ? 8.078 -2.533 -17.203 1 96.44 183 VAL B CA 1
ATOM 5523 C C . VAL B 1 183 ? 9.133 -1.57 -17.75 1 96.44 183 VAL B C 1
ATOM 5525 O O . VAL B 1 183 ? 9.328 -1.472 -18.953 1 96.44 183 VAL B O 1
ATOM 5528 N N . THR B 1 184 ? 9.844 -0.936 -16.859 1 94.75 184 THR B N 1
ATOM 5529 C CA . THR B 1 184 ? 10.734 0.155 -17.234 1 94.75 184 THR B CA 1
ATOM 5530 C C . THR B 1 184 ? 12.078 -0.387 -17.719 1 94.75 184 THR B C 1
ATOM 5532 O O . THR B 1 184 ? 12.906 0.362 -18.25 1 94.75 184 THR B O 1
ATOM 5535 N N . LYS B 1 185 ? 12.359 -1.706 -17.484 1 92 185 LYS B N 1
ATOM 5536 C CA . LYS B 1 185 ? 13.602 -2.283 -18.016 1 92 185 LYS B CA 1
ATOM 5537 C C . LYS B 1 185 ? 13.672 -2.141 -19.531 1 92 185 LYS B C 1
ATOM 5539 O O . LYS B 1 185 ? 14.766 -2.074 -20.094 1 92 185 LYS B O 1
ATOM 5544 N N . CYS B 1 186 ? 12.578 -2.121 -20.172 1 93.81 186 CYS B N 1
ATOM 5545 C CA . CYS B 1 186 ? 12.383 -1.748 -21.562 1 93.81 186 CYS B CA 1
ATOM 5546 C C . CYS B 1 186 ? 11.07 -1.001 -21.75 1 93.81 186 CYS B C 1
ATOM 5548 O O . CYS B 1 186 ? 10.07 -1.594 -22.156 1 93.81 186 CYS B O 1
ATOM 5550 N N . ILE B 1 187 ? 11.094 0.233 -21.562 1 92.5 187 ILE B N 1
ATOM 5551 C CA . ILE B 1 187 ? 9.898 1.06 -21.469 1 92.5 187 ILE B CA 1
ATOM 5552 C C . ILE B 1 187 ? 9.172 1.067 -22.812 1 92.5 187 ILE B C 1
ATOM 5554 O O . ILE B 1 187 ? 7.938 1.144 -22.859 1 92.5 187 ILE B O 1
ATOM 5558 N N . GLU B 1 188 ? 9.875 0.989 -23.922 1 92.62 188 GLU B N 1
ATOM 5559 C CA . GLU B 1 188 ? 9.289 1.041 -25.266 1 92.62 188 GLU B CA 1
ATOM 5560 C C . GLU B 1 188 ? 8.422 -0.182 -25.531 1 92.62 188 GLU B C 1
ATOM 5562 O O . GLU B 1 188 ? 7.531 -0.141 -26.391 1 92.62 188 GLU B O 1
ATOM 5567 N N . VAL B 1 189 ? 8.688 -1.235 -24.828 1 95.12 189 VAL B N 1
ATOM 5568 C CA . VAL B 1 189 ? 7.918 -2.461 -25 1 95.12 189 VAL B CA 1
ATOM 5569 C C . VAL B 1 189 ? 6.941 -2.625 -23.844 1 95.12 189 VAL B C 1
ATOM 5571 O O . VAL B 1 189 ? 5.77 -2.951 -24.047 1 95.12 189 VAL B O 1
ATOM 5574 N N . GLY B 1 190 ? 7.434 -2.385 -22.656 1 96.69 190 GLY B N 1
ATOM 5575 C CA . GLY B 1 190 ? 6.652 -2.604 -21.453 1 96.69 190 GLY B CA 1
ATOM 5576 C C . GLY B 1 190 ? 5.453 -1.683 -21.344 1 96.69 190 GLY B C 1
ATOM 5577 O O . GLY B 1 190 ? 4.355 -2.121 -20.984 1 96.69 190 GLY B O 1
ATOM 5578 N N . LEU B 1 191 ? 5.633 -0.417 -21.609 1 97.12 191 LEU B N 1
ATOM 5579 C CA . LEU B 1 191 ? 4.555 0.551 -21.438 1 97.12 191 LEU B CA 1
ATOM 5580 C C . LEU B 1 191 ? 3.436 0.304 -22.438 1 97.12 191 LEU B C 1
ATOM 5582 O O . LEU B 1 191 ? 2.258 0.297 -22.078 1 97.12 191 LEU B O 1
ATOM 5586 N N . PRO B 1 192 ? 3.773 0.119 -23.688 1 97.44 192 PRO B N 1
ATOM 5587 C CA . PRO B 1 192 ? 2.705 -0.234 -24.625 1 97.44 192 PRO B CA 1
ATOM 5588 C C . PRO B 1 192 ? 1.97 -1.512 -24.234 1 97.44 192 PRO B C 1
ATOM 5590 O O . PRO B 1 192 ? 0.759 -1.621 -24.438 1 97.44 192 PRO B O 1
ATOM 5593 N N . ALA B 1 193 ? 2.727 -2.479 -23.719 1 98 193 ALA B N 1
ATOM 5594 C CA . ALA B 1 193 ? 2.088 -3.711 -23.266 1 98 193 ALA B CA 1
ATOM 5595 C C . ALA B 1 193 ? 1.07 -3.426 -22.172 1 98 193 ALA B C 1
ATOM 5597 O O . ALA B 1 193 ? -0.041 -3.961 -22.188 1 98 193 ALA B O 1
ATOM 5598 N N . LEU B 1 194 ? 1.393 -2.621 -21.219 1 98.25 194 LEU B N 1
ATOM 5599 C CA . LEU B 1 194 ? 0.512 -2.268 -20.109 1 98.25 194 LEU B CA 1
ATOM 5600 C C . LEU B 1 194 ? -0.724 -1.527 -20.609 1 98.25 194 LEU B C 1
ATOM 5602 O O . LEU B 1 194 ? -1.849 -1.863 -20.234 1 98.25 194 LEU B O 1
ATOM 5606 N N . VAL B 1 195 ? -0.548 -0.537 -21.453 1 97.5 195 VAL B N 1
ATOM 5607 C CA . VAL B 1 195 ? -1.64 0.279 -21.984 1 97.5 195 VAL B CA 1
ATOM 5608 C C . VAL B 1 195 ? -2.578 -0.588 -22.812 1 97.5 195 VAL B C 1
ATOM 5610 O O . VAL B 1 195 ? -3.801 -0.511 -22.672 1 97.5 195 VAL B O 1
ATOM 5613 N N . LEU B 1 196 ? -2.021 -1.428 -23.641 1 96.94 196 LEU B N 1
ATOM 5614 C CA . LEU B 1 196 ? -2.828 -2.281 -24.516 1 96.94 196 LEU B CA 1
ATOM 5615 C C . LEU B 1 196 ? -3.627 -3.287 -23.688 1 96.94 196 LEU B C 1
ATOM 5617 O O . LEU B 1 196 ? -4.777 -3.59 -24.016 1 96.94 196 LEU B O 1
ATOM 5621 N N . LEU B 1 197 ? -2.998 -3.84 -22.703 1 96.94 197 LEU B N 1
ATOM 5622 C CA . LEU B 1 197 ? -3.713 -4.793 -21.859 1 96.94 197 LEU B CA 1
ATOM 5623 C C . LEU B 1 197 ? -4.918 -4.133 -21.203 1 96.94 197 LEU B C 1
ATOM 5625 O O . LEU B 1 197 ? -6.004 -4.715 -21.156 1 96.94 197 LEU B O 1
ATOM 5629 N N . VAL B 1 198 ? -4.711 -2.955 -20.656 1 95.62 198 VAL B N 1
ATOM 5630 C CA . VAL B 1 198 ? -5.801 -2.236 -20.016 1 95.62 198 VAL B CA 1
ATOM 5631 C C . VAL B 1 198 ? -6.898 -1.932 -21.031 1 95.62 198 VAL B C 1
ATOM 5633 O O . VAL B 1 198 ? -8.086 -2.105 -20.734 1 95.62 198 VAL B O 1
ATOM 5636 N N . ILE B 1 199 ? -6.531 -1.53 -22.188 1 94.38 199 ILE B N 1
ATOM 5637 C CA . ILE B 1 199 ? -7.504 -1.206 -23.234 1 94.38 199 ILE B CA 1
ATOM 5638 C C . ILE B 1 199 ? -8.273 -2.465 -23.625 1 94.38 199 ILE B C 1
ATOM 5640 O O . ILE B 1 199 ? -9.5 -2.453 -23.703 1 94.38 199 ILE B O 1
ATOM 5644 N N . PHE B 1 200 ? -7.582 -3.568 -23.812 1 93.12 200 PHE B N 1
ATOM 5645 C CA . PHE B 1 200 ? -8.219 -4.793 -24.281 1 93.12 200 PHE B CA 1
ATOM 5646 C C . PHE B 1 200 ? -9.047 -5.434 -23.172 1 93.12 200 PHE B C 1
ATOM 5648 O O . PHE B 1 200 ? -10.18 -5.859 -23.406 1 93.12 200 PHE B O 1
ATOM 5655 N N . ALA B 1 201 ? -8.516 -5.461 -22.016 1 90.75 201 ALA B N 1
ATOM 5656 C CA . ALA B 1 201 ? -9.156 -6.188 -20.922 1 90.75 201 ALA B CA 1
ATOM 5657 C C . ALA B 1 201 ? -10.312 -5.379 -20.344 1 90.75 201 ALA B C 1
ATOM 5659 O O . ALA B 1 201 ? -11.305 -5.945 -19.875 1 90.75 201 ALA B O 1
ATOM 5660 N N . GLU B 1 202 ? -10.219 -4.023 -20.406 1 89.88 202 GLU B N 1
ATOM 5661 C CA . GLU B 1 202 ? -11.195 -3.25 -19.656 1 89.88 202 GLU B CA 1
ATOM 5662 C C . GLU B 1 202 ? -12.055 -2.398 -20.594 1 89.88 202 GLU B C 1
ATOM 5664 O O . GLU B 1 202 ? -13.242 -2.182 -20.328 1 89.88 202 GLU B O 1
ATOM 5669 N N . TYR B 1 203 ? -11.547 -1.918 -21.609 1 89.19 203 TYR B N 1
ATOM 5670 C CA . TYR B 1 203 ? -12.32 -1.046 -22.5 1 89.19 203 TYR B CA 1
ATOM 5671 C C . TYR B 1 203 ? -12.914 -1.831 -23.656 1 89.19 203 TYR B C 1
ATOM 5673 O O . TYR B 1 203 ? -14.125 -1.771 -23.891 1 89.19 203 TYR B O 1
ATOM 5681 N N . ALA B 1 204 ? -12.133 -2.59 -24.297 1 85.69 204 ALA B N 1
ATOM 5682 C CA . ALA B 1 204 ? -12.633 -3.346 -25.438 1 85.69 204 ALA B CA 1
ATOM 5683 C C . ALA B 1 204 ? -13.633 -4.41 -25 1 85.69 204 ALA B C 1
ATOM 5685 O O . ALA B 1 204 ? -14.68 -4.578 -25.625 1 85.69 204 ALA B O 1
ATOM 5686 N N . SER B 1 205 ? -13.352 -5.016 -23.938 1 76.56 205 SER B N 1
ATOM 5687 C CA . SER B 1 205 ? -14.188 -6.109 -23.469 1 76.56 205 SER B CA 1
ATOM 5688 C C . SER B 1 205 ? -15.539 -5.598 -22.984 1 76.56 205 SER B C 1
ATOM 5690 O O . SER B 1 205 ? -16.531 -6.328 -23.016 1 76.56 205 SER B O 1
ATOM 5692 N N . HIS B 1 206 ? -15.555 -4.301 -22.594 1 76.25 206 HIS B N 1
ATOM 5693 C CA . HIS B 1 206 ? -16.766 -3.854 -21.922 1 76.25 206 HIS B CA 1
ATOM 5694 C C . HIS B 1 206 ? -17.438 -2.723 -22.688 1 76.25 206 HIS B C 1
ATOM 5696 O O . HIS B 1 206 ? -18.625 -2.424 -22.469 1 76.25 206 HIS B O 1
ATOM 5702 N N . VAL B 1 207 ? -16.609 -2.129 -23.578 1 73.44 207 VAL B N 1
ATOM 5703 C CA . VAL B 1 207 ? -17.172 -0.943 -24.234 1 73.44 207 VAL B CA 1
ATOM 5704 C C . VAL B 1 207 ? -17.266 -1.173 -25.734 1 73.44 207 VAL B C 1
ATOM 5706 O O . VAL B 1 207 ? -18.359 -1.338 -26.281 1 73.44 207 VAL B O 1
ATOM 5709 N N . PHE B 1 208 ? -16.109 -1.418 -26.422 1 71.19 208 PHE B N 1
ATOM 5710 C CA . PHE B 1 208 ? -16.031 -1.358 -27.875 1 71.19 208 PHE B CA 1
ATOM 5711 C C . PHE B 1 208 ? -16.469 -2.676 -28.5 1 71.19 208 PHE B C 1
ATOM 5713 O O . PHE B 1 208 ? -17.031 -2.691 -29.594 1 71.19 208 PHE B O 1
ATOM 5720 N N . ALA B 1 209 ? -16.203 -3.746 -27.812 1 69.62 209 ALA B N 1
ATOM 5721 C CA . ALA B 1 209 ? -16.531 -5.074 -28.328 1 69.62 209 ALA B CA 1
ATOM 5722 C C . ALA B 1 209 ? -17.156 -5.945 -27.25 1 69.62 209 ALA B C 1
ATOM 5724 O O . ALA B 1 209 ? -16.734 -7.086 -27.047 1 69.62 209 ALA B O 1
ATOM 5725 N N . LYS B 1 210 ? -18.188 -5.273 -26.75 1 71.44 210 LYS B N 1
ATOM 5726 C CA . LYS B 1 210 ? -18.859 -5.977 -25.672 1 71.44 210 LYS B CA 1
ATOM 5727 C C . LYS B 1 210 ? -19.375 -7.332 -26.125 1 71.44 210 LYS B C 1
ATOM 5729 O O . LYS B 1 210 ? -19.984 -7.441 -27.188 1 71.44 210 LYS B O 1
ATOM 5734 N N . GLY B 1 211 ? -18.859 -8.305 -25.375 1 72 211 GLY B N 1
ATOM 5735 C CA . GLY B 1 211 ? -19.312 -9.648 -25.703 1 72 211 GLY B CA 1
ATOM 5736 C C . GLY B 1 211 ? -18.344 -10.398 -26.594 1 72 211 GLY B C 1
ATOM 5737 O O . GLY B 1 211 ? -18.531 -11.594 -26.859 1 72 211 GLY B O 1
ATOM 5738 N N . SER B 1 212 ? -17.438 -9.633 -27.062 1 82.19 212 SER B N 1
ATOM 5739 C CA . SER B 1 212 ? -16.438 -10.312 -27.875 1 82.19 212 SER B CA 1
ATOM 5740 C C . SER B 1 212 ? -15.664 -11.344 -27.047 1 82.19 212 SER B C 1
ATOM 5742 O O . SER B 1 212 ? -15.242 -11.062 -25.938 1 82.19 212 SER B O 1
ATOM 5744 N N . PHE B 1 213 ? -15.57 -12.461 -27.641 1 81.75 213 PHE B N 1
ATOM 5745 C CA . PHE B 1 213 ? -14.859 -13.562 -27 1 81.75 213 PHE B CA 1
ATOM 5746 C C . PHE B 1 213 ? -13.375 -13.227 -26.844 1 81.75 213 PHE B C 1
ATOM 5748 O O . PHE B 1 213 ? -12.789 -13.492 -25.797 1 81.75 213 PHE B O 1
ATOM 5755 N N . VAL B 1 214 ? -12.844 -12.617 -27.844 1 80.81 214 VAL B N 1
ATOM 5756 C CA . VAL B 1 214 ? -11.406 -12.352 -27.906 1 80.81 214 VAL B CA 1
ATOM 5757 C C . VAL B 1 214 ? -11.008 -11.391 -26.781 1 80.81 214 VAL B C 1
ATOM 5759 O O . VAL B 1 214 ? -10.055 -11.641 -26.047 1 80.81 214 VAL B O 1
ATOM 5762 N N . PHE B 1 215 ? -11.719 -10.367 -26.594 1 83.62 215 PHE B N 1
ATOM 5763 C CA . PHE B 1 215 ? -11.305 -9.336 -25.641 1 83.62 215 PHE B CA 1
ATOM 5764 C C . PHE B 1 215 ? -11.828 -9.633 -24.25 1 83.62 215 PHE B C 1
ATOM 5766 O O . PHE B 1 215 ? -11.242 -9.203 -23.25 1 83.62 215 PHE B O 1
ATOM 5773 N N . SER B 1 216 ? -12.797 -10.422 -24.203 1 82.12 216 SER B N 1
ATOM 5774 C CA . SER B 1 216 ? -13.367 -10.727 -22.906 1 82.12 216 SER B CA 1
ATOM 5775 C C . SER B 1 216 ? -12.625 -11.883 -22.234 1 82.12 216 SER B C 1
ATOM 5777 O O . SER B 1 216 ? -12.523 -11.93 -21.016 1 82.12 216 SER B O 1
ATOM 5779 N N . ARG B 1 217 ? -12.094 -12.742 -23.125 1 90.19 217 ARG B N 1
ATOM 5780 C CA . ARG B 1 217 ? -11.531 -13.969 -22.547 1 90.19 217 ARG B CA 1
ATOM 5781 C C . ARG B 1 217 ? -10.047 -14.086 -22.875 1 90.19 217 ARG B C 1
ATOM 5783 O O . ARG B 1 217 ? -9.305 -14.781 -22.172 1 90.19 217 ARG B O 1
ATOM 5790 N N . CYS B 1 218 ? -9.602 -13.359 -23.828 1 94.06 218 CYS B N 1
ATOM 5791 C CA . CYS B 1 218 ? -8.242 -13.602 -24.312 1 94.06 218 CYS B CA 1
ATOM 5792 C C . CYS B 1 218 ? -7.445 -12.305 -24.375 1 94.06 218 CYS B C 1
ATOM 5794 O O . CYS B 1 218 ? -6.559 -12.156 -25.219 1 94.06 218 CYS B O 1
ATOM 5796 N N . ALA B 1 219 ? -7.77 -11.367 -23.578 1 94.25 219 ALA B N 1
ATOM 5797 C CA . ALA B 1 219 ? -7.102 -10.07 -23.609 1 94.25 219 ALA B CA 1
ATOM 5798 C C . ALA B 1 219 ? -5.605 -10.219 -23.359 1 94.25 219 ALA B C 1
ATOM 5800 O O . ALA B 1 219 ? -4.789 -9.547 -24 1 94.25 219 ALA B O 1
ATOM 5801 N N . VAL B 1 220 ? -5.242 -11.047 -22.453 1 96.06 220 VAL B N 1
ATOM 5802 C CA . VAL B 1 220 ? -3.844 -11.25 -22.094 1 96.06 220 VAL B CA 1
ATOM 5803 C C . VAL B 1 220 ? -3.096 -11.875 -23.266 1 96.06 220 VAL B C 1
ATOM 5805 O O . VAL B 1 220 ? -2.018 -11.406 -23.641 1 96.06 220 VAL B O 1
ATOM 5808 N N . LEU B 1 221 ? -3.688 -12.852 -23.828 1 95.75 221 LEU B N 1
ATOM 5809 C CA . LEU B 1 221 ? -3.064 -13.555 -24.953 1 95.75 221 LEU B CA 1
ATOM 5810 C C . LEU B 1 221 ? -2.857 -12.617 -26.125 1 95.75 221 LEU B C 1
ATOM 5812 O O . LEU B 1 221 ? -1.773 -12.578 -26.719 1 95.75 221 LEU B O 1
ATOM 5816 N N . VAL B 1 222 ? -3.846 -11.859 -26.469 1 95.19 222 VAL B N 1
ATOM 5817 C CA . VAL B 1 222 ? -3.789 -10.953 -27.609 1 95.19 222 VAL B CA 1
ATOM 5818 C C . VAL B 1 222 ? -2.742 -9.867 -27.359 1 95.19 222 VAL B C 1
ATOM 5820 O O . VAL B 1 222 ? -1.978 -9.516 -28.266 1 95.19 222 VAL B O 1
ATOM 5823 N N . THR B 1 223 ? -2.713 -9.375 -26.156 1 96.75 223 THR B N 1
ATOM 5824 C CA . THR B 1 223 ? -1.729 -8.359 -25.797 1 96.75 223 THR B CA 1
ATOM 5825 C C . THR B 1 223 ? -0.31 -8.898 -25.969 1 96.75 223 THR B C 1
ATOM 5827 O O . THR B 1 223 ? 0.547 -8.234 -26.547 1 96.75 223 THR B O 1
ATOM 5830 N N . VAL B 1 224 ? -0.059 -10.086 -25.453 1 96.5 224 VAL B N 1
ATOM 5831 C CA . VAL B 1 224 ? 1.274 -10.672 -25.516 1 96.5 224 VAL B CA 1
ATOM 5832 C C . VAL B 1 224 ? 1.688 -10.891 -26.969 1 96.5 224 VAL B C 1
ATOM 5834 O O . VAL B 1 224 ? 2.803 -10.539 -27.359 1 96.5 224 VAL B O 1
ATOM 5837 N N . VAL B 1 225 ? 0.8 -11.398 -27.75 1 95.38 225 VAL B N 1
ATOM 5838 C CA . VAL B 1 225 ? 1.108 -11.703 -29.156 1 95.38 225 VAL B CA 1
ATOM 5839 C C . VAL B 1 225 ? 1.422 -10.414 -29.906 1 95.38 225 VAL B C 1
ATOM 5841 O O . VAL B 1 225 ? 2.438 -10.328 -30.594 1 95.38 225 VAL B O 1
ATOM 5844 N N . ILE B 1 226 ? 0.602 -9.406 -29.766 1 96.56 226 ILE B N 1
ATOM 5845 C CA . ILE B 1 226 ? 0.76 -8.148 -30.5 1 96.56 226 ILE B CA 1
ATOM 5846 C C . ILE B 1 226 ? 2.064 -7.473 -30.078 1 96.56 226 ILE B C 1
ATOM 5848 O O . ILE B 1 226 ? 2.836 -7.023 -30.938 1 96.56 226 ILE B O 1
ATOM 5852 N N . ILE B 1 227 ? 2.326 -7.434 -28.828 1 96.81 227 ILE B N 1
ATOM 5853 C CA . ILE B 1 227 ? 3.5 -6.711 -28.344 1 96.81 227 ILE B CA 1
ATOM 5854 C C . ILE B 1 227 ? 4.758 -7.527 -28.641 1 96.81 227 ILE B C 1
ATOM 5856 O O . ILE B 1 227 ? 5.824 -6.961 -28.891 1 96.81 227 ILE B O 1
ATOM 5860 N N . TRP B 1 228 ? 4.621 -8.852 -28.562 1 94.06 228 TRP B N 1
ATOM 5861 C CA . TRP B 1 228 ? 5.762 -9.695 -28.922 1 94.06 228 TRP B CA 1
ATOM 5862 C C . TRP B 1 228 ? 6.172 -9.477 -30.375 1 94.06 228 TRP B C 1
ATOM 5864 O O . TRP B 1 228 ? 7.359 -9.359 -30.672 1 94.06 228 TRP B O 1
ATOM 5874 N N . ILE B 1 229 ? 5.203 -9.414 -31.219 1 94.56 229 ILE B N 1
ATOM 5875 C CA . ILE B 1 229 ? 5.465 -9.125 -32.625 1 94.56 229 ILE B CA 1
ATOM 5876 C C . ILE B 1 229 ? 6.094 -7.734 -32.75 1 94.56 229 ILE B C 1
ATOM 5878 O O . ILE B 1 229 ? 7.066 -7.555 -33.5 1 94.56 229 ILE B O 1
ATOM 5882 N N . TYR B 1 230 ? 5.527 -6.824 -32.094 1 95.31 230 TYR B N 1
ATOM 5883 C CA . TYR B 1 230 ? 6.059 -5.469 -32.062 1 95.31 230 TYR B CA 1
ATOM 5884 C C . TYR B 1 230 ? 7.512 -5.457 -31.609 1 95.31 230 TYR B C 1
ATOM 5886 O O . TYR B 1 2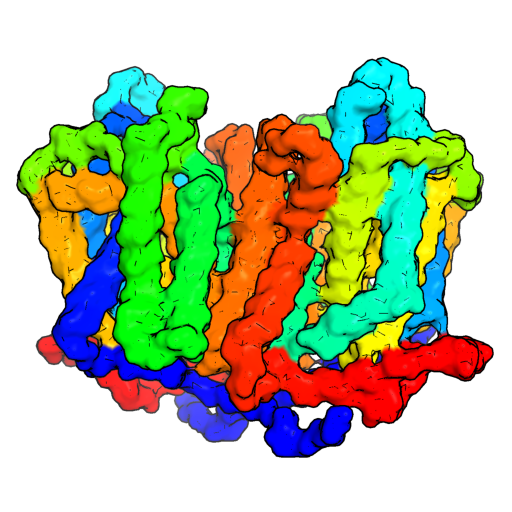30 ? 8.359 -4.801 -32.219 1 95.31 230 TYR B O 1
ATOM 5894 N N . ALA B 1 231 ? 7.848 -6.172 -30.547 1 93.19 231 ALA B N 1
ATOM 5895 C CA . ALA B 1 231 ? 9.203 -6.25 -30.016 1 93.19 231 ALA B CA 1
ATOM 5896 C C . ALA B 1 231 ? 10.156 -6.895 -31.031 1 93.19 231 ALA B C 1
ATOM 5898 O O . ALA B 1 231 ? 11.312 -6.492 -31.141 1 93.19 231 ALA B O 1
ATOM 5899 N N . GLU B 1 232 ? 9.68 -7.887 -31.75 1 90.5 232 GLU B N 1
ATOM 5900 C CA . GLU B 1 232 ? 10.484 -8.547 -32.781 1 90.5 232 GLU B CA 1
ATOM 5901 C C . GLU B 1 232 ? 10.797 -7.594 -33.938 1 90.5 232 GLU B C 1
ATOM 5903 O O . GLU B 1 232 ? 11.898 -7.613 -34.469 1 90.5 232 GLU B O 1
ATOM 5908 N N . ILE B 1 233 ? 9.836 -6.812 -34.281 1 92.69 233 ILE B N 1
ATOM 5909 C CA . ILE B 1 233 ? 10.023 -5.836 -35.375 1 92.69 233 ILE B CA 1
ATOM 5910 C C . ILE B 1 233 ? 11.047 -4.793 -34.938 1 92.69 233 ILE B C 1
ATOM 5912 O O . ILE B 1 233 ? 11.93 -4.422 -35.719 1 92.69 233 ILE B O 1
ATOM 5916 N N . LEU B 1 234 ? 10.953 -4.371 -33.719 1 90.88 234 LEU B N 1
ATOM 5917 C CA . LEU B 1 234 ? 11.922 -3.406 -33.188 1 90.88 234 LEU B CA 1
ATOM 5918 C C . LEU B 1 234 ? 13.32 -3.998 -33.156 1 90.88 234 LEU B C 1
ATOM 5920 O O . LEU B 1 234 ? 14.297 -3.312 -33.469 1 90.88 234 LEU B O 1
ATOM 5924 N N . THR B 1 235 ? 13.414 -5.199 -32.688 1 86.94 235 THR B N 1
ATOM 5925 C CA . THR B 1 235 ? 14.703 -5.887 -32.625 1 86.94 235 THR B CA 1
ATOM 5926 C C . THR B 1 235 ? 15.297 -6.059 -34.031 1 86.94 235 THR B C 1
ATOM 5928 O O . THR B 1 235 ? 16.484 -5.809 -34.25 1 86.94 235 THR B O 1
ATOM 5931 N N . ALA B 1 236 ? 14.508 -6.395 -34.969 1 87 236 ALA B N 1
ATOM 5932 C CA . ALA B 1 236 ? 14.945 -6.613 -36.344 1 87 236 ALA B CA 1
ATOM 5933 C C . ALA B 1 236 ? 15.344 -5.297 -37.031 1 87 236 ALA B C 1
ATOM 5935 O O . ALA B 1 236 ? 16.25 -5.266 -37.844 1 87 236 ALA B O 1
ATOM 5936 N N . ALA B 1 237 ? 14.68 -4.277 -36.625 1 90.06 237 ALA B N 1
ATOM 5937 C CA . ALA B 1 237 ? 14.953 -2.961 -37.188 1 90.06 237 ALA B CA 1
ATOM 5938 C C . ALA B 1 237 ? 16.203 -2.348 -36.594 1 90.06 237 ALA B C 1
ATOM 5940 O O . ALA B 1 237 ? 16.672 -1.294 -37.031 1 90.06 237 ALA B O 1
ATOM 5941 N N . GLY B 1 238 ? 16.766 -2.947 -35.594 1 81.81 238 GLY B N 1
ATOM 5942 C CA . GLY B 1 238 ? 18.031 -2.498 -35 1 81.81 238 GLY B CA 1
ATOM 5943 C C . GLY B 1 238 ? 17.844 -1.446 -33.938 1 81.81 238 GLY B C 1
ATOM 5944 O O . GLY B 1 238 ? 18.766 -0.677 -33.625 1 81.81 238 GLY B O 1
ATOM 5945 N N . ALA B 1 239 ? 16.75 -1.426 -33.438 1 81.5 239 ALA B N 1
ATOM 5946 C CA . ALA B 1 239 ? 16.422 -0.39 -32.469 1 81.5 239 ALA B CA 1
ATOM 5947 C C . ALA B 1 239 ? 17.344 -0.471 -31.234 1 81.5 239 ALA B C 1
ATOM 5949 O O . ALA B 1 239 ? 17.609 0.54 -30.594 1 81.5 239 ALA B O 1
ATOM 5950 N N . TYR B 1 240 ? 17.953 -1.67 -31.016 1 80.75 240 TYR B N 1
ATOM 5951 C CA . TYR B 1 240 ? 18.703 -1.852 -29.766 1 80.75 240 TYR B CA 1
ATOM 5952 C C . TYR B 1 240 ? 20.172 -2.156 -30.047 1 80.75 240 TYR B C 1
ATOM 5954 O O . TYR B 1 240 ? 20.938 -2.434 -29.125 1 80.75 240 TYR B O 1
ATOM 5962 N N . ASN B 1 241 ? 20.578 -2.072 -31.219 1 75.88 241 ASN B N 1
ATOM 5963 C CA . ASN B 1 241 ? 21.938 -2.406 -31.609 1 75.88 241 ASN B CA 1
ATOM 5964 C C . ASN B 1 241 ? 22.953 -1.465 -30.969 1 75.88 241 ASN B C 1
ATOM 5966 O O . ASN B 1 241 ? 24.031 -1.892 -30.578 1 75.88 241 ASN B O 1
ATOM 5970 N N . GLU B 1 242 ? 22.531 -0.221 -30.75 1 74.81 242 GLU B N 1
ATOM 5971 C CA . GLU B 1 242 ? 23.469 0.754 -30.219 1 74.81 242 GLU B CA 1
ATOM 5972 C C . GLU B 1 242 ? 23.156 1.087 -28.766 1 74.81 242 GLU B C 1
ATOM 5974 O O . GLU B 1 242 ? 23.703 2.051 -28.219 1 74.81 242 GLU B O 1
ATOM 5979 N N . ARG B 1 243 ? 22.438 0.252 -28.219 1 78.06 243 ARG B N 1
ATOM 5980 C CA . ARG B 1 243 ? 22.094 0.545 -26.828 1 78.06 243 ARG B CA 1
ATOM 5981 C C . ARG B 1 243 ? 22.938 -0.285 -25.875 1 78.06 243 ARG B C 1
ATOM 5983 O O . ARG B 1 243 ? 23.656 -1.189 -26.297 1 78.06 243 ARG B O 1
ATOM 5990 N N . GLY B 1 244 ? 22.938 0.045 -24.547 1 72.75 244 GLY B N 1
ATOM 5991 C CA . GLY B 1 244 ? 23.734 -0.646 -23.531 1 72.75 244 GLY B CA 1
ATOM 5992 C C . GLY B 1 244 ? 23.328 -2.096 -23.359 1 72.75 244 GLY B C 1
ATOM 5993 O O . GLY B 1 244 ? 22.234 -2.498 -23.766 1 72.75 244 GLY B O 1
ATOM 5994 N N . PRO B 1 245 ? 24.219 -2.881 -22.875 1 70 245 PRO B N 1
ATOM 5995 C CA . PRO B 1 245 ? 23.984 -4.32 -22.734 1 70 245 PRO B CA 1
ATOM 5996 C C . PRO B 1 245 ? 22.734 -4.633 -21.891 1 70 245 PRO B C 1
ATOM 5998 O O . PRO B 1 245 ? 22.016 -5.578 -22.203 1 70 245 PRO B O 1
ATOM 6001 N N . VAL B 1 246 ? 22.422 -3.855 -20.969 1 70.44 246 VAL B N 1
ATOM 6002 C CA . VAL B 1 246 ? 21.281 -4.09 -20.094 1 70.44 246 VAL B CA 1
ATOM 6003 C C . VAL B 1 246 ? 19.984 -3.883 -20.859 1 70.44 246 VAL B C 1
ATOM 6005 O O . VAL B 1 246 ? 19.047 -4.668 -20.734 1 70.44 246 VAL B O 1
ATOM 6008 N N . THR B 1 247 ? 20.016 -2.898 -21.656 1 75.44 247 THR B N 1
ATOM 6009 C CA . THR B 1 247 ? 18.844 -2.615 -22.484 1 75.44 247 THR B CA 1
ATOM 6010 C C . THR B 1 247 ? 18.641 -3.703 -23.531 1 75.44 247 THR B C 1
ATOM 6012 O O . THR B 1 247 ? 17.516 -4.102 -23.812 1 75.44 247 THR B O 1
ATOM 6015 N N . GLN B 1 248 ? 19.766 -4.152 -24.047 1 73.5 248 GLN B N 1
ATOM 6016 C CA . GLN B 1 248 ? 19.688 -5.211 -25.047 1 73.5 248 GLN B CA 1
ATOM 6017 C C . GLN B 1 248 ? 19.109 -6.496 -24.438 1 73.5 248 GLN B C 1
ATOM 6019 O O . GLN B 1 248 ? 18.266 -7.148 -25.047 1 73.5 248 GLN B O 1
ATOM 6024 N N . PHE B 1 249 ? 19.484 -6.73 -23.281 1 71 249 PHE B N 1
ATOM 6025 C CA . PHE B 1 249 ? 19.031 -7.934 -22.594 1 71 249 PHE B CA 1
ATOM 6026 C C . PHE B 1 249 ? 17.547 -7.832 -22.266 1 71 249 PHE B C 1
ATOM 6028 O O . PHE B 1 249 ? 16.812 -8.812 -22.375 1 71 249 PHE B O 1
ATOM 6035 N N . SER B 1 250 ? 17.141 -6.691 -22.016 1 75.38 250 SER B N 1
ATOM 6036 C CA . SER B 1 250 ? 15.781 -6.512 -21.516 1 75.38 250 SER B CA 1
ATOM 6037 C C . SER B 1 250 ? 14.805 -6.309 -22.672 1 75.38 250 SER B C 1
ATOM 6039 O O . SER B 1 250 ? 13.617 -6.602 -22.531 1 75.38 250 SER B O 1
ATOM 6041 N N . CYS B 1 251 ? 15.32 -5.957 -23.812 1 80.06 251 CYS B N 1
ATOM 6042 C CA . CYS B 1 251 ? 14.391 -5.496 -24.828 1 80.06 251 CYS B CA 1
ATOM 6043 C C . CYS B 1 251 ? 14.438 -6.398 -26.062 1 80.06 251 CYS B C 1
ATOM 6045 O O . CYS B 1 251 ? 13.477 -6.449 -26.828 1 80.06 251 CYS B O 1
ATOM 6047 N N . ARG B 1 252 ? 15.562 -7.023 -26.219 1 76.19 252 ARG B N 1
ATOM 6048 C CA . ARG B 1 252 ? 15.688 -7.824 -27.422 1 76.19 252 ARG B CA 1
ATOM 6049 C C . ARG B 1 252 ? 14.844 -9.086 -27.344 1 76.19 252 ARG B C 1
ATOM 6051 O O . ARG B 1 252 ? 14.758 -9.719 -26.281 1 76.19 252 ARG B O 1
ATOM 6058 N N . ALA B 1 253 ? 14.242 -9.391 -28.422 1 75.69 253 ALA B N 1
ATOM 6059 C CA . ALA B 1 253 ? 13.352 -10.547 -28.469 1 75.69 253 ALA B CA 1
ATOM 6060 C C . ALA B 1 253 ? 14.031 -11.742 -29.141 1 75.69 253 ALA B C 1
ATOM 6062 O O . ALA B 1 253 ? 13.461 -12.836 -29.188 1 75.69 253 ALA B O 1
ATOM 6063 N N . ASP B 1 254 ? 15.195 -11.523 -29.562 1 65.44 254 ASP B N 1
ATOM 6064 C CA . ASP B 1 254 ? 15.891 -12.617 -30.25 1 65.44 254 ASP B CA 1
ATOM 6065 C C . ASP B 1 254 ? 16.75 -13.406 -29.266 1 65.44 254 ASP B C 1
ATOM 6067 O O . ASP B 1 254 ? 17.734 -14.031 -29.672 1 65.44 254 ASP B O 1
ATOM 6071 N N . ARG B 1 255 ? 16.234 -13.805 -28.125 1 62.28 255 ARG B N 1
ATOM 6072 C CA . ARG B 1 255 ? 17.031 -14.477 -27.109 1 62.28 255 ARG B CA 1
ATOM 6073 C C . ARG B 1 255 ? 17.469 -15.859 -27.594 1 62.28 255 ARG B C 1
ATOM 6075 O O . ARG B 1 255 ? 17.141 -16.875 -26.984 1 62.28 255 ARG B O 1
ATOM 6082 N N . SER B 1 256 ? 18.125 -15.977 -28.688 1 57.34 256 SER B N 1
ATOM 6083 C CA . SER B 1 256 ? 18.641 -17.125 -29.422 1 57.34 256 SER B CA 1
ATOM 6084 C C . SER B 1 256 ? 19.484 -18.016 -28.516 1 57.34 256 SER B C 1
ATOM 6086 O O . SER B 1 256 ? 19.484 -19.234 -28.672 1 57.34 256 SER B O 1
ATOM 6088 N N . GLY B 1 257 ? 19.953 -17.484 -27.453 1 60.22 257 GLY B N 1
ATOM 6089 C CA . GLY B 1 257 ? 20.844 -18.297 -26.641 1 60.22 257 GLY B CA 1
ATOM 6090 C C . GLY B 1 257 ? 20.109 -19.344 -25.828 1 60.22 257 GLY B C 1
ATOM 6091 O O . GLY B 1 257 ? 20.562 -20.484 -25.734 1 60.22 257 GLY B O 1
ATOM 6092 N N . ILE B 1 258 ? 18.984 -19.062 -25.406 1 61 258 ILE B N 1
ATOM 6093 C CA . ILE B 1 258 ? 18.219 -20.016 -24.609 1 61 258 ILE B CA 1
ATOM 6094 C C . ILE B 1 258 ? 17.672 -21.109 -25.516 1 61 258 ILE B C 1
ATOM 6096 O O . ILE B 1 258 ? 17.656 -22.281 -25.125 1 61 258 ILE B O 1
ATOM 6100 N N . ILE B 1 259 ? 17.344 -20.766 -26.688 1 67.12 259 ILE B N 1
ATOM 6101 C CA . ILE B 1 259 ? 16.75 -21.719 -27.625 1 67.12 259 ILE B CA 1
ATOM 6102 C C . ILE B 1 259 ? 17.812 -22.703 -28.078 1 67.12 259 ILE B C 1
ATOM 6104 O O . ILE B 1 259 ? 17.562 -23.922 -28.125 1 67.12 259 ILE B O 1
ATOM 6108 N N . GLN B 1 260 ? 18.906 -22.156 -28.359 1 63.81 260 GLN B N 1
ATOM 6109 C CA . GLN B 1 260 ? 19.984 -23.016 -28.875 1 63.81 260 GLN B CA 1
ATOM 6110 C C . GLN B 1 260 ? 20.516 -23.938 -27.781 1 63.81 260 GLN B C 1
ATOM 6112 O O . GLN B 1 260 ? 20.875 -25.078 -28.047 1 63.81 260 GLN B O 1
ATOM 6117 N N . GLY B 1 261 ? 20.438 -23.531 -26.656 1 61.84 261 GLY B N 1
ATOM 6118 C CA . GLY B 1 261 ? 21 -24.328 -25.562 1 61.84 261 GLY B CA 1
ATOM 6119 C C . GLY B 1 261 ? 20.031 -25.359 -25.031 1 61.84 261 GLY B C 1
ATOM 6120 O O . GLY B 1 261 ? 20.422 -26.266 -24.297 1 61.84 261 GLY B O 1
ATOM 6121 N N . SER B 1 262 ? 18.906 -25.344 -25.531 1 65 262 SER B N 1
ATOM 6122 C CA . SER B 1 262 ? 17.891 -26.219 -24.938 1 65 262 SER B CA 1
ATOM 6123 C C . SER B 1 262 ? 17.781 -27.531 -25.703 1 65 262 SER B C 1
ATOM 6125 O O . SER B 1 262 ? 17.766 -27.547 -26.938 1 65 262 SER B O 1
ATOM 6127 N N . PRO B 1 263 ? 17.891 -28.672 -24.938 1 70.88 263 PRO B N 1
ATOM 6128 C CA . PRO B 1 263 ? 17.641 -29.953 -25.609 1 70.88 263 PRO B CA 1
ATOM 6129 C C . PRO B 1 263 ? 16.219 -30.062 -26.141 1 70.88 263 PRO B C 1
ATOM 6131 O O . PRO B 1 263 ? 15.328 -29.328 -25.703 1 70.88 263 PRO B O 1
ATOM 6134 N N . TRP B 1 264 ? 16.016 -30.969 -27.109 1 77.19 264 TRP B N 1
ATOM 6135 C CA . TRP B 1 264 ? 14.695 -31.172 -27.703 1 77.19 264 TRP B CA 1
ATOM 6136 C C . TRP B 1 264 ? 13.734 -31.766 -26.672 1 77.19 264 TRP B C 1
ATOM 6138 O O . TRP B 1 264 ? 12.609 -31.297 -26.516 1 77.19 264 TRP B O 1
ATOM 6148 N N . VAL B 1 265 ? 14.125 -32.812 -25.938 1 84.31 265 VAL B N 1
ATOM 6149 C CA . VAL B 1 265 ? 13.281 -33.438 -24.922 1 84.31 265 VAL B CA 1
ATOM 6150 C C . VAL B 1 265 ? 14.102 -33.719 -23.672 1 84.31 265 VAL B C 1
ATOM 6152 O O . VAL B 1 265 ? 15.234 -34.219 -23.75 1 84.31 265 VAL B O 1
ATOM 6155 N N . ARG B 1 266 ? 13.633 -33.281 -22.641 1 84.81 266 ARG B N 1
ATOM 6156 C CA . ARG B 1 266 ? 14.258 -33.531 -21.359 1 84.81 266 ARG B CA 1
ATOM 6157 C C . ARG B 1 266 ? 13.211 -33.781 -20.281 1 84.81 266 ARG B C 1
ATOM 6159 O O . ARG B 1 266 ? 12.188 -33.094 -20.234 1 84.81 266 ARG B O 1
ATOM 6166 N N . PHE B 1 267 ? 13.5 -34.781 -19.5 1 90.69 267 PHE B N 1
ATOM 6167 C CA . PHE B 1 267 ? 12.617 -35.125 -18.391 1 90.69 267 PHE B CA 1
ATOM 6168 C C . PHE B 1 267 ? 13.281 -34.812 -17.047 1 90.69 267 PHE B C 1
ATOM 6170 O O . PHE B 1 267 ? 14.281 -35.438 -16.688 1 90.69 267 PHE B O 1
ATOM 6177 N N . PRO B 1 268 ? 12.703 -33.844 -16.391 1 93.19 268 PRO B N 1
ATOM 6178 C CA . PRO B 1 268 ? 13.258 -33.594 -15.055 1 93.19 268 PRO B CA 1
ATOM 6179 C C . PRO B 1 268 ? 13.062 -34.75 -14.102 1 93.19 268 PRO B C 1
ATOM 6181 O O . PRO B 1 268 ? 12.016 -35.406 -14.125 1 93.19 268 PRO B O 1
ATOM 6184 N N . TYR B 1 269 ? 14.094 -35.094 -13.312 1 94.38 269 TYR B N 1
ATOM 6185 C CA . TYR B 1 269 ? 14.023 -36.219 -12.398 1 94.38 269 TYR B CA 1
ATOM 6186 C C . TYR B 1 269 ? 14.617 -35.875 -11.039 1 94.38 269 TYR B C 1
ATOM 6188 O O . TYR B 1 269 ? 15.383 -34.906 -10.922 1 94.38 269 TYR B O 1
ATOM 6196 N N . PRO B 1 270 ? 14.258 -36.594 -10.031 1 96.88 270 PRO B N 1
ATOM 6197 C CA . PRO B 1 270 ? 14.742 -36.281 -8.68 1 96.88 270 PRO B CA 1
ATOM 6198 C C . PRO B 1 270 ? 16.266 -36.344 -8.57 1 96.88 270 PRO B C 1
ATOM 6200 O O . PRO B 1 270 ? 16.875 -37.281 -9.102 1 96.88 270 PRO B O 1
ATOM 6203 N N . PHE B 1 271 ? 16.859 -35.406 -7.988 1 97.25 271 PHE B N 1
ATOM 6204 C CA . PHE B 1 271 ? 18.281 -35.312 -7.645 1 97.25 271 PHE B CA 1
ATOM 6205 C C . PHE B 1 271 ? 19.125 -35.219 -8.906 1 97.25 271 PHE B C 1
ATOM 6207 O O . PHE B 1 271 ? 20.25 -35.75 -8.945 1 97.25 271 PHE B O 1
ATOM 6214 N N . GLN B 1 272 ? 18.578 -34.594 -9.867 1 95.62 272 GLN B N 1
ATOM 6215 C CA . GLN B 1 272 ? 19.281 -34.438 -11.141 1 95.62 272 GLN B CA 1
ATOM 6216 C C . GLN B 1 272 ? 20.547 -33.594 -10.961 1 95.62 272 GLN B C 1
ATOM 6218 O O . GLN B 1 272 ? 21.484 -33.688 -11.766 1 95.62 272 GLN B O 1
ATOM 6223 N N . TRP B 1 273 ? 20.656 -32.844 -9.898 1 96.69 273 TRP B N 1
ATOM 6224 C CA . TRP B 1 273 ? 21.828 -32 -9.664 1 96.69 273 TRP B CA 1
ATOM 6225 C C . TRP B 1 273 ? 22.766 -32.656 -8.648 1 96.69 273 TRP B C 1
ATOM 6227 O O . TRP B 1 273 ? 23.828 -32.094 -8.336 1 96.69 273 TRP B O 1
ATOM 6237 N N . GLY B 1 274 ? 22.344 -33.781 -8.148 1 96.38 274 GLY B N 1
ATOM 6238 C CA . GLY B 1 274 ? 23.062 -34.469 -7.066 1 96.38 274 GLY B CA 1
ATOM 6239 C C . GLY B 1 274 ? 22.234 -34.594 -5.801 1 96.38 274 GLY B C 1
ATOM 6240 O O . GLY B 1 274 ? 21.156 -34 -5.691 1 96.38 274 GLY B O 1
ATOM 6241 N N . TYR B 1 275 ? 22.781 -35.25 -4.871 1 97 275 TYR B N 1
ATOM 6242 C CA . TYR B 1 275 ? 22.078 -35.438 -3.605 1 97 275 TYR B CA 1
ATOM 6243 C C . TYR B 1 275 ? 22.031 -34.156 -2.807 1 97 275 TYR B C 1
ATOM 6245 O O . TYR B 1 275 ? 23 -33.375 -2.803 1 97 275 TYR B O 1
ATOM 6253 N N . PRO B 1 276 ? 20.953 -33.938 -2.189 1 97.5 276 PRO B N 1
ATOM 6254 C CA . PRO B 1 276 ? 20.797 -32.688 -1.418 1 97.5 276 PRO B CA 1
ATOM 6255 C C . PRO B 1 276 ? 21.812 -32.562 -0.292 1 97.5 276 PRO B C 1
ATOM 6257 O O . PRO B 1 276 ? 22.219 -33.562 0.302 1 97.5 276 PRO B O 1
ATOM 6260 N N . ILE B 1 277 ? 22.219 -31.375 -0.032 1 96.69 277 ILE B N 1
ATOM 6261 C CA . ILE B 1 277 ? 23.062 -31.031 1.106 1 96.69 277 ILE B CA 1
ATOM 6262 C C . ILE B 1 277 ? 22.234 -30.328 2.174 1 96.69 277 ILE B C 1
ATOM 6264 O O . ILE B 1 277 ? 21.516 -29.359 1.874 1 96.69 277 ILE B O 1
ATOM 6268 N N . PHE B 1 278 ? 22.359 -30.859 3.396 1 96.5 278 PHE B N 1
ATOM 6269 C CA . PHE B 1 278 ? 21.594 -30.266 4.492 1 96.5 278 PHE B CA 1
ATOM 6270 C C . PHE B 1 278 ? 22.484 -29.391 5.367 1 96.5 278 PHE B C 1
ATOM 6272 O O . PHE B 1 278 ? 23.203 -29.891 6.234 1 96.5 278 PHE B O 1
ATOM 6279 N N . CYS B 1 279 ? 22.438 -28.141 5.07 1 92.69 279 CYS B N 1
ATOM 6280 C CA . CYS B 1 279 ? 23.141 -27.141 5.875 1 92.69 279 CYS B CA 1
ATOM 6281 C C . CYS B 1 279 ? 22.188 -26.469 6.844 1 92.69 279 CYS B C 1
ATOM 6283 O O . CYS B 1 279 ? 21.172 -25.906 6.43 1 92.69 279 CYS B O 1
ATOM 6285 N N . PHE B 1 280 ? 22.547 -26.406 8.023 1 90.56 280 PHE B N 1
ATOM 6286 C CA . PHE B 1 280 ? 21.688 -25.922 9.094 1 90.56 280 PHE B CA 1
ATOM 6287 C C . PHE B 1 280 ? 21.234 -24.484 8.82 1 90.56 280 PHE B C 1
ATOM 6289 O O . PHE B 1 280 ? 20.047 -24.188 8.898 1 90.56 280 PHE B O 1
ATOM 6296 N N . GLN B 1 281 ? 22.156 -23.656 8.484 1 87.94 281 GLN B N 1
ATOM 6297 C CA . GLN B 1 281 ? 21.828 -22.25 8.266 1 87.94 281 GLN B CA 1
ATOM 6298 C C . GLN B 1 281 ? 20.906 -22.062 7.07 1 87.94 281 GLN B C 1
ATOM 6300 O O . GLN B 1 281 ? 19.953 -21.266 7.125 1 87.94 281 GLN B O 1
ATOM 6305 N N . ASP B 1 282 ? 21.109 -22.828 6.031 1 92.5 282 ASP B N 1
ATOM 6306 C CA . ASP B 1 282 ? 20.297 -22.734 4.824 1 92.5 282 ASP B CA 1
ATOM 6307 C C . ASP B 1 282 ? 18.891 -23.281 5.066 1 92.5 282 ASP B C 1
ATOM 6309 O O . ASP B 1 282 ? 17.906 -22.734 4.551 1 92.5 282 ASP B O 1
ATOM 6313 N N . CYS B 1 283 ? 18.812 -24.281 5.898 1 94.94 283 CYS B N 1
ATOM 6314 C CA . CYS B 1 283 ? 17.531 -24.891 6.215 1 94.94 283 CYS B CA 1
ATOM 6315 C C . CYS B 1 283 ? 16.641 -23.922 6.992 1 94.94 283 CYS B C 1
ATOM 6317 O O . CYS B 1 283 ? 15.445 -23.828 6.738 1 94.94 283 CYS B O 1
ATOM 6319 N N . PHE B 1 284 ? 17.219 -23.156 7.855 1 92.69 284 PHE B N 1
ATOM 6320 C CA . PHE B 1 284 ? 16.422 -22.203 8.648 1 92.69 284 PHE B CA 1
ATOM 6321 C C . PHE B 1 284 ? 15.953 -21.047 7.785 1 92.69 284 PHE B C 1
ATOM 6323 O O . PHE B 1 284 ? 14.859 -20.516 8 1 92.69 284 PHE B O 1
ATOM 6330 N N . ALA B 1 285 ? 16.828 -20.672 6.832 1 91.19 285 ALA B N 1
ATOM 6331 C CA . ALA B 1 285 ? 16.422 -19.609 5.906 1 91.19 285 ALA B CA 1
ATOM 6332 C C . ALA B 1 285 ? 15.188 -20.031 5.105 1 91.19 285 ALA B C 1
ATOM 6334 O O . ALA B 1 285 ? 14.234 -19.266 4.973 1 91.19 285 ALA B O 1
ATOM 6335 N N . MET B 1 286 ? 15.18 -21.266 4.66 1 95.56 286 MET B N 1
ATOM 6336 C CA . MET B 1 286 ? 14.086 -21.719 3.809 1 95.56 286 MET B CA 1
ATOM 6337 C C . MET B 1 286 ? 12.859 -22.094 4.645 1 95.56 286 MET B C 1
ATOM 6339 O O . MET B 1 286 ? 11.734 -22.016 4.16 1 95.56 286 MET B O 1
ATOM 6343 N N . LEU B 1 287 ? 13.133 -22.406 5.895 1 96.12 287 LEU B N 1
ATOM 6344 C CA . LEU B 1 287 ? 12.008 -22.594 6.805 1 96.12 287 LEU B CA 1
ATOM 6345 C C . LEU B 1 287 ? 11.219 -21.297 6.977 1 96.12 287 LEU B C 1
ATOM 6347 O O . LEU B 1 287 ? 9.984 -21.312 6.941 1 96.12 287 LEU B O 1
ATOM 6351 N N . ALA B 1 288 ? 11.922 -20.234 7.191 1 95.19 288 ALA B N 1
ATOM 6352 C CA . ALA B 1 288 ? 11.281 -18.938 7.312 1 95.19 288 ALA B CA 1
ATOM 6353 C C . ALA B 1 288 ? 10.555 -18.562 6.023 1 95.19 288 ALA B C 1
ATOM 6355 O O . ALA B 1 288 ? 9.445 -18.016 6.062 1 95.19 288 ALA B O 1
ATOM 6356 N N . ALA B 1 289 ? 11.188 -18.875 4.945 1 95.56 289 ALA B N 1
ATOM 6357 C CA . ALA B 1 289 ? 10.578 -18.594 3.65 1 95.56 289 ALA B CA 1
ATOM 6358 C C . ALA B 1 289 ? 9.297 -19.406 3.459 1 95.56 289 ALA B C 1
ATOM 6360 O O . ALA B 1 289 ? 8.32 -18.922 2.883 1 95.56 289 ALA B O 1
ATOM 6361 N N . SER B 1 290 ? 9.367 -20.625 3.867 1 96.88 290 SER B N 1
ATOM 6362 C CA . SER B 1 290 ? 8.203 -21.5 3.746 1 96.88 290 SER B CA 1
ATOM 6363 C C . SER B 1 290 ? 7.039 -20.984 4.59 1 96.88 290 SER B C 1
ATOM 6365 O O . SER B 1 290 ? 5.879 -21.109 4.207 1 96.88 290 SER B O 1
ATOM 6367 N N . PHE B 1 291 ? 7.305 -20.391 5.68 1 96.44 291 PHE B N 1
ATOM 6368 C CA . PHE B 1 291 ? 6.273 -19.797 6.52 1 96.44 291 PHE B CA 1
ATOM 6369 C C . PHE B 1 291 ? 5.645 -18.594 5.832 1 96.44 291 PHE B C 1
ATOM 6371 O O . PHE B 1 291 ? 4.418 -18.453 5.805 1 96.44 291 PHE B O 1
ATOM 6378 N N . ALA B 1 292 ? 6.492 -17.797 5.336 1 95.5 292 ALA B N 1
ATOM 6379 C CA . ALA B 1 292 ? 5.988 -16.641 4.586 1 95.5 292 ALA B CA 1
ATOM 6380 C C . ALA B 1 292 ? 5.168 -17.094 3.381 1 95.5 292 ALA B C 1
ATOM 6382 O O . ALA B 1 292 ? 4.148 -16.484 3.051 1 95.5 292 ALA B O 1
ATOM 6383 N N . SER B 1 293 ? 5.629 -18.141 2.771 1 96.5 293 SER B N 1
ATOM 6384 C CA . SER B 1 293 ? 4.961 -18.672 1.585 1 96.5 293 SER B CA 1
ATOM 6385 C C . SER B 1 293 ? 3.592 -19.25 1.93 1 96.5 293 SER B C 1
ATOM 6387 O O . SER B 1 293 ? 2.643 -19.109 1.153 1 96.5 293 SER B O 1
ATOM 6389 N N . LEU B 1 294 ? 3.516 -19.938 3.037 1 97.19 294 LEU B N 1
ATOM 6390 C CA . LEU B 1 294 ? 2.232 -20.5 3.447 1 97.19 294 LEU B CA 1
ATOM 6391 C C . LEU B 1 294 ? 1.21 -19.406 3.697 1 97.19 294 LEU B C 1
ATOM 6393 O O . LEU B 1 294 ? 0.035 -19.547 3.354 1 97.19 294 LEU B O 1
ATOM 6397 N N . ILE B 1 295 ? 1.628 -18.297 4.219 1 96.44 295 ILE B N 1
ATOM 6398 C CA . ILE B 1 295 ? 0.748 -17.156 4.461 1 96.44 295 ILE B CA 1
ATOM 6399 C C . ILE B 1 295 ? 0.327 -16.531 3.129 1 96.44 295 ILE B C 1
ATOM 6401 O O . ILE B 1 295 ? -0.855 -16.266 2.91 1 96.44 295 ILE B O 1
ATOM 6405 N N . GLU B 1 296 ? 1.241 -16.344 2.309 1 95.69 296 GLU B N 1
ATOM 6406 C CA . GLU B 1 296 ? 0.966 -15.781 0.987 1 95.69 296 GLU B CA 1
ATOM 6407 C C . GLU B 1 296 ? 0.01 -16.672 0.201 1 95.69 296 GLU B C 1
ATOM 6409 O O . GLU B 1 296 ? -0.924 -16.188 -0.436 1 95.69 296 GLU B O 1
ATOM 6414 N N . SER B 1 297 ? 0.281 -17.969 0.264 1 98 297 SER B N 1
ATOM 6415 C CA . SER B 1 297 ? -0.592 -18.906 -0.43 1 98 297 SER B CA 1
ATOM 6416 C C . SER B 1 297 ? -2.01 -18.859 0.132 1 98 297 SER B C 1
ATOM 6418 O O . SER B 1 297 ? -2.982 -18.938 -0.62 1 98 297 SER B O 1
ATOM 6420 N N . THR B 1 298 ? -2.1 -18.766 1.39 1 98 298 THR B N 1
ATOM 6421 C CA . THR B 1 298 ? -3.42 -18.672 2.004 1 98 298 THR B CA 1
ATOM 6422 C C . THR B 1 298 ? -4.176 -17.453 1.487 1 98 298 THR B C 1
ATOM 6424 O O . THR B 1 298 ? -5.355 -17.547 1.141 1 98 298 THR B O 1
ATOM 6427 N N . GLY B 1 299 ? -3.498 -16.328 1.484 1 97.75 299 GLY B N 1
ATOM 6428 C CA . GLY B 1 299 ? -4.117 -15.141 0.931 1 97.75 299 GLY B CA 1
ATOM 6429 C C . GLY B 1 299 ? -4.52 -15.297 -0.523 1 97.75 299 GLY B C 1
ATOM 6430 O O . GLY B 1 299 ? -5.602 -14.867 -0.922 1 97.75 299 GLY B O 1
ATOM 6431 N N . THR B 1 300 ? -3.668 -15.891 -1.283 1 98.25 300 THR B N 1
ATOM 6432 C CA . THR B 1 300 ? -3.938 -16.109 -2.699 1 98.25 300 THR B CA 1
ATOM 6433 C C . THR B 1 300 ? -5.121 -17.062 -2.885 1 98.25 300 THR B C 1
ATOM 6435 O O . THR B 1 300 ? -5.957 -16.844 -3.764 1 98.25 300 THR B O 1
ATOM 6438 N N . LEU B 1 301 ? -5.195 -18.109 -2.055 1 98.44 301 LEU B N 1
ATOM 6439 C CA . LEU B 1 301 ? -6.281 -19.078 -2.152 1 98.44 301 LEU B CA 1
ATOM 6440 C C . LEU B 1 301 ? -7.613 -18.438 -1.781 1 98.44 301 LEU B C 1
ATOM 6442 O O . LEU B 1 301 ? -8.656 -18.797 -2.342 1 98.44 301 LEU B O 1
ATOM 6446 N N . ILE B 1 302 ? -7.57 -17.5 -0.849 1 97.94 302 ILE B N 1
ATOM 6447 C CA . ILE B 1 302 ? -8.781 -16.75 -0.522 1 97.94 302 ILE B CA 1
ATOM 6448 C C . ILE B 1 302 ? -9.219 -15.914 -1.724 1 97.94 302 ILE B C 1
ATOM 6450 O O . ILE B 1 302 ? -10.398 -15.859 -2.057 1 97.94 302 ILE B O 1
ATOM 6454 N N . ALA B 1 303 ? -8.281 -15.328 -2.373 1 98.06 303 ALA B N 1
ATOM 6455 C CA . ALA B 1 303 ? -8.586 -14.562 -3.582 1 98.06 303 ALA B CA 1
ATOM 6456 C C . ALA B 1 303 ? -9.156 -15.469 -4.672 1 98.06 303 ALA B C 1
ATOM 6458 O O . ALA B 1 303 ? -10.117 -15.102 -5.352 1 98.06 303 ALA B O 1
ATOM 6459 N N . VAL B 1 304 ? -8.562 -16.641 -4.82 1 98.31 304 VAL B N 1
ATOM 6460 C CA . VAL B 1 304 ? -9.016 -17.609 -5.82 1 98.31 304 VAL B CA 1
ATOM 6461 C C . VAL B 1 304 ? -10.438 -18.047 -5.5 1 98.31 304 VAL B C 1
ATOM 6463 O O . VAL B 1 304 ? -11.273 -18.188 -6.402 1 98.31 304 VAL B O 1
ATOM 6466 N N . SER B 1 305 ? -10.688 -18.297 -4.23 1 96.94 305 SER B N 1
ATOM 6467 C CA . SER B 1 305 ? -12.039 -18.688 -3.836 1 96.94 305 SER B CA 1
ATOM 6468 C C . SER B 1 305 ? -13.055 -17.625 -4.223 1 96.94 305 SER B C 1
ATOM 6470 O O . SER B 1 305 ? -14.133 -17.938 -4.734 1 96.94 305 SER B O 1
ATOM 6472 N N . ARG B 1 306 ? -12.672 -16.391 -4.027 1 96.06 306 ARG B N 1
ATOM 6473 C CA . ARG B 1 306 ? -13.555 -15.281 -4.375 1 96.06 306 ARG B CA 1
ATOM 6474 C C . ARG B 1 306 ? -13.758 -15.195 -5.887 1 96.06 306 ARG B C 1
ATOM 6476 O O . ARG B 1 306 ? -14.891 -15.094 -6.355 1 96.06 306 ARG B O 1
ATOM 6483 N N . TYR B 1 307 ? -12.742 -15.328 -6.672 1 97.19 307 TYR B N 1
ATOM 6484 C CA . TYR B 1 307 ? -12.805 -15.125 -8.117 1 97.19 307 TYR B CA 1
ATOM 6485 C C . TYR B 1 307 ? -13.219 -16.406 -8.828 1 97.19 307 TYR B C 1
ATOM 6487 O O . TYR B 1 307 ? -13.203 -16.469 -10.055 1 97.19 307 TYR B O 1
ATOM 6495 N N . SER B 1 308 ? -13.5 -17.422 -8.109 1 96.81 308 SER B N 1
ATOM 6496 C CA . SER B 1 308 ? -14.062 -18.641 -8.711 1 96.81 308 SER B CA 1
ATOM 6497 C C . SER B 1 308 ? -15.539 -18.797 -8.359 1 96.81 308 SER B C 1
ATOM 6499 O O . SER B 1 308 ? -16.156 -19.812 -8.688 1 96.81 308 SER B O 1
ATOM 6501 N N . GLY B 1 309 ? -16.031 -17.797 -7.602 1 95.25 309 GLY B N 1
ATOM 6502 C CA . GLY B 1 309 ? -17.422 -17.828 -7.219 1 95.25 309 GLY B CA 1
ATOM 6503 C C . GLY B 1 309 ? -17.734 -18.844 -6.137 1 95.25 309 GLY B C 1
ATOM 6504 O O . GLY B 1 309 ? -18.859 -19.344 -6.055 1 95.25 309 GLY B O 1
ATOM 6505 N N . ALA B 1 310 ? -16.781 -19.172 -5.395 1 94.31 310 ALA B N 1
ATOM 6506 C CA . ALA B 1 310 ? -16.969 -20.094 -4.289 1 94.31 310 ALA B CA 1
ATOM 6507 C C . ALA B 1 310 ? -17.219 -19.344 -2.979 1 94.31 310 ALA B C 1
ATOM 6509 O O . ALA B 1 310 ? -17.047 -18.125 -2.912 1 94.31 310 ALA B O 1
ATOM 6510 N N . THR B 1 311 ? -17.719 -20.078 -1.988 1 92.06 311 THR B N 1
ATOM 6511 C CA . THR B 1 311 ? -17.844 -19.531 -0.639 1 92.06 311 THR B CA 1
ATOM 6512 C C . THR B 1 311 ? -16.5 -19.578 0.082 1 92.06 311 THR B C 1
ATOM 6514 O O . THR B 1 311 ? -15.539 -20.156 -0.425 1 92.06 311 THR B O 1
ATOM 6517 N N . PHE B 1 312 ? -16.438 -18.953 1.204 1 91.75 312 PHE B N 1
ATOM 6518 C CA . PHE B 1 312 ? -15.219 -19.047 2.004 1 91.75 312 PHE B CA 1
ATOM 6519 C C . PHE B 1 312 ? -14.898 -20.5 2.318 1 91.75 312 PHE B C 1
ATOM 6521 O O . PHE B 1 312 ? -15.773 -21.266 2.736 1 91.75 312 PHE B O 1
ATOM 6528 N N . CYS B 1 313 ? -13.664 -20.797 2.084 1 92.62 313 CYS B N 1
ATOM 6529 C CA . CYS B 1 313 ? -13.195 -22.172 2.256 1 92.62 313 CYS B CA 1
ATOM 6530 C C . CYS B 1 313 ? -13.117 -22.531 3.732 1 92.62 313 CYS B C 1
ATOM 6532 O O . CYS B 1 313 ? -12.609 -21.766 4.543 1 92.62 313 CYS B O 1
ATOM 6534 N N . PRO B 1 314 ? -13.602 -23.734 4.047 1 92.94 314 PRO B N 1
ATOM 6535 C CA . PRO B 1 314 ? -13.469 -24.188 5.434 1 92.94 314 PRO B CA 1
ATOM 6536 C C . PRO B 1 314 ? -12.008 -24.328 5.871 1 92.94 314 PRO B C 1
ATOM 6538 O O . PRO B 1 314 ? -11.156 -24.703 5.066 1 92.94 314 PRO B O 1
ATOM 6541 N N . PRO B 1 315 ? -11.742 -24.141 7.16 1 94.19 315 PRO B N 1
ATOM 6542 C CA . PRO B 1 315 ? -10.375 -24.188 7.676 1 94.19 315 PRO B CA 1
ATOM 6543 C C . PRO B 1 315 ? -9.688 -25.531 7.383 1 94.19 315 PRO B C 1
ATOM 6545 O O . PRO B 1 315 ? -8.484 -25.562 7.109 1 94.19 315 PRO B O 1
ATOM 6548 N N . SER B 1 316 ? -10.414 -26.625 7.43 1 93 316 SER B N 1
ATOM 6549 C CA . SER B 1 316 ? -9.828 -27.938 7.172 1 93 316 SER B CA 1
ATOM 6550 C C . SER B 1 316 ? -9.336 -28.047 5.734 1 93 316 SER B C 1
ATOM 6552 O O . SER B 1 316 ? -8.312 -28.688 5.473 1 93 316 SER B O 1
ATOM 6554 N N . VAL B 1 317 ? -10.062 -27.453 4.848 1 94.44 317 VAL B N 1
ATOM 6555 C CA . VAL B 1 317 ? -9.695 -27.484 3.438 1 94.44 317 VAL B CA 1
ATOM 6556 C C . VAL B 1 317 ? -8.438 -26.641 3.213 1 94.44 317 VAL B C 1
ATOM 6558 O O . VAL B 1 317 ? -7.551 -27.031 2.455 1 94.44 317 VAL B O 1
ATOM 6561 N N . PHE B 1 318 ? -8.359 -25.5 3.879 1 95.62 318 PHE B N 1
ATOM 6562 C CA . PHE B 1 318 ? -7.148 -24.688 3.801 1 95.62 318 PHE B CA 1
ATOM 6563 C C . PHE B 1 318 ? -5.945 -25.453 4.324 1 95.62 318 PHE B C 1
ATOM 6565 O O . PHE B 1 318 ? -4.875 -25.438 3.713 1 95.62 318 PHE B O 1
ATOM 6572 N N . SER B 1 319 ? -6.129 -26.078 5.414 1 95.62 319 SER B N 1
ATOM 6573 C CA . SER B 1 319 ? -5.039 -26.828 6.027 1 95.62 319 SER B CA 1
ATOM 6574 C C . SER B 1 319 ? -4.578 -27.969 5.125 1 95.62 319 SER B C 1
ATOM 6576 O O . SER B 1 319 ? -3.377 -28.234 5.008 1 95.62 319 SER B O 1
ATOM 6578 N N . ARG B 1 320 ? -5.523 -28.688 4.531 1 95.31 320 ARG B N 1
ATOM 6579 C CA . ARG B 1 320 ? -5.199 -29.734 3.564 1 95.31 320 ARG B CA 1
ATOM 6580 C C . ARG B 1 320 ? -4.418 -29.172 2.387 1 95.31 320 ARG B C 1
ATOM 6582 O O . ARG B 1 320 ? -3.449 -29.781 1.927 1 95.31 320 ARG B O 1
ATOM 6589 N N . GLY B 1 321 ? -4.855 -28.016 1.877 1 97 321 GLY B N 1
ATOM 6590 C CA . GLY B 1 321 ? -4.145 -27.359 0.792 1 97 321 GLY B CA 1
ATOM 6591 C C . GLY B 1 321 ? -2.709 -27.016 1.141 1 97 321 GLY B C 1
ATOM 6592 O O . GLY B 1 321 ? -1.805 -27.219 0.326 1 97 321 GLY B O 1
ATOM 6593 N N . ILE B 1 322 ? -2.512 -26.531 2.332 1 97.94 322 ILE B N 1
ATOM 6594 C CA . ILE B 1 322 ? -1.173 -26.172 2.793 1 97.94 322 ILE B CA 1
ATOM 6595 C C . ILE B 1 322 ? -0.325 -27.438 2.934 1 97.94 322 ILE B C 1
ATOM 6597 O O . ILE B 1 322 ? 0.875 -27.422 2.652 1 97.94 322 ILE B O 1
ATOM 6601 N N . GLY B 1 323 ? -0.92 -28.484 3.402 1 97.94 323 GLY B N 1
ATOM 6602 C CA . GLY B 1 323 ? -0.216 -29.766 3.443 1 97.94 323 GLY B CA 1
ATOM 6603 C C . GLY B 1 323 ? 0.297 -30.203 2.086 1 97.94 323 GLY B C 1
ATOM 6604 O O . GLY B 1 323 ? 1.466 -30.562 1.947 1 97.94 323 GLY B O 1
ATOM 6605 N N . TRP B 1 324 ? -0.548 -30.125 1.127 1 98 324 TRP B N 1
ATOM 6606 C CA . TRP B 1 324 ? -0.161 -30.531 -0.221 1 98 324 TRP B CA 1
ATOM 6607 C C . TRP B 1 324 ? 0.857 -29.562 -0.809 1 98 324 TRP B C 1
ATOM 6609 O O . TRP B 1 324 ? 1.702 -29.953 -1.617 1 98 324 TRP B O 1
ATOM 6619 N N . GLU B 1 325 ? 0.756 -28.281 -0.443 1 98.56 325 GLU B N 1
ATOM 6620 C CA . GLU B 1 325 ? 1.818 -27.359 -0.825 1 98.56 325 GLU B CA 1
ATOM 6621 C C . GLU B 1 325 ? 3.158 -27.781 -0.229 1 98.56 325 GLU B C 1
ATOM 6623 O O . GLU B 1 325 ? 4.199 -27.641 -0.872 1 98.56 325 GLU B O 1
ATOM 6628 N N . GLY B 1 326 ? 3.096 -28.266 1.003 1 98.62 326 GLY B N 1
ATOM 6629 C CA . GLY B 1 326 ? 4.305 -28.812 1.593 1 98.62 326 GLY B CA 1
ATOM 6630 C C . GLY B 1 326 ? 4.887 -29.953 0.792 1 98.62 326 GLY B C 1
ATOM 6631 O O . GLY B 1 326 ? 6.098 -30.016 0.555 1 98.62 326 GLY B O 1
ATOM 6632 N N . ILE B 1 327 ? 4.059 -30.859 0.344 1 98.62 327 ILE B N 1
ATOM 6633 C CA . ILE B 1 327 ? 4.488 -31.969 -0.498 1 98.62 327 ILE B CA 1
ATOM 6634 C C . ILE B 1 327 ? 5.098 -31.438 -1.789 1 98.62 327 ILE B C 1
ATOM 6636 O O . ILE B 1 327 ? 6.113 -31.938 -2.264 1 98.62 327 ILE B O 1
ATOM 6640 N N . SER B 1 328 ? 4.441 -30.438 -2.328 1 98.75 328 SER B N 1
ATOM 6641 C CA . SER B 1 328 ? 4.949 -29.812 -3.545 1 98.75 328 SER B CA 1
ATOM 6642 C C . SER B 1 328 ? 6.355 -29.266 -3.342 1 98.75 328 SER B C 1
ATOM 6644 O O . SER B 1 328 ? 7.215 -29.406 -4.215 1 98.75 328 SER B O 1
ATOM 6646 N N . ILE B 1 329 ? 6.598 -28.641 -2.215 1 98.62 329 ILE B N 1
ATOM 6647 C CA . ILE B 1 329 ? 7.902 -28.047 -1.934 1 98.62 329 ILE B CA 1
ATOM 6648 C C . ILE B 1 329 ? 8.938 -29.156 -1.754 1 98.62 329 ILE B C 1
ATOM 6650 O O . ILE B 1 329 ? 10.094 -29 -2.158 1 98.62 329 ILE B O 1
ATOM 6654 N N . ILE B 1 330 ? 8.547 -30.266 -1.16 1 98.62 330 ILE B N 1
ATOM 6655 C CA . ILE B 1 330 ? 9.438 -31.406 -1.047 1 98.62 330 ILE B CA 1
ATOM 6656 C C . ILE B 1 330 ? 9.836 -31.891 -2.439 1 98.62 330 ILE B C 1
ATOM 6658 O O . ILE B 1 330 ? 11.023 -32.125 -2.705 1 98.62 330 ILE B O 1
ATOM 6662 N N . LEU B 1 331 ? 8.867 -32 -3.334 1 98.62 331 LEU B N 1
ATOM 6663 C CA . LEU B 1 331 ? 9.141 -32.406 -4.707 1 98.62 331 LEU B CA 1
ATOM 6664 C C . LEU B 1 331 ? 10.062 -31.422 -5.398 1 98.62 331 LEU B C 1
ATOM 6666 O O . LEU B 1 331 ? 10.953 -31.812 -6.16 1 98.62 331 LEU B O 1
ATOM 6670 N N . ASP B 1 332 ? 9.828 -30.109 -5.148 1 98.38 332 ASP B N 1
ATOM 6671 C CA . ASP B 1 332 ? 10.695 -29.062 -5.691 1 98.38 332 ASP B CA 1
ATOM 6672 C C . ASP B 1 332 ? 12.141 -29.266 -5.242 1 98.38 332 ASP B C 1
ATOM 6674 O O . ASP B 1 332 ? 13.07 -29.125 -6.043 1 98.38 332 ASP B O 1
ATOM 6678 N N . GLY B 1 333 ? 12.281 -29.5 -3.934 1 98.19 333 GLY B N 1
ATOM 6679 C CA . GLY B 1 333 ? 13.609 -29.75 -3.404 1 98.19 333 GLY B CA 1
ATOM 6680 C C . GLY B 1 333 ? 14.266 -30.984 -3.979 1 98.19 333 GLY B C 1
ATOM 6681 O O . GLY B 1 333 ? 15.461 -30.984 -4.262 1 98.19 333 GLY B O 1
ATOM 6682 N N . MET B 1 334 ? 13.547 -32 -4.184 1 98.31 334 MET B N 1
ATOM 6683 C CA . MET B 1 334 ? 14.094 -33.25 -4.707 1 98.31 334 MET B CA 1
ATOM 6684 C C . MET B 1 334 ? 14.586 -33.062 -6.141 1 98.31 334 MET B C 1
ATOM 6686 O O . MET B 1 334 ? 15.633 -33.594 -6.512 1 98.31 334 MET B O 1
ATOM 6690 N N . CYS B 1 335 ? 13.844 -32.344 -6.93 1 97.88 335 CYS B N 1
ATOM 6691 C CA . CYS B 1 335 ? 14.188 -32.219 -8.344 1 97.88 335 CYS B CA 1
ATOM 6692 C C . CYS B 1 335 ? 15.094 -31 -8.578 1 97.88 335 CYS B C 1
ATOM 6694 O O . CYS B 1 335 ? 15.734 -30.906 -9.625 1 97.88 335 CYS B O 1
ATOM 6696 N N . GLY B 1 336 ? 15.164 -30.078 -7.652 1 97.19 336 GLY B N 1
ATOM 6697 C CA . GLY B 1 336 ? 16.047 -28.938 -7.777 1 97.19 336 GLY B CA 1
ATOM 6698 C C . GLY B 1 336 ? 15.461 -27.812 -8.594 1 97.19 336 GLY B C 1
ATOM 6699 O O . GLY B 1 336 ? 16 -27.438 -9.641 1 97.19 336 GLY B O 1
ATOM 6700 N N . THR B 1 337 ? 14.438 -27.109 -8.125 1 96 337 THR B N 1
ATOM 6701 C CA . THR B 1 337 ? 13.781 -26 -8.805 1 96 337 THR B CA 1
ATOM 6702 C C . THR B 1 337 ? 14.344 -24.672 -8.305 1 96 337 THR B C 1
ATOM 6704 O O . THR B 1 337 ? 14.016 -23.609 -8.852 1 96 337 THR B O 1
ATOM 6707 N N . LEU B 1 338 ? 15.234 -24.656 -7.316 1 93.56 338 LEU B N 1
ATOM 6708 C CA . LEU B 1 338 ? 15.852 -23.484 -6.699 1 93.56 338 LEU B CA 1
ATOM 6709 C C . LEU B 1 338 ? 14.836 -22.703 -5.875 1 93.56 338 LEU B C 1
ATOM 6711 O O . LEU B 1 338 ? 15.219 -21.938 -4.988 1 93.56 338 LEU B O 1
ATOM 6715 N N . THR B 1 339 ? 13.547 -22.812 -6.168 1 95.31 339 THR B N 1
ATOM 6716 C CA . THR B 1 339 ? 12.484 -22.094 -5.465 1 95.31 339 THR B CA 1
ATOM 6717 C C . THR B 1 339 ? 11.383 -23.062 -5.02 1 95.31 339 THR B C 1
ATOM 6719 O O . THR B 1 339 ? 11.25 -24.156 -5.574 1 95.31 339 THR B O 1
ATOM 6722 N N . GLY B 1 340 ? 10.719 -22.641 -3.986 1 96.88 340 GLY B N 1
ATOM 6723 C CA . GLY B 1 340 ? 9.562 -23.406 -3.562 1 96.88 340 GLY B CA 1
ATOM 6724 C C . GLY B 1 340 ? 8.289 -23.016 -4.285 1 96.88 340 GLY B C 1
ATOM 6725 O O . GLY B 1 340 ? 8.234 -21.969 -4.934 1 96.88 340 GLY B O 1
ATOM 6726 N N . THR B 1 341 ? 7.32 -23.891 -4.148 1 97.38 341 THR B N 1
ATOM 6727 C CA . THR B 1 341 ? 6.031 -23.703 -4.805 1 97.38 341 THR B CA 1
ATOM 6728 C C . THR B 1 341 ? 5.055 -22.984 -3.885 1 97.38 341 THR B C 1
ATOM 6730 O O . THR B 1 341 ? 5.016 -23.234 -2.68 1 97.38 341 THR B O 1
ATOM 6733 N N . ALA B 1 342 ? 4.293 -22.078 -4.426 1 97.56 342 ALA B N 1
ATOM 6734 C CA . ALA B 1 342 ? 3.193 -21.391 -3.764 1 97.56 342 ALA B CA 1
ATOM 6735 C C . ALA B 1 342 ? 2.055 -21.109 -4.738 1 97.56 342 ALA B C 1
ATOM 6737 O O . ALA B 1 342 ? 2.203 -21.297 -5.949 1 97.56 342 ALA B O 1
ATOM 6738 N N . ALA B 1 343 ? 0.898 -20.781 -4.16 1 98.25 343 ALA B N 1
ATOM 6739 C CA . ALA B 1 343 ? -0.209 -20.359 -5.016 1 98.25 343 ALA B CA 1
ATOM 6740 C C . ALA B 1 343 ? 0.152 -19.109 -5.805 1 98.25 343 ALA B C 1
ATOM 6742 O O . ALA B 1 343 ? 0.701 -18.156 -5.246 1 98.25 343 ALA B O 1
ATOM 6743 N N . SER B 1 344 ? -0.093 -19.141 -7.09 1 98.12 344 SER B N 1
ATOM 6744 C CA . SER B 1 344 ? 0.31 -18.047 -7.984 1 98.12 344 SER B CA 1
ATOM 6745 C C . SER B 1 344 ? -0.645 -16.875 -7.887 1 98.12 344 SER B C 1
ATOM 6747 O O . SER B 1 344 ? -1.814 -16.969 -8.258 1 98.12 344 SER B O 1
ATOM 6749 N N . VAL B 1 345 ? -0.111 -15.734 -7.535 1 97.94 345 VAL B N 1
ATOM 6750 C CA . VAL B 1 345 ? -0.905 -14.531 -7.309 1 97.94 345 VAL B CA 1
ATOM 6751 C C . VAL B 1 345 ? -1.399 -13.977 -8.641 1 97.94 345 VAL B C 1
ATOM 6753 O O . VAL B 1 345 ? -2.541 -13.523 -8.75 1 97.94 345 VAL B O 1
ATOM 6756 N N . GLU B 1 346 ? -0.559 -13.992 -9.672 1 97.56 346 GLU B N 1
ATOM 6757 C CA . GLU B 1 346 ? -0.93 -13.469 -10.984 1 97.56 346 GLU B CA 1
ATOM 6758 C C . GLU B 1 346 ? -2.057 -14.289 -11.602 1 97.56 346 GLU B C 1
ATOM 6760 O O . GLU B 1 346 ? -2.945 -13.742 -12.258 1 97.56 346 GLU B O 1
ATOM 6765 N N . ASN B 1 347 ? -2.031 -15.594 -11.375 1 98.5 347 ASN B N 1
ATOM 6766 C CA . ASN B 1 347 ? -3.084 -16.453 -11.922 1 98.5 347 ASN B CA 1
ATOM 6767 C C . ASN B 1 347 ? -4.414 -16.219 -11.211 1 98.5 347 ASN B C 1
ATOM 6769 O O . ASN B 1 347 ? -5.48 -16.391 -11.805 1 98.5 347 ASN B O 1
ATOM 6773 N N . ALA B 1 348 ? -4.328 -15.906 -9.93 1 98.31 348 ALA B N 1
ATOM 6774 C CA . ALA B 1 348 ? -5.555 -15.531 -9.227 1 98.31 348 ALA B CA 1
ATOM 6775 C C . ALA B 1 348 ? -6.195 -14.305 -9.867 1 98.31 348 ALA B C 1
ATOM 6777 O O . ALA B 1 348 ? -7.418 -14.242 -10.031 1 98.31 348 ALA B O 1
ATOM 6778 N N . GLY B 1 349 ? -5.402 -13.344 -10.211 1 97.56 349 GLY B N 1
ATOM 6779 C CA . GLY B 1 349 ? -5.906 -12.164 -10.891 1 97.56 349 GLY B CA 1
ATOM 6780 C C . GLY B 1 349 ? -6.465 -12.461 -12.266 1 97.56 349 GLY B C 1
ATOM 6781 O O . GLY B 1 349 ? -7.41 -11.805 -12.719 1 97.56 349 GLY B O 1
ATOM 6782 N N . LEU B 1 350 ? -5.879 -13.422 -12.914 1 97.81 350 LEU B N 1
ATOM 6783 C CA . LEU B 1 350 ? -6.312 -13.781 -14.266 1 97.81 350 LEU B CA 1
ATOM 6784 C C . LEU B 1 350 ? -7.727 -14.359 -14.242 1 97.81 350 LEU B C 1
ATOM 6786 O O . LEU B 1 350 ? -8.484 -14.188 -15.203 1 97.81 350 LEU B O 1
ATOM 6790 N N . LEU B 1 351 ? -8.125 -15.031 -13.156 1 97.62 351 LEU B N 1
ATOM 6791 C CA . LEU B 1 351 ? -9.5 -15.508 -13.023 1 97.62 351 LEU B CA 1
ATOM 6792 C C . LEU B 1 351 ? -10.484 -14.352 -13.148 1 97.62 351 LEU B C 1
ATOM 6794 O O . LEU B 1 351 ? -11.516 -14.477 -13.82 1 97.62 351 LEU B O 1
ATOM 6798 N N . ALA B 1 352 ? -10.102 -13.25 -12.555 1 95.31 352 ALA B N 1
ATOM 6799 C CA . ALA B 1 352 ? -10.977 -12.078 -12.57 1 95.31 352 ALA B CA 1
ATOM 6800 C C . ALA B 1 352 ? -11.008 -11.438 -13.953 1 95.31 352 ALA B C 1
ATOM 6802 O O . ALA B 1 352 ? -12.078 -11.07 -14.445 1 95.31 352 ALA B O 1
ATOM 6803 N N . VAL B 1 353 ? -9.883 -11.375 -14.578 1 94.31 353 VAL B N 1
ATOM 6804 C CA . VAL B 1 353 ? -9.766 -10.703 -15.867 1 94.31 353 VAL B CA 1
ATOM 6805 C C . VAL B 1 353 ? -10.547 -11.477 -16.938 1 94.31 353 VAL B C 1
ATOM 6807 O O . VAL B 1 353 ? -11.211 -10.883 -17.781 1 94.31 353 VAL B O 1
ATOM 6810 N N . THR B 1 354 ? -10.5 -12.75 -16.859 1 94.56 354 THR B N 1
ATOM 6811 C CA . THR B 1 354 ? -11.141 -13.586 -17.875 1 94.56 354 THR B CA 1
ATOM 6812 C C . THR B 1 354 ? -12.578 -13.914 -17.469 1 94.56 354 THR B C 1
ATOM 6814 O O . THR B 1 354 ? -13.359 -14.398 -18.297 1 94.56 354 THR B O 1
ATOM 6817 N N . ARG B 1 355 ? -12.898 -13.781 -16.156 1 94.31 355 ARG B N 1
ATOM 6818 C CA . ARG B 1 355 ? -14.195 -14.117 -15.586 1 94.31 355 ARG B CA 1
ATOM 6819 C C . ARG B 1 355 ? -14.469 -15.617 -15.68 1 94.31 355 ARG B C 1
ATOM 6821 O O . ARG B 1 355 ? -15.609 -16.031 -15.859 1 94.31 355 ARG B O 1
ATOM 6828 N N . VAL B 1 356 ? -13.406 -16.375 -15.68 1 96.5 356 VAL B N 1
ATOM 6829 C CA . VAL B 1 356 ? -13.508 -17.828 -15.727 1 96.5 356 VAL B CA 1
ATOM 6830 C C . VAL B 1 356 ? -12.82 -18.438 -14.508 1 96.5 356 VAL B C 1
ATOM 6832 O O . VAL B 1 356 ? -11.586 -18.453 -14.43 1 96.5 356 VAL B O 1
ATOM 6835 N N . GLY B 1 357 ? -13.609 -18.969 -13.586 1 97 357 GLY B N 1
ATOM 6836 C CA . GLY B 1 357 ? -13.086 -19.594 -12.383 1 97 357 GLY B CA 1
ATOM 6837 C C . GLY B 1 357 ? -13.289 -21.094 -12.336 1 97 357 GLY B C 1
ATOM 6838 O O . GLY B 1 357 ? -13.57 -21.656 -11.281 1 97 357 GLY B O 1
ATOM 6839 N N . SER B 1 358 ? -13.094 -21.734 -13.445 1 97.25 358 SER B N 1
ATOM 6840 C CA . SER B 1 358 ? -13.391 -23.156 -13.578 1 97.25 358 SER B CA 1
ATOM 6841 C C . SER B 1 358 ? -12.172 -24.016 -13.25 1 97.25 358 SER B C 1
ATOM 6843 O O . SER B 1 358 ? -11.062 -23.719 -13.711 1 97.25 358 SER B O 1
ATOM 6845 N N . ARG B 1 359 ? -12.406 -25.109 -12.602 1 96.69 359 ARG B N 1
ATOM 6846 C CA . ARG B 1 359 ? -11.352 -26.047 -12.242 1 96.69 359 ARG B CA 1
ATOM 6847 C C . ARG B 1 359 ? -10.789 -26.734 -13.484 1 96.69 359 ARG B C 1
ATOM 6849 O O . ARG B 1 359 ? -9.586 -27.016 -13.555 1 96.69 359 ARG B O 1
ATOM 6856 N N . ARG B 1 360 ? -11.594 -27 -14.406 1 97.19 360 ARG B N 1
ATOM 6857 C CA . ARG B 1 360 ? -11.18 -27.672 -15.633 1 97.19 360 ARG B CA 1
ATOM 6858 C C . ARG B 1 360 ? -10.125 -26.859 -16.375 1 97.19 360 ARG B C 1
ATOM 6860 O O . ARG B 1 360 ? -9.172 -27.422 -16.938 1 97.19 360 ARG B O 1
ATOM 6867 N N . VAL B 1 361 ? -10.32 -25.609 -16.391 1 98.12 361 VAL B N 1
ATOM 6868 C CA . VAL B 1 361 ? -9.406 -24.719 -17.109 1 98.12 361 VAL B CA 1
ATOM 6869 C C . VAL B 1 361 ? -8.016 -24.812 -16.484 1 98.12 361 VAL B C 1
ATOM 6871 O O . VAL B 1 361 ? -7.012 -24.859 -17.219 1 98.12 361 VAL B O 1
ATOM 6874 N N . ILE B 1 362 ? -7.91 -24.859 -15.172 1 98.56 362 ILE B N 1
ATOM 6875 C CA . ILE B 1 362 ? -6.629 -24.906 -14.484 1 98.56 362 ILE B CA 1
ATOM 6876 C C . ILE B 1 362 ? -5.973 -26.266 -14.703 1 98.56 362 ILE B C 1
ATOM 6878 O O . ILE B 1 362 ? -4.75 -26.375 -14.82 1 98.56 362 ILE B O 1
ATOM 6882 N N . LYS B 1 363 ? -6.754 -27.344 -14.766 1 98.06 363 LYS B N 1
ATOM 6883 C CA . LYS B 1 363 ? -6.211 -28.656 -15.062 1 98.06 363 LYS B CA 1
ATOM 6884 C C . LYS B 1 363 ? -5.574 -28.688 -16.453 1 98.06 363 LYS B C 1
ATOM 6886 O O . LYS B 1 363 ? -4.504 -29.266 -16.625 1 98.06 363 LYS B O 1
ATOM 6891 N N . ILE B 1 364 ? -6.238 -28.094 -17.344 1 98.31 364 ILE B N 1
ATOM 6892 C CA . ILE B 1 364 ? -5.699 -28.031 -18.688 1 98.31 364 ILE B CA 1
ATOM 6893 C C . ILE B 1 364 ? -4.422 -27.188 -18.703 1 98.31 364 ILE B C 1
ATOM 6895 O O . ILE B 1 364 ? -3.465 -27.516 -19.406 1 98.31 364 ILE B O 1
ATOM 6899 N N . SER B 1 365 ? -4.453 -26.094 -17.984 1 98.5 365 SER B N 1
ATOM 6900 C CA . SER B 1 365 ? -3.244 -25.281 -17.859 1 98.5 365 SER B CA 1
ATOM 6901 C C . SER B 1 365 ? -2.076 -26.109 -17.328 1 98.5 365 SER B C 1
ATOM 6903 O O . SER B 1 365 ? -0.95 -25.984 -17.812 1 98.5 365 SER B O 1
ATOM 6905 N N . ALA B 1 366 ? -2.322 -26.922 -16.328 1 98.56 366 ALA B N 1
ATOM 6906 C CA . ALA B 1 366 ? -1.294 -27.781 -15.742 1 98.56 366 ALA B CA 1
ATOM 6907 C C . ALA B 1 366 ? -0.746 -28.75 -16.781 1 98.56 366 ALA B C 1
ATOM 6909 O O . ALA B 1 366 ? 0.457 -29.031 -16.812 1 98.56 366 ALA B O 1
ATOM 6910 N N . LEU B 1 367 ? -1.585 -29.266 -17.578 1 98.06 367 LEU B N 1
ATOM 6911 C CA . LEU B 1 367 ? -1.158 -30.172 -18.625 1 98.06 367 LEU B CA 1
ATOM 6912 C C . LEU B 1 367 ? -0.274 -29.453 -19.641 1 98.06 367 LEU B C 1
ATOM 6914 O O . LEU B 1 367 ? 0.678 -30.031 -20.172 1 98.06 367 LEU B O 1
ATOM 6918 N N . PHE B 1 368 ? -0.623 -28.219 -19.938 1 96.38 368 PHE B N 1
ATOM 6919 C CA . PHE B 1 368 ? 0.239 -27.422 -20.797 1 96.38 368 PHE B CA 1
ATOM 6920 C C . PHE B 1 368 ? 1.618 -27.25 -20.172 1 96.38 368 PHE B C 1
ATOM 6922 O O . PHE B 1 368 ? 2.635 -27.344 -20.859 1 96.38 368 PHE B O 1
ATOM 6929 N N . MET B 1 369 ? 1.667 -27 -18.891 1 95.81 369 MET B N 1
ATOM 6930 C CA . MET B 1 369 ? 2.938 -26.828 -18.188 1 95.81 369 MET B CA 1
ATOM 6931 C C . MET B 1 369 ? 3.801 -28.078 -18.328 1 95.81 369 MET B C 1
ATOM 6933 O O . MET B 1 369 ? 4.984 -27.984 -18.656 1 95.81 369 MET B O 1
ATOM 6937 N N . ILE B 1 370 ? 3.211 -29.203 -18.109 1 95.94 370 ILE B N 1
ATOM 6938 C CA . ILE B 1 370 ? 3.932 -30.469 -18.188 1 95.94 370 ILE B CA 1
ATOM 6939 C C . ILE B 1 370 ? 4.379 -30.719 -19.625 1 95.94 370 ILE B C 1
ATOM 6941 O O . ILE B 1 370 ? 5.543 -31.047 -19.875 1 95.94 370 ILE B O 1
ATOM 6945 N N . PHE B 1 371 ? 3.539 -30.469 -20.531 1 94 371 PHE B N 1
ATOM 6946 C CA . PHE B 1 371 ? 3.82 -30.734 -21.938 1 94 371 PHE B CA 1
ATOM 6947 C C . PHE B 1 371 ? 4.973 -29.875 -22.438 1 94 371 PHE B C 1
ATOM 6949 O O . PHE B 1 371 ? 5.93 -30.375 -23.031 1 94 371 PHE B O 1
ATOM 6956 N N . PHE B 1 372 ? 4.93 -28.625 -22.188 1 91.44 372 PHE B N 1
ATOM 6957 C CA . PHE B 1 372 ? 5.91 -27.703 -22.734 1 91.44 372 PHE B CA 1
ATOM 6958 C C . PHE B 1 372 ? 7.215 -27.766 -21.953 1 91.44 372 PHE B C 1
ATOM 6960 O O . PHE B 1 372 ? 8.258 -27.328 -22.422 1 91.44 372 PHE B O 1
ATOM 6967 N N . SER B 1 373 ? 7.148 -28.234 -20.719 1 91.75 373 SER B N 1
ATOM 6968 C CA . SER B 1 373 ? 8.383 -28.438 -19.969 1 91.75 373 SER B CA 1
ATOM 6969 C C . SER B 1 373 ? 9.211 -29.578 -20.547 1 91.75 373 SER B C 1
ATOM 6971 O O . SER B 1 373 ? 10.445 -29.562 -20.438 1 91.75 373 SER B O 1
ATOM 6973 N N . LEU B 1 374 ? 8.633 -30.531 -21.125 1 91.69 374 LEU B N 1
ATOM 6974 C CA . LEU B 1 374 ? 9.305 -31.719 -21.672 1 91.69 374 LEU B CA 1
ATOM 6975 C C . LEU B 1 374 ? 9.875 -31.422 -23.062 1 91.69 374 LEU B C 1
ATOM 6977 O O . LEU B 1 374 ? 10.859 -32.031 -23.469 1 91.69 374 LEU B O 1
ATOM 6981 N N . PHE B 1 375 ? 9.242 -30.5 -23.766 1 85.31 375 PHE B N 1
ATOM 6982 C CA . PHE B 1 375 ? 9.703 -30.125 -25.094 1 85.31 375 PHE B CA 1
ATOM 6983 C C . PHE B 1 375 ? 10.398 -28.781 -25.062 1 85.31 375 PHE B C 1
ATOM 6985 O O . PHE B 1 375 ? 9.773 -27.75 -25.328 1 85.31 375 PHE B O 1
ATOM 6992 N N . ALA B 1 376 ? 11.625 -28.844 -24.891 1 70.75 376 ALA B N 1
ATOM 6993 C CA . ALA B 1 376 ? 12.453 -27.719 -24.484 1 70.75 376 ALA B CA 1
ATOM 6994 C C . ALA B 1 376 ? 12.445 -26.625 -25.547 1 70.75 376 ALA B C 1
ATOM 6996 O O . ALA B 1 376 ? 12.5 -25.438 -25.219 1 70.75 376 ALA B O 1
ATOM 6997 N N . LYS B 1 377 ? 12.406 -26.922 -26.719 1 75.56 377 LYS B N 1
ATOM 6998 C CA . LYS B 1 377 ? 12.484 -25.906 -27.781 1 75.56 377 LYS B CA 1
ATOM 6999 C C . LYS B 1 377 ? 11.25 -25.016 -27.781 1 75.56 377 LYS B C 1
ATOM 7001 O O . LYS B 1 377 ? 11.352 -23.812 -27.984 1 75.56 377 LYS B O 1
ATOM 7006 N N . PHE B 1 378 ? 10.125 -25.609 -27.5 1 74.56 378 PHE B N 1
ATOM 7007 C CA . PHE B 1 378 ? 8.898 -24.812 -27.453 1 74.56 378 PHE B CA 1
ATOM 7008 C C . PHE B 1 378 ? 8.891 -23.891 -26.25 1 74.56 378 PHE B C 1
ATOM 7010 O O . PHE B 1 378 ? 8.484 -22.734 -26.359 1 74.56 378 PHE B O 1
ATOM 7017 N N . GLY B 1 379 ? 9.398 -24.469 -25.25 1 69.06 379 GLY B N 1
ATOM 7018 C CA . GLY B 1 379 ? 9.5 -23.656 -24.047 1 69.06 379 GLY B CA 1
ATOM 7019 C C . GLY B 1 379 ? 10.469 -22.5 -24.188 1 69.06 379 GLY B C 1
ATOM 7020 O O . GLY B 1 379 ? 10.227 -21.422 -23.656 1 69.06 379 GLY B O 1
ATOM 7021 N N . ALA B 1 380 ? 11.375 -22.766 -25.016 1 73.75 380 ALA B N 1
ATOM 7022 C CA . ALA B 1 380 ? 12.398 -21.75 -25.219 1 73.75 380 ALA B CA 1
ATOM 7023 C C . ALA B 1 380 ? 11.852 -20.594 -26.047 1 73.75 380 ALA B C 1
ATOM 7025 O O . ALA B 1 380 ? 12.219 -19.438 -25.812 1 73.75 380 ALA B O 1
ATOM 7026 N N . VAL B 1 381 ? 10.992 -20.906 -26.938 1 77 381 VAL B N 1
ATOM 7027 C CA . VAL B 1 381 ? 10.383 -19.859 -27.766 1 77 381 VAL B CA 1
ATOM 7028 C C . VAL B 1 381 ? 9.539 -18.938 -26.875 1 77 381 VAL B C 1
ATOM 7030 O O . VAL B 1 381 ? 9.625 -17.719 -27 1 77 381 VAL B O 1
ATOM 7033 N N . LEU B 1 382 ? 8.852 -19.516 -26.016 1 79.25 382 LEU B N 1
ATOM 7034 C CA . LEU B 1 382 ? 7.988 -18.719 -25.156 1 79.25 382 LEU B CA 1
ATOM 7035 C C . LEU B 1 382 ? 8.805 -17.984 -24.109 1 79.25 382 LEU B C 1
ATOM 7037 O O . LEU B 1 382 ? 8.422 -16.891 -23.672 1 79.25 382 LEU B O 1
ATOM 7041 N N . ALA B 1 383 ? 9.891 -18.578 -23.875 1 74.81 383 ALA B N 1
ATOM 7042 C CA . ALA B 1 383 ? 10.781 -17.938 -22.906 1 74.81 383 ALA B CA 1
ATOM 7043 C C . ALA B 1 383 ? 11.508 -16.75 -23.516 1 74.81 383 ALA B C 1
ATOM 7045 O O . ALA B 1 383 ? 12.07 -15.922 -22.797 1 74.81 383 ALA B O 1
ATOM 7046 N N . SER B 1 384 ? 11.406 -16.641 -24.828 1 80.12 384 SER B N 1
ATOM 7047 C CA . SER B 1 384 ? 12.047 -15.531 -25.516 1 80.12 384 SER B CA 1
ATOM 7048 C C . SER B 1 384 ? 11.188 -14.273 -25.453 1 80.12 384 SER B C 1
ATOM 7050 O O . SER B 1 384 ? 11.633 -13.195 -25.844 1 80.12 384 SER B O 1
ATOM 7052 N N . ILE B 1 385 ? 10 -14.43 -24.938 1 88.56 385 ILE B N 1
ATOM 7053 C CA . ILE B 1 385 ? 9.156 -13.258 -24.734 1 88.56 385 ILE B CA 1
ATOM 7054 C C . ILE B 1 385 ? 9.844 -12.281 -23.781 1 88.56 385 ILE B C 1
ATOM 7056 O O . ILE B 1 385 ? 10.266 -12.664 -22.688 1 88.56 385 ILE B O 1
ATOM 7060 N N . PRO B 1 386 ? 9.984 -11.062 -24.25 1 90.88 386 PRO B N 1
ATOM 7061 C CA . PRO B 1 386 ? 10.648 -10.086 -23.375 1 90.88 386 PRO B CA 1
ATOM 7062 C C . PRO B 1 386 ? 9.992 -9.969 -22 1 90.88 386 PRO B C 1
ATOM 7064 O O . PRO B 1 386 ? 8.758 -9.93 -21.906 1 90.88 386 PRO B O 1
ATOM 7067 N N . LEU B 1 387 ? 10.781 -9.914 -21 1 92.44 387 LEU B N 1
ATOM 7068 C CA . LEU B 1 387 ? 10.328 -9.945 -19.625 1 92.44 387 LEU B CA 1
ATOM 7069 C C . LEU B 1 387 ? 9.477 -8.719 -19.297 1 92.44 387 LEU B C 1
ATOM 7071 O O . LEU B 1 387 ? 8.531 -8.805 -18.516 1 92.44 387 LEU B O 1
ATOM 7075 N N . PRO B 1 388 ? 9.727 -7.531 -19.922 1 95.19 388 PRO B N 1
ATOM 7076 C CA . PRO B 1 388 ? 8.898 -6.359 -19.625 1 95.19 388 PRO B CA 1
ATOM 7077 C C . PRO B 1 388 ? 7.43 -6.566 -20 1 95.19 388 PRO B C 1
ATOM 7079 O O . PRO B 1 388 ? 6.547 -5.93 -19.422 1 95.19 388 PRO B O 1
ATOM 7082 N N . ILE B 1 389 ? 7.176 -7.422 -20.953 1 96 389 ILE B N 1
ATOM 7083 C CA . ILE B 1 389 ? 5.797 -7.734 -21.312 1 96 389 ILE B CA 1
ATOM 7084 C C . ILE B 1 389 ? 5.098 -8.406 -20.125 1 96 389 ILE B C 1
ATOM 7086 O O . ILE B 1 389 ? 3.973 -8.039 -19.781 1 96 389 ILE B O 1
ATOM 7090 N N . PHE B 1 390 ? 5.781 -9.336 -19.5 1 95.62 390 PHE B N 1
ATOM 7091 C CA . PHE B 1 390 ? 5.215 -10.023 -18.344 1 95.62 390 PHE B CA 1
ATOM 7092 C C . PHE B 1 390 ? 5.043 -9.055 -17.188 1 95.62 390 PHE B C 1
ATOM 7094 O O . PHE B 1 390 ? 4.051 -9.125 -16.453 1 95.62 390 PHE B O 1
ATOM 7101 N N . ALA B 1 391 ? 6.008 -8.203 -17.016 1 96.62 391 ALA B N 1
ATOM 7102 C CA . ALA B 1 391 ? 5.898 -7.207 -15.953 1 96.62 391 ALA B CA 1
ATOM 7103 C C . ALA B 1 391 ? 4.645 -6.352 -16.141 1 96.62 391 ALA B C 1
ATOM 7105 O O . ALA B 1 391 ? 3.988 -5.992 -15.156 1 96.62 391 ALA B O 1
ATOM 7106 N N . ALA B 1 392 ? 4.355 -6.008 -17.344 1 97.69 392 ALA B N 1
ATOM 7107 C CA . ALA B 1 392 ? 3.145 -5.246 -17.641 1 97.69 392 ALA B CA 1
ATOM 7108 C C . ALA B 1 392 ? 1.893 -6.027 -17.25 1 97.69 392 ALA B C 1
ATOM 7110 O O . ALA B 1 392 ? 0.951 -5.461 -16.688 1 97.69 392 ALA B O 1
ATOM 7111 N N . LEU B 1 393 ? 1.89 -7.32 -17.562 1 97.62 393 LEU B N 1
ATOM 7112 C CA . LEU B 1 393 ? 0.767 -8.164 -17.172 1 97.62 393 LEU B CA 1
ATOM 7113 C C . LEU B 1 393 ? 0.606 -8.18 -15.648 1 97.62 393 LEU B C 1
ATOM 7115 O O . LEU B 1 393 ? -0.514 -8.109 -15.141 1 97.62 393 LEU B O 1
ATOM 7119 N N . TYR B 1 394 ? 1.705 -8.227 -14.938 1 97.44 394 TYR B N 1
ATOM 7120 C CA . TYR B 1 394 ? 1.689 -8.352 -13.484 1 97.44 394 TYR B CA 1
ATOM 7121 C C . TYR B 1 394 ? 1.14 -7.086 -12.836 1 97.44 394 TYR B C 1
ATOM 7123 O O . TYR B 1 394 ? 0.512 -7.148 -11.773 1 97.44 394 TYR B O 1
ATOM 7131 N N . CYS B 1 395 ? 1.302 -5.922 -13.461 1 98 395 CYS B N 1
ATOM 7132 C CA . CYS B 1 395 ? 0.704 -4.691 -12.953 1 98 395 CYS B CA 1
ATOM 7133 C C . CYS B 1 395 ? -0.807 -4.836 -12.812 1 98 395 CYS B C 1
ATOM 7135 O O . CYS B 1 395 ? -1.389 -4.406 -11.82 1 98 395 CYS B O 1
ATOM 7137 N N . VAL B 1 396 ? -1.386 -5.512 -13.766 1 97.62 396 VAL B N 1
ATOM 7138 C CA . VAL B 1 396 ? -2.84 -5.633 -13.781 1 97.62 396 VAL B CA 1
ATOM 7139 C C . VAL B 1 396 ? -3.27 -6.84 -12.953 1 97.62 396 VAL B C 1
ATOM 7141 O O . VAL B 1 396 ? -4.199 -6.75 -12.148 1 97.62 396 VAL B O 1
ATOM 7144 N N . LEU B 1 397 ? -2.57 -7.906 -13.078 1 98 397 LEU B N 1
ATOM 7145 C CA . LEU B 1 397 ? -2.994 -9.156 -12.461 1 98 397 LEU B CA 1
ATOM 7146 C C . LEU B 1 397 ? -2.775 -9.125 -10.953 1 98 397 LEU B C 1
ATOM 7148 O O . LEU B 1 397 ? -3.623 -9.586 -10.188 1 98 397 LEU B O 1
ATOM 7152 N N . PHE B 1 398 ? -1.632 -8.594 -10.492 1 98 398 PHE B N 1
ATOM 7153 C CA . PHE B 1 398 ? -1.417 -8.43 -9.062 1 98 398 PHE B CA 1
ATOM 7154 C C . PHE B 1 398 ? -2.439 -7.477 -8.461 1 98 398 PHE B C 1
ATOM 7156 O O . PHE B 1 398 ? -2.902 -7.676 -7.336 1 98 398 PHE B O 1
ATOM 7163 N N . ALA B 1 399 ? -2.773 -6.449 -9.211 1 98.19 399 ALA B N 1
ATOM 7164 C CA . ALA B 1 399 ? -3.781 -5.496 -8.758 1 98.19 399 ALA B CA 1
ATOM 7165 C C . ALA B 1 399 ? -5.129 -6.18 -8.547 1 98.19 399 ALA B C 1
ATOM 7167 O O . ALA B 1 399 ? -5.785 -5.977 -7.523 1 98.19 399 ALA B O 1
ATOM 7168 N N . TYR B 1 400 ? -5.523 -7.012 -9.492 1 97.5 400 TYR B N 1
ATOM 7169 C CA . TYR B 1 400 ? -6.793 -7.723 -9.359 1 97.5 400 TYR B CA 1
ATOM 7170 C C . TYR B 1 400 ? -6.777 -8.648 -8.148 1 97.5 400 TYR B C 1
ATOM 7172 O O . TYR B 1 400 ? -7.781 -8.781 -7.445 1 97.5 400 TYR B O 1
ATOM 7180 N N . SER B 1 401 ? -5.668 -9.289 -7.98 1 97.81 401 SER B N 1
ATOM 7181 C CA . SER B 1 401 ? -5.562 -10.148 -6.805 1 97.81 401 SER B CA 1
ATOM 7182 C C . SER B 1 401 ? -5.75 -9.352 -5.52 1 97.81 401 SER B C 1
ATOM 7184 O O . SER B 1 401 ? -6.422 -9.812 -4.59 1 97.81 401 SER B O 1
ATOM 7186 N N . ALA B 1 402 ? -5.172 -8.18 -5.445 1 98.12 402 ALA B N 1
ATOM 7187 C CA . ALA B 1 402 ? -5.352 -7.305 -4.293 1 98.12 402 ALA B CA 1
ATOM 7188 C C . ALA B 1 402 ? -6.812 -6.895 -4.141 1 98.12 402 ALA B C 1
ATOM 7190 O O . ALA B 1 402 ? -7.305 -6.727 -3.021 1 98.12 402 ALA B O 1
ATOM 7191 N N . GLY B 1 403 ? -7.488 -6.73 -5.242 1 97.75 403 GLY B N 1
ATOM 7192 C CA . GLY B 1 403 ? -8.898 -6.355 -5.238 1 97.75 403 GLY B CA 1
ATOM 7193 C C . GLY B 1 403 ? -9.773 -7.359 -4.52 1 97.75 403 GLY B C 1
ATOM 7194 O O . GLY B 1 403 ? -10.781 -6.988 -3.91 1 97.75 403 GLY B O 1
ATOM 7195 N N . ALA B 1 404 ? -9.367 -8.617 -4.594 1 97.69 404 ALA B N 1
ATOM 7196 C CA . ALA B 1 404 ? -10.109 -9.641 -3.863 1 97.69 404 ALA B CA 1
ATOM 7197 C C . ALA B 1 404 ? -10.047 -9.391 -2.357 1 97.69 404 ALA B C 1
ATOM 7199 O O . ALA B 1 404 ? -11.023 -9.625 -1.642 1 97.69 404 ALA B O 1
ATOM 7200 N N . GLY B 1 405 ? -8.906 -8.953 -1.906 1 97.75 405 GLY B N 1
ATOM 7201 C CA . GLY B 1 405 ? -8.766 -8.617 -0.499 1 97.75 405 GLY B CA 1
ATOM 7202 C C . GLY B 1 405 ? -9.633 -7.445 -0.076 1 97.75 405 GLY B C 1
ATOM 7203 O O . GLY B 1 405 ? -10.344 -7.523 0.931 1 97.75 405 GLY B O 1
ATOM 7204 N N . PHE B 1 406 ? -9.656 -6.395 -0.855 1 97.62 406 PHE B N 1
ATOM 7205 C CA . PHE B 1 406 ? -10.445 -5.211 -0.539 1 97.62 406 PHE B CA 1
ATOM 7206 C C . PHE B 1 406 ? -11.93 -5.535 -0.532 1 97.62 406 PHE B C 1
ATOM 7208 O O . PHE B 1 406 ? -12.695 -4.941 0.23 1 97.62 406 PHE B O 1
ATOM 7215 N N . SER B 1 407 ? -12.305 -6.469 -1.317 1 96.56 407 SER B N 1
ATOM 7216 C CA . SER B 1 407 ? -13.719 -6.797 -1.425 1 96.56 407 SER B CA 1
ATOM 7217 C C . SER B 1 407 ? -14.242 -7.418 -0.133 1 96.56 407 SER B C 1
ATOM 7219 O O . SER B 1 407 ? -15.453 -7.422 0.114 1 96.56 407 SER B O 1
ATOM 7221 N N . LEU B 1 408 ? -13.367 -7.918 0.683 1 97.25 408 LEU B N 1
ATOM 7222 C CA . LEU B 1 408 ? -13.781 -8.508 1.951 1 97.25 408 LEU B CA 1
ATOM 7223 C C . LEU B 1 408 ? -14.25 -7.434 2.926 1 97.25 408 LEU B C 1
ATOM 7225 O O . LEU B 1 408 ? -14.891 -7.742 3.934 1 97.25 408 LEU B O 1
ATOM 7229 N N . LEU B 1 409 ? -14.008 -6.184 2.635 1 97.38 409 LEU B N 1
ATOM 7230 C CA . LEU B 1 409 ? -14.438 -5.09 3.498 1 97.38 409 LEU B CA 1
ATOM 7231 C C . LEU B 1 409 ? -15.953 -4.945 3.49 1 97.38 409 LEU B C 1
ATOM 7233 O O . LEU B 1 409 ? -16.516 -4.273 4.352 1 97.38 409 LEU B O 1
ATOM 7237 N N . GLN B 1 410 ? -16.594 -5.582 2.51 1 95.94 410 GLN B N 1
ATOM 7238 C CA . GLN B 1 410 ? -18.062 -5.543 2.449 1 95.94 410 GLN B CA 1
ATOM 7239 C C . GLN B 1 410 ? -18.672 -6.148 3.707 1 95.94 410 GLN B C 1
ATOM 7241 O O . GLN B 1 410 ? -19.812 -5.828 4.062 1 95.94 410 GLN B O 1
ATOM 7246 N N . TYR B 1 411 ? -17.891 -7.004 4.426 1 96.06 411 TYR B N 1
ATOM 7247 C CA . TYR B 1 411 ? -18.391 -7.699 5.602 1 96.06 411 TYR B CA 1
ATOM 7248 C C . TYR B 1 411 ? -18.156 -6.883 6.863 1 96.06 411 TYR B C 1
ATOM 7250 O O . TYR B 1 411 ? -18.672 -7.207 7.934 1 96.06 411 TYR B O 1
ATOM 7258 N N . CYS B 1 412 ? -17.391 -5.832 6.824 1 96.44 412 CYS B N 1
ATOM 7259 C CA . CYS B 1 412 ? -16.906 -5.137 8.008 1 96.44 412 CYS B CA 1
ATOM 7260 C C . CYS B 1 412 ? -17.594 -3.785 8.172 1 96.44 412 CYS B C 1
ATOM 7262 O O . CYS B 1 412 ? -18.109 -3.227 7.199 1 96.44 412 CYS B O 1
ATOM 7264 N N . ASN B 1 413 ? -17.672 -3.312 9.406 1 96.12 413 ASN B N 1
ATOM 7265 C CA . ASN B 1 413 ? -18.172 -1.971 9.695 1 96.12 413 ASN B CA 1
ATOM 7266 C C . ASN B 1 413 ? -17.078 -0.918 9.523 1 96.12 413 ASN B C 1
ATOM 7268 O O . ASN B 1 413 ? -16.234 -0.75 10.398 1 96.12 413 ASN B O 1
ATOM 7272 N N . LEU B 1 414 ? -17.156 -0.158 8.539 1 95.81 414 LEU B N 1
ATOM 7273 C CA . LEU B 1 414 ? -16.109 0.808 8.211 1 95.81 414 LEU B CA 1
ATOM 7274 C C . LEU B 1 414 ? -16.312 2.113 8.969 1 95.81 414 LEU B C 1
ATOM 7276 O O . LEU B 1 414 ? -15.555 3.064 8.805 1 95.81 414 LEU B O 1
ATOM 7280 N N . ASN B 1 415 ? -17.328 2.195 9.812 1 94.88 415 ASN B N 1
ATOM 7281 C CA . ASN B 1 415 ? -17.578 3.357 10.656 1 94.88 415 ASN B CA 1
ATOM 7282 C C . ASN B 1 415 ? -17.172 3.094 12.102 1 94.88 415 ASN B C 1
ATOM 7284 O O . ASN B 1 415 ? -17.609 3.801 13.016 1 94.88 415 ASN B O 1
ATOM 7288 N N . SER B 1 416 ? -16.422 2.025 12.336 1 93.44 416 SER B N 1
ATOM 7289 C CA . SER B 1 416 ? -15.828 1.703 13.625 1 93.44 416 SER B CA 1
ATOM 7290 C C . SER B 1 416 ? -14.352 2.105 13.664 1 93.44 416 SER B C 1
ATOM 7292 O O . SER B 1 416 ? -13.586 1.76 12.766 1 93.44 416 SER B O 1
ATOM 7294 N N . LEU B 1 417 ? -13.977 2.854 14.695 1 91.75 417 LEU B N 1
ATOM 7295 C CA . LEU B 1 417 ? -12.594 3.287 14.844 1 91.75 417 LEU B CA 1
ATOM 7296 C C . LEU B 1 417 ? -11.664 2.09 15.016 1 91.75 417 LEU B C 1
ATOM 7298 O O . LEU B 1 417 ? -10.516 2.121 14.57 1 91.75 417 LEU B O 1
ATOM 7302 N N . ARG B 1 418 ? -12.141 1.085 15.695 1 93.19 418 ARG B N 1
ATOM 7303 C CA . ARG B 1 418 ? -11.352 -0.132 15.859 1 93.19 418 ARG B CA 1
ATOM 7304 C C . ARG B 1 418 ? -11.031 -0.757 14.508 1 93.19 418 ARG B C 1
ATOM 7306 O O . ARG B 1 418 ? -9.883 -1.145 14.258 1 93.19 418 ARG B O 1
ATOM 7313 N N . THR B 1 419 ? -12.125 -0.899 13.656 1 95.69 419 THR B N 1
ATOM 7314 C CA . THR B 1 419 ? -11.953 -1.475 12.328 1 95.69 419 THR B CA 1
ATOM 7315 C C . THR B 1 419 ? -10.969 -0.651 11.508 1 95.69 419 THR B C 1
ATOM 7317 O O . THR B 1 419 ? -10.086 -1.205 10.852 1 95.69 419 THR B O 1
ATOM 7320 N N . LYS B 1 420 ? -11.102 0.646 11.625 1 95.75 420 LYS B N 1
ATOM 7321 C CA . LYS B 1 420 ? -10.219 1.536 10.883 1 95.75 420 LYS B CA 1
ATOM 7322 C C . LYS B 1 420 ? -8.773 1.391 11.336 1 95.75 420 LYS B C 1
ATOM 7324 O O . LYS B 1 420 ? -7.852 1.378 10.516 1 95.75 420 LYS B O 1
ATOM 7329 N N . PHE B 1 421 ? -8.625 1.295 12.648 1 95.69 421 PHE B N 1
ATOM 7330 C CA . PHE B 1 421 ? -7.281 1.184 13.203 1 95.69 421 PHE B CA 1
ATOM 7331 C C . PHE B 1 421 ? -6.617 -0.113 12.758 1 95.69 421 PHE B C 1
ATOM 7333 O O . PHE B 1 421 ? -5.52 -0.092 12.203 1 95.69 421 PHE B O 1
ATOM 7340 N N . ILE B 1 422 ? -7.273 -1.259 12.922 1 97.38 422 ILE B N 1
ATOM 7341 C CA . ILE B 1 422 ? -6.688 -2.562 12.625 1 97.38 422 ILE B CA 1
ATOM 7342 C C . ILE B 1 422 ? -6.383 -2.662 11.133 1 97.38 422 ILE B C 1
ATOM 7344 O O . ILE B 1 422 ? -5.297 -3.102 10.75 1 97.38 422 ILE B O 1
ATOM 7348 N N . LEU B 1 423 ? -7.344 -2.227 10.32 1 97.94 423 LEU B N 1
ATOM 7349 C CA . LEU B 1 423 ? -7.195 -2.264 8.875 1 97.94 423 LEU B CA 1
ATOM 7350 C C . LEU B 1 423 ? -6.008 -1.419 8.422 1 97.94 423 LEU B C 1
ATOM 7352 O O . LEU B 1 423 ? -5.117 -1.91 7.727 1 97.94 423 LEU B O 1
ATOM 7356 N N . SER B 1 424 ? -5.938 -0.232 8.875 1 97.62 424 SER B N 1
ATOM 7357 C CA . SER B 1 424 ? -4.98 0.731 8.336 1 97.62 424 SER B CA 1
ATOM 7358 C C . SER B 1 424 ? -3.582 0.494 8.898 1 97.62 424 SER B C 1
ATOM 7360 O O . SER B 1 424 ? -2.592 0.596 8.172 1 97.62 424 SER B O 1
ATOM 7362 N N . ILE B 1 425 ? -3.43 0.172 10.18 1 97.94 425 ILE B N 1
ATOM 7363 C CA . ILE B 1 425 ? -2.107 -0.018 10.766 1 97.94 425 ILE B CA 1
ATOM 7364 C C . ILE B 1 425 ? -1.465 -1.278 10.188 1 97.94 425 ILE B C 1
ATOM 7366 O O . ILE B 1 425 ? -0.25 -1.324 9.984 1 97.94 425 ILE B O 1
ATOM 7370 N N . SER B 1 426 ? -2.291 -2.316 9.961 1 98.5 426 SER B N 1
ATOM 7371 C CA . SER B 1 426 ? -1.77 -3.562 9.406 1 98.5 426 SER B CA 1
ATOM 7372 C C . SER B 1 426 ? -1.302 -3.373 7.973 1 98.5 426 SER B C 1
ATOM 7374 O O . SER B 1 426 ? -0.25 -3.885 7.582 1 98.5 426 SER B O 1
ATOM 7376 N N . LEU B 1 427 ? -2.088 -2.641 7.184 1 98.31 427 LEU B N 1
ATOM 7377 C CA . LEU B 1 427 ? -1.679 -2.354 5.812 1 98.31 427 LEU B CA 1
ATOM 7378 C C . LEU B 1 427 ? -0.449 -1.453 5.789 1 98.31 427 LEU B C 1
ATOM 7380 O O . LEU B 1 427 ? 0.485 -1.69 5.016 1 98.31 427 LEU B O 1
ATOM 7384 N N . PHE B 1 428 ? -0.461 -0.455 6.66 1 98.38 428 PHE B N 1
ATOM 7385 C CA . PHE B 1 428 ? 0.607 0.537 6.668 1 98.38 428 PHE B CA 1
ATOM 7386 C C . PHE B 1 428 ? 1.93 -0.097 7.086 1 98.38 428 PHE B C 1
ATOM 7388 O O . PHE B 1 428 ? 2.934 0.026 6.383 1 98.38 428 PHE B O 1
ATOM 7395 N N . LEU B 1 429 ? 1.97 -0.77 8.219 1 98.38 429 LEU B N 1
ATOM 7396 C CA . LEU B 1 429 ? 3.197 -1.393 8.695 1 98.38 429 LEU B CA 1
ATOM 7397 C C . LEU B 1 429 ? 3.566 -2.6 7.844 1 98.38 429 LEU B C 1
ATOM 7399 O O . LEU B 1 429 ? 4.742 -2.965 7.75 1 98.38 429 LEU B O 1
ATOM 7403 N N . GLY B 1 430 ? 2.521 -3.252 7.234 1 98.06 430 GLY B N 1
ATOM 7404 C CA . GLY B 1 430 ? 2.781 -4.32 6.281 1 98.06 430 GLY B CA 1
ATOM 7405 C C . GLY B 1 430 ? 3.58 -3.865 5.074 1 98.06 430 GLY B C 1
ATOM 7406 O O . GLY B 1 430 ? 4.188 -4.684 4.379 1 98.06 430 GLY B O 1
ATOM 7407 N N . LEU B 1 431 ? 3.551 -2.617 4.797 1 97.31 431 LEU B N 1
ATOM 7408 C CA . LEU B 1 431 ? 4.34 -2.057 3.703 1 97.31 431 LEU B CA 1
ATOM 7409 C C . LEU B 1 431 ? 5.637 -1.453 4.227 1 97.31 431 LEU B C 1
ATOM 7411 O O . LEU B 1 431 ? 6.703 -1.662 3.641 1 97.31 431 LEU B O 1
ATOM 7415 N N . SER B 1 432 ? 5.617 -0.773 5.324 1 97.62 432 SER B N 1
ATOM 7416 C CA . SER B 1 432 ? 6.734 0.029 5.805 1 97.62 432 SER B CA 1
ATOM 7417 C C . SER B 1 432 ? 7.859 -0.854 6.336 1 97.62 432 SER B C 1
ATOM 7419 O O . SER B 1 432 ? 9.039 -0.602 6.059 1 97.62 432 SER B O 1
ATOM 7421 N N . ILE B 1 433 ? 7.469 -1.878 7.105 1 97.38 433 ILE B N 1
ATOM 7422 C CA . ILE B 1 433 ? 8.477 -2.732 7.727 1 97.38 433 ILE B CA 1
ATOM 7423 C C . ILE B 1 433 ? 9.227 -3.514 6.652 1 97.38 433 ILE B C 1
ATOM 7425 O O . ILE B 1 433 ? 10.453 -3.461 6.582 1 97.38 433 ILE B O 1
ATOM 7429 N N . PRO B 1 434 ? 8.531 -4.191 5.754 1 94.69 434 PRO B N 1
ATOM 7430 C CA . PRO B 1 434 ? 9.258 -4.926 4.719 1 94.69 434 PRO B CA 1
ATOM 7431 C C . PRO B 1 434 ? 10.086 -4.008 3.818 1 94.69 434 PRO B C 1
ATOM 7433 O O . PRO B 1 434 ? 11.156 -4.398 3.346 1 94.69 434 PRO B O 1
ATOM 7436 N N . GLN B 1 435 ? 9.57 -2.85 3.547 1 91.38 435 GLN B N 1
ATOM 7437 C CA . GLN B 1 435 ? 10.336 -1.899 2.746 1 91.38 435 GLN B CA 1
ATOM 7438 C C . GLN B 1 435 ? 11.688 -1.607 3.385 1 91.38 435 GLN B C 1
ATOM 7440 O O . GLN B 1 435 ? 12.703 -1.533 2.689 1 91.38 435 GLN B O 1
ATOM 7445 N N . TYR B 1 436 ? 11.727 -1.424 4.672 1 93.44 436 TYR B N 1
ATOM 7446 C CA . TYR B 1 436 ? 12.977 -1.181 5.383 1 93.44 436 TYR B CA 1
ATOM 7447 C C . TYR B 1 436 ? 13.922 -2.365 5.242 1 93.44 436 TYR B C 1
ATOM 7449 O O . TYR B 1 436 ? 15.102 -2.191 4.926 1 93.44 436 TYR B O 1
ATOM 7457 N N . PHE B 1 437 ? 13.453 -3.553 5.453 1 91.62 437 PHE B N 1
ATOM 7458 C CA . PHE B 1 437 ? 14.273 -4.754 5.418 1 91.62 437 PHE B CA 1
ATOM 7459 C C . PHE B 1 437 ? 14.82 -4.992 4.016 1 91.62 437 PHE B C 1
ATOM 7461 O O . PHE B 1 437 ? 16 -5.324 3.854 1 91.62 437 PHE B O 1
ATOM 7468 N N . ARG B 1 438 ? 14.023 -4.777 3.014 1 86.19 438 ARG B N 1
ATOM 7469 C CA . ARG B 1 438 ? 14.438 -5.02 1.635 1 86.19 438 ARG B CA 1
ATOM 7470 C C . ARG B 1 438 ? 15.453 -3.979 1.177 1 86.19 438 ARG B C 1
ATOM 7472 O O . ARG B 1 438 ? 16.469 -4.316 0.565 1 86.19 438 ARG B O 1
ATOM 7479 N N . VAL B 1 439 ? 15.164 -2.738 1.494 1 84.69 439 VAL B N 1
ATOM 7480 C CA . VAL B 1 439 ? 16.062 -1.665 1.078 1 84.69 439 VAL B CA 1
ATOM 7481 C C . VAL B 1 439 ? 17.391 -1.79 1.813 1 84.69 439 VAL B C 1
ATOM 7483 O O . VAL B 1 439 ? 18.453 -1.573 1.227 1 84.69 439 VAL B O 1
ATOM 7486 N N . TYR B 1 440 ? 17.312 -2.129 3.076 1 87.19 440 TYR B N 1
ATOM 7487 C CA . TYR B 1 440 ? 18.531 -2.328 3.855 1 87.19 440 TYR B CA 1
ATOM 7488 C C . TYR B 1 440 ? 19.406 -3.41 3.234 1 87.19 440 TYR B C 1
ATOM 7490 O O . TYR B 1 440 ? 20.625 -3.23 3.084 1 87.19 440 TYR B O 1
ATOM 7498 N N . GLU B 1 441 ? 18.844 -4.461 2.869 1 81.56 441 GLU B N 1
ATOM 7499 C CA . GLU B 1 441 ? 19.594 -5.57 2.275 1 81.56 441 GLU B CA 1
ATOM 7500 C C . GLU B 1 441 ? 20.156 -5.188 0.914 1 81.56 441 GLU B C 1
ATOM 7502 O O . GLU B 1 441 ? 21.266 -5.613 0.554 1 81.56 441 GLU B O 1
ATOM 7507 N N . MET B 1 442 ? 19.438 -4.473 0.162 1 75.06 442 MET B N 1
ATOM 7508 C CA . MET B 1 442 ? 19.891 -4.023 -1.152 1 75.06 442 MET B CA 1
ATOM 7509 C C . MET B 1 442 ? 21.141 -3.158 -1.033 1 75.06 442 MET B C 1
ATOM 7511 O O . MET B 1 442 ? 22.047 -3.244 -1.868 1 75.06 442 MET B O 1
ATOM 7515 N N . PHE B 1 443 ? 21.219 -2.379 0.011 1 77 443 PHE B N 1
ATOM 7516 C CA . PHE B 1 443 ? 22.297 -1.418 0.15 1 77 443 PHE B CA 1
ATOM 7517 C C . PHE B 1 443 ? 23.516 -2.064 0.808 1 77 443 PHE B C 1
ATOM 7519 O O . PHE B 1 443 ? 24.656 -1.771 0.445 1 77 443 PHE B O 1
ATOM 7526 N N . PHE B 1 444 ? 23.234 -3.014 1.8 1 79.44 444 PHE B N 1
ATOM 7527 C CA . PHE B 1 444 ? 24.359 -3.475 2.619 1 79.44 444 PHE B CA 1
ATOM 7528 C C . PHE B 1 444 ? 24.703 -4.926 2.299 1 79.44 444 PHE B C 1
ATOM 7530 O O . PHE B 1 444 ? 25.75 -5.418 2.697 1 79.44 444 PHE B O 1
ATOM 7537 N N . GLY B 1 445 ? 23.781 -5.605 1.622 1 73.44 445 GLY B N 1
ATOM 7538 C CA . GLY B 1 445 ? 24.031 -6.988 1.237 1 73.44 445 GLY B CA 1
ATOM 7539 C C . GLY B 1 445 ? 23.625 -7.984 2.307 1 73.44 445 GLY B C 1
ATOM 7540 O O . GLY B 1 445 ? 23.734 -9.195 2.105 1 73.44 445 GLY B O 1
ATOM 7541 N N . PHE B 1 446 ? 23.297 -7.473 3.51 1 79.25 446 PHE B N 1
ATOM 7542 C CA . PHE B 1 446 ? 22.781 -8.312 4.582 1 79.25 446 PHE B CA 1
ATOM 7543 C C . PHE B 1 446 ? 21.609 -7.633 5.289 1 79.25 446 PHE B C 1
ATOM 7545 O O . PHE B 1 446 ? 21.422 -6.422 5.145 1 79.25 446 PHE B O 1
ATOM 7552 N N . GLY B 1 447 ? 20.891 -8.375 5.965 1 85.06 447 GLY B N 1
ATOM 7553 C CA . GLY B 1 447 ? 19.703 -7.836 6.625 1 85.06 447 GLY B CA 1
ATOM 7554 C C . GLY B 1 447 ? 20.031 -7.004 7.848 1 85.06 447 GLY B C 1
ATOM 7555 O O . GLY B 1 447 ? 21.172 -7.02 8.328 1 85.06 447 GLY B O 1
ATOM 7556 N N . PRO B 1 448 ? 19.109 -6.281 8.305 1 89.25 448 PRO B N 1
ATOM 7557 C CA . PRO B 1 448 ? 19.328 -5.375 9.438 1 89.25 448 PRO B CA 1
ATOM 7558 C C . PRO B 1 448 ? 19.484 -6.117 10.766 1 89.25 448 PRO B C 1
ATOM 7560 O O . PRO B 1 448 ? 20.094 -5.586 11.703 1 89.25 448 PRO B O 1
ATOM 7563 N N . VAL B 1 449 ? 18.891 -7.27 10.906 1 89.94 449 VAL B N 1
ATOM 7564 C CA . VAL B 1 449 ? 19.062 -8.062 12.125 1 89.94 449 VAL B CA 1
ATOM 7565 C C . VAL B 1 449 ? 20.359 -8.859 12.039 1 89.94 449 VAL B C 1
ATOM 7567 O O . VAL B 1 449 ? 20.5 -9.758 11.203 1 89.94 449 VAL B O 1
ATOM 7570 N N . HIS B 1 450 ? 21.328 -8.508 12.867 1 86.12 450 HIS B N 1
ATOM 7571 C CA . HIS B 1 450 ? 22.672 -9.102 12.836 1 86.12 450 HIS B CA 1
ATOM 7572 C C . HIS B 1 450 ? 23.156 -9.422 14.242 1 86.12 450 HIS B C 1
ATOM 7574 O O . HIS B 1 450 ? 24.125 -8.82 14.711 1 86.12 450 HIS B O 1
ATOM 7580 N N . THR B 1 451 ? 22.547 -10.398 14.812 1 87.06 451 THR B N 1
ATOM 7581 C CA . THR B 1 451 ? 22.953 -10.891 16.125 1 87.06 451 THR B CA 1
ATOM 7582 C C . THR B 1 451 ? 23.953 -12.023 15.992 1 87.06 451 THR B C 1
ATOM 7584 O O . THR B 1 451 ? 24.469 -12.281 14.906 1 87.06 451 THR B O 1
ATOM 7587 N N . HIS B 1 452 ? 24.266 -12.641 17.172 1 87.12 452 HIS B N 1
ATOM 7588 C CA . HIS B 1 452 ? 25.25 -13.711 17.188 1 87.12 452 HIS B CA 1
ATOM 7589 C C . HIS B 1 452 ? 24.672 -15 16.609 1 87.12 452 HIS B C 1
ATOM 7591 O O . HIS B 1 452 ? 25.422 -15.891 16.188 1 87.12 452 HIS B O 1
ATOM 7597 N N . SER B 1 453 ? 23.406 -15.086 16.609 1 87.06 453 SER B N 1
ATOM 7598 C CA . SER B 1 453 ? 22.75 -16.281 16.078 1 87.06 453 SER B CA 1
ATOM 7599 C C . SER B 1 453 ? 22.391 -16.125 14.609 1 87.06 453 SER B C 1
ATOM 7601 O O . SER B 1 453 ? 21.422 -15.438 14.273 1 87.06 453 SER B O 1
ATOM 7603 N N . VAL B 1 454 ? 23.047 -16.797 13.773 1 81.31 454 VAL B N 1
ATOM 7604 C CA . VAL B 1 454 ? 22.875 -16.688 12.328 1 81.31 454 VAL B CA 1
ATOM 7605 C C . VAL B 1 454 ? 21.469 -17.172 11.945 1 81.31 454 VAL B C 1
ATOM 7607 O O . VAL B 1 454 ? 20.812 -16.547 11.109 1 81.31 454 VAL B O 1
ATOM 7610 N N . ALA B 1 455 ? 21.062 -18.203 12.555 1 82.44 455 ALA B N 1
ATOM 7611 C CA . ALA B 1 455 ? 19.75 -18.766 12.266 1 82.44 455 ALA B CA 1
ATOM 7612 C C . ALA B 1 455 ? 18.641 -17.766 12.609 1 82.44 455 ALA B C 1
ATOM 7614 O O . ALA B 1 455 ? 17.703 -17.578 11.836 1 82.44 455 ALA B O 1
ATOM 7615 N N . PHE B 1 456 ? 18.797 -17.141 13.648 1 87.56 456 PHE B N 1
ATOM 7616 C CA . PHE B 1 456 ? 17.828 -16.141 14.094 1 87.56 456 PHE B CA 1
ATOM 7617 C C . PHE B 1 456 ? 17.797 -14.953 13.141 1 87.56 456 PHE B C 1
ATOM 7619 O O . PHE B 1 456 ? 16.719 -14.477 12.766 1 87.56 456 PHE B O 1
ATOM 7626 N N . ASN B 1 457 ? 18.969 -14.562 12.781 1 87.88 457 ASN B N 1
ATOM 7627 C CA . ASN B 1 457 ? 19.078 -13.414 11.883 1 87.88 457 ASN B CA 1
ATOM 7628 C C . ASN B 1 457 ? 18.375 -13.664 10.555 1 87.88 457 ASN B C 1
ATOM 7630 O O . ASN B 1 457 ? 17.594 -12.836 10.102 1 87.88 457 ASN B O 1
ATOM 7634 N N . VAL B 1 458 ? 18.609 -14.805 10.078 1 83.56 458 VAL B N 1
ATOM 7635 C CA . VAL B 1 458 ? 18.062 -15.125 8.758 1 83.56 458 VAL B CA 1
ATOM 7636 C C . VAL B 1 458 ? 16.547 -15.273 8.836 1 83.56 458 VAL B C 1
ATOM 7638 O O . VAL B 1 458 ? 15.828 -14.789 7.969 1 83.56 458 VAL B O 1
ATOM 7641 N N . MET B 1 459 ? 16.062 -15.891 9.836 1 89.62 459 MET B N 1
ATOM 7642 C CA . MET B 1 459 ? 14.633 -16.125 9.992 1 89.62 459 MET B CA 1
ATOM 7643 C C . MET B 1 459 ? 13.875 -14.805 10.125 1 89.62 459 MET B C 1
ATOM 7645 O O . MET B 1 459 ? 12.875 -14.586 9.453 1 89.62 459 MET B O 1
ATOM 7649 N N . VAL B 1 460 ? 14.391 -13.938 10.898 1 92.19 460 VAL B N 1
ATOM 7650 C CA . VAL B 1 460 ? 13.727 -12.664 11.164 1 92.19 460 VAL B CA 1
ATOM 7651 C C . VAL B 1 460 ? 13.781 -11.789 9.914 1 92.19 460 VAL B C 1
ATOM 7653 O O . VAL B 1 460 ? 12.789 -11.156 9.547 1 92.19 460 VAL B O 1
ATOM 7656 N N . ASN B 1 461 ? 14.891 -11.812 9.273 1 91 461 ASN B N 1
ATOM 7657 C CA . ASN B 1 461 ? 15.047 -11 8.07 1 91 461 ASN B CA 1
ATOM 7658 C C . ASN B 1 461 ? 14.109 -11.461 6.961 1 91 461 ASN B C 1
ATOM 7660 O O . ASN B 1 461 ? 13.547 -10.633 6.242 1 91 461 ASN B O 1
ATOM 7664 N N . VAL B 1 462 ? 13.914 -12.727 6.914 1 89.12 462 VAL B N 1
ATOM 7665 C CA . VAL B 1 462 ? 13.07 -13.266 5.855 1 89.12 462 VAL B CA 1
ATOM 7666 C C . VAL B 1 462 ? 11.602 -12.984 6.176 1 89.12 462 VAL B C 1
ATOM 7668 O O . VAL B 1 462 ? 10.852 -12.516 5.32 1 89.12 462 VAL B O 1
ATOM 7671 N N . ILE B 1 463 ? 11.18 -13.156 7.352 1 93.19 463 ILE B N 1
ATOM 7672 C CA . ILE B 1 463 ? 9.789 -13.008 7.766 1 93.19 463 ILE B CA 1
ATOM 7673 C C . ILE B 1 463 ? 9.352 -11.555 7.621 1 93.19 463 ILE B C 1
ATOM 7675 O O . ILE B 1 463 ? 8.305 -11.266 7.047 1 93.19 463 ILE B O 1
ATOM 7679 N N . PHE B 1 464 ? 10.203 -10.617 8.008 1 94.88 464 PHE B N 1
ATOM 7680 C CA . PHE B 1 464 ? 9.812 -9.211 8.047 1 94.88 464 PHE B CA 1
ATOM 7681 C C . PHE B 1 464 ? 10.078 -8.539 6.703 1 94.88 464 PHE B C 1
ATOM 7683 O O . PHE B 1 464 ? 9.758 -7.367 6.52 1 94.88 464 PHE B O 1
ATOM 7690 N N . SER B 1 465 ? 10.602 -9.32 5.754 1 93 465 SER B N 1
ATOM 7691 C CA . SER B 1 465 ? 10.75 -8.805 4.398 1 93 465 SER B CA 1
ATOM 7692 C C . SER B 1 465 ? 9.516 -9.102 3.555 1 93 465 SER B C 1
ATOM 7694 O O . SER B 1 465 ? 9.406 -8.641 2.416 1 93 465 SER B O 1
ATOM 7696 N N . SER B 1 466 ? 8.57 -9.844 4.105 1 94.56 466 SER B N 1
ATOM 7697 C CA . SER B 1 466 ? 7.352 -10.219 3.393 1 94.56 466 SER B CA 1
ATOM 7698 C C . SER B 1 466 ? 6.176 -9.344 3.803 1 94.56 466 SER B C 1
ATOM 7700 O O . SER B 1 466 ? 5.68 -9.445 4.926 1 94.56 466 SER B O 1
ATOM 7702 N N . PRO B 1 467 ? 5.637 -8.523 2.932 1 96.44 467 PRO B N 1
ATOM 7703 C CA . PRO B 1 467 ? 4.516 -7.645 3.268 1 96.44 467 PRO B CA 1
ATOM 7704 C C . PRO B 1 467 ? 3.291 -8.414 3.758 1 96.44 467 PRO B C 1
ATOM 7706 O O . PRO B 1 467 ? 2.693 -8.047 4.773 1 96.44 467 PRO B O 1
ATOM 7709 N N . ALA B 1 468 ? 2.971 -9.5 3.068 1 96.81 468 ALA B N 1
ATOM 7710 C CA . ALA B 1 468 ? 1.792 -10.281 3.432 1 96.81 468 ALA B CA 1
ATOM 7711 C C . ALA B 1 468 ? 1.943 -10.891 4.824 1 96.81 468 ALA B C 1
ATOM 7713 O O . ALA B 1 468 ? 0.986 -10.922 5.602 1 96.81 468 ALA B O 1
ATOM 7714 N N . THR B 1 469 ? 3.143 -11.32 5.141 1 97.06 469 THR B N 1
ATOM 7715 C CA . THR B 1 469 ? 3.385 -11.969 6.422 1 97.06 469 THR B CA 1
ATOM 7716 C C . THR B 1 469 ? 3.283 -10.961 7.566 1 97.06 469 THR B C 1
ATOM 7718 O O . THR B 1 469 ? 2.641 -11.234 8.586 1 97.06 469 THR B O 1
ATOM 7721 N N . VAL B 1 470 ? 3.883 -9.812 7.395 1 97.75 470 VAL B N 1
ATOM 7722 C CA . VAL B 1 470 ? 3.832 -8.781 8.43 1 97.75 470 VAL B CA 1
ATOM 7723 C C . VAL B 1 470 ? 2.387 -8.336 8.648 1 97.75 470 VAL B C 1
ATOM 7725 O O . VAL B 1 470 ? 1.938 -8.203 9.789 1 97.75 470 VAL B O 1
ATOM 7728 N N . ALA B 1 471 ? 1.688 -8.141 7.613 1 98.19 471 ALA B N 1
ATOM 7729 C CA . ALA B 1 471 ? 0.292 -7.719 7.707 1 98.19 471 ALA B CA 1
ATOM 7730 C C . ALA B 1 471 ? -0.553 -8.781 8.406 1 98.19 471 ALA B C 1
ATOM 7732 O O . ALA B 1 471 ? -1.428 -8.461 9.211 1 98.19 471 ALA B O 1
ATOM 7733 N N . ALA B 1 472 ? -0.287 -10.039 8.039 1 97.69 472 ALA B N 1
ATOM 7734 C CA . ALA B 1 472 ? -1.051 -11.133 8.641 1 97.69 472 ALA B CA 1
ATOM 7735 C C . ALA B 1 472 ? -0.829 -11.195 10.148 1 97.69 472 ALA B C 1
ATOM 7737 O O . ALA B 1 472 ? -1.785 -11.312 10.922 1 97.69 472 ALA B O 1
ATOM 7738 N N . ILE B 1 473 ? 0.378 -11.094 10.531 1 97.25 473 ILE B N 1
ATOM 7739 C CA . ILE B 1 473 ? 0.72 -11.18 11.945 1 97.25 473 ILE B CA 1
ATOM 7740 C C . ILE B 1 473 ? 0.062 -10.031 12.703 1 97.25 473 ILE B C 1
ATOM 7742 O O . ILE B 1 473 ? -0.585 -10.242 13.734 1 97.25 473 ILE B O 1
ATOM 7746 N N . LEU B 1 474 ? 0.15 -8.844 12.18 1 97.69 474 LEU B N 1
ATOM 7747 C CA . LEU B 1 474 ? -0.372 -7.664 12.859 1 97.69 474 LEU B CA 1
ATOM 7748 C C . LEU B 1 474 ? -1.896 -7.684 12.891 1 97.69 474 LEU B C 1
ATOM 7750 O O . LEU B 1 474 ? -2.502 -7.461 13.945 1 97.69 474 LEU B O 1
ATOM 7754 N N . ALA B 1 475 ? -2.488 -7.941 11.766 1 97.75 475 ALA B N 1
ATOM 7755 C CA . ALA B 1 475 ? -3.945 -7.941 11.688 1 97.75 475 ALA B CA 1
ATOM 7756 C C . ALA B 1 475 ? -4.547 -9.023 12.578 1 97.75 475 ALA B C 1
ATOM 7758 O O . ALA B 1 475 ? -5.535 -8.781 13.281 1 97.75 475 ALA B O 1
ATOM 7759 N N . TYR B 1 476 ? -3.941 -10.172 12.516 1 96.56 476 TYR B N 1
ATOM 7760 C CA . TYR B 1 476 ? -4.434 -11.289 13.312 1 96.56 476 TYR B CA 1
ATOM 7761 C C . TYR B 1 476 ? -4.281 -11.008 14.805 1 96.56 476 TYR B C 1
ATOM 7763 O O . TYR B 1 476 ? -5.223 -11.195 15.578 1 96.56 476 TYR B O 1
ATOM 7771 N N . LEU B 1 477 ? -3.137 -10.547 15.18 1 95.81 477 LEU B N 1
ATOM 7772 C CA . LEU B 1 477 ? -2.869 -10.266 16.594 1 95.81 477 LEU B CA 1
ATOM 7773 C C . LEU B 1 477 ? -3.789 -9.172 17.109 1 95.81 477 LEU B C 1
ATOM 7775 O O . LEU B 1 477 ? -4.383 -9.305 18.172 1 95.81 477 LEU B O 1
ATOM 7779 N N . LEU B 1 478 ? -3.926 -8.117 16.422 1 96 478 LEU B N 1
ATOM 7780 C CA . LEU B 1 478 ? -4.742 -6.988 16.859 1 96 478 LEU B CA 1
ATOM 7781 C C . LEU B 1 478 ? -6.223 -7.359 16.859 1 96 478 LEU B C 1
ATOM 7783 O O . LEU B 1 478 ? -6.953 -6.992 17.781 1 96 478 LEU B O 1
ATOM 7787 N N . ASP B 1 479 ? -6.637 -8.062 15.82 1 95.75 479 ASP B N 1
ATOM 7788 C CA . ASP B 1 479 ? -8.039 -8.445 15.727 1 95.75 479 ASP B CA 1
ATOM 7789 C C . ASP B 1 479 ? -8.438 -9.359 16.875 1 95.75 479 ASP B C 1
ATOM 7791 O O . ASP B 1 479 ? -9.57 -9.297 17.375 1 95.75 479 ASP B O 1
ATOM 7795 N N . CYS B 1 480 ? -7.523 -10.203 17.328 1 93.38 480 CYS B N 1
ATOM 7796 C CA . CYS B 1 480 ? -7.832 -11.188 18.359 1 93.38 480 CYS B CA 1
ATOM 7797 C C . CYS B 1 480 ? -7.566 -10.633 19.75 1 93.38 480 CYS B C 1
ATOM 7799 O O . CYS B 1 480 ? -7.945 -11.242 20.75 1 93.38 480 CYS B O 1
ATOM 7801 N N . THR B 1 481 ? -7 -9.461 19.875 1 90.62 481 THR B N 1
ATOM 7802 C CA . THR B 1 481 ? -6.66 -8.969 21.203 1 90.62 481 THR B CA 1
ATOM 7803 C C . THR B 1 481 ? -7.383 -7.652 21.484 1 90.62 481 THR B C 1
ATOM 7805 O O . THR B 1 481 ? -7.777 -7.391 22.625 1 90.62 481 THR B O 1
ATOM 7808 N N . HIS B 1 482 ? -7.578 -6.867 20.531 1 88.19 482 HIS B N 1
ATOM 7809 C CA . HIS B 1 482 ? -8.133 -5.531 20.734 1 88.19 482 HIS B CA 1
ATOM 7810 C C . HIS B 1 482 ? -9.648 -5.586 20.906 1 88.19 482 HIS B C 1
ATOM 7812 O O . HIS B 1 482 ? -10.375 -5.852 19.938 1 88.19 482 HIS B O 1
ATOM 7818 N N . LEU B 1 483 ? -10.141 -5.273 22.094 1 81.06 483 LEU B N 1
ATOM 7819 C CA . LEU B 1 483 ? -11.555 -5.207 22.453 1 81.06 483 LEU B CA 1
ATOM 7820 C C . LEU B 1 483 ? -12.281 -6.48 22.047 1 81.06 483 LEU B C 1
ATOM 7822 O O . LEU B 1 483 ? -13.453 -6.43 21.641 1 81.06 483 LEU B O 1
ATOM 7826 N N . TYR B 1 484 ? -11.664 -7.562 22.109 1 76.69 484 TYR B N 1
ATOM 7827 C CA . TYR B 1 484 ? -12.125 -8.844 21.578 1 76.69 484 TYR B CA 1
ATOM 7828 C C . TYR B 1 484 ? -13.406 -9.281 22.281 1 76.69 484 TYR B C 1
ATOM 7830 O O . TYR B 1 484 ? -14.281 -9.891 21.656 1 76.69 484 TYR B O 1
ATOM 7838 N N . TRP B 1 485 ? -13.625 -8.781 23.422 1 78.56 485 TRP B N 1
ATOM 7839 C CA . TRP B 1 485 ? -14.711 -9.312 24.234 1 78.56 485 TRP B CA 1
ATOM 7840 C C . TRP B 1 485 ? -15.961 -8.445 24.109 1 78.56 485 TRP B C 1
ATOM 7842 O O . TRP B 1 485 ? -17.031 -8.82 24.578 1 78.56 485 TRP B O 1
ATOM 7852 N N . GLU B 1 486 ? -15.82 -7.363 23.375 1 84.12 486 GLU B N 1
ATOM 7853 C CA . GLU B 1 486 ? -16.984 -6.5 23.188 1 84.12 486 GLU B CA 1
ATOM 7854 C C . GLU B 1 486 ? -17.969 -7.121 22.203 1 84.12 486 GLU B C 1
ATOM 7856 O O . GLU B 1 486 ? -17.578 -7.715 21.203 1 84.12 486 GLU B O 1
ATOM 7861 N N . ALA B 1 487 ? -19.141 -7.004 22.422 1 80.56 487 ALA B N 1
ATOM 7862 C CA . ALA B 1 487 ? -20.219 -7.672 21.688 1 80.56 487 ALA B CA 1
ATOM 7863 C C . ALA B 1 487 ? -20.281 -7.176 20.25 1 80.56 487 ALA B C 1
ATOM 7865 O O . ALA B 1 487 ? -20.594 -7.945 19.328 1 80.56 487 ALA B O 1
ATOM 7866 N N . SER B 1 488 ? -19.984 -5.949 20.078 1 87 488 SER B N 1
ATOM 7867 C CA . SER B 1 488 ? -20.141 -5.375 18.75 1 87 488 SER B CA 1
ATOM 7868 C C . SER B 1 488 ? -19.016 -5.805 17.828 1 87 488 SER B C 1
ATOM 7870 O O . SER B 1 488 ? -19.125 -5.711 16.594 1 87 488 SER B O 1
ATOM 7872 N N . VAL B 1 489 ? -17.984 -6.324 18.422 1 89.69 489 VAL B N 1
ATOM 7873 C CA . VAL B 1 489 ? -16.766 -6.586 17.688 1 89.69 489 VAL B CA 1
ATOM 7874 C C . VAL B 1 489 ? -17 -7.727 16.688 1 89.69 489 VAL B C 1
ATOM 7876 O O . VAL B 1 489 ? -16.547 -7.66 15.547 1 89.69 489 VAL B O 1
ATOM 7879 N N . LYS B 1 490 ? -17.703 -8.781 17.062 1 90.75 490 LYS B N 1
ATOM 7880 C CA . LYS B 1 490 ? -17.938 -9.914 16.172 1 90.75 490 LYS B CA 1
ATOM 7881 C C . LYS B 1 490 ? -18.703 -9.469 14.914 1 90.75 490 LYS B C 1
ATOM 7883 O O . LYS B 1 490 ? -18.359 -9.898 13.805 1 90.75 490 LYS B O 1
ATOM 7888 N N . LYS B 1 491 ? -19.625 -8.617 15.133 1 91.5 491 LYS B N 1
ATOM 7889 C CA . LYS B 1 491 ? -20.391 -8.102 14.008 1 91.5 491 LYS B CA 1
ATOM 7890 C C . LYS B 1 491 ? -19.562 -7.156 13.148 1 91.5 491 LYS B C 1
ATOM 7892 O O . LYS B 1 491 ? -19.594 -7.234 11.922 1 91.5 491 LYS B O 1
ATOM 7897 N N . ASP B 1 492 ? -18.812 -6.293 13.781 1 93.44 492 ASP B N 1
ATOM 7898 C CA . ASP B 1 492 ? -18.062 -5.246 13.094 1 93.44 492 ASP B CA 1
ATOM 7899 C C . ASP B 1 492 ? -16.953 -5.844 12.242 1 93.44 492 ASP B C 1
ATOM 7901 O O . ASP B 1 492 ? -16.594 -5.293 11.195 1 93.44 492 ASP B O 1
ATOM 7905 N N . ARG B 1 493 ? -16.453 -6.992 12.727 1 94.69 493 ARG B N 1
ATOM 7906 C CA . ARG B 1 493 ? -15.328 -7.578 12.016 1 94.69 493 ARG B CA 1
ATOM 7907 C C . ARG B 1 493 ? -15.805 -8.602 10.984 1 94.69 493 ARG B C 1
ATOM 7909 O O . ARG B 1 493 ? -14.984 -9.227 10.305 1 94.69 493 ARG B O 1
ATOM 7916 N N . GLY B 1 494 ? -17.094 -8.844 10.859 1 93.25 494 GLY B N 1
ATOM 7917 C CA . GLY B 1 494 ? -17.672 -9.711 9.844 1 93.25 494 GLY B CA 1
ATOM 7918 C C . GLY B 1 494 ? -17.578 -11.18 10.203 1 93.25 494 GLY B C 1
ATOM 7919 O O . GLY B 1 494 ? -17.641 -12.039 9.32 1 93.25 494 GLY B O 1
ATOM 7920 N N . TRP B 1 495 ? -17.438 -11.445 11.414 1 90.69 495 TRP B N 1
ATOM 7921 C CA . TRP B 1 495 ? -17.203 -12.812 11.883 1 90.69 495 TRP B CA 1
ATOM 7922 C C . TRP B 1 495 ? -18.375 -13.719 11.516 1 90.69 495 TRP B C 1
ATOM 7924 O O . TRP B 1 495 ? -18.172 -14.867 11.109 1 90.69 495 TRP B O 1
ATOM 7934 N N . PHE B 1 496 ? -19.562 -13.281 11.555 1 91.31 496 PHE B N 1
ATOM 7935 C CA . PHE B 1 496 ? -20.766 -14.102 11.359 1 91.31 496 PHE B CA 1
ATOM 7936 C C . PHE B 1 496 ? -20.891 -14.523 9.898 1 91.31 496 PHE B C 1
ATOM 7938 O O . PHE B 1 496 ? -21.438 -15.586 9.602 1 91.31 496 PHE B O 1
ATOM 7945 N N . TRP B 1 497 ? -20.375 -13.703 9.055 1 92.06 497 TRP B N 1
ATOM 7946 C CA . TRP B 1 497 ? -20.469 -14.008 7.633 1 92.06 497 TRP B CA 1
ATOM 7947 C C . TRP B 1 497 ? -19.641 -15.242 7.285 1 92.06 497 TRP B C 1
ATOM 7949 O O . TRP B 1 497 ? -19.969 -15.984 6.359 1 92.06 497 TRP B O 1
ATOM 7959 N N . TRP B 1 498 ? -18.578 -15.5 8.016 1 91.75 498 TRP B N 1
ATOM 7960 C CA . TRP B 1 498 ? -17.688 -16.609 7.707 1 91.75 498 TRP B CA 1
ATOM 7961 C C . TRP B 1 498 ? -17.938 -17.797 8.633 1 91.75 498 TRP B C 1
ATOM 7963 O O . TRP B 1 498 ? -17.531 -18.922 8.352 1 91.75 498 TRP B O 1
ATOM 7973 N N . GLU B 1 499 ? -18.594 -17.578 9.719 1 89.12 499 GLU B N 1
ATOM 7974 C CA . GLU B 1 499 ? -18.828 -18.609 10.727 1 89.12 499 GLU B CA 1
ATOM 7975 C C . GLU B 1 499 ? -19.531 -19.828 10.125 1 89.12 499 GLU B C 1
ATOM 7977 O O . GLU B 1 499 ? -19.234 -20.969 10.477 1 89.12 499 GLU B O 1
ATOM 7982 N N . LYS B 1 500 ? -20.422 -19.609 9.266 1 85.19 500 LYS B N 1
ATOM 7983 C CA . LYS B 1 500 ? -21.203 -20.688 8.68 1 85.19 500 LYS B CA 1
ATOM 7984 C C . LYS B 1 500 ? -20.328 -21.594 7.816 1 85.19 500 LYS B C 1
ATOM 7986 O O . LYS B 1 500 ? -20.719 -22.719 7.512 1 85.19 500 LYS B O 1
ATOM 7991 N N . PHE B 1 501 ? -19.172 -21.125 7.473 1 87.94 501 PHE B N 1
ATOM 7992 C CA . PHE B 1 501 ? -18.328 -21.906 6.578 1 87.94 501 PHE B CA 1
ATOM 7993 C C . PHE B 1 501 ? -17.172 -22.516 7.34 1 87.94 501 PHE B C 1
ATOM 7995 O O . PHE B 1 501 ? -16.375 -23.266 6.77 1 87.94 501 PHE B O 1
ATOM 8002 N N . LYS B 1 502 ? -17.078 -22.25 8.57 1 85.62 502 LYS B N 1
ATOM 8003 C CA . LYS B 1 502 ? -15.922 -22.719 9.344 1 85.62 502 LYS B CA 1
ATOM 8004 C C . LYS B 1 502 ? -16.016 -24.219 9.609 1 85.62 502 LYS B C 1
ATOM 8006 O O . LYS B 1 502 ? -15.016 -24.859 9.922 1 85.62 502 LYS B O 1
ATOM 8011 N N . SER B 1 503 ? -17.219 -24.703 9.445 1 82.94 503 SER B N 1
ATOM 8012 C CA . SER B 1 503 ? -17.359 -26.156 9.477 1 82.94 503 SER B CA 1
ATOM 8013 C C . SER B 1 503 ? -17.812 -26.688 8.117 1 82.94 503 SER B C 1
ATOM 8015 O O . SER B 1 503 ? -18.703 -26.109 7.484 1 82.94 503 SER B O 1
ATOM 8017 N N . TYR B 1 504 ? -17.25 -27.734 7.789 1 80.94 504 TYR B N 1
ATOM 8018 C CA . TYR B 1 504 ? -17.484 -28.312 6.477 1 80.94 504 TYR B CA 1
ATOM 8019 C C . TYR B 1 504 ? -18.938 -28.75 6.332 1 80.94 504 TYR B C 1
ATOM 8021 O O . TYR B 1 504 ? -19.516 -28.703 5.234 1 80.94 504 TYR B O 1
ATOM 8029 N N . LYS B 1 505 ? -19.625 -28.953 7.379 1 79.19 505 LYS B N 1
ATOM 8030 C CA . LYS B 1 505 ? -20.953 -29.562 7.32 1 79.19 505 LYS B CA 1
ATOM 8031 C C . LYS B 1 505 ? -22.047 -28.5 7.426 1 79.19 505 LYS B C 1
ATOM 8033 O O . LYS B 1 505 ? -23.203 -28.781 7.148 1 79.19 505 LYS B O 1
ATOM 8038 N N . TYR B 1 506 ? -21.688 -27.312 7.715 1 80.44 506 TYR B N 1
ATOM 8039 C CA . TYR B 1 506 ? -22.703 -26.297 8.023 1 80.44 506 TYR B CA 1
ATOM 8040 C C . TYR B 1 506 ? -23.375 -25.797 6.75 1 80.44 506 TYR B C 1
ATOM 8042 O O . TYR B 1 506 ? -24.531 -25.391 6.777 1 80.44 506 TYR B O 1
ATOM 8050 N N . ASP B 1 507 ? -22.609 -25.781 5.668 1 83.44 507 ASP B N 1
ATOM 8051 C CA . ASP B 1 507 ? -23.141 -25.281 4.395 1 83.44 507 ASP B CA 1
ATOM 8052 C C . ASP B 1 507 ? -22.969 -26.328 3.293 1 83.44 507 ASP B C 1
ATOM 8054 O O . ASP B 1 507 ? -21.844 -26.75 2.99 1 83.44 507 ASP B O 1
ATOM 8058 N N . GLY B 1 508 ? -24.062 -26.734 2.66 1 82.44 508 GLY B N 1
ATOM 8059 C CA . GLY B 1 508 ? -24.062 -27.781 1.638 1 82.44 508 GLY B CA 1
ATOM 8060 C C . GLY B 1 508 ? -23.172 -27.422 0.453 1 82.44 508 GLY B C 1
ATOM 8061 O O . GLY B 1 508 ? -22.703 -28.312 -0.256 1 82.44 508 GLY B O 1
ATOM 8062 N N . ARG B 1 509 ? -22.984 -26.375 0.229 1 89.06 509 ARG B N 1
ATOM 8063 C CA . ARG B 1 509 ? -22.156 -25.953 -0.894 1 89.06 509 ARG B CA 1
ATOM 8064 C C . ARG B 1 509 ? -20.703 -26.359 -0.689 1 89.06 509 ARG B C 1
ATOM 8066 O O . ARG B 1 509 ? -19.938 -26.5 -1.655 1 89.06 509 ARG B O 1
ATOM 8073 N N . SER B 1 510 ? -20.25 -26.438 0.568 1 87.19 510 SER B N 1
ATOM 8074 C CA . SER B 1 510 ? -18.875 -26.859 0.868 1 87.19 510 SER B CA 1
ATOM 8075 C C . SER B 1 510 ? -18.594 -28.234 0.283 1 87.19 510 SER B C 1
ATOM 8077 O O . SER B 1 510 ? -17.484 -28.5 -0.197 1 87.19 510 SER B O 1
ATOM 8079 N N . GLU B 1 511 ? -19.547 -29.078 0.338 1 86.75 511 GLU B N 1
ATOM 8080 C CA . GLU B 1 511 ? -19.375 -30.422 -0.24 1 86.75 511 GLU B CA 1
ATOM 8081 C C . GLU B 1 511 ? -19.266 -30.344 -1.761 1 86.75 511 GLU B C 1
ATOM 8083 O O . GLU B 1 511 ? -18.5 -31.094 -2.369 1 86.75 511 GLU B O 1
ATOM 8088 N N . GLU B 1 512 ? -20 -29.547 -2.27 1 87.69 512 GLU B N 1
ATOM 8089 C CA . GLU B 1 512 ? -20 -29.406 -3.723 1 87.69 512 GLU B CA 1
ATOM 8090 C C . GLU B 1 512 ? -18.656 -28.859 -4.215 1 87.69 512 GLU B C 1
ATOM 8092 O O . GLU B 1 512 ? -18.125 -29.328 -5.223 1 87.69 512 GLU B O 1
ATOM 8097 N N . PHE B 1 513 ? -18.125 -27.922 -3.496 1 91.44 513 PHE B N 1
ATOM 8098 C CA . PHE B 1 513 ? -16.953 -27.219 -3.973 1 91.44 513 PHE B CA 1
ATOM 8099 C C . PHE B 1 513 ? -15.68 -27.984 -3.598 1 91.44 513 PHE B C 1
ATOM 8101 O O . PHE B 1 513 ? -14.711 -27.984 -4.359 1 91.44 513 PHE B O 1
ATOM 8108 N N . TYR B 1 514 ? -15.656 -28.672 -2.426 1 90.19 514 TYR B N 1
ATOM 8109 C CA . TYR B 1 514 ? -14.352 -29.031 -1.871 1 90.19 514 TYR B CA 1
ATOM 8110 C C . TYR B 1 514 ? -14.281 -30.531 -1.587 1 90.19 514 TYR B C 1
ATOM 8112 O O . TYR B 1 514 ? -13.289 -31.016 -1.055 1 90.19 514 TYR B O 1
ATOM 8120 N N . ARG B 1 515 ? -15.297 -31.234 -1.939 1 87.75 515 ARG B N 1
ATOM 8121 C CA . ARG B 1 515 ? -15.281 -32.688 -1.713 1 87.75 515 ARG B CA 1
ATOM 8122 C C . ARG B 1 515 ? -14.172 -33.344 -2.512 1 87.75 515 ARG B C 1
ATOM 8124 O O . ARG B 1 515 ? -13.93 -33 -3.67 1 87.75 515 ARG B O 1
ATOM 8131 N N . LEU B 1 516 ? -13.477 -34.281 -1.82 1 90.06 516 LEU B N 1
ATOM 8132 C CA . LEU B 1 516 ? -12.406 -35 -2.498 1 90.06 516 LEU B CA 1
ATOM 8133 C C . LEU B 1 516 ? -12.977 -36 -3.506 1 90.06 516 LEU B C 1
ATOM 8135 O O . LEU B 1 516 ? -14.016 -36.594 -3.264 1 90.06 516 LEU B O 1
ATOM 8139 N N . PRO B 1 517 ? -12.273 -36.188 -4.516 1 85.62 517 PRO B N 1
ATOM 8140 C CA . PRO B 1 517 ? -12.766 -37.094 -5.543 1 85.62 517 PRO B CA 1
ATOM 8141 C C . PRO B 1 517 ? -12.555 -38.562 -5.164 1 85.62 517 PRO B C 1
ATOM 8143 O O . PRO B 1 517 ? -11.867 -38.844 -4.184 1 85.62 517 PRO B O 1
ATOM 8146 N N . TYR B 1 518 ? -13.289 -39.406 -5.844 1 83.56 518 TYR B N 1
ATOM 8147 C CA . TYR B 1 518 ? -13.109 -40.875 -5.785 1 83.56 518 TYR B CA 1
ATOM 8148 C C . TYR B 1 518 ? -13.508 -41.406 -4.418 1 83.56 518 TYR B C 1
ATOM 8150 O O . TYR B 1 518 ? -12.93 -42.375 -3.936 1 83.56 518 TYR B O 1
ATOM 8158 N N . GLY B 1 519 ? -14.289 -40.719 -3.748 1 75.88 519 GLY B N 1
ATOM 8159 C CA . GLY B 1 519 ? -14.805 -41.188 -2.471 1 75.88 519 GLY B CA 1
ATOM 8160 C C . GLY B 1 519 ? -13.805 -41.062 -1.339 1 75.88 519 GLY B C 1
ATOM 8161 O O . GLY B 1 519 ? -13.984 -41.656 -0.276 1 75.88 519 GLY B O 1
ATOM 8162 N N . LEU B 1 520 ? -12.797 -40.281 -1.507 1 79.75 520 LEU B N 1
ATOM 8163 C CA . LEU B 1 520 ? -11.727 -40.156 -0.522 1 79.75 520 LEU B CA 1
ATOM 8164 C C . LEU B 1 520 ? -12.219 -39.375 0.699 1 79.75 520 LEU B C 1
ATOM 8166 O O . LEU B 1 520 ? -11.594 -39.438 1.762 1 79.75 520 LEU B O 1
ATOM 8170 N N . SER B 1 521 ? -13.172 -38.688 0.58 1 74.88 521 SER B N 1
ATOM 8171 C CA . SER B 1 521 ? -13.727 -37.906 1.692 1 74.88 521 SER B CA 1
ATOM 8172 C C . SER B 1 521 ? -14.125 -38.812 2.848 1 74.88 521 SER B C 1
ATOM 8174 O O . SER B 1 521 ? -14.195 -38.375 3.998 1 74.88 521 SER B O 1
ATOM 8176 N N . ARG B 1 522 ? -14.414 -39.969 2.461 1 66.19 522 ARG B N 1
ATOM 8177 C CA . ARG B 1 522 ? -14.805 -40.969 3.477 1 66.19 522 ARG B CA 1
ATOM 8178 C C . ARG B 1 522 ? -13.633 -41.281 4.391 1 66.19 522 ARG B C 1
ATOM 8180 O O . ARG B 1 522 ? -13.82 -41.531 5.586 1 66.19 522 ARG B O 1
ATOM 8187 N N . TYR B 1 523 ? -12.516 -41.25 3.83 1 63.53 523 TYR B N 1
ATOM 8188 C CA . TYR B 1 523 ? -11.32 -41.656 4.57 1 63.53 523 TYR B CA 1
ATOM 8189 C C . TYR B 1 523 ? -10.617 -40.438 5.164 1 63.53 523 TYR B C 1
ATOM 8191 O O . TYR B 1 523 ? -9.938 -40.531 6.184 1 63.53 523 TYR B O 1
ATOM 8199 N N . PHE B 1 524 ? -10.852 -39.312 4.539 1 69.12 524 PHE B N 1
ATOM 8200 C CA . PHE B 1 524 ? -10.219 -38.094 4.996 1 69.12 524 PHE B CA 1
ATOM 8201 C C . PHE B 1 524 ? -11.25 -36.969 5.172 1 69.12 524 PHE B C 1
ATOM 8203 O O . PHE B 1 524 ? -11.289 -36.031 4.391 1 69.12 524 PHE B O 1
ATOM 8210 N N . PRO B 1 525 ? -12 -37.25 6.188 1 60.34 525 PRO B N 1
ATOM 8211 C CA . PRO B 1 525 ? -13.086 -36.281 6.367 1 60.34 525 PRO B CA 1
ATOM 8212 C C . PRO B 1 525 ? -12.578 -34.875 6.746 1 60.34 525 PRO B C 1
ATOM 8214 O O . PRO B 1 525 ? -11.586 -34.75 7.473 1 60.34 525 PRO B O 1
ATOM 8217 N N . SER B 1 526 ? -13.133 -33.906 5.922 1 64.19 526 SER B N 1
ATOM 8218 C CA . SER B 1 526 ? -12.891 -32.531 6.316 1 64.19 526 SER B CA 1
ATOM 8219 C C . SER B 1 526 ? -13.742 -32.125 7.52 1 64.19 526 SER B C 1
ATOM 8221 O O . SER B 1 526 ? -14.945 -32.375 7.543 1 64.19 526 SER B O 1
ATOM 8223 N N . LEU B 1 527 ? -13.148 -31.938 8.68 1 62.41 527 LEU B N 1
ATOM 8224 C CA . LEU B 1 527 ? -13.883 -31.609 9.891 1 62.41 527 LEU B CA 1
ATOM 8225 C C . LEU B 1 527 ? -14.148 -30.109 9.969 1 62.41 527 LEU B C 1
ATOM 8227 O O . LEU B 1 527 ? -13.352 -29.312 9.469 1 62.41 527 LEU B O 1
#

Nearest PDB structures (foldseek):
  8jez-assembly1_A-2  TM=7.887E-01  e=3.476E-31  Homo sapiens
  8jew-assembly1_A-2  TM=7.798E-01  e=3.642E-31  Homo sapiens
  7ytw-assembly1_A  TM=7.898E-01  e=1.748E-29  Mus musculus
  8jf1-assembly1_A-2  TM=7.897E-01  e=2.871E-28  Homo sapiens
  8jf0-assembly1_A-2  TM=8.032E-01  e=3.487E-23  Homo sapiens

Radius of gyration: 28.51 Å; Cα contacts (8 Å, |Δi|>4): 2230; chains: 2; bounding box: 70×80×69 Å